Protein AF-A0AAN6M6S6-F1 (afdb_monomer_lite)

Structure (mmCIF, N/CA/C/O backbone):
data_AF-A0AAN6M6S6-F1
#
_entry.id   AF-A0AAN6M6S6-F1
#
loop_
_atom_site.group_PDB
_atom_site.id
_atom_site.type_symbol
_atom_site.label_atom_id
_atom_site.label_alt_id
_atom_site.label_comp_id
_atom_site.label_asym_id
_atom_site.label_entity_id
_atom_site.label_seq_id
_atom_site.pdbx_PDB_ins_code
_atom_site.Cartn_x
_atom_site.Cartn_y
_atom_site.Cartn_z
_atom_site.occupancy
_atom_site.B_iso_or_equiv
_atom_site.auth_seq_id
_atom_site.auth_comp_id
_atom_site.auth_asym_id
_atom_site.auth_atom_id
_atom_site.pdbx_PDB_model_num
ATOM 1 N N . MET A 1 1 ? -5.200 68.810 14.119 1.00 31.64 1 MET A N 1
ATOM 2 C CA . MET A 1 1 ? -6.054 69.930 14.545 1.00 31.64 1 MET A CA 1
ATOM 3 C C . MET A 1 1 ? -7.439 69.364 14.763 1.00 31.64 1 MET A C 1
ATOM 5 O O . MET A 1 1 ? -7.978 68.794 13.828 1.00 31.64 1 MET A O 1
ATOM 9 N N . GLU A 1 2 ? -7.860 69.446 16.025 1.00 27.75 2 GLU A N 1
ATOM 10 C CA . GLU A 1 2 ? -9.228 69.445 16.573 1.00 27.75 2 GLU A CA 1
ATOM 11 C C . GLU A 1 2 ? -10.149 68.226 16.381 1.00 27.75 2 GLU A C 1
ATOM 13 O O . GLU A 1 2 ? -10.715 67.966 15.327 1.00 27.75 2 GLU A O 1
ATOM 18 N N . GLU A 1 3 ? -10.211 67.447 17.468 1.00 27.36 3 GLU A N 1
ATOM 19 C CA . GLU A 1 3 ? -11.365 67.290 18.373 1.00 27.36 3 GLU A CA 1
ATOM 20 C C . GLU A 1 3 ? -12.812 67.331 17.843 1.00 27.36 3 GLU A C 1
ATOM 22 O O . GLU A 1 3 ? -13.276 68.305 17.272 1.00 27.36 3 GLU A O 1
ATOM 27 N N . SER A 1 4 ? -13.529 66.277 18.261 1.00 26.88 4 SER A N 1
ATOM 28 C CA . SER A 1 4 ? -14.902 66.236 18.791 1.00 26.88 4 SER A CA 1
ATOM 29 C C . SER A 1 4 ? -16.064 66.795 17.964 1.00 26.88 4 SER A C 1
ATOM 31 O O . SER A 1 4 ? -16.145 67.990 17.735 1.00 26.88 4 SER A O 1
ATOM 33 N N . GLU A 1 5 ? -17.097 65.970 17.759 1.00 28.88 5 GLU A N 1
ATOM 34 C CA . GLU A 1 5 ? -18.382 66.199 18.435 1.00 28.88 5 GLU A CA 1
ATOM 35 C C . GLU A 1 5 ? -19.339 64.999 18.340 1.00 28.88 5 GLU A C 1
ATOM 37 O O . GLU A 1 5 ? -19.141 64.038 17.601 1.00 28.88 5 GLU A O 1
ATOM 42 N N . ARG A 1 6 ? -20.324 65.039 19.234 1.00 28.67 6 ARG A N 1
ATOM 43 C CA . ARG A 1 6 ? -21.198 63.972 19.720 1.00 28.67 6 ARG A CA 1
ATOM 44 C C . ARG A 1 6 ? -22.461 63.754 18.866 1.00 28.67 6 ARG A C 1
ATOM 46 O O . ARG A 1 6 ? -23.011 64.691 18.310 1.00 28.67 6 ARG A O 1
ATOM 53 N N . ALA A 1 7 ? -23.015 62.552 19.067 1.00 25.56 7 ALA A N 1
ATOM 54 C CA . ALA A 1 7 ? -24.435 62.228 19.293 1.00 25.56 7 ALA A CA 1
ATOM 55 C C . ALA A 1 7 ? -25.357 61.807 18.123 1.00 25.56 7 ALA A C 1
ATOM 57 O O . ALA A 1 7 ? -25.659 62.564 17.214 1.00 25.56 7 ALA A O 1
ATOM 58 N N . SER A 1 8 ? -25.982 60.642 18.370 1.00 24.00 8 SER A N 1
ATOM 59 C CA . SER A 1 8 ? -27.426 60.365 18.250 1.00 24.00 8 SER A CA 1
ATOM 60 C C . SER A 1 8 ? -27.975 59.665 16.992 1.00 24.00 8 SER A C 1
ATOM 62 O O . SER A 1 8 ? -28.219 60.274 15.961 1.00 24.00 8 SER A O 1
ATOM 64 N N . THR A 1 9 ? -28.399 58.417 17.246 1.00 25.00 9 THR A N 1
ATOM 65 C CA . THR A 1 9 ? -29.664 57.751 16.848 1.00 25.00 9 THR A CA 1
ATOM 66 C C . THR A 1 9 ? -29.880 57.139 15.453 1.00 25.00 9 THR A C 1
ATOM 68 O O . THR A 1 9 ? -30.041 57.848 14.472 1.00 25.00 9 THR A O 1
ATOM 71 N N . ARG A 1 10 ? -30.166 55.823 15.535 1.00 24.30 10 ARG A N 1
ATOM 72 C CA . ARG A 1 10 ? -31.183 54.995 14.843 1.00 24.30 10 ARG A CA 1
ATOM 73 C C . ARG A 1 10 ? -30.873 54.390 13.465 1.00 24.30 10 ARG A C 1
ATOM 75 O O . ARG A 1 10 ? -30.734 55.093 12.478 1.00 24.30 10 ARG A O 1
ATOM 82 N N . ASP A 1 11 ? -30.885 53.052 13.489 1.00 24.08 11 ASP A N 1
ATOM 83 C CA . ASP A 1 11 ? -31.524 52.109 12.560 1.00 24.08 11 ASP A CA 1
ATOM 84 C C . ASP A 1 11 ? -31.388 52.352 11.050 1.00 24.08 11 ASP A C 1
ATOM 86 O O . ASP A 1 11 ? -32.104 53.168 10.479 1.00 24.08 11 ASP A O 1
ATOM 90 N N . HIS A 1 12 ? -30.555 51.532 10.395 1.00 26.16 12 HIS A N 1
ATOM 91 C CA . HIS A 1 12 ? -30.992 50.676 9.282 1.00 26.16 12 HIS A CA 1
ATOM 92 C C . HIS A 1 12 ? -29.902 49.674 8.852 1.00 26.16 12 HIS A C 1
ATOM 94 O O . HIS A 1 12 ? -28.794 50.050 8.482 1.00 26.16 12 HIS A O 1
ATOM 100 N N . ASP A 1 13 ? -30.280 48.396 8.928 1.00 25.72 13 ASP A N 1
ATOM 101 C CA . ASP A 1 13 ? -30.096 47.312 7.952 1.00 25.72 13 ASP A CA 1
ATOM 102 C C . ASP A 1 13 ? -28.770 47.176 7.189 1.00 25.72 13 ASP A C 1
ATOM 104 O O . ASP A 1 13 ? -28.556 47.753 6.123 1.00 25.72 13 ASP A O 1
ATOM 108 N N . ASP A 1 14 ? -27.954 46.235 7.668 1.00 25.31 14 ASP A N 1
ATOM 109 C CA . ASP A 1 14 ? -26.840 45.634 6.939 1.00 25.31 14 ASP A CA 1
ATOM 110 C C . ASP A 1 14 ? -27.344 44.401 6.154 1.00 25.31 14 ASP A C 1
ATOM 112 O O . ASP A 1 14 ? -27.371 43.267 6.644 1.00 25.31 14 ASP A O 1
ATOM 116 N N . GLN A 1 15 ? -27.818 44.634 4.925 1.00 23.58 15 GLN A N 1
ATOM 117 C CA . GLN A 1 15 ? -28.044 43.583 3.931 1.00 23.58 15 GLN A CA 1
ATOM 118 C C . GLN A 1 15 ? -26.702 43.182 3.306 1.00 23.58 15 GLN A C 1
ATOM 120 O O . GLN A 1 15 ? -26.246 43.778 2.330 1.00 23.58 15 GLN A O 1
ATOM 125 N N . THR A 1 16 ? -26.092 42.113 3.816 1.00 28.56 16 THR A N 1
ATOM 126 C CA . THR A 1 16 ? -25.002 41.428 3.115 1.00 28.56 16 THR A CA 1
ATOM 127 C C . THR A 1 16 ? -25.564 40.473 2.064 1.00 28.56 16 THR A C 1
ATOM 129 O O . THR A 1 16 ? -26.341 39.554 2.324 1.00 28.56 16 THR A O 1
ATOM 132 N N . SER A 1 17 ? -25.159 40.742 0.827 1.00 25.98 17 SER A N 1
ATOM 133 C CA . SER A 1 17 ? -25.554 40.074 -0.402 1.00 25.98 17 SER A CA 1
ATOM 134 C C . SER A 1 17 ? -25.142 38.600 -0.442 1.00 25.98 17 SER A C 1
ATOM 136 O O . SER A 1 17 ? -23.958 38.268 -0.531 1.00 25.98 17 SER A O 1
ATOM 138 N N . ALA A 1 18 ? -26.141 37.724 -0.490 1.00 26.72 18 ALA A N 1
ATOM 139 C CA . ALA A 1 18 ? -26.024 36.375 -1.016 1.00 26.72 18 ALA A CA 1
ATOM 140 C C . ALA A 1 18 ? -25.894 36.414 -2.554 1.00 26.72 18 ALA A C 1
ATOM 142 O O . ALA A 1 18 ? -26.703 37.043 -3.233 1.00 26.72 18 ALA A O 1
ATOM 143 N N . LYS A 1 19 ? -24.902 35.708 -3.112 1.00 25.70 19 LYS A N 1
ATOM 144 C CA . LYS A 1 19 ? -24.857 35.301 -4.530 1.00 25.70 19 LYS A CA 1
ATOM 145 C C . LYS A 1 19 ? -24.609 33.795 -4.587 1.00 25.70 19 LYS A C 1
ATOM 147 O O . LYS A 1 19 ? -23.575 33.305 -4.153 1.00 25.70 19 LYS A O 1
ATOM 152 N N . GLU A 1 20 ? -25.676 33.042 -4.841 1.00 24.02 20 GLU A N 1
ATOM 153 C CA . GLU A 1 20 ? -26.011 32.449 -6.149 1.00 24.02 20 GLU A CA 1
ATOM 154 C C . GLU A 1 20 ? -25.237 31.154 -6.450 1.00 24.02 20 GLU A C 1
ATOM 156 O O . GLU A 1 20 ? -24.300 31.105 -7.245 1.00 24.02 20 GLU A O 1
ATOM 161 N N . CYS A 1 21 ? -25.708 30.052 -5.855 1.00 24.92 21 CYS A N 1
ATOM 162 C CA . CYS A 1 21 ? -25.558 28.728 -6.452 1.00 24.92 21 CYS A CA 1
ATOM 163 C C . CYS A 1 21 ? -26.594 28.587 -7.575 1.00 24.92 21 CYS A C 1
ATOM 165 O O . CYS A 1 21 ? -27.798 28.607 -7.325 1.00 24.92 21 CYS A O 1
ATOM 167 N N . ARG A 1 22 ? -26.121 28.450 -8.818 1.00 25.39 22 ARG A N 1
ATOM 168 C CA . ARG A 1 22 ? -26.957 28.208 -9.999 1.00 25.39 22 ARG A CA 1
ATOM 169 C C . ARG A 1 22 ? -27.765 26.919 -9.832 1.00 25.39 22 ARG A C 1
ATOM 171 O O . ARG A 1 22 ? -27.199 25.831 -9.745 1.00 25.39 22 ARG A O 1
ATOM 178 N N . GLY A 1 23 ? -29.086 27.068 -9.834 1.00 23.53 23 GLY A N 1
ATOM 179 C CA . GLY A 1 23 ? -30.038 25.973 -9.948 1.00 23.53 23 GLY A CA 1
ATOM 180 C C . GLY A 1 23 ? -30.018 25.362 -11.349 1.00 23.53 23 GLY A C 1
ATOM 181 O O . GLY A 1 23 ? -29.995 26.064 -12.358 1.00 23.53 23 GLY A O 1
ATOM 182 N N . HIS A 1 24 ? -30.055 24.034 -11.409 1.00 25.70 24 HIS A N 1
ATOM 183 C CA . HIS A 1 24 ? -30.595 23.333 -12.565 1.00 25.70 24 HIS A CA 1
ATOM 184 C C . HIS A 1 24 ? -32.098 23.169 -12.353 1.00 25.70 24 HIS A C 1
ATOM 186 O O . HIS A 1 24 ? -32.545 22.353 -11.549 1.00 25.70 24 HIS A O 1
ATOM 192 N N . THR A 1 25 ? -32.863 23.972 -13.083 1.00 24.25 25 THR A N 1
ATOM 193 C CA . THR A 1 25 ? -34.294 23.811 -13.327 1.00 24.25 25 THR A CA 1
ATOM 194 C C . THR A 1 25 ? -34.526 22.458 -14.002 1.00 24.25 25 THR A C 1
ATOM 196 O O . THR A 1 25 ? -34.177 22.268 -15.166 1.00 24.25 25 THR A O 1
ATOM 199 N N . ARG A 1 26 ? -35.107 21.495 -13.277 1.00 26.95 26 ARG A N 1
ATOM 200 C CA . ARG A 1 26 ? -35.817 20.376 -13.908 1.00 26.95 26 ARG A CA 1
ATOM 201 C C . ARG A 1 26 ? -37.232 20.847 -14.208 1.00 26.95 26 ARG A C 1
ATOM 203 O O . ARG A 1 26 ? -37.934 21.306 -13.312 1.00 26.95 26 ARG A O 1
ATOM 210 N N . LEU A 1 27 ? -37.590 20.772 -15.483 1.00 26.05 27 LEU A N 1
ATOM 211 C CA . LEU A 1 27 ? -38.930 21.013 -15.995 1.00 26.05 27 LEU A CA 1
ATOM 212 C C . LEU A 1 27 ? -39.922 20.037 -15.346 1.00 26.05 27 LEU A C 1
ATOM 214 O O . LEU A 1 27 ? -39.604 18.868 -15.133 1.00 26.05 27 LEU A O 1
ATOM 218 N N . ASN A 1 28 ? -41.107 20.560 -15.032 1.00 27.61 28 ASN A N 1
ATOM 219 C CA . ASN A 1 28 ? -42.282 19.803 -14.618 1.00 27.61 28 ASN A CA 1
ATOM 220 C C . ASN A 1 28 ? -42.671 18.792 -15.706 1.00 27.61 28 ASN A C 1
ATOM 222 O O . ASN A 1 28 ? -43.031 19.195 -16.810 1.00 27.61 28 ASN A O 1
ATOM 226 N N . GLU A 1 29 ? -42.688 17.510 -15.356 1.00 26.45 29 GLU A N 1
ATOM 227 C CA . GLU A 1 29 ? -43.499 16.489 -16.026 1.00 26.45 29 GLU A CA 1
ATOM 228 C C . GLU A 1 29 ? -44.583 15.993 -15.050 1.00 26.45 29 GLU A C 1
ATOM 230 O O . GLU A 1 29 ? -44.403 16.100 -13.831 1.00 26.45 29 GLU A O 1
ATOM 235 N N . PRO A 1 30 ? -45.746 15.535 -15.548 1.00 26.83 30 PRO A N 1
ATOM 236 C CA . PRO A 1 30 ? -46.955 15.390 -14.748 1.00 26.83 30 PRO A CA 1
ATOM 237 C C . PRO A 1 30 ? -46.835 14.255 -13.731 1.00 26.83 30 PRO A C 1
ATOM 239 O O . PRO A 1 30 ? -46.231 13.217 -13.995 1.00 26.83 30 PRO A O 1
ATOM 242 N N . ARG A 1 31 ? -47.476 14.447 -12.573 1.00 30.22 31 ARG A N 1
ATOM 243 C CA . ARG A 1 31 ? -47.683 13.406 -11.563 1.00 30.22 31 ARG A CA 1
ATOM 244 C C . ARG A 1 31 ? -48.418 12.223 -12.195 1.00 30.22 31 ARG A C 1
ATOM 246 O O . ARG A 1 31 ? -49.614 12.308 -12.456 1.00 30.22 31 ARG A O 1
ATOM 253 N N . HIS A 1 32 ? -47.702 11.124 -12.399 1.00 29.48 32 HIS A N 1
ATOM 254 C CA . HIS A 1 32 ? -48.319 9.810 -12.443 1.00 29.48 32 HIS A CA 1
ATOM 255 C C . HIS A 1 32 ? -48.658 9.414 -11.006 1.00 29.48 32 HIS A C 1
ATOM 257 O O . HIS A 1 32 ? -47.764 9.143 -10.204 1.00 29.48 32 HIS A O 1
ATOM 263 N N . ASP A 1 33 ? -49.953 9.422 -10.693 1.00 33.47 33 ASP A N 1
ATOM 264 C CA . ASP A 1 33 ? -50.517 8.703 -9.555 1.00 33.47 33 ASP A CA 1
ATOM 265 C C . ASP A 1 33 ? -50.172 7.219 -9.718 1.00 33.47 33 ASP A C 1
ATOM 267 O O . ASP A 1 33 ? -50.786 6.502 -10.506 1.00 33.47 33 ASP A O 1
ATOM 271 N N . ASN A 1 34 ? -49.148 6.773 -8.996 1.00 29.11 34 ASN A N 1
ATOM 272 C CA . ASN A 1 34 ? -48.918 5.366 -8.719 1.00 29.11 34 ASN A CA 1
ATOM 273 C C . ASN A 1 34 ? -49.137 5.173 -7.223 1.00 29.11 34 ASN A C 1
ATOM 275 O O . ASN A 1 34 ? -48.249 5.400 -6.402 1.00 29.11 34 ASN A O 1
ATOM 279 N N . THR A 1 35 ? -50.350 4.754 -6.890 1.00 35.31 35 THR A N 1
ATOM 280 C CA . THR A 1 35 ? -50.722 4.130 -5.625 1.00 35.31 35 THR A CA 1
ATOM 281 C C . THR A 1 35 ? -49.974 2.799 -5.485 1.00 35.31 35 THR A C 1
ATOM 283 O O . THR A 1 35 ? -50.498 1.726 -5.763 1.00 35.31 35 THR A O 1
ATOM 286 N N . ALA A 1 36 ? -48.711 2.868 -5.067 1.00 32.19 36 ALA A N 1
ATOM 287 C CA . ALA A 1 36 ? -47.952 1.734 -4.555 1.00 32.19 36 ALA A CA 1
ATOM 288 C C . ALA A 1 36 ? -47.675 2.011 -3.073 1.00 32.19 36 ALA A C 1
ATOM 290 O O . ALA A 1 36 ? -47.089 3.037 -2.745 1.00 32.19 36 ALA A O 1
ATOM 291 N N . GLY A 1 37 ? -48.190 1.138 -2.203 1.00 32.16 37 GLY A N 1
ATOM 292 C CA . GLY A 1 37 ? -48.314 1.354 -0.761 1.00 32.16 37 GLY A CA 1
ATOM 293 C C . GLY A 1 37 ? -47.049 1.863 -0.071 1.00 32.16 37 GLY A C 1
ATOM 294 O O . GLY A 1 37 ? -45.950 1.361 -0.310 1.00 32.16 37 GLY A O 1
ATOM 295 N N . ASP A 1 38 ? -47.238 2.843 0.813 1.00 34.00 38 ASP A N 1
ATOM 296 C CA . ASP A 1 38 ? -46.223 3.331 1.738 1.00 34.00 38 ASP A CA 1
ATOM 297 C C . ASP A 1 38 ? -45.722 2.171 2.608 1.00 34.00 38 ASP A C 1
ATOM 299 O O . ASP A 1 38 ? -46.358 1.766 3.581 1.00 34.00 38 ASP A O 1
ATOM 303 N N . ALA A 1 39 ? -44.562 1.615 2.259 1.00 43.16 39 ALA A N 1
ATOM 304 C CA . ALA A 1 39 ? -43.801 0.798 3.187 1.00 43.16 39 ALA A CA 1
ATOM 305 C C . ALA A 1 39 ? -43.348 1.715 4.333 1.00 43.16 39 ALA A C 1
ATOM 307 O O . ALA A 1 39 ? -42.537 2.619 4.112 1.00 43.16 39 ALA A O 1
ATOM 308 N N . GLN A 1 40 ? -43.884 1.509 5.541 1.00 53.34 40 GLN A N 1
ATOM 309 C CA . GLN A 1 40 ? -43.430 2.190 6.756 1.00 53.34 40 GLN A CA 1
ATOM 310 C C . GLN A 1 40 ? -41.896 2.136 6.831 1.00 53.34 40 GLN A C 1
ATOM 312 O O . GLN A 1 40 ? -41.284 1.066 6.853 1.00 53.34 40 GLN A O 1
ATOM 317 N N . ILE A 1 41 ? -41.253 3.306 6.824 1.00 61.34 41 ILE A N 1
ATOM 318 C CA . ILE A 1 41 ? -39.803 3.412 6.985 1.00 61.34 41 ILE A CA 1
ATOM 319 C C . ILE A 1 41 ? -39.491 3.090 8.448 1.00 61.34 41 ILE A C 1
ATOM 321 O O . ILE A 1 41 ? -39.790 3.891 9.327 1.00 61.34 41 ILE A O 1
ATOM 325 N N . MET A 1 42 ? -38.868 1.936 8.694 1.00 68.81 42 MET A N 1
ATOM 326 C CA . MET A 1 42 ? -38.448 1.497 10.031 1.00 68.81 42 MET A CA 1
ATOM 327 C C . MET A 1 42 ? -37.645 2.590 10.760 1.00 68.81 42 MET A C 1
ATOM 329 O O . MET A 1 42 ? -36.726 3.184 10.174 1.00 68.81 42 MET A O 1
ATOM 333 N N . ALA A 1 43 ? -37.959 2.831 12.036 1.00 70.62 43 ALA A N 1
ATOM 334 C CA . ALA A 1 43 ? -37.281 3.814 12.882 1.00 70.62 43 ALA A CA 1
ATOM 335 C C . ALA A 1 43 ? -35.751 3.607 12.907 1.00 70.62 43 ALA A C 1
ATOM 337 O O . ALA A 1 43 ? -35.245 2.496 12.750 1.00 70.62 43 ALA A O 1
ATOM 338 N N . GLY A 1 44 ? -34.981 4.693 13.038 1.00 73.12 44 GLY A N 1
ATOM 339 C CA . GLY A 1 44 ? -33.509 4.650 13.001 1.00 73.12 44 GLY A CA 1
ATOM 340 C C . GLY A 1 44 ? -32.905 4.454 11.603 1.00 73.12 44 GLY A C 1
ATOM 341 O O . GLY A 1 44 ? -31.681 4.467 11.449 1.00 73.12 44 GLY A O 1
ATOM 342 N N . SER A 1 45 ? -33.735 4.326 10.559 1.00 79.25 45 SER A N 1
ATOM 343 C CA . SER A 1 45 ? -33.273 4.326 9.167 1.00 79.25 45 SER A CA 1
ATOM 344 C C . SER A 1 45 ? -32.712 5.688 8.753 1.00 79.25 45 SER A C 1
ATOM 346 O O . SER A 1 45 ? -31.725 5.750 8.025 1.00 79.25 45 SER A O 1
ATOM 348 N N . LYS A 1 46 ? -33.291 6.802 9.187 1.00 85.88 46 LYS A N 1
ATOM 349 C CA . LYS A 1 46 ? -32.666 8.126 9.050 1.00 85.88 46 LYS A CA 1
ATOM 350 C C . LYS A 1 46 ? -32.169 8.573 10.418 1.00 85.88 46 LYS A C 1
ATOM 352 O O . LYS A 1 46 ? -32.642 8.080 11.435 1.00 85.88 46 LYS A O 1
ATOM 357 N N . PHE A 1 47 ? -31.166 9.445 10.422 1.00 90.50 47 PHE A N 1
ATOM 358 C CA . PHE A 1 47 ? -30.679 10.024 11.664 1.00 90.50 47 PHE A CA 1
ATOM 359 C C . PHE A 1 47 ? -31.694 11.049 12.169 1.00 90.50 47 PHE A C 1
ATOM 361 O O . PHE A 1 47 ? -31.906 12.069 11.513 1.00 90.50 47 PHE A O 1
ATOM 368 N N . GLU A 1 48 ? -32.296 10.765 13.319 1.00 89.00 48 GLU A N 1
ATOM 369 C CA . GLU A 1 48 ? -33.263 11.627 13.995 1.00 89.00 48 GLU A CA 1
ATOM 370 C C . GLU A 1 48 ? -32.965 11.568 15.504 1.00 89.00 48 GLU A C 1
ATOM 372 O O . GLU A 1 48 ? -33.074 10.493 16.097 1.00 89.00 48 GLU A O 1
ATOM 377 N N . PRO A 1 49 ? -32.495 12.665 16.127 1.00 89.81 49 PRO A N 1
ATOM 378 C CA . PRO A 1 49 ? -32.199 12.676 17.555 1.00 89.81 49 PRO A CA 1
ATOM 379 C C . PRO A 1 49 ? -33.488 12.639 18.381 1.00 89.81 49 PRO A C 1
ATOM 381 O O . PRO A 1 49 ? -34.506 13.211 17.995 1.00 89.81 49 PRO A O 1
ATOM 384 N N . VAL A 1 50 ? -33.423 11.986 19.537 1.00 87.25 50 VAL A N 1
ATOM 385 C CA . VAL A 1 50 ? -34.531 11.886 20.487 1.00 87.25 50 VAL A CA 1
ATOM 386 C C . VAL A 1 50 ? -34.561 13.118 21.389 1.00 87.25 50 VAL A C 1
ATOM 388 O O . VAL A 1 50 ? -33.516 13.586 21.847 1.00 87.25 50 VAL A O 1
ATOM 391 N N . ASP A 1 51 ? -35.761 13.611 21.692 1.00 84.69 51 ASP A N 1
ATOM 392 C CA . ASP A 1 51 ? -35.952 14.587 22.760 1.00 84.69 51 ASP A CA 1
ATOM 393 C C . ASP A 1 51 ? -35.772 13.924 24.136 1.00 84.69 51 ASP A C 1
ATOM 395 O O . ASP A 1 51 ? -36.553 13.073 24.567 1.00 84.69 51 ASP A O 1
ATOM 399 N N . LEU A 1 52 ? -34.712 14.327 24.835 1.00 85.06 52 LEU A N 1
ATOM 400 C CA . LEU A 1 52 ? -34.333 13.767 26.129 1.00 85.06 52 LEU A CA 1
ATOM 401 C C . LEU A 1 52 ? -35.306 14.133 27.259 1.00 85.06 52 LEU A C 1
ATOM 403 O O . LEU A 1 52 ? -35.263 13.490 28.303 1.00 85.06 52 LEU A O 1
ATOM 407 N N . GLN A 1 53 ? -36.169 15.141 27.083 1.00 78.12 53 GLN A N 1
ATOM 408 C CA . GLN A 1 53 ? -37.177 15.497 28.092 1.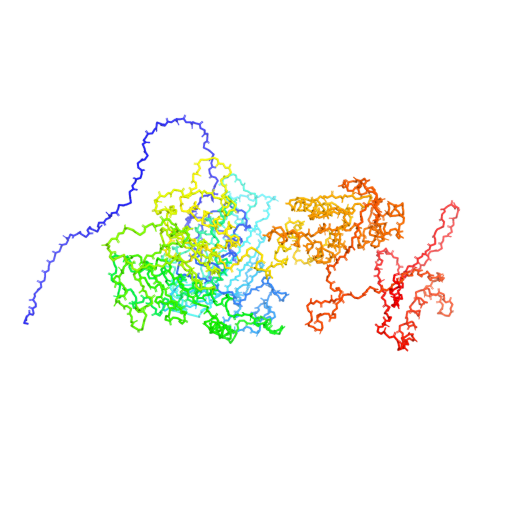00 78.12 53 GLN A CA 1
ATOM 409 C C . GLN A 1 53 ? -38.358 14.523 28.108 1.00 78.12 53 GLN A C 1
ATOM 411 O O . GLN A 1 53 ? -39.029 14.383 29.129 1.00 78.12 53 GLN A O 1
ATOM 416 N N . THR A 1 54 ? -38.622 13.867 26.978 1.00 72.25 54 THR A N 1
ATOM 417 C CA . THR A 1 54 ? -39.811 13.031 26.767 1.00 72.25 54 THR A CA 1
ATOM 418 C C . THR A 1 54 ? -39.486 11.544 26.636 1.00 72.25 54 THR A C 1
ATOM 420 O O . THR A 1 54 ? -40.372 10.707 26.800 1.00 72.25 54 THR A O 1
ATOM 423 N N . ALA A 1 55 ? -38.225 11.188 26.388 1.00 66.81 55 ALA A N 1
ATOM 424 C CA . ALA A 1 55 ? -37.795 9.803 26.250 1.00 66.81 55 ALA A CA 1
ATOM 425 C C . ALA A 1 55 ? -37.514 9.115 27.589 1.00 66.81 55 ALA A C 1
ATOM 427 O O . ALA A 1 55 ? -36.852 9.668 28.466 1.00 66.81 55 ALA A O 1
ATOM 428 N N . SER A 1 56 ? -37.942 7.858 27.727 1.00 59.81 56 SER A N 1
ATOM 429 C CA . SER A 1 56 ? -37.532 7.033 28.865 1.00 59.81 56 SER A CA 1
ATOM 430 C C . SER A 1 56 ? -36.037 6.715 28.767 1.00 59.81 56 SER A C 1
ATOM 432 O O . SER A 1 56 ? -35.557 6.214 27.747 1.00 59.81 56 SER A O 1
ATOM 434 N N . ALA A 1 57 ? -35.292 7.016 29.829 1.00 59.12 57 ALA A N 1
ATOM 435 C CA . ALA A 1 57 ? -33.858 6.774 29.880 1.00 59.12 57 ALA A CA 1
ATOM 436 C C . ALA A 1 57 ? -33.564 5.267 29.949 1.00 59.12 57 ALA A C 1
ATOM 438 O O . ALA A 1 57 ? -34.025 4.574 30.853 1.00 59.12 57 ALA A O 1
ATOM 439 N N . ILE A 1 58 ? -32.769 4.769 29.000 1.00 69.06 58 ILE A N 1
ATOM 440 C CA . ILE A 1 58 ? -32.168 3.435 29.085 1.00 69.06 58 ILE A CA 1
ATOM 441 C C . ILE A 1 58 ? -31.041 3.523 30.114 1.00 69.06 58 ILE A C 1
ATOM 443 O O . ILE A 1 58 ? -30.166 4.382 29.982 1.00 69.06 58 ILE A O 1
ATOM 447 N N . ASP A 1 59 ? -31.043 2.643 31.117 1.00 77.56 59 ASP A N 1
ATOM 448 C CA . ASP A 1 59 ? -29.966 2.593 32.108 1.00 77.56 59 ASP A CA 1
ATOM 449 C C . ASP A 1 59 ? -28.620 2.373 31.412 1.00 77.56 59 ASP A C 1
ATOM 451 O O . ASP A 1 59 ? -28.410 1.340 30.780 1.00 77.56 59 ASP A O 1
ATOM 455 N N . SER A 1 60 ? -27.694 3.328 31.522 1.00 81.00 60 SER A N 1
ATOM 456 C CA . SER A 1 60 ? -26.359 3.260 30.924 1.00 81.00 60 SER A CA 1
ATOM 457 C C . SER A 1 60 ? -25.415 2.261 31.599 1.00 81.00 60 SER A C 1
ATOM 459 O O . SER A 1 60 ? -24.461 1.822 30.955 1.00 81.00 60 SER A O 1
ATOM 461 N N . GLY A 1 61 ? -25.631 1.936 32.877 1.00 81.12 61 GLY A N 1
ATOM 462 C CA . GLY A 1 61 ? -24.618 1.319 33.747 1.00 81.12 61 GLY A CA 1
ATOM 463 C C . GLY A 1 61 ? -23.456 2.257 34.124 1.00 81.12 61 GLY A C 1
ATOM 464 O O . GLY A 1 61 ? -22.581 1.887 34.903 1.00 81.12 61 GLY A O 1
ATOM 465 N N . LEU A 1 62 ? -23.443 3.484 33.588 1.00 85.94 62 LEU A N 1
ATOM 466 C CA . LEU A 1 62 ? -22.560 4.569 34.012 1.00 85.94 62 LEU A CA 1
ATOM 467 C C . LEU A 1 62 ? -23.133 5.264 35.263 1.00 85.94 62 LEU A C 1
ATOM 469 O O . LEU A 1 62 ? -24.339 5.522 35.282 1.00 85.94 62 LEU A O 1
ATOM 473 N N . PRO A 1 63 ? -22.303 5.631 36.261 1.00 85.50 63 PRO A N 1
ATOM 474 C CA . PRO A 1 63 ? -22.754 6.386 37.432 1.00 85.50 63 PRO A CA 1
ATOM 475 C C . PRO A 1 63 ? -23.353 7.743 37.037 1.00 85.50 63 PRO A C 1
ATOM 477 O O . PRO A 1 63 ? -22.665 8.581 36.446 1.00 85.50 63 PRO A O 1
ATOM 480 N N . SER A 1 64 ? -24.633 7.958 37.351 1.00 82.88 64 SER A N 1
ATOM 481 C CA . SER A 1 64 ? -25.406 9.144 36.938 1.00 82.88 64 SER A CA 1
ATOM 482 C C . SER A 1 64 ? -24.913 10.459 37.550 1.00 82.88 64 SER A C 1
ATOM 484 O O . SER A 1 64 ? -25.125 11.531 36.993 1.00 82.88 64 SER A O 1
ATOM 486 N N . GLU A 1 65 ? -24.223 10.375 38.683 1.00 84.19 65 GLU A N 1
ATOM 487 C CA . GLU A 1 65 ? -23.586 11.485 39.383 1.00 84.19 65 GLU A CA 1
ATOM 488 C C . GLU A 1 65 ? -22.279 11.944 38.715 1.00 84.19 65 GLU A C 1
ATOM 490 O O . GLU A 1 65 ? -21.792 13.033 39.011 1.00 84.19 65 GLU A O 1
ATOM 495 N N . ILE A 1 66 ? -21.726 11.134 37.804 1.00 87.12 66 ILE A N 1
ATOM 496 C CA . ILE A 1 66 ? -20.517 11.447 37.027 1.00 87.12 66 ILE A CA 1
ATOM 497 C C . ILE A 1 66 ? -20.882 11.731 35.565 1.00 87.12 66 ILE A C 1
ATOM 499 O O . ILE A 1 66 ? -20.427 12.714 34.983 1.00 87.12 66 ILE A O 1
ATOM 503 N N . TRP A 1 67 ? -21.709 10.878 34.957 1.00 90.94 67 TRP A N 1
ATOM 504 C CA . TRP A 1 67 ? -21.978 10.895 33.521 1.00 90.94 67 TRP A CA 1
ATOM 505 C C . TRP A 1 67 ? -23.355 11.474 33.201 1.00 90.94 67 TRP A C 1
ATOM 507 O O . TRP A 1 67 ? -24.388 10.899 33.531 1.00 90.94 67 TRP A O 1
ATOM 517 N N . THR A 1 68 ? -23.369 12.585 32.465 1.00 91.94 68 THR A N 1
ATOM 518 C CA . THR A 1 68 ? -24.595 13.240 31.986 1.00 91.94 68 THR A CA 1
ATOM 519 C C . THR A 1 68 ? -24.940 12.771 30.572 1.00 91.94 68 THR A C 1
ATOM 521 O O . THR A 1 68 ? -24.092 12.876 29.687 1.00 91.94 68 THR A O 1
ATOM 524 N N . LEU A 1 69 ? -26.171 12.306 30.317 1.00 93.06 69 LEU A N 1
ATOM 525 C CA . LEU A 1 69 ? -26.675 12.029 28.958 1.00 93.06 69 LEU A CA 1
ATOM 526 C C . LEU A 1 69 ? -26.862 13.338 28.176 1.00 93.06 69 LEU A C 1
ATOM 528 O O . LEU A 1 69 ? -27.559 14.238 28.634 1.00 93.06 69 LEU A O 1
ATOM 532 N N . VAL A 1 70 ? -26.266 13.439 26.984 1.00 93.81 70 VAL A N 1
ATOM 533 C CA . VAL A 1 70 ? -26.237 14.687 26.194 1.00 93.81 70 VAL A CA 1
ATOM 534 C C . VAL A 1 70 ? -27.018 14.587 24.890 1.00 93.81 70 VAL A C 1
ATOM 536 O O . VAL A 1 70 ? -27.667 15.555 24.496 1.00 93.81 70 VAL A O 1
ATOM 539 N N . GLN A 1 71 ? -26.937 13.451 24.194 1.00 94.50 71 GLN A N 1
ATOM 540 C CA . GLN A 1 71 ? -27.654 13.192 22.939 1.00 94.50 71 GLN A CA 1
ATOM 541 C C . GLN A 1 71 ? -27.983 11.707 22.807 1.00 94.50 71 GLN A C 1
ATOM 543 O O . GLN A 1 71 ? -27.199 10.863 23.239 1.00 94.50 71 GLN A O 1
ATOM 548 N N . SER A 1 72 ? -29.106 11.391 22.163 1.00 93.06 72 SER A N 1
ATOM 549 C CA . SER A 1 72 ? -29.506 10.018 21.846 1.00 93.06 72 SER A CA 1
ATOM 550 C C . SER A 1 72 ? -30.233 9.963 20.504 1.00 93.06 72 SER A C 1
ATOM 552 O O . SER A 1 72 ? -30.882 10.935 20.125 1.00 93.06 72 SER A O 1
ATOM 554 N N . ALA A 1 73 ? -30.115 8.860 19.768 1.00 92.19 73 ALA A N 1
ATOM 555 C CA . ALA A 1 73 ? -30.792 8.644 18.490 1.00 92.19 73 ALA A CA 1
ATOM 556 C C . ALA A 1 73 ? -31.067 7.146 18.258 1.00 92.19 73 ALA A C 1
ATOM 558 O O . ALA A 1 73 ? -30.195 6.320 18.559 1.00 92.19 73 ALA A O 1
ATOM 559 N N . PRO A 1 74 ? -32.217 6.771 17.667 1.00 90.69 74 PRO A N 1
ATOM 560 C CA . PRO A 1 74 ? -32.458 5.405 17.224 1.00 90.69 74 PRO A CA 1
ATOM 561 C C . PRO A 1 74 ? -31.504 5.025 16.085 1.00 90.69 74 PRO A C 1
ATOM 563 O O . PRO A 1 74 ? -31.140 5.842 15.232 1.00 90.69 74 PRO A O 1
ATOM 566 N N . ALA A 1 75 ? -31.117 3.759 16.040 1.00 89.69 75 ALA A N 1
ATOM 567 C CA . ALA A 1 75 ? -30.148 3.223 15.102 1.00 89.69 75 ALA A CA 1
ATOM 568 C C . ALA A 1 75 ? -30.630 1.884 14.541 1.00 89.69 75 ALA A C 1
ATOM 570 O O . ALA A 1 75 ? -31.062 0.993 15.264 1.00 89.69 75 ALA A O 1
ATOM 571 N N . ASN A 1 76 ? -30.548 1.756 13.219 1.00 89.19 76 ASN A N 1
ATOM 572 C CA . ASN A 1 76 ? -30.964 0.561 12.500 1.00 89.19 76 ASN A CA 1
ATOM 573 C C . ASN A 1 76 ? -29.776 -0.037 11.739 1.00 89.19 76 ASN A C 1
ATOM 575 O O . ASN A 1 76 ? -29.627 0.171 10.532 1.00 89.19 76 ASN A O 1
ATOM 579 N N . PHE A 1 77 ? -28.877 -0.690 12.477 1.00 90.12 77 PHE A N 1
ATOM 580 C CA . PHE A 1 77 ? -27.766 -1.468 11.928 1.00 90.12 77 PHE A CA 1
ATOM 581 C C . PHE A 1 77 ? -27.211 -2.464 12.965 1.00 90.12 77 PHE A C 1
ATOM 583 O O . PHE A 1 77 ? -27.168 -2.151 14.149 1.00 90.12 77 PHE A O 1
ATOM 590 N N . PRO A 1 78 ? -26.729 -3.649 12.559 1.00 90.69 78 PRO A N 1
ATOM 591 C CA . PRO A 1 78 ? -26.058 -4.579 13.469 1.00 90.69 78 PRO A CA 1
ATOM 592 C C . PRO A 1 78 ? -24.818 -3.983 14.175 1.00 90.69 78 PRO A C 1
ATOM 594 O O . PRO A 1 78 ? -24.129 -3.143 13.579 1.00 90.69 78 PRO A O 1
ATOM 597 N N . PRO A 1 79 ? -24.462 -4.451 15.392 1.00 91.62 79 PRO A N 1
ATOM 598 C CA . PRO A 1 79 ? -23.330 -3.928 16.167 1.00 91.62 79 PRO A CA 1
ATOM 599 C C . PRO A 1 79 ? -21.978 -3.932 15.462 1.00 91.62 79 PRO A C 1
ATOM 601 O O . PRO A 1 79 ? -21.189 -3.009 15.662 1.00 91.62 79 PRO A O 1
ATOM 604 N N . GLN A 1 80 ? -21.725 -4.906 14.582 1.00 92.12 80 GLN A N 1
ATOM 605 C CA . GLN A 1 80 ? -20.473 -4.982 13.827 1.00 92.12 80 GLN A CA 1
ATOM 606 C C . GLN A 1 80 ? -20.159 -3.672 13.089 1.00 92.12 80 GLN A C 1
ATOM 608 O O . GLN A 1 80 ? -19.016 -3.225 13.088 1.00 92.12 80 GLN A O 1
ATOM 613 N N . TYR A 1 81 ? -21.162 -3.005 12.508 1.00 92.62 81 TYR A N 1
ATOM 614 C CA . TYR A 1 81 ? -20.942 -1.758 11.771 1.00 92.62 81 TYR A CA 1
ATOM 615 C C . TYR A 1 81 ? -20.590 -0.583 12.688 1.00 92.62 81 TYR A C 1
ATOM 617 O O . TYR A 1 81 ? -19.773 0.260 12.312 1.00 92.62 81 TYR A O 1
ATOM 625 N N . PHE A 1 82 ? -21.165 -0.540 13.892 1.00 94.69 82 PHE A N 1
ATOM 626 C CA . PHE A 1 82 ? -20.800 0.438 14.916 1.00 94.69 82 PHE A CA 1
ATOM 627 C C . PHE A 1 82 ? -19.361 0.218 15.401 1.00 94.69 82 PHE A C 1
ATOM 629 O O . PHE A 1 82 ? -18.584 1.175 15.475 1.00 94.69 82 PHE A O 1
ATOM 636 N N . LEU A 1 83 ? -18.985 -1.033 15.682 1.00 93.62 83 LEU A N 1
ATOM 637 C CA . LEU A 1 83 ? -17.636 -1.403 16.118 1.00 93.62 83 LEU A CA 1
ATOM 638 C C . LEU A 1 83 ? -16.584 -1.068 15.055 1.00 93.62 83 LEU A C 1
ATOM 640 O O . LEU A 1 83 ? -15.566 -0.448 15.359 1.00 93.62 83 LEU A O 1
ATOM 644 N N . ASP A 1 84 ? -16.869 -1.389 13.796 1.00 88.62 84 ASP A N 1
ATOM 645 C CA . ASP A 1 84 ? -16.054 -1.053 12.629 1.00 88.62 84 ASP A CA 1
ATOM 646 C C . ASP A 1 84 ? -15.789 0.452 12.494 1.00 88.62 84 ASP A C 1
ATOM 648 O O . ASP A 1 84 ? -14.658 0.895 12.263 1.00 88.62 84 ASP A O 1
ATOM 652 N N . VAL A 1 85 ? -16.853 1.256 12.595 1.00 90.75 85 VAL A N 1
ATOM 653 C CA . VAL A 1 85 ? -16.756 2.716 12.516 1.00 90.75 85 VAL A CA 1
ATOM 654 C C . VAL A 1 85 ? -15.967 3.251 13.695 1.00 90.75 85 VAL A C 1
ATOM 656 O O . VAL A 1 85 ? -15.095 4.095 13.501 1.00 90.75 85 VAL A O 1
ATOM 659 N N . SER A 1 86 ? -16.220 2.731 14.889 1.00 91.88 86 SER A N 1
ATOM 660 C CA . SER A 1 86 ? -15.540 3.157 16.104 1.00 91.88 86 SER A CA 1
ATOM 661 C C . SER A 1 86 ? -14.047 2.843 16.079 1.00 91.88 86 SER A C 1
ATOM 663 O O . SER A 1 86 ? -13.243 3.721 16.382 1.00 91.88 86 SER A O 1
ATOM 665 N N . ARG A 1 87 ? -13.655 1.650 15.612 1.00 89.62 87 ARG A N 1
ATOM 666 C CA . ARG A 1 87 ? -12.246 1.293 15.394 1.00 89.62 87 ARG A CA 1
ATOM 667 C C . ARG A 1 87 ? -11.591 2.240 14.387 1.00 89.62 87 ARG A C 1
ATOM 669 O O . ARG A 1 87 ? -10.520 2.770 14.652 1.00 89.62 87 ARG A O 1
ATOM 676 N N . ASN A 1 88 ? -12.267 2.549 13.280 1.00 86.94 88 ASN A N 1
ATOM 677 C CA . ASN A 1 88 ? -11.765 3.509 12.291 1.00 86.94 88 ASN A CA 1
ATOM 678 C C . ASN A 1 88 ? -11.617 4.941 12.853 1.00 86.94 88 ASN A C 1
ATOM 680 O O . ASN A 1 88 ? -10.714 5.672 12.444 1.00 86.94 88 ASN A O 1
ATOM 684 N N . LEU A 1 89 ? -12.477 5.352 13.792 1.00 90.00 89 LEU A N 1
ATOM 685 C CA . LEU A 1 89 ? -12.384 6.651 14.465 1.00 90.00 89 LEU A CA 1
ATOM 686 C C . LEU A 1 89 ? -11.207 6.752 15.442 1.00 90.00 89 LEU A C 1
ATOM 688 O O . LEU A 1 89 ? -10.847 7.879 15.790 1.00 90.00 89 LEU A O 1
ATOM 692 N N . LEU A 1 90 ? -10.603 5.635 15.872 1.00 87.25 90 LEU A N 1
ATOM 693 C CA . LEU A 1 90 ? -9.402 5.654 16.716 1.00 87.25 90 LEU A CA 1
ATOM 694 C C . LEU A 1 90 ? -8.237 6.332 15.990 1.00 87.25 90 LEU A C 1
ATOM 696 O O . LEU A 1 90 ? -7.648 7.259 16.545 1.00 87.25 90 LEU A O 1
ATOM 700 N N . GLU A 1 91 ? -7.987 5.927 14.744 1.00 80.12 91 GLU A N 1
ATOM 701 C CA . GLU A 1 91 ? -6.906 6.426 13.879 1.00 80.12 91 GLU A CA 1
ATOM 702 C C . GLU A 1 91 ? -7.296 7.679 13.083 1.00 80.12 91 GLU A C 1
ATOM 704 O O . GLU A 1 91 ? -6.459 8.545 12.820 1.00 80.12 91 GLU A O 1
ATOM 709 N N . ASN A 1 92 ? -8.580 7.807 12.721 1.00 84.56 92 ASN A N 1
ATOM 710 C CA . ASN A 1 92 ? -9.090 8.873 11.854 1.00 84.56 92 ASN A CA 1
ATOM 711 C C . ASN A 1 92 ? -10.064 9.812 12.597 1.00 84.56 92 ASN A C 1
ATOM 713 O O . ASN A 1 92 ? -11.224 9.961 12.186 1.00 84.56 92 ASN A O 1
ATOM 717 N N . PRO A 1 93 ? -9.633 10.493 13.679 1.00 89.69 93 PRO A N 1
ATOM 718 C CA . PRO A 1 93 ? -10.506 11.375 14.459 1.00 89.69 93 PRO A CA 1
ATOM 719 C C . PRO A 1 93 ? -10.932 12.626 13.670 1.00 89.69 93 PRO A C 1
ATOM 721 O O . PRO A 1 93 ? -11.900 13.302 14.023 1.00 89.69 93 PRO A O 1
ATOM 724 N N . ASN A 1 94 ? -10.254 12.915 12.554 1.00 85.25 94 ASN A N 1
ATOM 725 C CA . ASN A 1 94 ? -10.603 13.979 11.620 1.00 85.25 94 ASN A CA 1
ATOM 726 C C . ASN A 1 94 ? -11.984 13.787 10.969 1.00 85.25 94 ASN A C 1
ATOM 728 O O . ASN A 1 94 ? -12.529 14.738 10.409 1.00 85.25 94 ASN A O 1
ATOM 732 N N . LEU A 1 95 ? -12.541 12.569 11.014 1.00 85.25 95 LEU A N 1
ATOM 733 C CA . LEU A 1 95 ? -13.896 12.288 10.542 1.00 85.25 95 LEU A CA 1
ATOM 734 C C . LEU A 1 95 ? -14.956 12.938 11.432 1.00 85.25 95 LEU A C 1
ATOM 736 O O . LEU A 1 95 ? -15.968 13.387 10.909 1.00 85.25 95 LEU A O 1
ATOM 740 N N . THR A 1 96 ? -14.716 13.020 12.743 1.00 86.00 96 THR A N 1
ATOM 741 C CA . THR A 1 96 ? -15.628 13.638 13.721 1.00 86.00 96 THR A CA 1
ATOM 742 C C . THR A 1 96 ? -15.230 15.062 14.101 1.00 86.00 96 THR A C 1
ATOM 744 O O . THR A 1 96 ? -16.085 15.827 14.539 1.00 86.00 96 THR A O 1
ATOM 747 N N . ALA A 1 97 ? -13.966 15.451 13.904 1.00 86.88 97 ALA A N 1
ATOM 748 C CA . ALA A 1 97 ? -13.475 16.795 14.196 1.00 86.88 97 ALA A CA 1
ATOM 749 C C . ALA A 1 97 ? -12.564 17.319 13.075 1.00 86.88 97 ALA A C 1
ATOM 751 O O . ALA A 1 97 ? -11.403 16.936 12.959 1.00 86.88 97 ALA A O 1
ATOM 752 N N . SER A 1 98 ? -13.059 18.262 12.271 1.00 83.50 98 SER A N 1
ATOM 753 C CA . SER A 1 98 ? -12.337 18.809 11.109 1.00 83.50 98 SER A CA 1
ATOM 754 C C . SER A 1 98 ? -11.021 19.516 11.449 1.00 83.50 98 SER A C 1
ATOM 756 O O . SER A 1 98 ? -10.174 19.659 10.574 1.00 83.50 98 SER A O 1
ATOM 758 N N . HIS A 1 99 ? -10.843 19.953 12.696 1.00 87.62 99 HIS A N 1
ATOM 759 C CA . HIS A 1 99 ? -9.628 20.611 13.186 1.00 87.62 99 HIS A CA 1
ATOM 760 C C . HIS A 1 99 ? -8.478 19.629 13.458 1.00 87.62 99 HIS A C 1
ATOM 762 O O . HIS A 1 99 ? -7.335 20.060 13.587 1.00 87.62 99 HIS A O 1
ATOM 768 N N . LEU A 1 100 ? -8.753 18.321 13.495 1.00 87.75 100 LEU A N 1
ATOM 769 C CA . LEU A 1 100 ? -7.739 17.278 13.638 1.00 87.75 100 LEU A CA 1
ATOM 770 C C . LEU A 1 100 ? -7.201 16.831 12.275 1.00 87.75 100 LEU A C 1
ATOM 772 O O . LEU A 1 100 ? -7.924 16.811 11.269 1.00 87.75 100 LEU A O 1
ATOM 776 N N . SER A 1 101 ? -5.910 16.504 12.239 1.00 80.94 101 SER A N 1
ATOM 777 C CA . SER A 1 101 ? -5.228 15.951 11.066 1.00 80.94 101 SER A CA 1
ATOM 778 C C . SER A 1 101 ? -5.252 14.422 11.081 1.00 80.94 101 SER A C 1
ATOM 780 O O . SER A 1 101 ? -5.680 13.825 10.091 1.00 80.94 101 SER A O 1
ATOM 782 N N . ARG A 1 102 ? -4.835 13.815 12.200 1.00 84.25 102 ARG A N 1
ATOM 783 C CA . ARG A 1 102 ? -4.735 12.366 12.446 1.00 84.25 102 ARG A CA 1
ATOM 784 C C . ARG A 1 102 ? -4.698 12.059 13.953 1.00 84.25 102 ARG A C 1
ATOM 786 O O . ARG A 1 102 ? -4.653 12.980 14.772 1.00 84.25 102 ARG A O 1
ATOM 793 N N . ALA A 1 103 ? -4.686 10.777 14.308 1.00 86.81 103 ALA A N 1
ATOM 794 C CA . ALA A 1 103 ? -4.251 10.305 15.620 1.00 86.81 103 ALA A CA 1
ATOM 795 C C . ALA A 1 103 ? -2.994 9.438 15.486 1.00 86.81 103 ALA A C 1
ATOM 797 O O . ALA A 1 103 ? -2.841 8.713 14.507 1.00 86.81 103 ALA A O 1
ATOM 798 N N . GLU A 1 104 ? -2.120 9.488 16.484 1.00 85.81 104 GLU A N 1
ATOM 799 C CA . GLU A 1 104 ? -0.988 8.570 16.620 1.00 85.81 104 GLU A CA 1
ATOM 800 C C . GLU A 1 104 ? -1.276 7.610 17.770 1.00 85.81 104 GLU A C 1
ATOM 802 O O . GLU A 1 104 ? -1.610 8.053 18.867 1.00 85.81 104 GLU A O 1
ATOM 807 N N . LEU A 1 105 ? -1.204 6.302 17.529 1.00 85.50 105 LEU A N 1
ATOM 808 C CA . LEU A 1 105 ? -1.486 5.305 18.559 1.00 85.50 105 LEU A CA 1
ATOM 809 C C . LEU A 1 105 ? -0.211 5.052 19.367 1.00 85.50 105 LEU A C 1
ATOM 811 O O . LEU A 1 105 ? 0.739 4.456 18.873 1.00 85.50 105 LEU A O 1
ATOM 815 N N . SER A 1 106 ? -0.189 5.534 20.607 1.00 83.38 106 SER A N 1
ATOM 816 C CA . SER A 1 106 ? 0.930 5.352 21.536 1.00 83.38 106 SER A CA 1
ATOM 817 C C . SER A 1 106 ? 0.929 3.967 22.184 1.00 83.38 106 SER A C 1
ATOM 819 O O . SER A 1 106 ? 1.984 3.461 22.554 1.00 83.38 106 SER A O 1
ATOM 821 N N . TYR A 1 107 ? -0.251 3.360 22.331 1.00 85.88 107 TYR A N 1
ATOM 822 C CA . TYR A 1 107 ? -0.429 2.004 22.844 1.00 85.88 107 TYR A CA 1
ATOM 823 C C . TYR A 1 107 ? -1.697 1.378 22.262 1.00 85.88 107 TYR A C 1
ATOM 825 O O . TYR A 1 107 ? -2.729 2.047 22.173 1.00 85.88 107 TYR A O 1
ATOM 833 N N . THR A 1 108 ? -1.641 0.087 21.930 1.00 88.25 108 THR A N 1
ATOM 834 C CA . THR A 1 108 ? -2.809 -0.701 21.525 1.00 88.25 108 THR A CA 1
ATOM 835 C C . THR A 1 108 ? -2.773 -2.081 22.163 1.00 88.25 108 THR A C 1
ATOM 837 O O . THR A 1 108 ? -1.817 -2.825 21.968 1.00 88.25 108 THR A O 1
ATOM 840 N N . SER A 1 109 ? -3.854 -2.461 22.836 1.00 88.88 109 SER A N 1
ATOM 841 C CA . SER A 1 109 ? -4.033 -3.825 23.365 1.00 88.88 109 SER A CA 1
ATOM 842 C C . SER A 1 109 ? -4.229 -4.896 22.285 1.00 88.88 109 SER A C 1
ATOM 844 O O . SER A 1 109 ? -4.027 -6.072 22.557 1.00 88.88 109 SER A O 1
ATOM 846 N N . PHE A 1 110 ? -4.578 -4.516 21.048 1.00 82.62 110 PHE A N 1
ATOM 847 C CA . PHE A 1 110 ? -4.908 -5.458 19.966 1.00 82.62 110 PHE A CA 1
ATOM 848 C C . PHE A 1 110 ? -3.804 -6.472 19.639 1.00 82.62 110 PHE A C 1
ATOM 850 O O . PHE A 1 110 ? -4.100 -7.557 19.154 1.00 82.62 110 PHE A O 1
ATOM 857 N N . THR A 1 111 ? -2.546 -6.105 19.863 1.00 73.44 111 THR A N 1
ATOM 858 C CA . THR A 1 111 ? -1.366 -6.920 19.538 1.00 73.44 111 THR A CA 1
ATOM 859 C C . THR A 1 111 ? -0.575 -7.313 20.783 1.00 73.44 111 THR A C 1
ATOM 861 O O . THR A 1 111 ? 0.536 -7.823 20.670 1.00 73.44 111 THR A O 1
ATOM 864 N N . ASP A 1 112 ? -1.105 -7.032 21.974 1.00 77.38 112 ASP A N 1
ATOM 865 C CA . ASP A 1 112 ? -0.400 -7.215 23.235 1.00 77.38 112 ASP A CA 1
ATOM 866 C C . ASP A 1 112 ? -0.863 -8.501 23.921 1.00 77.38 112 ASP A C 1
ATOM 868 O O . ASP A 1 112 ? -1.920 -8.554 24.547 1.00 77.38 112 ASP A O 1
ATOM 872 N N . ALA A 1 113 ? -0.043 -9.548 23.822 1.00 79.62 113 ALA A N 1
ATOM 873 C CA . ALA A 1 113 ? -0.330 -10.847 24.429 1.00 79.62 113 ALA A CA 1
ATOM 874 C C . ALA A 1 113 ? -0.387 -10.808 25.969 1.00 79.62 113 ALA A C 1
ATOM 876 O O . ALA A 1 113 ? -0.869 -11.755 26.586 1.00 79.62 113 ALA A O 1
ATOM 877 N N . SER A 1 114 ? 0.109 -9.735 26.596 1.00 84.75 114 SER A N 1
ATOM 878 C CA . SER A 1 114 ? 0.078 -9.545 28.048 1.00 84.75 114 SER A CA 1
ATOM 879 C C . SER A 1 114 ? -1.124 -8.729 28.532 1.00 84.75 114 SER A C 1
ATOM 881 O O . SER A 1 114 ? -1.198 -8.418 29.722 1.00 84.75 114 SER A O 1
ATOM 883 N N . TYR A 1 115 ? -2.046 -8.368 27.631 1.00 89.88 115 TYR A N 1
ATOM 884 C CA . TYR A 1 115 ? -3.216 -7.566 27.964 1.00 89.88 115 TYR A CA 1
ATOM 885 C C . TYR A 1 115 ? -4.127 -8.265 28.982 1.00 89.88 115 TYR A C 1
ATOM 887 O O . TYR A 1 115 ? -4.581 -9.391 28.777 1.00 89.88 115 TYR A O 1
ATOM 895 N N . ASN A 1 116 ? -4.414 -7.563 30.073 1.00 87.88 116 ASN A N 1
ATOM 896 C CA . ASN A 1 116 ? -5.257 -8.004 31.169 1.00 87.88 116 ASN A CA 1
ATOM 897 C C . ASN A 1 116 ? -6.455 -7.047 31.326 1.00 87.88 116 ASN A C 1
ATOM 899 O O . ASN A 1 116 ? -6.306 -5.962 31.902 1.00 87.88 116 ASN A O 1
ATOM 903 N N . PRO A 1 117 ? -7.650 -7.432 30.848 1.00 86.12 117 PRO A N 1
ATOM 904 C CA . PRO A 1 117 ? -8.844 -6.594 30.932 1.00 86.12 117 PRO A CA 1
ATOM 905 C C . PRO A 1 117 ? -9.399 -6.445 32.360 1.00 86.12 117 PRO A C 1
ATOM 907 O O . PRO A 1 117 ? -10.178 -5.528 32.606 1.00 86.12 117 PRO A O 1
ATOM 910 N N . ASP A 1 118 ? -8.986 -7.303 33.299 1.00 85.88 118 ASP A N 1
ATOM 911 C CA . ASP A 1 118 ? -9.458 -7.306 34.692 1.00 85.88 118 ASP A CA 1
ATOM 912 C C . ASP A 1 118 ? -8.549 -6.482 35.629 1.00 85.88 118 ASP A C 1
ATOM 914 O O . ASP A 1 118 ? -8.683 -6.516 36.855 1.00 85.88 118 ASP A O 1
ATOM 918 N N . ALA A 1 119 ? -7.589 -5.743 35.069 1.00 84.06 119 ALA A N 1
ATOM 919 C CA . ALA A 1 119 ? -6.637 -4.949 35.832 1.00 84.06 119 ALA A CA 1
ATOM 920 C C . ALA A 1 119 ? -7.308 -3.791 36.593 1.00 84.06 119 ALA A C 1
ATOM 922 O O . ALA A 1 119 ? -8.024 -2.968 36.023 1.00 84.06 119 ALA A O 1
ATOM 923 N N . THR A 1 120 ? -7.003 -3.669 37.889 1.00 80.31 120 THR A N 1
ATOM 924 C CA . THR A 1 120 ? -7.485 -2.571 38.748 1.00 80.31 120 THR A CA 1
ATOM 925 C C . THR A 1 120 ? -6.532 -1.376 38.790 1.00 80.31 120 THR A C 1
ATOM 927 O O . THR A 1 120 ? -6.914 -0.296 39.245 1.00 80.31 120 THR A O 1
ATOM 930 N N . HIS A 1 121 ? -5.298 -1.546 38.306 1.00 81.94 121 HIS A N 1
ATOM 931 C CA . HIS A 1 121 ? -4.289 -0.496 38.209 1.00 81.94 121 HIS A CA 1
ATOM 932 C C . HIS A 1 121 ? -3.741 -0.382 36.779 1.00 81.94 121 HIS A C 1
ATOM 934 O O . HIS A 1 121 ? -3.545 -1.404 36.121 1.00 81.94 121 HIS A O 1
ATOM 940 N N . PRO A 1 122 ? -3.427 0.841 36.298 1.00 80.81 122 PRO A N 1
ATOM 941 C CA . PRO A 1 122 ? -2.893 1.061 34.953 1.00 80.81 122 PRO A CA 1
ATOM 942 C C . PRO A 1 122 ? -1.710 0.171 34.571 1.00 80.81 122 PRO A C 1
ATOM 944 O O . PRO A 1 122 ? -1.660 -0.341 33.462 1.00 80.81 122 PRO A O 1
ATOM 947 N N . HIS A 1 123 ? -0.767 -0.051 35.489 1.00 81.25 123 HIS A N 1
ATOM 948 C CA . HIS A 1 123 ? 0.438 -0.845 35.228 1.00 81.25 123 HIS A CA 1
ATOM 949 C C . HIS A 1 123 ? 0.185 -2.341 35.034 1.00 81.25 123 HIS A C 1
ATOM 951 O O . HIS A 1 123 ? 1.068 -3.037 34.537 1.00 81.25 123 HIS A O 1
ATOM 957 N N . ASP A 1 124 ? -0.987 -2.823 35.441 1.00 83.06 124 ASP A N 1
ATOM 958 C CA . ASP A 1 124 ? -1.352 -4.232 35.364 1.00 83.06 124 ASP A CA 1
ATOM 959 C C . ASP A 1 124 ? -2.212 -4.533 34.131 1.00 83.06 124 ASP A C 1
ATOM 961 O O . ASP A 1 124 ? -2.474 -5.701 33.864 1.00 83.06 124 ASP A O 1
ATOM 965 N N . LEU A 1 125 ? -2.612 -3.504 33.364 1.00 83.00 125 LEU A N 1
ATOM 966 C CA . LEU A 1 125 ? -3.358 -3.645 32.104 1.00 83.00 125 LEU A CA 1
ATOM 967 C C . LEU A 1 125 ? -2.563 -4.395 31.039 1.00 83.00 125 LEU A C 1
ATOM 969 O O . LEU A 1 125 ? -3.158 -5.089 30.229 1.00 83.00 125 LEU A O 1
ATOM 973 N N . ALA A 1 126 ? -1.244 -4.218 31.004 1.00 82.06 126 ALA A N 1
ATOM 974 C CA . ALA A 1 126 ? -0.341 -5.015 30.186 1.00 82.06 126 ALA A CA 1
ATOM 975 C C . ALA A 1 126 ? 1.107 -4.850 30.657 1.00 82.06 126 ALA A C 1
ATOM 977 O O . ALA A 1 126 ? 1.483 -3.810 31.204 1.00 82.06 126 ALA A O 1
ATOM 978 N N . GLY A 1 127 ? 1.945 -5.854 30.395 1.00 74.81 127 GLY A N 1
ATOM 979 C CA . GLY A 1 127 ? 3.350 -5.874 30.805 1.00 74.81 127 GLY A CA 1
ATOM 980 C C . GLY A 1 127 ? 4.148 -4.678 30.282 1.00 74.81 127 GLY A C 1
ATOM 981 O O . GLY A 1 127 ? 4.946 -4.097 31.019 1.00 74.81 127 GLY A O 1
ATOM 982 N N . ILE A 1 128 ? 3.869 -4.242 29.049 1.00 76.19 128 ILE A N 1
ATOM 983 C CA . ILE A 1 128 ? 4.535 -3.095 28.416 1.00 76.19 128 ILE A CA 1
ATOM 984 C C . ILE A 1 128 ? 4.228 -1.756 29.101 1.00 76.19 128 ILE A C 1
ATOM 986 O O . ILE A 1 128 ? 5.037 -0.830 29.037 1.00 76.19 128 ILE A O 1
ATOM 990 N N . VAL A 1 129 ? 3.089 -1.627 29.795 1.00 78.00 129 VAL A N 1
ATOM 991 C CA . VAL A 1 129 ? 2.630 -0.340 30.348 1.00 78.00 129 VAL A CA 1
ATOM 992 C C . VAL A 1 129 ? 3.635 0.238 31.346 1.00 78.00 129 VAL A C 1
ATOM 994 O O . VAL A 1 129 ? 3.800 1.454 31.428 1.00 78.00 129 VAL A O 1
ATOM 997 N N . LYS A 1 130 ? 4.371 -0.621 32.056 1.00 77.44 130 LYS A N 1
ATOM 998 C CA . LYS A 1 130 ? 5.425 -0.231 33.008 1.00 77.44 130 LYS A CA 1
ATOM 999 C C . LYS A 1 130 ? 6.599 0.498 32.346 1.00 77.44 130 LYS A C 1
ATOM 1001 O O . LYS A 1 130 ? 7.306 1.238 33.021 1.00 77.44 130 LYS A O 1
ATOM 1006 N N . HIS A 1 131 ? 6.782 0.316 31.040 1.00 75.50 131 HIS A N 1
ATOM 1007 C CA . HIS A 1 131 ? 7.845 0.931 30.246 1.00 75.50 131 HIS A CA 1
ATOM 1008 C C . HIS A 1 131 ? 7.368 2.155 29.451 1.00 75.50 131 HIS A C 1
ATOM 1010 O O . HIS A 1 131 ? 8.183 2.877 28.875 1.00 75.50 131 HIS A O 1
ATOM 1016 N N . LEU A 1 132 ? 6.058 2.427 29.434 1.00 76.69 132 LEU A N 1
ATOM 1017 C CA . LEU A 1 132 ? 5.516 3.648 28.848 1.00 76.69 132 LEU A CA 1
ATOM 1018 C C . LEU A 1 132 ? 5.781 4.843 29.763 1.00 76.69 132 LEU A C 1
ATOM 1020 O O . LEU A 1 132 ? 5.714 4.746 30.992 1.00 76.69 132 LEU A O 1
ATOM 1024 N N . LYS A 1 133 ? 6.016 6.008 29.149 1.00 78.38 133 LYS A N 1
ATOM 1025 C CA . LYS A 1 133 ? 6.085 7.281 29.873 1.00 78.38 133 LYS A CA 1
ATOM 1026 C C . LYS A 1 133 ? 4.817 7.489 30.705 1.00 78.38 133 LYS A C 1
ATOM 1028 O O . LYS A 1 133 ? 3.746 7.190 30.179 1.00 78.38 133 LYS A O 1
ATOM 1033 N N . PRO A 1 134 ? 4.901 8.076 31.913 1.00 81.69 134 PRO A N 1
ATOM 1034 C CA . PRO A 1 134 ? 3.738 8.284 32.780 1.00 81.69 134 PRO A CA 1
ATOM 1035 C C . PRO A 1 134 ? 2.536 8.906 32.058 1.00 81.69 134 PRO A C 1
ATOM 1037 O O . PRO A 1 134 ? 1.431 8.381 32.132 1.00 81.69 134 PRO A O 1
ATOM 1040 N N . ASP A 1 135 ? 2.763 9.941 31.246 1.00 81.00 135 ASP A N 1
ATOM 1041 C CA . ASP A 1 135 ? 1.684 10.623 30.518 1.00 81.00 135 ASP A CA 1
ATOM 1042 C C . ASP A 1 135 ? 1.064 9.783 29.388 1.00 81.00 135 ASP A C 1
ATOM 1044 O O . ASP A 1 135 ? -0.041 10.078 28.941 1.00 81.00 135 ASP A O 1
ATOM 1048 N N . HIS A 1 136 ? 1.760 8.746 28.913 1.00 83.56 136 HIS A N 1
ATOM 1049 C CA . HIS A 1 136 ? 1.314 7.837 27.847 1.00 83.56 136 HIS A CA 1
ATOM 1050 C C . HIS A 1 136 ? 0.709 6.540 28.398 1.00 83.56 136 HIS A C 1
ATOM 1052 O O . HIS A 1 136 ? 0.234 5.709 27.624 1.00 83.56 136 HIS A O 1
ATOM 1058 N N . GLN A 1 137 ? 0.718 6.348 29.718 1.00 88.44 137 GLN A N 1
ATOM 1059 C CA . GLN A 1 137 ? 0.095 5.186 30.335 1.00 88.44 137 GLN A CA 1
ATOM 1060 C C . GLN A 1 137 ? -1.435 5.293 30.239 1.00 88.44 137 GLN A C 1
ATOM 1062 O O . GLN A 1 137 ? -1.993 6.384 30.395 1.00 88.44 137 GLN A O 1
ATOM 1067 N N . PRO A 1 138 ? -2.134 4.177 29.974 1.00 90.88 138 PRO A N 1
ATOM 1068 C CA . PRO A 1 138 ? -3.586 4.159 29.904 1.00 90.88 138 PRO A CA 1
ATOM 1069 C C . PRO A 1 138 ? -4.221 4.585 31.230 1.00 90.88 138 PRO A C 1
ATOM 1071 O O . PRO A 1 138 ? -3.814 4.153 32.306 1.00 90.88 138 PRO A O 1
ATOM 1074 N N . ARG A 1 139 ? -5.272 5.402 31.156 1.00 91.12 139 ARG A N 1
ATOM 1075 C CA . ARG A 1 139 ? -6.096 5.774 32.313 1.00 91.12 139 ARG A CA 1
ATOM 1076 C C . ARG A 1 139 ? -7.263 4.799 32.446 1.00 91.12 139 ARG A C 1
ATOM 1078 O O . ARG A 1 139 ? -8.047 4.650 31.512 1.00 91.12 139 ARG A O 1
ATOM 1085 N N . LEU A 1 140 ? -7.399 4.146 33.597 1.00 87.38 140 LEU A N 1
ATOM 1086 C CA . LEU A 1 140 ? -8.569 3.319 33.911 1.00 87.38 140 LEU A CA 1
ATOM 1087 C C . LEU A 1 140 ? -9.744 4.185 34.380 1.00 87.38 140 LEU A C 1
ATOM 1089 O O . LEU A 1 140 ? -9.545 5.260 34.946 1.00 87.38 140 LEU A O 1
ATOM 1093 N N . VAL A 1 141 ? -10.966 3.695 34.168 1.00 84.12 141 VAL A N 1
ATOM 1094 C CA . VAL A 1 141 ? -12.163 4.262 34.801 1.00 84.12 141 VAL A CA 1
ATOM 1095 C C . VAL A 1 141 ? -12.171 3.796 36.264 1.00 84.12 141 VAL A C 1
ATOM 1097 O O . VAL A 1 141 ? -12.179 2.583 36.493 1.00 84.12 141 VAL A O 1
ATOM 1100 N N . PRO A 1 142 ? -12.124 4.702 37.261 1.00 67.56 142 PRO A N 1
ATOM 1101 C CA . PRO A 1 142 ? -12.063 4.307 38.667 1.00 67.56 142 PRO A CA 1
ATOM 1102 C C . PRO A 1 142 ? -13.244 3.409 39.061 1.00 67.56 142 PRO A C 1
ATOM 1104 O O . PRO A 1 142 ? -14.391 3.773 38.826 1.00 67.56 142 PRO A O 1
ATOM 1107 N N . GLY A 1 143 ? -12.960 2.247 39.661 1.00 66.88 143 GLY A N 1
ATOM 1108 C CA . GLY A 1 143 ? -13.984 1.279 40.084 1.00 66.88 143 GLY A CA 1
ATOM 1109 C C . GLY A 1 143 ? -14.547 0.388 38.968 1.00 66.88 143 GLY A C 1
ATOM 1110 O O . GLY A 1 143 ? -15.406 -0.445 39.249 1.00 66.88 143 GLY A O 1
ATOM 1111 N N . GLY A 1 144 ? -14.055 0.521 37.731 1.00 76.69 144 GLY A N 1
ATOM 1112 C CA . GLY A 1 144 ? -14.593 -0.198 36.577 1.00 76.69 144 GLY A CA 1
ATOM 1113 C C . GLY A 1 144 ? -15.994 0.284 36.189 1.00 76.69 144 GLY A C 1
ATOM 1114 O O . GLY A 1 144 ? -16.456 1.334 36.632 1.00 76.69 144 GLY A O 1
ATOM 1115 N N . ILE A 1 145 ? -16.676 -0.475 35.331 1.00 84.00 145 ILE A N 1
ATOM 1116 C CA . ILE A 1 145 ? -18.058 -0.184 34.932 1.00 84.00 145 ILE A CA 1
ATOM 1117 C C . ILE A 1 145 ? -18.894 -1.408 35.262 1.00 84.00 145 ILE A C 1
ATOM 1119 O O . ILE A 1 145 ? -18.692 -2.480 34.690 1.00 84.00 145 ILE A O 1
ATOM 1123 N N . SER A 1 146 ? -19.817 -1.249 36.209 1.00 81.31 146 SER A N 1
ATOM 1124 C CA . SER A 1 146 ? -20.653 -2.352 36.679 1.00 81.31 146 SER A CA 1
ATOM 1125 C C . SER A 1 146 ? -21.420 -2.983 35.516 1.00 81.31 146 SER A C 1
ATOM 1127 O O . SER A 1 146 ? -22.038 -2.285 34.715 1.00 81.31 146 SER A O 1
ATOM 1129 N N . GLY A 1 147 ? -21.365 -4.311 35.418 1.00 83.50 147 GLY A N 1
ATOM 1130 C CA . GLY A 1 147 ? -22.083 -5.070 34.397 1.00 83.50 147 GLY A CA 1
ATOM 1131 C C . GLY A 1 147 ? -21.446 -5.085 33.008 1.00 83.50 147 GLY A C 1
ATOM 1132 O O . GLY A 1 147 ? -22.031 -5.675 32.100 1.00 83.50 147 GLY A O 1
ATOM 1133 N N . TYR A 1 148 ? -20.258 -4.502 32.837 1.00 90.19 148 TYR A N 1
ATOM 1134 C CA . TYR A 1 148 ? -19.507 -4.538 31.586 1.00 90.19 148 TYR A CA 1
ATOM 1135 C C . TYR A 1 148 ? -18.161 -5.248 31.729 1.00 90.19 148 TYR A C 1
ATOM 1137 O O . TYR A 1 148 ? -17.511 -5.188 32.770 1.00 90.19 148 TYR A O 1
ATOM 1145 N N . LYS A 1 149 ? -17.716 -5.865 30.635 1.00 91.06 149 LYS A N 1
ATOM 1146 C CA . LYS A 1 149 ? -16.370 -6.408 30.460 1.00 91.06 149 LYS A CA 1
ATOM 1147 C C . LYS A 1 149 ? -15.550 -5.464 29.582 1.00 91.06 149 LYS A C 1
ATOM 1149 O O . LYS A 1 149 ? -16.038 -5.018 28.547 1.00 91.06 149 LYS A O 1
ATOM 1154 N N . LEU A 1 150 ? -14.316 -5.165 29.977 1.00 92.94 150 LEU A N 1
ATOM 1155 C CA . LEU A 1 150 ? -13.368 -4.427 29.141 1.00 92.94 150 LEU A CA 1
ATOM 1156 C C . LEU A 1 150 ? -12.850 -5.347 28.019 1.00 92.94 150 LEU A C 1
ATOM 1158 O O . LEU A 1 150 ? -12.362 -6.440 28.293 1.00 92.94 150 LEU A O 1
ATOM 1162 N N . GLU A 1 151 ? -12.976 -4.927 26.761 1.00 92.69 151 GLU A N 1
ATOM 1163 C CA . GLU A 1 151 ? -12.521 -5.701 25.592 1.00 92.69 151 GLU A CA 1
ATOM 1164 C C . GLU A 1 151 ? -11.178 -5.215 25.056 1.00 92.69 151 GLU A C 1
ATOM 1166 O O . GLU A 1 151 ? -10.324 -6.019 24.693 1.00 92.69 151 GLU A O 1
ATOM 1171 N N . TRP A 1 152 ? -10.992 -3.898 24.965 1.00 94.31 152 TRP A N 1
ATOM 1172 C CA . TRP A 1 152 ? -9.726 -3.329 24.520 1.00 94.31 152 TRP A CA 1
ATOM 1173 C C . TRP A 1 152 ? -9.487 -1.934 25.078 1.00 94.31 152 TRP A C 1
ATOM 1175 O O . TRP A 1 152 ? -10.410 -1.162 25.350 1.00 94.31 152 TRP A O 1
ATOM 1185 N N . THR A 1 153 ? -8.202 -1.602 25.151 1.00 94.19 153 THR A N 1
ATOM 1186 C CA . THR A 1 153 ? -7.658 -0.295 25.512 1.00 94.19 153 THR A CA 1
ATOM 1187 C C . THR A 1 153 ? -6.690 0.196 24.436 1.00 94.19 153 THR A C 1
ATOM 1189 O O . THR A 1 153 ? -5.850 -0.562 23.939 1.00 94.19 153 THR A O 1
ATOM 1192 N N . VAL A 1 154 ? -6.790 1.479 24.093 1.00 93.38 154 VAL A N 1
ATOM 1193 C CA . VAL A 1 154 ? -5.889 2.192 23.180 1.00 93.38 154 VAL A CA 1
ATOM 1194 C C . VAL A 1 154 ? -5.525 3.539 23.792 1.00 93.38 154 VAL A C 1
ATOM 1196 O O . VAL A 1 154 ? -6.400 4.249 24.278 1.00 93.38 154 VAL A O 1
ATOM 1199 N N . VAL A 1 155 ? -4.255 3.931 23.735 1.00 93.12 155 VAL A N 1
ATOM 1200 C CA . VAL A 1 155 ? -3.832 5.307 24.038 1.00 93.12 155 VAL A CA 1
ATOM 1201 C C . VAL A 1 155 ? -3.451 5.973 22.730 1.00 93.12 155 VAL A C 1
ATOM 1203 O O . VAL A 1 155 ? -2.617 5.453 21.990 1.00 93.12 155 VAL A O 1
ATOM 1206 N N . ARG A 1 156 ? -4.066 7.119 22.437 1.00 93.25 156 ARG A N 1
ATOM 1207 C CA . ARG A 1 156 ? -3.811 7.883 21.214 1.00 93.25 156 ARG A CA 1
ATOM 1208 C C . ARG A 1 156 ? -3.436 9.326 21.507 1.00 93.25 156 ARG A C 1
ATOM 1210 O O . ARG A 1 156 ? -3.946 9.922 22.450 1.00 93.25 156 ARG A O 1
ATOM 1217 N N . LYS A 1 157 ? -2.613 9.909 20.644 1.00 92.62 157 LYS A N 1
ATOM 1218 C CA . LYS A 1 157 ? -2.283 11.332 20.602 1.00 92.62 157 LYS A CA 1
ATOM 1219 C C . LYS A 1 157 ? -3.019 11.981 19.435 1.00 92.62 157 LYS A C 1
ATOM 1221 O O . LYS A 1 157 ? -2.777 11.651 18.277 1.00 92.62 157 LYS A O 1
ATOM 1226 N N . LEU A 1 158 ? -3.949 12.882 19.731 1.00 93.12 158 LEU A N 1
ATOM 1227 C CA . LEU A 1 158 ? -4.690 13.650 18.736 1.00 93.12 158 LEU A CA 1
ATOM 1228 C C . LEU A 1 158 ? -3.801 14.768 18.194 1.00 93.12 158 LEU A C 1
ATOM 1230 O O . LEU A 1 158 ? -3.314 15.601 18.960 1.00 93.12 158 LEU A O 1
ATOM 1234 N N . ILE A 1 159 ? -3.600 14.788 16.876 1.00 88.75 159 ILE A N 1
ATOM 1235 C CA . ILE A 1 159 ? -2.744 15.771 16.215 1.00 88.75 159 ILE A CA 1
ATOM 1236 C C . ILE A 1 159 ? -3.625 16.850 15.566 1.00 88.75 159 ILE A C 1
ATOM 1238 O O . ILE A 1 159 ? -4.458 16.532 14.706 1.00 88.75 159 ILE A O 1
ATOM 1242 N N . PRO A 1 160 ? -3.483 18.130 15.951 1.00 89.19 160 PRO A N 1
ATOM 1243 C CA . PRO A 1 160 ? -4.215 19.221 15.323 1.00 89.19 160 PRO A CA 1
ATOM 1244 C C . PRO A 1 160 ? -3.684 19.516 13.919 1.00 89.19 160 PRO A C 1
ATOM 1246 O O . PRO A 1 160 ? -2.508 19.333 13.609 1.00 89.19 160 PRO A O 1
ATOM 1249 N N . ARG A 1 161 ? -4.550 20.053 13.054 1.00 79.88 161 ARG A N 1
ATOM 1250 C CA . ARG A 1 161 ? -4.150 20.553 11.726 1.00 79.88 161 ARG A CA 1
ATOM 1251 C C . ARG A 1 161 ? -3.250 21.776 11.790 1.00 79.88 161 ARG A C 1
ATOM 1253 O O . ARG A 1 161 ? -2.546 22.050 10.821 1.00 79.88 161 ARG A O 1
ATOM 1260 N N . ASN A 1 162 ? -3.329 22.539 12.876 1.00 79.75 162 ASN A N 1
ATOM 1261 C CA . ASN A 1 162 ? -2.476 23.692 13.104 1.00 79.75 162 ASN A CA 1
ATOM 1262 C C . ASN A 1 162 ? -1.850 23.623 14.505 1.00 79.75 162 ASN A C 1
ATOM 1264 O O . ASN A 1 162 ? -2.414 24.185 15.443 1.00 79.75 162 ASN A O 1
ATOM 1268 N N . PRO A 1 163 ? -0.676 22.980 14.637 1.00 78.06 163 PRO A N 1
ATOM 1269 C CA . PRO A 1 163 ? 0.040 22.874 15.910 1.00 78.06 163 PRO A CA 1
ATOM 1270 C C . PRO A 1 163 ? 0.475 24.218 16.511 1.00 78.06 163 PRO A C 1
ATOM 1272 O O . PRO A 1 163 ? 0.843 24.270 17.675 1.00 78.06 163 PRO A O 1
ATOM 1275 N N . LYS A 1 164 ? 0.458 25.312 15.729 1.00 76.62 164 LYS A N 1
ATOM 1276 C CA . LYS A 1 164 ? 0.748 26.664 16.237 1.00 76.62 164 LYS A CA 1
ATOM 1277 C C . LYS A 1 164 ? -0.449 27.299 16.960 1.00 76.62 164 LYS A C 1
ATOM 1279 O O . LYS A 1 164 ? -0.257 28.294 17.647 1.00 76.62 164 LYS A O 1
ATOM 1284 N N . LEU A 1 165 ? -1.669 26.792 16.744 1.00 80.94 165 LEU A N 1
ATOM 1285 C CA . LEU A 1 165 ? -2.900 27.319 17.352 1.00 80.94 165 LEU A CA 1
ATOM 1286 C C . LEU A 1 165 ? -3.449 26.419 18.459 1.00 80.94 165 LEU A C 1
ATOM 1288 O O . LEU A 1 165 ? -3.984 26.929 19.434 1.00 80.94 165 LEU A O 1
ATOM 1292 N N . ASP A 1 166 ? -3.335 25.104 18.292 1.00 86.12 166 ASP A N 1
ATOM 1293 C CA . ASP A 1 166 ? -3.823 24.114 19.244 1.00 86.12 166 ASP A CA 1
ATOM 1294 C C . ASP A 1 166 ? -2.718 23.103 19.550 1.00 86.12 166 ASP A C 1
ATOM 1296 O O . ASP A 1 166 ? -1.976 22.698 18.652 1.00 86.12 166 ASP A O 1
ATOM 1300 N N . GLU A 1 167 ? -2.650 22.645 20.799 1.00 88.25 167 GLU A N 1
ATOM 1301 C CA . GLU A 1 167 ? -1.722 21.596 21.221 1.00 88.25 167 GLU A CA 1
ATOM 1302 C C . GLU A 1 167 ? -2.260 20.185 20.925 1.00 88.25 167 GLU A C 1
ATOM 1304 O O . GLU A 1 167 ? -3.460 19.959 20.722 1.00 88.25 167 GLU A O 1
ATOM 1309 N N . SER A 1 168 ? -1.361 19.199 20.883 1.00 91.50 168 SER A N 1
ATOM 1310 C CA . SER A 1 168 ? -1.749 17.789 20.785 1.00 91.50 168 SER A CA 1
ATOM 1311 C C . SER A 1 168 ? -2.328 17.278 22.102 1.00 91.50 168 SER A C 1
ATOM 1313 O O . SER A 1 168 ? -1.797 17.598 23.160 1.00 91.50 168 SER A O 1
ATOM 1315 N N . LEU A 1 169 ? -3.336 16.410 22.037 1.00 94.00 169 LEU A N 1
ATOM 1316 C CA . LEU A 1 169 ? -4.007 15.863 23.219 1.00 94.00 169 LEU A CA 1
ATOM 1317 C C . LEU A 1 169 ? -3.852 14.342 23.284 1.00 94.00 169 LEU A C 1
ATOM 1319 O O . LEU A 1 169 ? -4.314 13.636 22.388 1.00 94.00 169 LEU A O 1
ATOM 1323 N N . LEU A 1 170 ? -3.243 13.826 24.354 1.00 94.69 170 LEU A N 1
ATOM 1324 C CA . LEU A 1 170 ? -3.268 12.393 24.661 1.00 94.69 170 LEU A CA 1
ATOM 1325 C C . LEU A 1 170 ? -4.650 11.986 25.186 1.00 94.69 170 LEU A C 1
ATOM 1327 O O . LEU A 1 170 ? -5.313 12.750 25.886 1.00 94.69 170 LEU A O 1
ATOM 1331 N N . GLN A 1 171 ? -5.105 10.791 24.830 1.00 95.69 171 GLN A N 1
ATOM 1332 C CA . GLN A 1 171 ? -6.426 10.289 25.181 1.00 95.69 171 GLN A CA 1
ATOM 1333 C C . GLN A 1 171 ? -6.425 8.761 25.268 1.00 95.69 171 GLN A C 1
ATOM 1335 O O . GLN A 1 171 ? -6.063 8.080 24.306 1.00 95.69 171 GLN A O 1
ATOM 1340 N N . THR A 1 172 ? -6.901 8.220 26.389 1.00 96.25 172 THR A N 1
ATOM 1341 C CA . THR A 1 172 ? -7.199 6.789 26.518 1.00 96.25 172 THR A CA 1
ATOM 1342 C C . THR A 1 172 ? -8.579 6.500 25.940 1.00 96.25 172 THR A C 1
ATOM 1344 O O . THR A 1 172 ? -9.528 7.241 26.182 1.00 96.25 172 THR A O 1
ATOM 1347 N N . CYS A 1 173 ? -8.692 5.423 25.175 1.00 96.88 173 CYS A N 1
ATOM 1348 C CA . CYS A 1 173 ? -9.911 4.935 24.557 1.00 96.88 173 CYS A CA 1
ATOM 1349 C C . CYS A 1 173 ? -10.152 3.492 25.006 1.00 96.88 173 CYS A C 1
ATOM 1351 O O . CYS A 1 173 ? -9.274 2.649 24.827 1.00 96.88 173 CYS A O 1
ATOM 1353 N N . HIS A 1 174 ? -11.335 3.206 25.539 1.00 96.19 174 HIS A N 1
ATOM 1354 C CA . HIS A 1 174 ? -11.748 1.864 25.954 1.00 96.19 174 HIS A CA 1
ATOM 1355 C C . HIS A 1 174 ? -12.985 1.413 25.187 1.00 96.19 174 HIS A C 1
ATOM 1357 O O . HIS A 1 174 ? -13.843 2.249 24.901 1.00 96.19 174 HIS A O 1
ATOM 1363 N N . LEU A 1 175 ? -13.112 0.109 24.937 1.00 96.00 175 LEU A N 1
ATOM 1364 C CA . LEU A 1 175 ? -14.391 -0.533 24.624 1.00 96.00 175 LEU A CA 1
ATOM 1365 C C . LEU A 1 175 ? -14.778 -1.489 25.739 1.00 96.00 175 LEU A C 1
ATOM 1367 O O . LEU A 1 175 ? -14.026 -2.396 26.080 1.00 96.00 175 LEU A O 1
ATOM 1371 N N . TYR A 1 176 ? -16.003 -1.327 26.203 1.00 94.56 176 TYR A N 1
ATOM 1372 C CA . TYR A 1 176 ? -16.670 -2.193 27.148 1.00 94.56 176 TYR A CA 1
ATOM 1373 C C . TYR A 1 176 ? -17.854 -2.890 26.472 1.00 94.56 176 TYR A C 1
ATOM 1375 O O . TYR A 1 176 ? -18.594 -2.259 25.713 1.00 94.56 176 TYR A O 1
ATOM 1383 N N . THR A 1 177 ? -18.067 -4.171 26.759 1.00 93.62 177 THR A N 1
ATOM 1384 C CA . THR A 1 177 ? -19.205 -4.958 26.265 1.00 93.62 177 THR A CA 1
ATOM 1385 C C . THR A 1 177 ? -20.053 -5.475 27.420 1.00 93.62 177 THR A C 1
ATOM 1387 O O . THR A 1 177 ? -19.549 -5.782 28.498 1.00 93.62 177 THR A O 1
ATOM 1390 N N . SER A 1 178 ? -21.363 -5.573 27.215 1.00 90.06 178 SER A N 1
ATOM 1391 C CA . SER A 1 178 ? -22.271 -6.214 28.164 1.00 90.06 178 SER A CA 1
ATOM 1392 C C . SER A 1 178 ? -23.339 -7.019 27.436 1.00 90.06 178 SER A C 1
ATOM 1394 O O . SER A 1 178 ? -23.802 -6.637 26.362 1.00 90.06 178 SER A O 1
ATOM 1396 N N . LYS A 1 179 ? -23.723 -8.140 28.053 1.00 82.31 179 LYS A N 1
ATOM 1397 C CA . LYS A 1 179 ? -24.855 -8.993 27.656 1.00 82.31 179 LYS A CA 1
ATOM 1398 C C . LYS A 1 179 ? -25.972 -8.993 28.708 1.00 82.31 179 LYS A C 1
ATOM 1400 O O . LYS A 1 179 ? -26.831 -9.870 28.698 1.00 82.31 179 LYS A O 1
ATOM 1405 N N . GLN A 1 180 ? -25.914 -8.077 29.680 1.00 73.88 180 GLN A N 1
ATOM 1406 C CA . GLN A 1 180 ? -26.937 -7.979 30.716 1.00 73.88 180 GLN A CA 1
ATOM 1407 C C . GLN A 1 180 ? -28.252 -7.470 30.115 1.00 73.88 180 GLN A C 1
ATOM 1409 O O . GLN A 1 180 ? -28.266 -6.504 29.351 1.00 73.88 180 GLN A O 1
ATOM 1414 N N . GLN A 1 181 ? -29.361 -8.118 30.474 1.00 64.88 181 GLN A N 1
ATOM 1415 C CA . GLN A 1 181 ? -30.694 -7.698 30.053 1.00 64.88 181 GLN A CA 1
ATOM 1416 C C . GLN A 1 181 ? -31.077 -6.375 30.732 1.00 64.88 181 GLN A C 1
ATOM 1418 O O . GLN A 1 181 ? -30.949 -6.230 31.946 1.00 64.88 181 GLN A O 1
ATOM 1423 N N . VAL A 1 182 ? -31.567 -5.419 29.941 1.00 63.22 182 VAL A N 1
ATOM 1424 C CA . VAL A 1 182 ? -32.067 -4.112 30.399 1.00 63.22 182 VAL A CA 1
ATOM 1425 C C . VAL A 1 182 ? -33.384 -3.836 29.688 1.00 63.22 182 VAL A C 1
ATOM 1427 O O . VAL A 1 182 ? -33.457 -4.007 28.473 1.00 63.22 182 VAL A O 1
ATOM 1430 N N . ALA A 1 183 ? -34.415 -3.416 30.422 1.00 52.12 183 ALA A N 1
ATOM 1431 C CA . ALA A 1 183 ? -35.707 -3.069 29.838 1.00 52.12 183 ALA A CA 1
ATOM 1432 C C . ALA A 1 183 ? -35.565 -1.838 28.924 1.00 52.12 183 ALA A C 1
ATOM 1434 O O . ALA A 1 183 ? -35.168 -0.763 29.378 1.00 52.12 183 ALA A O 1
ATOM 1435 N N . LEU A 1 184 ? -35.866 -1.999 27.633 1.00 54.56 184 LEU A N 1
ATOM 1436 C CA . LEU A 1 184 ? -35.933 -0.887 26.687 1.00 54.56 184 LEU A CA 1
ATOM 1437 C C . LEU A 1 184 ? -37.314 -0.204 26.762 1.00 54.56 184 LEU A C 1
ATOM 1439 O O . LEU A 1 184 ? -38.309 -0.866 27.065 1.00 54.56 184 LEU A O 1
ATOM 1443 N N . PRO A 1 185 ? -37.409 1.108 26.479 1.00 48.38 185 PRO A N 1
ATOM 1444 C CA . PRO A 1 185 ? -38.678 1.828 26.476 1.00 48.38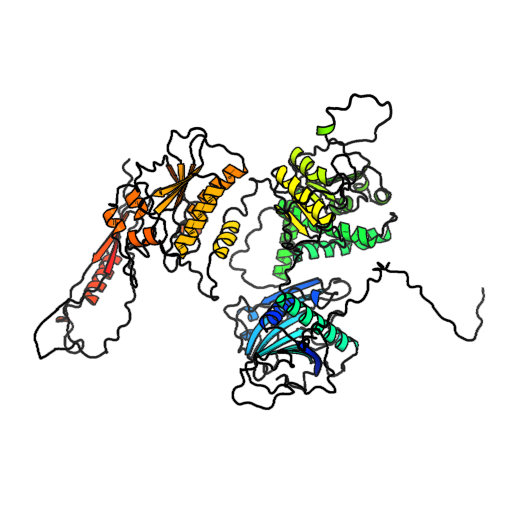 185 PRO A CA 1
ATOM 1445 C C . PRO A 1 185 ? -39.655 1.233 25.452 1.00 48.38 185 PRO A C 1
ATOM 1447 O O . PRO A 1 185 ? -39.373 1.263 24.256 1.00 48.38 185 PRO A O 1
ATOM 1450 N N . GLY A 1 186 ? -40.807 0.731 25.912 1.00 52.72 186 GLY A N 1
ATOM 1451 C CA . GLY A 1 186 ? -41.926 0.324 25.047 1.00 52.72 186 GLY A CA 1
ATOM 1452 C C . GLY A 1 186 ? -42.213 -1.179 24.913 1.00 52.72 186 GLY A C 1
ATOM 1453 O O . GLY A 1 186 ? -43.113 -1.515 24.152 1.00 52.72 186 GLY A O 1
ATOM 1454 N N . ASN A 1 187 ? -41.528 -2.069 25.644 1.00 49.75 187 ASN A N 1
ATOM 1455 C CA . ASN A 1 187 ? -41.822 -3.513 25.636 1.00 49.75 187 ASN A CA 1
ATOM 1456 C C . ASN A 1 187 ? -42.251 -4.021 27.025 1.00 49.75 187 ASN A C 1
ATOM 1458 O O . ASN A 1 187 ? -41.494 -3.927 27.991 1.00 49.75 187 ASN A O 1
ATOM 1462 N N . GLU A 1 188 ? -43.459 -4.589 27.116 1.00 45.34 188 GLU A N 1
ATOM 1463 C CA . GLU A 1 188 ? -43.878 -5.411 28.258 1.00 45.34 188 GLU A CA 1
ATOM 1464 C C . GLU A 1 188 ? -43.094 -6.735 28.247 1.00 45.34 188 GLU A C 1
ATOM 1466 O O . GLU A 1 188 ? -42.891 -7.346 27.197 1.00 45.34 188 GLU A O 1
ATOM 1471 N N . GLN A 1 189 ? -42.609 -7.154 29.418 1.00 42.38 189 GLN A N 1
ATOM 1472 C CA . GLN A 1 189 ? -41.758 -8.334 29.594 1.00 42.38 189 GLN A CA 1
ATOM 1473 C C . GLN A 1 189 ? -42.419 -9.601 29.024 1.00 42.38 189 GLN A C 1
ATOM 1475 O O . GLN A 1 189 ? -43.495 -9.994 29.471 1.00 42.38 189 GLN A O 1
ATOM 1480 N N . SER A 1 190 ? -41.739 -10.285 28.097 1.00 40.84 190 SER A N 1
ATOM 1481 C CA . SER A 1 190 ? -42.065 -11.665 27.721 1.00 40.84 190 SER A CA 1
ATOM 1482 C C . SER A 1 190 ? -40.890 -12.587 28.060 1.00 40.84 190 SER A C 1
ATOM 1484 O O . SER A 1 190 ? -39.735 -12.254 27.807 1.00 40.84 190 SER A O 1
ATOM 1486 N N . GLU A 1 191 ? -41.180 -13.745 28.658 1.00 38.59 191 GLU A N 1
ATOM 1487 C CA . GLU A 1 191 ? -40.208 -14.701 29.228 1.00 38.59 191 GLU A CA 1
ATOM 1488 C C . GLU A 1 191 ? -39.271 -15.383 28.201 1.00 38.59 191 GLU A C 1
ATOM 1490 O O . GLU A 1 191 ? -38.486 -16.251 28.571 1.00 38.59 191 GLU A O 1
ATOM 1495 N N . ASN A 1 192 ? -39.302 -14.984 26.923 1.00 40.44 192 ASN A N 1
ATOM 1496 C CA . ASN A 1 192 ? -38.520 -15.583 25.831 1.00 40.44 192 ASN A CA 1
ATOM 1497 C C . ASN A 1 192 ? -37.532 -14.607 25.152 1.00 40.44 192 ASN A C 1
ATOM 1499 O O . ASN A 1 192 ? -37.130 -14.843 24.013 1.00 40.44 192 ASN A O 1
ATOM 1503 N N . ASP A 1 193 ? -37.149 -13.505 25.807 1.00 43.75 193 ASP A N 1
ATOM 1504 C CA . ASP A 1 193 ? -36.433 -12.415 25.133 1.00 43.75 193 ASP A CA 1
ATOM 1505 C C . ASP A 1 193 ? -34.928 -12.695 24.911 1.00 43.75 193 ASP A C 1
ATOM 1507 O O . ASP A 1 193 ? -34.158 -12.985 25.836 1.00 43.75 193 ASP A O 1
ATOM 1511 N N . VAL A 1 194 ? -34.508 -12.609 23.646 1.00 48.47 194 VAL A N 1
ATOM 1512 C CA . VAL A 1 194 ? -33.129 -12.809 23.174 1.00 48.47 194 VAL A CA 1
ATOM 1513 C C . VAL A 1 194 ? -32.243 -11.676 23.706 1.00 48.47 194 VAL A C 1
ATOM 1515 O O . VAL A 1 194 ? -32.591 -10.507 23.594 1.00 48.47 194 VAL A O 1
ATOM 1518 N N . GLY A 1 195 ? -31.098 -12.023 24.305 1.00 56.78 195 GLY A N 1
ATOM 1519 C CA . GLY A 1 195 ? -30.271 -11.109 25.106 1.00 56.78 195 GLY A CA 1
ATOM 1520 C C . GLY A 1 195 ? -29.870 -9.797 24.417 1.00 56.78 195 GLY A C 1
ATOM 1521 O O . GLY A 1 195 ? -29.381 -9.798 23.288 1.00 56.78 195 GLY A O 1
ATOM 1522 N N . ASN A 1 196 ? -30.031 -8.688 25.144 1.00 69.31 196 ASN A N 1
ATOM 1523 C CA . ASN A 1 196 ? -29.590 -7.357 24.729 1.00 69.31 196 ASN A CA 1
ATOM 1524 C C . ASN A 1 196 ? -28.059 -7.273 24.732 1.00 69.31 196 ASN A C 1
ATOM 1526 O O . ASN A 1 196 ? -27.405 -7.657 25.703 1.00 69.31 196 ASN A O 1
ATOM 1530 N N . GLU A 1 197 ? -27.488 -6.729 23.660 1.00 86.94 197 GLU A N 1
ATOM 1531 C CA . GLU A 1 197 ? -26.055 -6.469 23.551 1.00 86.94 197 GLU A CA 1
ATOM 1532 C C . GLU A 1 197 ? -25.779 -4.980 23.732 1.00 86.94 197 GLU A C 1
ATOM 1534 O O . GLU A 1 197 ? -26.482 -4.124 23.189 1.00 86.94 197 GLU A O 1
ATOM 1539 N N . ARG A 1 198 ? -24.737 -4.651 24.495 1.00 91.25 198 ARG A N 1
ATOM 1540 C CA . ARG A 1 198 ? -24.362 -3.265 24.777 1.00 91.25 198 ARG A CA 1
ATOM 1541 C C . ARG A 1 198 ? -22.878 -3.059 24.554 1.00 91.25 198 ARG A C 1
ATOM 1543 O O . ARG A 1 198 ? -22.060 -3.845 25.024 1.00 91.25 198 ARG A O 1
ATOM 1550 N N . TYR A 1 199 ? -22.547 -1.967 23.882 1.00 94.69 199 TYR A N 1
ATOM 1551 C CA . TYR A 1 199 ? -21.194 -1.601 23.496 1.00 94.69 199 TYR A CA 1
ATOM 1552 C C . TYR A 1 199 ? -20.936 -0.167 23.938 1.00 94.69 199 TYR A C 1
ATOM 1554 O O . TYR A 1 199 ? -21.562 0.766 23.440 1.00 94.69 199 TYR A O 1
ATOM 1562 N 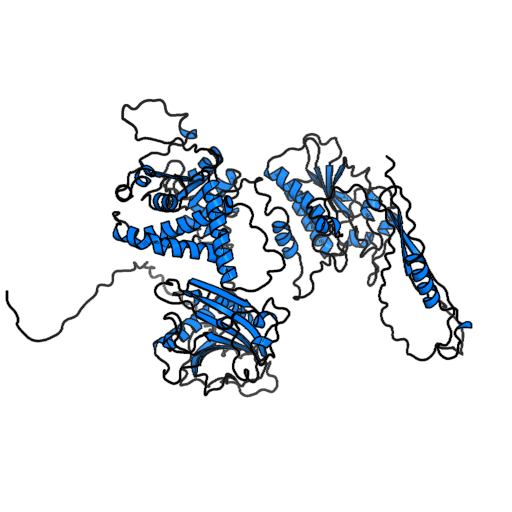N . LEU A 1 200 ? -20.035 0.009 24.895 1.00 95.56 200 LEU A N 1
ATOM 1563 C CA . LEU A 1 200 ? -19.759 1.282 25.538 1.00 95.56 200 LEU A CA 1
ATOM 1564 C C . LEU A 1 200 ? -18.314 1.691 25.274 1.00 95.56 200 LEU A C 1
ATOM 1566 O O . LEU A 1 200 ? -17.375 1.044 25.726 1.00 95.56 200 LEU A O 1
ATOM 1570 N N . ILE A 1 201 ? -18.136 2.783 24.544 1.00 96.50 201 ILE A N 1
ATOM 1571 C CA . ILE A 1 201 ? -16.825 3.349 24.242 1.00 96.50 201 ILE A CA 1
ATOM 1572 C C . ILE A 1 201 ? -16.584 4.536 25.148 1.00 96.50 201 ILE A C 1
ATOM 1574 O O . ILE A 1 201 ? -17.442 5.407 25.232 1.00 96.50 201 ILE A O 1
ATOM 1578 N N . ILE A 1 202 ? -15.417 4.605 25.783 1.00 96.06 202 ILE A N 1
ATOM 1579 C CA . ILE A 1 202 ? -15.050 5.732 26.645 1.00 96.06 202 ILE A CA 1
ATOM 1580 C C . ILE A 1 202 ? -13.750 6.354 26.166 1.00 96.06 202 ILE A C 1
ATOM 1582 O O . ILE A 1 202 ? -12.743 5.669 26.016 1.00 96.06 202 ILE A O 1
ATOM 1586 N N . TYR A 1 203 ? -13.775 7.668 25.974 1.00 96.62 203 TYR A N 1
ATOM 1587 C CA . TYR A 1 203 ? -12.633 8.508 25.653 1.00 96.62 203 TYR A CA 1
ATOM 1588 C C . TYR A 1 203 ? -12.281 9.395 26.850 1.00 96.62 203 TYR A C 1
ATOM 1590 O O . TYR A 1 203 ? -13.067 10.254 27.248 1.00 96.62 203 TYR A O 1
ATOM 1598 N N . LEU A 1 204 ? -11.083 9.202 27.401 1.00 95.19 204 LEU A N 1
ATOM 1599 C CA . LEU A 1 204 ? -10.554 9.900 28.572 1.00 95.19 204 LEU A CA 1
ATOM 1600 C C . LEU A 1 204 ? -9.363 10.776 28.155 1.00 95.19 204 LEU A C 1
ATOM 1602 O O . LEU A 1 204 ? -8.271 10.238 27.951 1.00 95.19 204 LEU A O 1
ATOM 1606 N N . PRO A 1 205 ? -9.531 12.098 27.969 1.00 95.19 205 PRO A N 1
ATOM 1607 C CA . PRO A 1 205 ? -8.416 13.003 27.704 1.00 95.19 205 PRO A CA 1
ATOM 1608 C C . PRO A 1 205 ? -7.399 13.012 28.855 1.00 95.19 205 PRO A C 1
ATOM 1610 O O . PRO A 1 205 ? -7.752 12.974 30.035 1.00 95.19 205 PRO A O 1
ATOM 1613 N N . HIS A 1 206 ? -6.113 13.079 28.511 1.00 94.06 206 HIS A N 1
ATOM 1614 C CA . HIS A 1 206 ? -5.006 13.090 29.463 1.00 94.06 206 HIS A CA 1
ATOM 1615 C C . HIS A 1 206 ? -4.711 14.507 29.958 1.00 94.06 206 HIS A C 1
ATOM 1617 O O . HIS A 1 206 ? -3.599 15.006 29.832 1.00 94.06 206 HIS A O 1
ATOM 1623 N N . VAL A 1 207 ? -5.723 15.155 30.523 1.00 89.12 207 VAL A N 1
ATOM 1624 C CA . VAL A 1 207 ? -5.609 16.490 31.122 1.00 89.12 207 VAL A CA 1
ATOM 1625 C C . VAL A 1 207 ? -5.976 16.437 32.596 1.00 89.12 207 VAL A C 1
ATOM 1627 O O . VAL A 1 207 ? -6.622 15.483 33.045 1.00 89.12 207 VAL A O 1
ATOM 1630 N N . SER A 1 208 ? -5.532 17.447 33.336 1.00 80.25 208 SER A N 1
ATOM 1631 C CA . SER A 1 208 ? -5.835 17.624 34.760 1.00 80.25 208 SER A CA 1
ATOM 1632 C C . SER A 1 208 ? -6.767 18.817 35.002 1.00 80.25 208 SER A C 1
ATOM 1634 O O . SER A 1 208 ? -7.484 18.836 35.998 1.00 80.25 208 SER A O 1
ATOM 1636 N N . ASP A 1 209 ? -6.802 19.780 34.079 1.00 86.19 209 ASP A N 1
ATOM 1637 C CA . ASP A 1 209 ? -7.597 21.004 34.150 1.00 86.19 209 ASP A CA 1
ATOM 1638 C C . ASP A 1 209 ? -8.300 21.309 32.813 1.00 86.19 209 ASP A C 1
ATOM 1640 O O . ASP A 1 209 ? -7.995 20.729 31.768 1.00 86.19 209 ASP A O 1
ATOM 1644 N N . VAL A 1 210 ? -9.278 22.216 32.863 1.00 89.62 210 VAL A N 1
ATOM 1645 C CA . VAL A 1 210 ? -10.132 22.569 31.719 1.00 89.62 210 VAL A CA 1
ATOM 1646 C C . VAL A 1 210 ? -9.441 23.461 30.683 1.00 89.62 210 VAL A C 1
ATOM 1648 O O . VAL A 1 210 ? -9.835 23.445 29.515 1.00 89.62 210 VAL A O 1
ATOM 1651 N N . GLU A 1 211 ? -8.440 24.248 31.083 1.00 89.06 211 GLU A N 1
ATOM 1652 C CA . GLU A 1 211 ? -7.749 25.178 30.181 1.00 89.06 211 GLU A CA 1
ATOM 1653 C C . GLU A 1 211 ? -6.717 24.450 29.312 1.00 89.06 211 GLU A C 1
ATOM 1655 O O . GLU A 1 211 ? -6.476 24.856 28.178 1.00 89.06 211 GLU A O 1
ATOM 1660 N N . SER A 1 212 ? -6.224 23.300 29.776 1.00 89.38 212 SER A N 1
ATOM 1661 C CA . SER A 1 212 ? -5.411 22.360 28.997 1.00 89.38 212 SER A CA 1
ATOM 1662 C C . SER A 1 212 ? -6.183 21.609 27.897 1.00 89.38 212 SER A C 1
ATOM 1664 O O . SER A 1 212 ? -5.586 20.823 27.162 1.00 89.38 212 SER A O 1
ATOM 1666 N N . ILE A 1 213 ? -7.506 21.792 27.762 1.00 91.75 213 ILE A N 1
ATOM 1667 C CA . ILE A 1 213 ? -8.291 21.158 26.689 1.00 91.75 213 ILE A CA 1
ATOM 1668 C C . ILE A 1 213 ? -8.224 22.001 25.406 1.00 91.75 213 ILE A C 1
ATOM 1670 O O . ILE A 1 213 ? -8.758 23.115 25.386 1.00 91.75 213 ILE A O 1
ATOM 1674 N N . PRO A 1 214 ? -7.681 21.460 24.296 1.00 92.50 214 PRO A N 1
ATOM 1675 C CA . PRO A 1 214 ? -7.603 22.181 23.028 1.00 92.50 214 PRO A CA 1
ATOM 1676 C C . PRO A 1 214 ? -8.974 22.493 22.425 1.00 92.50 214 PRO A C 1
ATOM 1678 O O . PRO A 1 214 ? -9.958 21.783 22.654 1.00 92.50 214 PRO A O 1
ATOM 1681 N N . PHE A 1 215 ? -9.038 23.505 21.556 1.00 91.06 215 PHE A N 1
ATOM 1682 C CA . PHE A 1 215 ? -10.293 24.008 20.993 1.00 91.06 215 PHE A CA 1
ATOM 1683 C C . PHE A 1 215 ? -11.082 22.947 20.214 1.00 91.06 215 PHE A C 1
ATOM 1685 O O . PHE A 1 215 ? -12.311 23.017 20.130 1.00 91.06 215 PHE A O 1
ATOM 1692 N N . TYR A 1 216 ? -10.396 21.975 19.613 1.00 90.75 216 TYR A N 1
ATOM 1693 C CA . TYR A 1 216 ? -11.016 20.925 18.807 1.00 90.75 216 TYR A CA 1
ATOM 1694 C C . TYR A 1 216 ? -11.715 19.830 19.625 1.00 90.75 216 TYR A C 1
ATOM 1696 O O . TYR A 1 216 ? -12.447 19.029 19.041 1.00 90.75 216 TYR A O 1
ATOM 1704 N N . HIS A 1 217 ? -11.498 19.772 20.941 1.00 93.38 217 HIS A N 1
ATOM 1705 C CA . HIS A 1 217 ? -12.090 18.781 21.836 1.00 93.38 217 HIS A CA 1
ATOM 1706 C C . HIS A 1 217 ? -13.177 19.440 22.711 1.00 93.38 217 HIS A C 1
ATOM 1708 O O . HIS A 1 217 ? -13.034 20.601 23.099 1.00 93.38 217 HIS A O 1
ATOM 1714 N N . PRO A 1 218 ? -14.294 18.757 23.036 1.00 92.69 218 PRO A N 1
ATOM 1715 C CA . PRO A 1 218 ? -15.240 19.279 24.023 1.00 92.69 218 PRO A CA 1
ATOM 1716 C C . PRO A 1 218 ? -14.554 19.468 25.388 1.00 92.69 218 PRO A C 1
ATOM 1718 O O . PRO A 1 218 ? -13.738 18.639 25.789 1.00 92.69 218 PRO A O 1
ATOM 1721 N N . LYS A 1 219 ? -14.889 20.541 26.116 1.00 93.06 219 LYS A N 1
ATOM 1722 C CA . LYS A 1 219 ? -14.341 20.834 27.453 1.00 93.06 219 LYS A CA 1
ATOM 1723 C C . LYS A 1 219 ? -14.947 19.905 28.519 1.00 93.06 219 LYS A C 1
ATOM 1725 O O . LYS A 1 219 ? -15.780 20.322 29.315 1.00 93.06 219 LYS A O 1
ATOM 1730 N N . VAL A 1 220 ? -14.566 18.629 28.483 1.00 93.44 220 VAL A N 1
ATOM 1731 C CA . VAL A 1 220 ? -15.069 17.540 29.341 1.00 93.44 220 VAL A CA 1
ATOM 1732 C C . VAL A 1 220 ? -13.922 16.693 29.874 1.00 93.44 220 VAL A C 1
ATOM 1734 O O . VAL A 1 220 ? -12.867 16.608 29.244 1.00 93.44 220 VAL A O 1
ATOM 1737 N N . ARG A 1 221 ? -14.149 16.024 31.004 1.00 92.81 221 ARG A N 1
ATOM 1738 C CA . ARG A 1 221 ? -13.227 15.043 31.588 1.00 92.81 221 ARG A CA 1
ATOM 1739 C C . ARG A 1 221 ? -13.297 13.684 30.897 1.00 92.81 221 ARG A C 1
ATOM 1741 O O . ARG A 1 221 ? -12.328 12.932 30.943 1.00 92.81 221 ARG A O 1
ATOM 1748 N N . GLY A 1 222 ? -14.411 13.394 30.224 1.00 94.12 222 GLY A N 1
ATOM 1749 C CA . GLY A 1 222 ? -14.610 12.162 29.473 1.00 94.12 222 GLY A CA 1
ATOM 1750 C C . GLY A 1 222 ? -15.792 12.236 28.508 1.00 94.12 222 GLY A C 1
ATOM 1751 O O . GLY A 1 222 ? -16.756 12.970 28.731 1.00 94.12 222 GLY A O 1
ATOM 1752 N N . VAL A 1 223 ? -15.716 11.462 27.426 1.00 95.88 223 VAL A N 1
ATOM 1753 C CA . VAL A 1 223 ? -16.815 11.243 26.473 1.00 95.88 223 VAL A CA 1
ATOM 1754 C C . VAL A 1 223 ? -17.122 9.757 26.432 1.00 95.88 223 VAL A C 1
ATOM 1756 O O . VAL A 1 223 ? -16.220 8.969 26.164 1.00 95.88 223 VAL A O 1
ATOM 1759 N N . ALA A 1 224 ? -18.377 9.375 26.642 1.00 96.00 224 ALA A N 1
ATOM 1760 C CA . ALA A 1 224 ? -18.821 7.999 26.495 1.00 96.00 224 ALA A CA 1
ATOM 1761 C C . ALA A 1 224 ? -19.860 7.872 25.375 1.00 96.00 224 ALA A C 1
ATOM 1763 O O . ALA A 1 224 ? -20.738 8.720 25.231 1.00 96.00 224 ALA A O 1
ATOM 1764 N N . ILE A 1 225 ? -19.747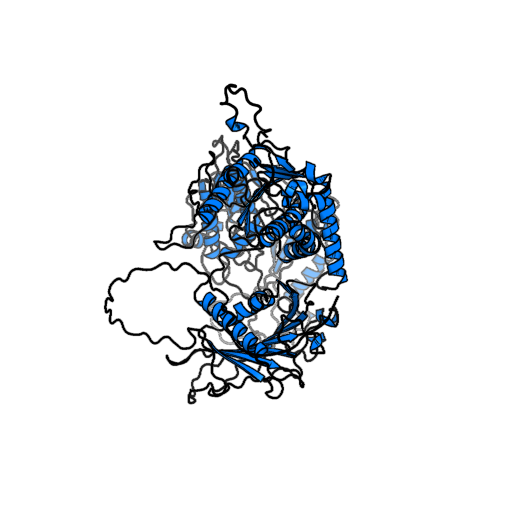 6.819 24.570 1.00 96.31 225 ILE A N 1
ATOM 1765 C CA . ILE A 1 225 ? -20.644 6.498 23.459 1.00 96.31 225 ILE A CA 1
ATOM 1766 C C . ILE A 1 225 ? -21.211 5.116 23.734 1.00 96.31 225 ILE A C 1
ATOM 1768 O O . ILE A 1 225 ? -20.471 4.134 23.740 1.00 96.31 225 ILE A O 1
ATOM 1772 N N . LEU A 1 226 ? -22.513 5.042 23.958 1.00 94.69 226 LEU A N 1
ATOM 1773 C CA . LEU A 1 226 ? -23.215 3.798 24.221 1.00 94.69 226 LEU A CA 1
ATOM 1774 C C . LEU A 1 226 ? -24.001 3.386 22.979 1.00 94.69 226 LEU A C 1
ATOM 1776 O O . LEU A 1 226 ? -24.777 4.180 22.448 1.00 94.69 226 LEU A O 1
ATOM 1780 N N . TYR A 1 227 ? -23.829 2.139 22.554 1.00 94.56 227 TYR A N 1
ATOM 1781 C CA . TYR A 1 227 ? -24.697 1.476 21.596 1.00 94.56 227 TYR A CA 1
ATOM 1782 C C . TYR A 1 227 ? -25.390 0.287 22.255 1.00 94.56 227 TYR A C 1
ATOM 1784 O O . TYR A 1 227 ? -24.728 -0.672 22.648 1.00 94.56 227 TYR A O 1
ATOM 1792 N N . SER A 1 228 ? -26.713 0.352 22.373 1.00 90.31 228 SER A N 1
ATOM 1793 C CA . SER A 1 228 ? -27.550 -0.750 22.862 1.00 90.31 228 SER A CA 1
ATOM 1794 C C . SER A 1 228 ? -28.291 -1.372 21.683 1.00 90.31 228 SER A C 1
ATOM 1796 O O . SER A 1 228 ? -28.861 -0.628 20.889 1.00 90.31 228 SER A O 1
ATOM 1798 N N . TYR A 1 229 ? -28.291 -2.700 21.564 1.00 88.25 229 TYR A N 1
ATOM 1799 C CA . TYR A 1 229 ? -28.864 -3.439 20.435 1.00 88.25 229 TYR A CA 1
ATOM 1800 C C . TYR A 1 229 ? -29.684 -4.654 20.893 1.00 88.25 229 TYR A C 1
ATOM 1802 O O . TYR A 1 229 ? -29.271 -5.378 21.800 1.00 88.25 229 TYR A O 1
ATOM 1810 N N . GLN A 1 230 ? -30.810 -4.903 20.220 1.00 81.06 230 GLN A N 1
ATOM 1811 C CA . GLN A 1 230 ? -31.685 -6.059 20.415 1.00 81.06 230 GLN A CA 1
ATOM 1812 C C . GLN A 1 230 ? -31.980 -6.727 19.063 1.00 81.06 230 GLN A C 1
ATOM 1814 O O . GLN A 1 230 ? -32.366 -6.075 18.095 1.00 81.06 230 GLN A O 1
ATOM 1819 N N . ALA A 1 231 ? -31.793 -8.049 18.988 1.00 67.12 231 ALA A N 1
ATOM 1820 C CA . ALA A 1 231 ? -31.885 -8.800 17.733 1.00 67.12 231 ALA A CA 1
ATOM 1821 C C . ALA A 1 231 ? -33.328 -9.080 17.260 1.00 67.12 231 ALA A C 1
ATOM 1823 O O . ALA A 1 231 ? -33.524 -9.417 16.093 1.00 67.12 231 ALA A O 1
ATOM 1824 N N . GLN A 1 232 ? -34.325 -8.957 18.141 1.00 62.69 232 GLN A N 1
ATOM 1825 C CA . GLN A 1 232 ? -35.741 -9.156 17.827 1.00 62.69 232 GLN A CA 1
ATOM 1826 C C . GLN A 1 232 ? -36.530 -7.897 18.192 1.00 62.69 232 GLN A C 1
ATOM 1828 O O . GLN A 1 232 ? -36.818 -7.665 19.361 1.00 62.69 232 GLN A O 1
ATOM 1833 N N . THR A 1 233 ? -36.886 -7.082 17.199 1.00 57.25 233 THR A N 1
ATOM 1834 C CA . THR A 1 233 ? -37.831 -5.974 17.390 1.00 57.25 233 THR A CA 1
ATOM 1835 C C . THR A 1 233 ? -39.107 -6.203 16.589 1.00 57.25 233 THR A C 1
ATOM 1837 O O . THR A 1 233 ? -39.103 -6.825 15.524 1.00 57.25 233 THR A O 1
ATOM 1840 N N . THR A 1 234 ? -40.229 -5.715 17.117 1.00 58.19 234 THR A N 1
ATOM 1841 C CA . THR A 1 234 ? -41.461 -5.532 16.343 1.00 58.19 234 THR A CA 1
ATOM 1842 C C . THR A 1 234 ? -41.203 -4.528 15.210 1.00 58.19 234 THR A C 1
ATOM 1844 O O . THR A 1 234 ? -40.283 -3.714 15.293 1.00 58.19 234 THR A O 1
ATOM 1847 N N . GLN A 1 235 ? -41.993 -4.581 14.130 1.00 57.12 235 GLN A N 1
ATOM 1848 C CA . GLN A 1 235 ? -41.741 -3.817 12.892 1.00 57.12 235 GLN A CA 1
ATOM 1849 C C . GLN A 1 235 ? -41.633 -2.284 13.076 1.00 57.12 235 GLN A C 1
ATOM 1851 O O . GLN A 1 235 ? -41.086 -1.618 12.196 1.00 57.12 235 GLN A O 1
ATOM 1856 N N . ASP A 1 236 ? -42.073 -1.737 14.215 1.00 59.50 236 ASP A N 1
ATOM 1857 C CA . ASP A 1 236 ? -42.131 -0.295 14.485 1.00 59.50 236 ASP A CA 1
ATOM 1858 C C . ASP A 1 236 ? -40.972 0.266 15.343 1.00 59.50 236 ASP A C 1
ATOM 1860 O O . ASP A 1 236 ? -40.824 1.486 15.430 1.00 59.50 236 ASP A O 1
ATOM 1864 N N . VAL A 1 237 ? -40.108 -0.569 15.946 1.00 66.56 237 VAL A N 1
ATOM 1865 C CA . VAL A 1 237 ? -39.026 -0.111 16.850 1.00 66.56 237 VAL A CA 1
ATOM 1866 C C . VAL A 1 237 ? -37.642 -0.368 16.248 1.00 66.56 237 VAL A C 1
ATOM 1868 O O . VAL A 1 237 ? -37.352 -1.453 15.738 1.00 66.56 237 VAL A O 1
ATOM 1871 N N . ALA A 1 238 ? -36.764 0.641 16.313 1.00 71.81 238 ALA A N 1
ATOM 1872 C CA . ALA A 1 238 ? -35.383 0.514 15.854 1.00 71.81 238 ALA A CA 1
ATOM 1873 C C . ALA A 1 238 ? -34.640 -0.554 16.681 1.00 71.81 238 ALA A C 1
ATOM 1875 O O . ALA A 1 238 ? -34.740 -0.536 17.908 1.00 71.81 238 ALA A O 1
ATOM 1876 N N . PRO A 1 239 ? -33.848 -1.439 16.052 1.00 81.31 239 PRO A N 1
ATOM 1877 C CA . PRO A 1 239 ? -33.158 -2.520 16.754 1.00 81.31 239 PRO A CA 1
ATOM 1878 C C . PRO A 1 239 ? -32.011 -2.045 17.654 1.00 81.31 239 PRO A C 1
ATOM 1880 O O . PRO A 1 239 ? -31.464 -2.843 18.409 1.00 81.31 239 PRO A O 1
ATOM 1883 N N . GLY A 1 240 ? -31.630 -0.765 17.613 1.00 87.38 240 GLY A N 1
ATOM 1884 C CA . GLY A 1 240 ? -30.671 -0.212 18.556 1.00 87.38 240 GLY A CA 1
ATOM 1885 C C . GLY A 1 240 ? -30.837 1.276 18.847 1.00 87.38 240 GLY A C 1
ATOM 1886 O O . GLY A 1 240 ? -31.548 2.003 18.153 1.00 87.38 240 GLY A O 1
ATOM 1887 N N . THR A 1 241 ? -30.119 1.732 19.871 1.00 90.31 241 THR A N 1
ATOM 1888 C CA . THR A 1 241 ? -30.067 3.130 20.321 1.00 90.31 241 THR A CA 1
ATOM 1889 C C . THR A 1 241 ? -28.616 3.545 20.517 1.00 90.31 241 THR A C 1
ATOM 1891 O O . THR A 1 241 ? -27.861 2.864 21.214 1.00 90.31 241 THR A O 1
ATOM 1894 N N . LEU A 1 242 ? -28.227 4.665 19.904 1.00 93.44 242 LEU A N 1
ATOM 1895 C CA . LEU A 1 242 ? -26.928 5.305 20.093 1.00 93.44 242 LEU A CA 1
ATOM 1896 C C . LEU A 1 242 ? -27.068 6.509 21.023 1.00 93.44 242 LEU A C 1
ATOM 1898 O O . LEU A 1 242 ? -27.886 7.389 20.764 1.00 93.44 242 LEU A O 1
ATOM 1902 N N . SER A 1 243 ? -26.219 6.606 22.042 1.00 94.50 243 SER A N 1
ATOM 1903 C CA . SER A 1 243 ? -26.250 7.699 23.019 1.00 94.50 243 SER A CA 1
ATOM 1904 C C . SER A 1 243 ? -24.849 8.218 23.339 1.00 94.50 243 SER A C 1
ATOM 1906 O O . SER A 1 243 ? -23.883 7.457 23.339 1.00 94.50 243 SER A O 1
ATOM 1908 N N . ILE A 1 244 ? -24.730 9.518 23.620 1.00 95.69 244 ILE A N 1
ATOM 1909 C CA . ILE A 1 244 ? -23.486 10.167 24.056 1.00 95.69 244 ILE A CA 1
ATOM 1910 C C . ILE A 1 244 ? -23.669 10.737 25.456 1.00 95.69 244 ILE A C 1
ATOM 1912 O O . ILE A 1 244 ? -24.608 11.498 25.698 1.00 95.69 244 ILE A O 1
ATOM 1916 N N . TYR A 1 245 ? -22.721 10.420 26.333 1.00 95.50 245 TYR A N 1
ATOM 1917 C CA . TYR A 1 245 ? -22.627 10.925 27.695 1.00 95.50 245 TYR A CA 1
ATOM 1918 C C . TYR A 1 245 ? -21.330 11.717 27.883 1.00 95.50 245 TYR A C 1
ATOM 1920 O O . TYR A 1 245 ? -20.300 11.377 27.293 1.00 95.50 245 TYR A O 1
ATOM 1928 N N . TYR A 1 246 ? -21.367 12.744 28.728 1.00 95.75 246 TYR A N 1
ATOM 1929 C CA . TYR A 1 246 ? -20.193 13.522 29.130 1.00 95.75 246 TYR A CA 1
ATOM 1930 C C . TYR A 1 246 ? -19.962 13.439 30.640 1.00 95.75 246 TYR A C 1
ATOM 1932 O O . TYR A 1 246 ? -20.902 13.595 31.417 1.00 95.75 246 TYR A O 1
ATOM 1940 N N . ASP A 1 247 ? -18.701 13.248 31.030 1.00 93.31 247 ASP A N 1
ATOM 1941 C CA . ASP A 1 247 ? -18.195 13.545 32.376 1.00 93.31 247 ASP A CA 1
ATOM 1942 C C . ASP A 1 247 ? -17.752 15.016 32.383 1.00 93.31 247 ASP A C 1
ATOM 1944 O O . ASP A 1 247 ? -16.789 15.398 31.704 1.00 93.31 247 ASP A O 1
ATOM 1948 N N . LEU A 1 248 ? -18.529 15.867 33.053 1.00 92.06 248 LEU A N 1
ATOM 1949 C CA . LEU A 1 248 ? -18.343 17.319 33.060 1.00 92.06 248 LEU A CA 1
ATOM 1950 C C . LEU A 1 248 ? -17.327 17.737 34.132 1.00 92.06 248 LEU A C 1
ATOM 1952 O O . LEU A 1 248 ? -17.147 17.077 35.153 1.00 92.06 248 LEU A O 1
ATOM 1956 N N . PHE A 1 249 ? -16.672 18.881 33.932 1.00 90.06 249 PHE A N 1
ATOM 1957 C CA . PHE A 1 249 ? -15.937 19.498 35.038 1.00 90.06 249 PHE A CA 1
ATOM 1958 C C . PHE A 1 249 ? -16.934 20.061 36.063 1.00 90.06 249 PHE A C 1
ATOM 1960 O O . PHE A 1 249 ? -17.922 20.662 35.639 1.00 90.06 249 PHE A O 1
ATOM 1967 N N . PRO A 1 250 ? -16.671 19.943 37.380 1.00 85.62 250 PRO A N 1
ATOM 1968 C CA . PRO A 1 250 ? -17.590 20.420 38.420 1.00 85.62 250 PRO A CA 1
ATOM 1969 C C . PRO A 1 250 ? -18.042 21.878 38.239 1.00 85.62 250 PRO A C 1
ATOM 1971 O O . PRO A 1 250 ? -19.209 22.193 38.452 1.00 85.62 250 PRO A O 1
ATOM 1974 N N . ASP A 1 251 ? -17.143 22.745 37.761 1.00 84.75 251 ASP A N 1
ATOM 1975 C CA . ASP A 1 251 ? -17.389 24.184 37.593 1.00 84.75 251 ASP A CA 1
ATOM 1976 C C . ASP A 1 251 ? -17.859 24.580 36.177 1.00 84.75 251 ASP A C 1
ATOM 1978 O O . ASP A 1 251 ? -17.932 25.768 35.847 1.00 84.75 251 ASP A O 1
ATOM 1982 N N . ARG A 1 252 ? -18.140 23.611 35.292 1.00 84.38 252 ARG A N 1
ATOM 1983 C CA . ARG A 1 252 ? -18.536 23.867 33.895 1.00 84.38 252 ARG A CA 1
ATOM 1984 C C . ARG A 1 252 ? -19.801 23.080 33.528 1.00 84.38 252 ARG A C 1
ATOM 1986 O O . ARG A 1 252 ? -19.706 21.894 33.210 1.00 84.38 252 ARG A O 1
ATOM 1993 N N . PRO A 1 253 ? -20.984 23.723 33.528 1.00 88.12 253 PRO A N 1
ATOM 1994 C CA . PRO A 1 253 ? -22.217 23.072 33.101 1.00 88.12 253 PRO A CA 1
ATOM 1995 C C . PRO A 1 253 ? -22.208 22.778 31.593 1.00 88.12 253 PRO A C 1
ATOM 1997 O O . PRO A 1 253 ? -21.389 23.302 30.838 1.00 88.12 253 PRO A O 1
ATOM 2000 N N . LEU A 1 254 ? -23.154 21.954 31.140 1.00 90.25 254 LEU A N 1
ATOM 2001 C CA . LEU A 1 254 ? -23.309 21.614 29.727 1.00 90.25 254 LEU A CA 1
ATOM 2002 C C . LEU A 1 254 ? -23.635 22.859 28.880 1.00 90.25 254 LEU A C 1
ATOM 2004 O O . LEU A 1 254 ? -24.715 23.437 28.986 1.00 90.25 254 LEU A O 1
ATOM 2008 N N . GLU A 1 255 ? -22.718 23.246 27.992 1.00 90.62 255 GLU A N 1
ATOM 2009 C CA . GLU A 1 255 ? -22.891 24.389 27.090 1.00 90.62 255 GLU A CA 1
ATOM 2010 C C . GLU A 1 255 ? -23.487 23.997 25.725 1.00 90.62 255 GLU A C 1
ATOM 2012 O O . GLU A 1 255 ? -23.248 22.909 25.195 1.00 90.62 255 GLU A O 1
ATOM 2017 N N . ASN A 1 256 ? -24.143 24.948 25.049 1.00 89.44 256 ASN A N 1
ATOM 2018 C CA . ASN A 1 256 ? -24.725 24.758 23.708 1.00 89.44 256 ASN A CA 1
ATOM 2019 C C . ASN A 1 256 ? -23.729 24.235 22.659 1.00 89.44 256 ASN A C 1
ATOM 2021 O O . ASN A 1 256 ? -24.096 23.504 21.736 1.00 89.44 256 ASN A O 1
ATOM 2025 N N . ARG A 1 257 ? -22.452 24.631 22.747 1.00 90.38 257 ARG A N 1
ATOM 2026 C CA . ARG A 1 257 ? -21.412 24.120 21.843 1.00 90.38 257 ARG A CA 1
ATOM 2027 C C . ARG A 1 257 ? -21.180 22.625 22.063 1.00 90.38 257 ARG A C 1
ATOM 2029 O O . ARG A 1 257 ? -21.066 21.901 21.081 1.00 90.38 257 ARG A O 1
ATOM 2036 N N . MET A 1 258 ? -21.143 22.177 23.314 1.00 91.75 258 MET A N 1
ATOM 2037 C CA . MET A 1 258 ? -20.897 20.783 23.686 1.00 91.75 258 MET A CA 1
ATOM 2038 C C . MET A 1 258 ? -22.029 19.884 23.181 1.00 91.75 258 MET A C 1
ATOM 2040 O O . MET A 1 258 ? -21.757 18.876 22.535 1.00 91.75 258 MET A O 1
ATOM 2044 N N . SER A 1 259 ? -23.286 20.309 23.341 1.00 91.81 259 SER A N 1
ATOM 2045 C CA . SER A 1 259 ? -24.446 19.583 22.805 1.00 91.81 259 SER A CA 1
ATOM 2046 C C . SER A 1 259 ? -24.423 19.475 21.276 1.00 91.81 259 SER A C 1
ATOM 2048 O O . SER A 1 259 ? -24.676 18.404 20.728 1.00 91.81 259 SER A O 1
ATOM 2050 N N . ARG A 1 260 ? -24.043 20.549 20.563 1.00 91.69 260 ARG A N 1
ATOM 2051 C CA . ARG A 1 260 ? -23.871 20.512 19.095 1.00 91.69 260 ARG A CA 1
ATOM 2052 C C . ARG A 1 260 ? -22.740 19.577 18.665 1.00 91.69 260 ARG A C 1
ATOM 2054 O O . ARG A 1 260 ? -22.887 18.870 17.669 1.00 91.69 260 ARG A O 1
ATOM 2061 N N . THR A 1 261 ? -21.631 19.557 19.406 1.00 92.88 261 THR A N 1
ATOM 2062 C CA . THR A 1 261 ? -20.515 18.631 19.164 1.00 92.88 261 THR A CA 1
ATOM 2063 C C . THR A 1 261 ? -20.962 17.178 19.339 1.00 92.88 261 THR A C 1
ATOM 2065 O O . THR A 1 261 ? -20.709 16.368 18.448 1.00 92.88 261 THR A O 1
ATOM 2068 N N . ALA A 1 262 ? -21.679 16.856 20.424 1.00 94.25 262 ALA A N 1
ATOM 2069 C CA . ALA A 1 262 ? -22.256 15.529 20.646 1.00 94.25 262 ALA A CA 1
ATOM 2070 C C . ALA A 1 262 ? -23.197 15.131 19.500 1.00 94.25 262 ALA A C 1
ATOM 2072 O O . ALA A 1 262 ? -23.038 14.065 18.910 1.00 94.25 262 ALA A O 1
ATOM 2073 N N . LEU A 1 263 ? -24.121 16.017 19.115 1.00 94.31 263 LEU A N 1
ATOM 2074 C CA . LEU A 1 263 ? -25.084 15.743 18.049 1.00 94.31 263 LEU A CA 1
ATOM 2075 C C . LEU A 1 263 ? -24.379 15.432 16.726 1.00 94.31 263 LEU A C 1
ATOM 2077 O O . LEU A 1 263 ? -24.718 14.460 16.051 1.00 94.31 263 LEU A O 1
ATOM 2081 N N . LYS A 1 264 ? -23.357 16.223 16.373 1.00 93.19 264 LYS A N 1
ATOM 2082 C CA . LYS A 1 264 ? -22.619 16.018 15.126 1.00 93.19 264 LYS A CA 1
ATOM 2083 C C . LYS A 1 264 ? -21.834 14.710 15.127 1.00 93.19 264 LYS A C 1
ATOM 2085 O O . LYS A 1 264 ? -21.780 14.024 14.108 1.00 93.19 264 LYS A O 1
ATOM 2090 N N . MET A 1 265 ? -21.238 14.361 16.264 1.00 94.00 265 MET A N 1
ATOM 2091 C CA . MET A 1 265 ? -20.535 13.096 16.443 1.00 94.00 265 MET A CA 1
ATOM 2092 C C . MET A 1 265 ? -21.486 11.903 16.278 1.00 94.00 265 MET A C 1
ATOM 2094 O O . MET A 1 265 ? -21.168 10.971 15.539 1.00 94.00 265 MET A O 1
ATOM 2098 N N . LEU A 1 266 ? -22.671 11.973 16.891 1.00 94.19 266 LEU A N 1
ATOM 2099 C CA . LEU A 1 266 ? -23.713 10.952 16.788 1.00 94.19 266 LEU A CA 1
ATOM 2100 C C . LEU A 1 266 ? -24.196 10.771 15.340 1.00 94.19 266 LEU A C 1
ATOM 2102 O O . LEU A 1 266 ? -24.255 9.646 14.844 1.00 94.19 266 LEU A O 1
ATOM 2106 N N . GLU A 1 267 ? -24.458 11.878 14.638 1.00 95.12 267 GLU A N 1
ATOM 2107 C CA . GLU A 1 267 ? -24.859 11.887 13.225 1.00 95.12 267 GLU A CA 1
ATOM 2108 C C . GLU A 1 267 ? -23.803 11.214 12.333 1.00 95.12 267 GLU A C 1
ATOM 2110 O O . GLU A 1 267 ? -24.133 10.416 11.453 1.00 95.12 267 GLU A O 1
ATOM 2115 N N . ILE A 1 268 ? -22.519 11.511 12.559 1.00 91.88 268 ILE A N 1
ATOM 2116 C CA . ILE A 1 268 ? -21.410 10.943 11.781 1.00 91.88 268 ILE A CA 1
ATOM 2117 C C . ILE A 1 268 ? -21.297 9.437 12.023 1.00 91.88 268 ILE A C 1
ATOM 2119 O O . ILE A 1 268 ? -21.190 8.683 11.054 1.00 91.88 268 ILE A O 1
ATOM 2123 N N . ILE A 1 269 ? -21.365 8.985 13.279 1.00 94.25 269 ILE A N 1
ATOM 2124 C CA . ILE A 1 269 ? -21.307 7.556 13.622 1.00 94.25 269 ILE A CA 1
ATOM 2125 C C . ILE A 1 269 ? -22.479 6.806 12.983 1.00 94.25 269 ILE A C 1
ATOM 2127 O O . ILE A 1 269 ? -22.260 5.788 12.322 1.00 94.25 269 ILE A O 1
ATOM 2131 N N . HIS A 1 270 ? -23.702 7.333 13.105 1.00 94.19 270 HIS A N 1
ATOM 2132 C CA . HIS A 1 270 ? -24.901 6.750 12.495 1.00 94.19 270 HIS A CA 1
ATOM 2133 C C . HIS A 1 270 ? -24.761 6.654 10.972 1.00 94.19 270 HIS A C 1
ATOM 2135 O O . HIS A 1 270 ? -24.858 5.567 10.397 1.00 94.19 270 HIS A O 1
ATOM 2141 N N . LYS A 1 271 ? -24.418 7.770 10.316 1.00 92.38 271 LYS A N 1
ATOM 2142 C CA . LYS A 1 271 ? -24.244 7.847 8.861 1.00 92.38 271 LYS A CA 1
ATOM 2143 C C . LYS A 1 271 ? -23.188 6.869 8.351 1.00 92.38 271 LYS A C 1
ATOM 2145 O O . LYS A 1 271 ? -23.406 6.213 7.332 1.00 92.38 271 LYS A O 1
ATOM 2150 N N . HIS A 1 272 ? -22.039 6.783 9.020 1.00 89.00 272 HIS A N 1
ATOM 2151 C CA . HIS A 1 272 ? -20.955 5.896 8.604 1.00 89.00 272 HIS A CA 1
ATOM 2152 C C . HIS A 1 272 ? -21.305 4.420 8.829 1.00 89.00 272 HIS A C 1
ATOM 2154 O O . HIS A 1 272 ? -21.017 3.603 7.953 1.00 89.00 272 HIS A O 1
ATOM 2160 N N . SER A 1 273 ? -21.965 4.087 9.942 1.00 92.25 273 SER A N 1
ATOM 2161 C CA . SER A 1 273 ? -22.366 2.708 10.259 1.00 92.25 273 SER A CA 1
ATOM 2162 C C . SER A 1 273 ? -23.407 2.222 9.255 1.00 92.25 273 SER A C 1
ATOM 2164 O O . SER A 1 273 ? -23.237 1.179 8.621 1.00 92.25 273 SER A O 1
ATOM 2166 N N . LYS A 1 274 ? -24.421 3.054 8.988 1.00 89.50 274 LYS A N 1
ATOM 2167 C CA . LYS A 1 274 ? -25.440 2.767 7.979 1.00 89.50 274 LYS A CA 1
ATOM 2168 C C . LYS A 1 274 ? -24.855 2.676 6.569 1.00 89.50 274 LYS A C 1
ATOM 2170 O O . LYS A 1 274 ? -25.210 1.777 5.812 1.00 89.50 274 LYS A O 1
ATOM 2175 N N . GLY A 1 275 ? -23.938 3.578 6.217 1.00 84.56 275 GLY A N 1
ATOM 2176 C CA . GLY A 1 275 ? -23.242 3.541 4.933 1.00 84.56 275 GLY A CA 1
ATOM 2177 C C . GLY A 1 275 ? -22.511 2.215 4.718 1.00 84.56 275 GLY A C 1
ATOM 2178 O O . GLY A 1 275 ? -22.660 1.609 3.658 1.00 84.56 275 GLY A O 1
ATOM 2179 N N . ARG A 1 276 ? -21.771 1.727 5.726 1.00 86.50 276 ARG A N 1
ATOM 2180 C CA . ARG A 1 276 ? -21.095 0.419 5.666 1.00 86.50 276 ARG A CA 1
ATOM 2181 C C . ARG A 1 276 ? -22.082 -0.738 5.518 1.00 86.50 276 ARG A C 1
ATOM 2183 O O . ARG A 1 276 ? -21.861 -1.588 4.662 1.00 86.50 276 ARG A O 1
ATOM 2190 N N . MET A 1 277 ? -23.184 -0.728 6.270 1.00 86.62 277 MET A N 1
ATOM 2191 C CA . MET A 1 277 ? -24.251 -1.728 6.137 1.00 86.62 277 MET A CA 1
ATOM 2192 C C . MET A 1 277 ? -24.834 -1.773 4.719 1.00 86.62 277 MET A C 1
ATOM 2194 O O . MET A 1 277 ? -25.085 -2.842 4.177 1.00 86.62 277 MET A O 1
ATOM 2198 N N . GLN A 1 278 ? -24.981 -0.614 4.076 1.00 85.94 278 GLN A N 1
ATOM 2199 C CA . GLN A 1 278 ? -25.445 -0.495 2.689 1.00 85.94 278 GLN A CA 1
ATOM 2200 C C . GLN A 1 278 ? -24.365 -0.836 1.643 1.00 85.94 278 GLN A C 1
ATOM 2202 O O . GLN A 1 278 ? -24.568 -0.607 0.450 1.00 85.94 278 GLN A O 1
ATOM 2207 N N . GLY A 1 279 ? -23.205 -1.350 2.062 1.00 75.56 279 GLY A N 1
ATOM 2208 C CA . GLY A 1 279 ? -22.116 -1.729 1.166 1.00 75.56 279 GLY A CA 1
ATOM 2209 C C . GLY A 1 279 ? -21.280 -0.551 0.657 1.00 75.56 279 GLY A C 1
ATOM 2210 O O . GLY A 1 279 ? -20.677 -0.649 -0.415 1.00 75.56 279 GLY A O 1
ATOM 2211 N N . TYR A 1 280 ? -21.222 0.576 1.382 1.00 73.50 280 TYR A N 1
ATOM 2212 C CA . TYR A 1 280 ? -20.313 1.674 1.042 1.00 73.50 280 TYR A CA 1
ATOM 2213 C C . TYR A 1 280 ? -18.863 1.180 1.006 1.00 73.50 280 TYR A C 1
ATOM 2215 O O . TYR A 1 280 ? -18.267 0.858 2.033 1.00 73.50 280 TYR A O 1
ATOM 2223 N N . LYS A 1 281 ? -18.270 1.191 -0.190 1.00 59.62 281 LYS A N 1
ATOM 2224 C CA . LYS A 1 281 ? -16.834 0.993 -0.393 1.00 59.62 281 LYS A CA 1
ATOM 2225 C C . LYS A 1 281 ? -16.160 2.349 -0.572 1.00 59.62 281 LYS A C 1
ATOM 2227 O O . LYS A 1 281 ? -16.601 3.168 -1.386 1.00 59.62 281 LYS A O 1
ATOM 2232 N N . LYS A 1 282 ? -15.084 2.589 0.185 1.00 63.31 282 LYS A N 1
ATOM 2233 C CA . LYS A 1 282 ? -14.223 3.768 0.012 1.00 63.31 282 LYS A CA 1
ATOM 2234 C C . LYS A 1 282 ? -13.704 3.758 -1.430 1.00 63.31 282 LYS A C 1
ATOM 2236 O O . LYS A 1 282 ? -13.170 2.755 -1.876 1.00 63.31 282 LYS A O 1
ATOM 2241 N N . ARG A 1 283 ? -13.921 4.850 -2.168 1.00 63.25 283 ARG A N 1
ATOM 2242 C CA . ARG A 1 283 ? -13.534 4.964 -3.592 1.00 63.25 283 ARG A CA 1
ATOM 2243 C C . ARG A 1 283 ? -12.185 5.640 -3.806 1.00 63.25 283 ARG A C 1
ATOM 2245 O O . ARG A 1 283 ? -11.664 5.619 -4.910 1.00 63.25 283 ARG A O 1
ATOM 2252 N N . VAL A 1 284 ? -11.684 6.304 -2.769 1.00 67.44 284 VAL A N 1
ATOM 2253 C CA . VAL A 1 284 ? -10.463 7.102 -2.808 1.00 67.44 284 VAL A CA 1
ATOM 2254 C C . VAL A 1 284 ? -9.520 6.548 -1.759 1.00 67.44 284 VAL A C 1
ATOM 2256 O O . VAL A 1 284 ? -9.812 6.607 -0.560 1.00 67.44 284 VAL A O 1
ATOM 2259 N N . HIS A 1 285 ? -8.399 6.019 -2.220 1.00 71.06 285 HIS A N 1
ATOM 2260 C CA . HIS A 1 285 ? -7.329 5.502 -1.382 1.00 71.06 285 HIS A CA 1
ATOM 2261 C C . HIS A 1 285 ? -6.209 6.537 -1.410 1.00 71.06 285 HIS A C 1
ATOM 2263 O O . HIS A 1 285 ? -5.695 6.849 -2.477 1.00 71.06 285 HIS A O 1
ATOM 2269 N N . HIS A 1 286 ? -5.945 7.135 -0.252 1.00 80.81 286 HIS A N 1
ATOM 2270 C CA . HIS A 1 286 ? -4.809 8.031 -0.056 1.00 80.81 286 HIS A CA 1
ATOM 2271 C C . HIS A 1 286 ? -3.691 7.225 0.595 1.00 80.81 286 HIS A C 1
ATOM 2273 O O . HIS A 1 286 ? -3.982 6.195 1.211 1.00 80.81 286 HIS A O 1
ATOM 2279 N N . ASP A 1 287 ? -2.483 7.774 0.547 1.00 83.19 287 ASP A N 1
ATOM 2280 C CA . ASP A 1 287 ? -1.316 7.280 1.277 1.00 83.19 287 ASP A CA 1
ATOM 2281 C C . ASP A 1 287 ? -0.875 5.891 0.777 1.00 83.19 287 ASP A C 1
ATOM 2283 O O . ASP A 1 287 ? -0.520 5.013 1.560 1.00 83.19 287 ASP A O 1
ATOM 2287 N N . VAL A 1 288 ? -0.969 5.682 -0.543 1.00 86.00 288 VAL A N 1
ATOM 2288 C CA . VAL A 1 288 ? -0.645 4.409 -1.212 1.00 86.00 288 VAL A CA 1
ATOM 2289 C C . VAL A 1 288 ? 0.852 4.302 -1.481 1.00 86.00 288 VAL A C 1
ATOM 2291 O O . VAL A 1 288 ? 1.428 3.229 -1.339 1.00 86.00 288 VAL A O 1
ATOM 2294 N N . ILE A 1 289 ? 1.476 5.411 -1.880 1.00 90.44 289 ILE A N 1
ATOM 2295 C CA . ILE A 1 289 ? 2.907 5.489 -2.181 1.00 90.44 289 ILE A CA 1
ATOM 2296 C C . ILE A 1 289 ? 3.667 6.028 -0.968 1.00 90.44 289 ILE A C 1
ATOM 2298 O O . ILE A 1 289 ? 4.696 5.473 -0.596 1.00 90.44 289 ILE A O 1
ATOM 2302 N N . ILE A 1 290 ? 3.157 7.094 -0.342 1.00 90.31 290 ILE A N 1
ATOM 2303 C CA . ILE A 1 290 ? 3.793 7.745 0.812 1.00 90.31 290 ILE A CA 1
ATOM 2304 C C . ILE A 1 290 ? 2.869 7.661 2.030 1.00 90.31 290 ILE A C 1
ATOM 2306 O O . ILE A 1 290 ? 1.723 8.105 1.938 1.00 90.31 290 ILE A O 1
ATOM 2310 N N . PRO A 1 291 ? 3.343 7.160 3.189 1.00 86.69 291 PRO A N 1
ATOM 2311 C CA . PRO A 1 291 ? 2.528 7.082 4.396 1.00 86.69 291 PRO A CA 1
ATOM 2312 C C . PRO A 1 291 ? 1.991 8.444 4.858 1.00 86.69 291 PRO A C 1
ATOM 2314 O O . PRO A 1 291 ? 2.689 9.461 4.813 1.00 86.69 291 PRO A O 1
ATOM 2317 N N . GLN A 1 292 ? 0.768 8.443 5.401 1.00 83.38 292 GLN A N 1
ATOM 2318 C CA . GLN A 1 292 ? 0.052 9.654 5.822 1.00 83.38 292 GLN A CA 1
ATOM 2319 C C . GLN A 1 292 ? 0.875 10.537 6.768 1.00 83.38 292 GLN A C 1
ATOM 2321 O O . GLN A 1 292 ? 0.901 11.758 6.604 1.00 83.38 292 GLN A O 1
ATOM 2326 N N . LYS A 1 293 ? 1.517 9.923 7.773 1.00 83.25 293 LYS A N 1
ATOM 2327 C CA . LYS A 1 293 ? 2.324 10.623 8.782 1.00 83.25 293 LYS A CA 1
ATOM 2328 C C . LYS A 1 293 ? 3.481 11.371 8.122 1.00 83.25 293 LYS A C 1
ATOM 2330 O O . LYS A 1 293 ? 3.557 12.588 8.254 1.00 83.25 293 LYS A O 1
ATOM 2335 N N . THR A 1 294 ? 4.292 10.660 7.340 1.00 87.44 294 THR A N 1
ATOM 2336 C CA . THR A 1 294 ? 5.462 11.202 6.641 1.00 87.44 294 THR A CA 1
ATOM 2337 C C . THR A 1 294 ? 5.090 12.386 5.747 1.00 87.44 294 THR A C 1
ATOM 2339 O O . THR A 1 294 ? 5.688 13.454 5.851 1.00 87.44 294 THR A O 1
ATOM 2342 N N . PHE A 1 295 ? 4.034 12.242 4.937 1.00 91.56 295 PHE A N 1
ATOM 2343 C CA . PHE A 1 295 ? 3.538 13.334 4.099 1.00 91.56 295 PHE A CA 1
ATOM 2344 C C . PHE A 1 295 ? 3.094 14.550 4.927 1.00 91.56 295 PHE A C 1
ATOM 2346 O O . PHE A 1 295 ? 3.451 15.687 4.618 1.00 91.56 295 PHE A O 1
ATOM 2353 N N . GLN A 1 296 ? 2.276 14.328 5.961 1.00 87.31 296 GLN A N 1
ATOM 2354 C CA . GLN A 1 296 ? 1.700 15.416 6.752 1.00 87.31 296 GLN A CA 1
ATOM 2355 C C . GLN A 1 296 ? 2.755 16.183 7.548 1.00 87.31 296 GLN A C 1
ATOM 2357 O O . GLN A 1 296 ? 2.607 17.395 7.700 1.00 87.31 296 GLN A O 1
ATOM 2362 N N . ASP A 1 297 ? 3.792 15.503 8.036 1.00 87.06 297 ASP A N 1
ATOM 2363 C CA . ASP A 1 297 ? 4.871 16.125 8.801 1.00 87.06 297 ASP A CA 1
ATOM 2364 C C . ASP A 1 297 ? 5.699 17.051 7.900 1.00 87.06 297 ASP A C 1
ATOM 2366 O O . ASP A 1 297 ? 5.873 18.231 8.221 1.00 87.06 297 ASP A O 1
ATOM 2370 N N . THR A 1 298 ? 6.084 16.582 6.708 1.00 92.06 298 THR A N 1
ATOM 2371 C CA . THR A 1 298 ? 6.777 17.417 5.715 1.00 92.06 298 THR A CA 1
ATOM 2372 C C . THR A 1 298 ? 5.888 18.555 5.216 1.00 92.06 298 THR A C 1
ATOM 2374 O O . THR A 1 298 ? 6.332 19.699 5.159 1.00 92.06 298 THR A O 1
ATOM 2377 N N . TYR A 1 299 ? 4.603 18.311 4.943 1.00 92.50 299 TYR A N 1
ATOM 2378 C CA . TYR A 1 299 ? 3.674 19.376 4.554 1.00 92.50 299 TYR A CA 1
ATOM 2379 C C . TYR A 1 299 ? 3.497 20.441 5.647 1.00 92.50 299 TYR A C 1
ATOM 2381 O O . TYR A 1 299 ? 3.452 21.634 5.345 1.00 92.50 299 TYR A O 1
ATOM 2389 N N . ALA A 1 300 ? 3.403 20.041 6.919 1.00 86.06 300 ALA A N 1
ATOM 2390 C CA . ALA A 1 300 ? 3.288 20.972 8.039 1.00 86.06 300 ALA A CA 1
ATOM 2391 C C . ALA A 1 300 ? 4.545 21.840 8.186 1.00 86.06 300 ALA A C 1
ATOM 2393 O O . ALA A 1 300 ? 4.417 23.049 8.397 1.00 86.06 300 ALA A O 1
ATOM 2394 N N . TYR A 1 301 ? 5.729 21.244 8.016 1.00 90.75 301 TYR A N 1
ATOM 2395 C CA . TYR A 1 301 ? 6.999 21.963 7.961 1.00 90.75 301 TYR A CA 1
ATOM 2396 C C . TYR A 1 301 ? 7.016 22.986 6.817 1.00 90.75 301 TYR A C 1
ATOM 2398 O O . TYR A 1 301 ? 7.120 24.185 7.080 1.00 90.75 301 TYR A O 1
ATOM 2406 N N . LEU A 1 302 ? 6.799 22.545 5.572 1.00 93.88 302 LEU A N 1
ATOM 2407 C CA . LEU A 1 302 ? 6.823 23.423 4.396 1.00 93.88 302 LEU A CA 1
ATOM 2408 C C . LEU A 1 302 ? 5.791 24.552 4.511 1.00 93.88 302 LEU A C 1
ATOM 2410 O O . LEU A 1 302 ? 6.070 25.709 4.205 1.00 93.88 302 LEU A O 1
ATOM 2414 N N . LYS A 1 303 ? 4.584 24.250 4.999 1.00 89.19 303 LYS A N 1
ATOM 2415 C CA . LYS A 1 303 ? 3.556 25.265 5.248 1.00 89.19 303 LYS A CA 1
ATOM 2416 C C . LYS A 1 303 ? 3.982 26.261 6.327 1.00 89.19 303 LYS A C 1
ATOM 2418 O O . LYS A 1 303 ? 3.662 27.442 6.220 1.00 89.19 303 LYS A O 1
ATOM 2423 N N . GLY A 1 304 ? 4.657 25.792 7.373 1.00 85.62 304 GLY A N 1
ATOM 2424 C CA . GLY A 1 304 ? 5.173 26.629 8.449 1.00 85.62 304 GLY A CA 1
ATOM 2425 C C . GLY A 1 304 ? 6.273 27.586 7.995 1.00 85.62 304 GLY A C 1
ATOM 2426 O O . GLY A 1 304 ? 6.292 28.711 8.498 1.00 85.62 304 GLY A O 1
ATOM 2427 N N . GLU A 1 305 ? 7.117 27.136 7.066 1.00 92.25 305 GLU A N 1
ATOM 2428 C CA . GLU A 1 305 ? 8.278 27.859 6.540 1.00 92.25 305 GLU A CA 1
ATOM 2429 C C . GLU A 1 305 ? 7.900 28.824 5.407 1.00 92.25 305 GLU A C 1
ATOM 2431 O O . GLU A 1 305 ? 8.191 30.015 5.471 1.00 92.25 305 GLU A O 1
ATOM 2436 N N . TYR A 1 306 ? 7.184 28.340 4.389 1.00 93.81 306 TYR A N 1
ATOM 2437 C CA . TYR A 1 306 ? 7.029 29.069 3.127 1.00 93.81 306 TYR A CA 1
ATOM 2438 C C . TYR A 1 306 ? 5.687 29.783 2.967 1.00 93.81 306 TYR A C 1
ATOM 2440 O O . TYR A 1 306 ? 5.613 30.809 2.292 1.00 93.81 306 TYR A O 1
ATOM 2448 N N . ALA A 1 307 ? 4.600 29.265 3.549 1.00 89.00 307 ALA A N 1
ATOM 2449 C CA . ALA A 1 307 ? 3.261 29.683 3.128 1.00 89.00 307 ALA A CA 1
ATOM 2450 C C . ALA A 1 307 ? 2.994 31.181 3.314 1.00 89.00 307 ALA A C 1
ATOM 2452 O O . ALA A 1 307 ? 2.388 31.797 2.444 1.00 89.00 307 ALA A O 1
ATOM 2453 N N . LYS A 1 308 ? 3.437 31.767 4.433 1.00 87.81 308 LYS A N 1
ATOM 2454 C CA . LYS A 1 308 ? 3.205 33.188 4.720 1.00 87.81 308 LYS A CA 1
ATOM 2455 C C . LYS A 1 308 ? 3.921 34.085 3.704 1.00 87.81 308 LYS A C 1
ATOM 2457 O O . LYS A 1 308 ? 3.267 34.898 3.067 1.00 87.81 308 LYS A O 1
ATOM 2462 N N . GLU A 1 309 ? 5.229 33.885 3.512 1.00 92.12 309 GLU A N 1
ATOM 2463 C CA . GLU A 1 309 ? 6.036 34.669 2.562 1.00 92.12 309 GLU A CA 1
ATOM 2464 C C . GLU A 1 309 ? 5.486 34.560 1.134 1.00 92.12 309 GLU A C 1
ATOM 2466 O O . GLU A 1 309 ? 5.373 35.567 0.440 1.00 92.12 309 GLU A O 1
ATOM 2471 N N . LEU A 1 310 ? 5.104 33.356 0.700 1.00 93.00 310 LEU A N 1
ATOM 2472 C CA . LEU A 1 310 ? 4.607 33.128 -0.658 1.00 93.00 310 LEU A CA 1
ATOM 2473 C C . LEU A 1 310 ? 3.203 33.703 -0.898 1.00 93.00 310 LEU A C 1
ATOM 2475 O O . LEU A 1 310 ? 2.908 34.138 -2.008 1.00 93.00 310 LEU A O 1
ATOM 2479 N N . ILE A 1 311 ? 2.333 33.703 0.118 1.00 91.50 311 ILE A N 1
ATOM 2480 C CA . ILE A 1 311 ? 0.989 34.292 0.019 1.00 91.50 311 ILE A CA 1
ATOM 2481 C C . ILE A 1 311 ? 1.071 35.819 0.024 1.00 91.50 311 ILE A C 1
ATOM 2483 O O . ILE A 1 311 ? 0.422 36.457 -0.803 1.00 91.50 311 ILE A O 1
ATOM 2487 N N . ASP A 1 312 ? 1.863 36.393 0.931 1.00 91.12 312 ASP A N 1
ATOM 2488 C CA . ASP A 1 312 ? 1.978 37.846 1.086 1.00 91.12 312 ASP A CA 1
ATOM 2489 C C . ASP A 1 312 ? 2.611 38.497 -0.162 1.00 91.12 312 ASP A C 1
ATOM 2491 O O . ASP A 1 312 ? 2.242 39.610 -0.530 1.00 91.12 312 ASP A O 1
ATOM 2495 N N . ASN A 1 313 ? 3.509 37.783 -0.854 1.00 90.56 313 ASN A N 1
ATOM 2496 C CA . ASN A 1 313 ? 4.180 38.247 -2.075 1.00 90.56 313 ASN A CA 1
ATOM 2497 C C . ASN A 1 313 ? 3.536 37.733 -3.379 1.00 90.56 313 ASN A C 1
ATOM 2499 O O . ASN A 1 313 ? 4.168 37.761 -4.436 1.00 90.56 313 ASN A O 1
ATOM 2503 N N . TRP A 1 314 ? 2.299 37.232 -3.337 1.00 93.88 314 TRP A N 1
ATOM 2504 C CA . TRP A 1 314 ? 1.651 36.654 -4.514 1.00 93.88 314 TRP A CA 1
ATOM 2505 C C . TRP A 1 314 ? 1.271 37.717 -5.557 1.00 93.88 314 TRP A C 1
ATOM 2507 O O . TRP A 1 314 ? 0.496 38.630 -5.276 1.00 93.88 314 TRP A O 1
ATOM 2517 N N . VAL A 1 315 ? 1.774 37.570 -6.788 1.00 94.31 315 VAL A N 1
ATOM 2518 C CA . VAL A 1 315 ? 1.599 38.559 -7.876 1.00 94.31 315 VAL A CA 1
ATOM 2519 C C . VAL A 1 315 ? 0.705 38.088 -9.032 1.00 94.31 315 VAL A C 1
ATOM 2521 O O . VAL A 1 315 ? 0.446 38.853 -9.968 1.00 94.31 315 VAL A O 1
ATOM 2524 N N . GLU A 1 316 ? 0.221 36.844 -9.000 1.00 91.88 316 GLU A N 1
ATOM 2525 C CA . GLU A 1 316 ? -0.697 36.327 -10.023 1.00 91.88 316 GLU A CA 1
ATOM 2526 C C . GLU A 1 316 ? -2.151 36.700 -9.720 1.00 91.88 316 GLU A C 1
ATOM 2528 O O . GLU A 1 316 ? -2.549 36.902 -8.577 1.00 91.88 316 GLU A O 1
ATOM 2533 N N . GLN A 1 317 ? -2.989 36.721 -10.759 1.00 90.12 317 GLN A N 1
ATOM 2534 C CA . GLN A 1 317 ? -4.428 36.993 -10.614 1.00 90.12 317 GLN A CA 1
ATOM 2535 C C . GLN A 1 317 ? -5.200 35.849 -9.939 1.00 90.12 317 GLN A C 1
ATOM 2537 O O . GLN A 1 317 ? -6.378 35.992 -9.613 1.00 90.12 317 GLN A O 1
ATOM 2542 N N . THR A 1 318 ? -4.572 34.685 -9.786 1.00 87.94 318 THR A N 1
ATOM 2543 C CA . THR A 1 318 ? -5.201 33.506 -9.199 1.00 87.94 318 THR A CA 1
ATOM 2544 C C . THR A 1 318 ? -5.173 33.540 -7.665 1.00 87.94 318 THR A C 1
ATOM 2546 O O . THR A 1 318 ? -4.358 34.247 -7.076 1.00 87.94 318 THR A O 1
ATOM 2549 N N . PRO A 1 319 ? -6.040 32.774 -6.973 1.00 86.62 319 PRO A N 1
ATOM 2550 C CA . PRO A 1 319 ? -6.091 32.790 -5.511 1.00 86.62 319 PRO A CA 1
ATOM 2551 C C . PRO A 1 319 ? -4.810 32.232 -4.866 1.00 86.62 319 PRO A C 1
ATOM 2553 O O . PRO A 1 319 ? -4.566 31.025 -4.927 1.00 86.62 319 PRO A O 1
ATOM 2556 N N . ALA A 1 320 ? -4.044 33.091 -4.184 1.00 88.81 320 ALA A N 1
ATOM 2557 C CA . ALA A 1 320 ? -2.749 32.759 -3.576 1.00 88.81 320 ALA A CA 1
ATOM 2558 C C . ALA A 1 320 ? -2.795 31.504 -2.691 1.00 88.81 320 ALA A C 1
ATOM 2560 O O . ALA A 1 320 ? -2.082 30.536 -2.936 1.00 88.81 320 ALA A O 1
ATOM 2561 N N . GLN A 1 321 ? -3.699 31.475 -1.703 1.00 84.62 321 GLN A N 1
ATOM 2562 C CA . GLN A 1 321 ? -3.811 30.356 -0.758 1.00 84.62 321 GLN A CA 1
ATOM 2563 C C . GLN A 1 321 ? -4.042 29.013 -1.451 1.00 84.62 321 GLN A C 1
ATOM 2565 O O . GLN A 1 321 ? -3.501 28.000 -1.021 1.00 84.62 321 GLN A O 1
ATOM 2570 N N . LYS A 1 322 ? -4.840 28.994 -2.523 1.00 84.81 322 LYS A N 1
ATOM 2571 C CA . LYS A 1 322 ? -5.136 27.756 -3.242 1.00 84.81 322 LYS A CA 1
ATOM 2572 C C . LYS A 1 322 ? -3.868 27.196 -3.887 1.00 84.81 322 LYS A C 1
ATOM 2574 O O . LYS A 1 322 ? -3.542 26.044 -3.635 1.00 84.81 322 LYS A O 1
ATOM 2579 N N . HIS A 1 323 ? -3.163 28.018 -4.664 1.00 88.81 323 HIS A N 1
ATOM 2580 C CA . HIS A 1 323 ? -1.979 27.594 -5.413 1.00 88.81 323 HIS A CA 1
ATOM 2581 C C . HIS A 1 323 ? -0.782 27.316 -4.504 1.00 88.81 323 HIS A C 1
ATOM 2583 O O . HIS A 1 323 ? -0.143 26.282 -4.645 1.00 88.81 323 HIS A O 1
ATOM 2589 N N . VAL A 1 324 ? -0.541 28.170 -3.505 1.00 93.62 324 VAL A N 1
ATOM 2590 C CA . VAL A 1 324 ? 0.554 27.970 -2.547 1.00 93.62 324 VAL A CA 1
ATOM 2591 C C . VAL A 1 324 ? 0.363 26.670 -1.763 1.00 93.62 324 VAL A C 1
ATOM 2593 O O . VAL A 1 324 ? 1.291 25.878 -1.659 1.00 93.62 324 VAL A O 1
ATOM 2596 N N . PHE A 1 325 ? -0.833 26.393 -1.232 1.00 92.31 325 PHE A N 1
ATOM 2597 C CA . PHE A 1 325 ? -1.063 25.145 -0.492 1.00 92.31 325 PHE A CA 1
ATOM 2598 C C . PHE A 1 325 ? -1.083 23.897 -1.388 1.00 92.31 325 PHE A C 1
ATOM 2600 O O . PHE A 1 325 ? -0.729 22.817 -0.920 1.00 92.31 325 PHE A O 1
ATOM 2607 N N . GLU A 1 326 ? -1.491 24.030 -2.652 1.00 93.69 326 GLU A N 1
ATOM 2608 C CA . GLU A 1 326 ? -1.412 22.965 -3.657 1.00 93.69 326 GLU A CA 1
ATOM 2609 C C . GLU A 1 326 ? 0.045 22.596 -3.956 1.00 93.69 326 GLU A C 1
ATOM 2611 O O . GLU A 1 326 ? 0.424 21.444 -3.738 1.00 93.69 326 GLU A O 1
ATOM 2616 N N . ASP A 1 327 ? 0.886 23.574 -4.299 1.00 96.00 327 ASP A N 1
ATOM 2617 C CA . ASP A 1 327 ? 2.302 23.345 -4.608 1.00 96.00 327 ASP A CA 1
ATOM 2618 C C . ASP A 1 327 ? 3.107 22.895 -3.377 1.00 96.00 327 ASP A C 1
ATOM 2620 O O . ASP A 1 327 ? 3.967 22.027 -3.500 1.00 96.00 327 ASP A O 1
ATOM 2624 N N . LEU A 1 328 ? 2.792 23.378 -2.166 1.00 96.44 328 LEU A N 1
ATOM 2625 C CA . LEU A 1 328 ? 3.402 22.863 -0.928 1.00 96.44 328 LEU A CA 1
ATOM 2626 C C . LEU A 1 328 ? 3.049 21.393 -0.675 1.00 96.44 328 LEU A C 1
ATOM 2628 O O . LEU A 1 328 ? 3.877 20.633 -0.174 1.00 96.44 328 LEU A O 1
ATOM 2632 N N . GLY A 1 329 ? 1.823 20.978 -1.006 1.00 95.69 329 GLY A N 1
ATOM 2633 C CA . GLY A 1 329 ? 1.419 19.578 -0.903 1.00 95.69 329 GLY A CA 1
ATOM 2634 C C . GLY A 1 329 ? 2.124 18.703 -1.938 1.00 95.69 329 GLY A C 1
ATOM 2635 O O . GLY A 1 329 ? 2.584 17.616 -1.601 1.00 95.69 329 GLY A O 1
ATOM 2636 N N . ILE A 1 330 ? 2.277 19.182 -3.173 1.00 97.69 330 ILE A N 1
ATOM 2637 C CA . ILE A 1 330 ? 3.025 18.463 -4.215 1.00 97.69 330 ILE A CA 1
ATOM 2638 C C . ILE A 1 330 ? 4.509 18.369 -3.844 1.00 97.69 330 ILE A C 1
ATOM 2640 O O . ILE A 1 330 ? 5.087 17.288 -3.933 1.00 97.69 330 ILE A O 1
ATOM 2644 N N . ALA A 1 331 ? 5.106 19.457 -3.351 1.00 98.25 331 ALA A N 1
ATOM 2645 C CA . ALA A 1 331 ? 6.483 19.474 -2.871 1.00 98.25 331 ALA A CA 1
ATOM 2646 C C . ALA A 1 331 ? 6.692 18.476 -1.725 1.00 98.25 331 ALA A C 1
ATOM 2648 O O . ALA A 1 331 ? 7.625 17.682 -1.780 1.00 98.25 331 ALA A O 1
ATOM 2649 N N . ALA A 1 332 ? 5.796 18.446 -0.730 1.00 97.62 332 ALA A N 1
ATOM 2650 C CA . ALA A 1 332 ? 5.873 17.475 0.362 1.00 97.62 332 ALA A CA 1
ATOM 2651 C C . ALA A 1 332 ? 5.842 16.029 -0.151 1.00 97.62 332 ALA A C 1
ATOM 2653 O O . ALA A 1 332 ? 6.639 15.204 0.288 1.00 97.62 332 ALA A O 1
ATOM 2654 N N . PHE A 1 333 ? 4.959 15.728 -1.107 1.00 97.88 333 PHE A N 1
ATOM 2655 C CA . PHE A 1 333 ? 4.900 14.404 -1.721 1.00 97.88 333 PHE A CA 1
ATOM 2656 C C . PHE A 1 333 ? 6.193 14.057 -2.474 1.00 97.88 333 PHE A C 1
ATOM 2658 O O . PHE A 1 333 ? 6.721 12.964 -2.289 1.00 97.88 333 PHE A O 1
ATOM 2665 N N . LEU A 1 334 ? 6.724 14.977 -3.288 1.00 98.38 334 LEU A N 1
ATOM 2666 C CA . LEU A 1 334 ? 7.939 14.748 -4.076 1.00 98.38 334 LEU A CA 1
ATOM 2667 C C . LEU A 1 334 ? 9.185 14.580 -3.212 1.00 98.38 334 LEU A C 1
ATOM 2669 O O . LEU A 1 334 ? 9.970 13.675 -3.469 1.00 98.38 334 LEU A O 1
ATOM 2673 N N . ILE A 1 335 ? 9.345 15.393 -2.168 1.00 97.94 335 ILE A N 1
ATOM 2674 C CA . ILE A 1 335 ? 10.475 15.284 -1.237 1.00 97.94 335 ILE A CA 1
ATOM 2675 C C . ILE A 1 335 ? 10.501 13.899 -0.588 1.00 97.94 335 ILE A C 1
ATOM 2677 O O . ILE A 1 335 ? 11.557 13.268 -0.532 1.00 97.94 335 ILE A O 1
ATOM 2681 N N . GLU A 1 336 ? 9.354 13.398 -0.125 1.00 96.31 336 GLU A N 1
ATOM 2682 C CA . GLU A 1 336 ? 9.285 12.070 0.492 1.00 96.31 336 GLU A CA 1
ATOM 2683 C C . GLU A 1 336 ? 9.418 10.943 -0.534 1.00 96.31 336 GLU A C 1
ATOM 2685 O O . GLU A 1 336 ? 10.106 9.961 -0.267 1.00 96.31 336 GLU A O 1
ATOM 2690 N N . LEU A 1 337 ? 8.850 11.106 -1.733 1.00 96.12 337 LEU A N 1
ATOM 2691 C CA . LEU A 1 337 ? 9.029 10.159 -2.833 1.00 96.12 337 LEU A CA 1
ATOM 2692 C C . LEU A 1 337 ? 10.500 10.028 -3.233 1.00 96.12 337 LEU A C 1
ATOM 2694 O O . LEU A 1 337 ? 11.001 8.921 -3.398 1.00 96.12 337 LEU A O 1
ATOM 2698 N N . TRP A 1 338 ? 11.214 11.140 -3.371 1.00 97.38 338 TRP A N 1
ATOM 2699 C CA . TRP A 1 338 ? 12.630 11.124 -3.721 1.00 97.38 338 TRP A CA 1
ATOM 2700 C C . TRP A 1 338 ? 13.502 10.644 -2.562 1.00 97.38 338 TRP A C 1
ATOM 2702 O O . TRP A 1 338 ? 14.481 9.938 -2.791 1.00 97.38 338 TRP A O 1
ATOM 2712 N N . THR A 1 339 ? 13.123 10.944 -1.319 1.00 94.56 339 THR A N 1
ATOM 2713 C CA . THR A 1 339 ? 13.786 10.367 -0.142 1.00 94.56 339 THR A CA 1
ATOM 2714 C C . THR A 1 339 ? 13.655 8.841 -0.126 1.00 94.56 339 THR A C 1
ATOM 2716 O O . THR A 1 339 ? 14.636 8.154 0.149 1.00 94.56 339 THR A O 1
ATOM 2719 N N . ASP A 1 340 ? 12.488 8.298 -0.483 1.00 91.19 340 ASP A N 1
ATOM 2720 C CA . ASP A 1 340 ? 12.280 6.853 -0.642 1.00 91.19 340 ASP A CA 1
ATOM 2721 C C . ASP A 1 340 ? 13.110 6.269 -1.798 1.00 91.19 340 ASP A C 1
ATOM 2723 O O . ASP A 1 340 ? 13.819 5.282 -1.618 1.00 91.19 340 ASP A O 1
ATOM 2727 N N . MET A 1 341 ? 13.083 6.916 -2.967 1.00 91.19 341 MET A N 1
ATOM 2728 C CA . MET A 1 341 ? 13.760 6.431 -4.177 1.00 91.19 341 MET A CA 1
ATOM 2729 C C . MET A 1 341 ? 15.291 6.455 -4.086 1.00 91.19 341 MET A C 1
ATOM 2731 O O . MET A 1 341 ? 15.943 5.561 -4.621 1.00 91.19 341 MET A O 1
ATOM 2735 N N . TYR A 1 342 ? 15.869 7.475 -3.447 1.00 92.56 342 TYR A N 1
ATOM 2736 C CA . TYR A 1 342 ? 17.311 7.745 -3.504 1.00 92.56 342 TYR A CA 1
ATOM 2737 C C . TYR A 1 342 ? 18.006 7.684 -2.135 1.00 92.56 342 TYR A C 1
ATOM 2739 O O . TYR A 1 342 ? 19.230 7.749 -2.067 1.00 92.56 342 TYR A O 1
ATOM 2747 N N . GLY A 1 343 ? 17.260 7.535 -1.034 1.00 83.81 343 GLY A N 1
ATOM 2748 C CA . GLY A 1 343 ? 17.795 7.568 0.336 1.00 83.81 343 GLY A CA 1
ATOM 2749 C C . GLY A 1 343 ? 18.412 6.262 0.844 1.00 83.81 343 GLY A C 1
ATOM 2750 O O . GLY A 1 343 ? 18.793 6.196 2.012 1.00 83.81 343 GLY A O 1
ATOM 2751 N N . GLY A 1 344 ? 18.498 5.222 0.007 1.00 74.50 344 GLY A N 1
ATOM 2752 C CA . GLY A 1 344 ? 19.078 3.923 0.360 1.00 74.50 344 GLY A CA 1
ATOM 2753 C C . GLY A 1 344 ? 18.220 3.061 1.309 1.00 74.50 344 GLY A C 1
ATOM 2754 O O . GLY A 1 344 ? 17.144 3.489 1.754 1.00 74.50 344 GLY A O 1
ATOM 2755 N N . PRO A 1 345 ? 18.667 1.820 1.600 1.00 60.84 345 PRO A N 1
ATOM 2756 C CA . PRO A 1 345 ? 17.943 0.880 2.453 1.00 60.84 345 PRO A CA 1
ATOM 2757 C C . PRO A 1 345 ? 17.857 1.379 3.899 1.00 60.84 345 PRO A C 1
ATOM 2759 O O . PRO A 1 345 ? 18.821 1.906 4.451 1.00 60.84 345 PRO A O 1
ATOM 2762 N N . VAL A 1 346 ? 16.696 1.170 4.523 1.00 54.38 346 VAL A N 1
ATOM 2763 C CA . VAL A 1 346 ? 16.473 1.457 5.946 1.00 54.38 346 VAL A CA 1
ATOM 2764 C C . VAL A 1 346 ? 17.287 0.452 6.774 1.00 54.38 346 VAL A C 1
ATOM 2766 O O . VAL A 1 346 ? 17.076 -0.753 6.606 1.00 54.38 346 VAL A O 1
ATOM 2769 N N . PRO A 1 347 ? 18.208 0.886 7.656 1.00 45.62 347 PRO A N 1
ATOM 2770 C CA . PRO A 1 347 ? 18.822 -0.013 8.625 1.00 45.62 347 PRO A CA 1
ATOM 2771 C C . PRO A 1 347 ? 17.714 -0.649 9.466 1.00 45.62 347 PRO A C 1
ATOM 2773 O O . PRO A 1 347 ? 16.869 0.068 10.006 1.00 45.62 347 PRO A O 1
ATOM 2776 N N . LYS A 1 348 ? 17.678 -1.984 9.552 1.00 36.66 348 LYS A N 1
ATOM 2777 C CA . LYS A 1 348 ? 16.744 -2.649 10.466 1.00 36.66 348 LYS A CA 1
ATOM 2778 C C . LYS A 1 348 ? 17.068 -2.177 11.891 1.00 36.66 348 LYS A C 1
ATOM 2780 O O . LYS A 1 348 ? 18.248 -2.169 12.241 1.00 36.66 348 LYS A O 1
ATOM 2785 N N . PRO A 1 349 ? 16.073 -1.780 12.699 1.00 40.19 349 PRO A N 1
ATOM 2786 C CA . PRO A 1 349 ? 16.281 -1.674 14.134 1.00 40.19 349 PRO A CA 1
ATOM 2787 C C . PRO A 1 349 ? 16.752 -3.041 14.639 1.00 40.19 349 PRO A C 1
ATOM 2789 O O . PRO A 1 349 ? 16.191 -4.053 14.220 1.00 40.19 349 PRO A O 1
ATOM 2792 N N . ASP A 1 350 ? 17.770 -3.086 15.498 1.00 34.69 350 ASP A N 1
ATOM 2793 C CA . ASP A 1 350 ? 18.133 -4.322 16.192 1.00 34.69 350 ASP A CA 1
ATOM 2794 C C . ASP A 1 350 ? 16.883 -4.897 16.886 1.00 34.69 350 ASP A C 1
ATOM 2796 O O . ASP A 1 350 ? 16.139 -4.159 17.544 1.00 34.69 350 ASP A O 1
ATOM 2800 N N . ASP A 1 351 ? 16.663 -6.212 16.768 1.00 33.50 351 ASP A N 1
ATOM 2801 C CA . ASP A 1 351 ? 15.497 -6.967 17.276 1.00 33.50 351 ASP A CA 1
ATOM 2802 C C . ASP A 1 351 ? 15.346 -6.962 18.822 1.00 33.50 351 ASP A C 1
ATOM 2804 O O . ASP A 1 351 ? 14.636 -7.780 19.403 1.00 33.50 351 ASP A O 1
ATOM 2808 N N . GLN A 1 352 ? 15.972 -6.014 19.523 1.00 32.81 352 GLN A N 1
ATOM 2809 C CA . GLN A 1 352 ? 15.727 -5.720 20.938 1.00 32.81 352 GLN A CA 1
ATOM 2810 C C . GLN A 1 352 ? 14.915 -4.438 21.179 1.00 32.81 352 GLN A C 1
ATOM 2812 O O . GLN A 1 352 ? 14.560 -4.156 22.321 1.00 32.81 352 GLN A O 1
ATOM 2817 N N . ALA A 1 353 ? 14.552 -3.684 20.136 1.00 34.19 353 ALA A N 1
ATOM 2818 C CA . ALA A 1 353 ? 13.708 -2.491 20.257 1.00 34.19 353 ALA A CA 1
ATOM 2819 C C . ALA A 1 353 ? 12.247 -2.761 19.850 1.00 34.19 353 ALA A C 1
ATOM 2821 O O . ALA A 1 353 ? 11.638 -2.012 19.087 1.00 34.19 353 ALA A O 1
ATOM 2822 N N . SER A 1 354 ? 11.657 -3.836 20.376 1.00 34.28 354 SER A N 1
ATOM 2823 C CA . SER A 1 354 ? 10.202 -3.979 20.389 1.00 34.28 354 SER A CA 1
ATOM 2824 C C . SER A 1 354 ? 9.617 -3.002 21.408 1.00 34.28 354 SER A C 1
ATOM 2826 O O . SER A 1 354 ? 9.867 -3.106 22.606 1.00 34.28 354 SER A O 1
ATOM 2828 N N . SER A 1 355 ? 8.776 -2.099 20.902 1.00 37.47 355 SER A N 1
ATOM 2829 C CA . SER A 1 355 ? 7.672 -1.462 21.622 1.00 37.47 355 SER A CA 1
ATOM 2830 C C . SER A 1 355 ? 8.038 -0.526 22.788 1.00 37.47 355 SER A C 1
ATOM 2832 O O . SER A 1 355 ? 7.797 -0.826 23.950 1.00 37.47 355 SER A O 1
ATOM 2834 N N . THR A 1 356 ? 8.510 0.681 22.466 1.00 37.88 356 THR A N 1
ATOM 2835 C CA . THR A 1 356 ? 8.340 1.875 23.318 1.00 37.88 356 THR A CA 1
ATOM 2836 C C . THR A 1 356 ? 8.369 3.121 22.436 1.00 37.88 356 THR A C 1
ATOM 2838 O O . THR A 1 356 ? 9.422 3.476 21.913 1.00 37.88 356 THR A O 1
ATOM 2841 N N . MET A 1 357 ? 7.244 3.828 22.287 1.00 39.97 357 MET A N 1
ATOM 2842 C CA . MET A 1 357 ? 7.269 5.212 21.794 1.00 39.97 357 MET A CA 1
ATOM 2843 C C . MET A 1 357 ? 7.703 6.136 22.936 1.00 39.97 357 MET A C 1
ATOM 2845 O O . MET A 1 357 ? 6.891 6.771 23.606 1.00 39.97 357 MET A O 1
ATOM 2849 N N . SER A 1 358 ? 9.010 6.162 23.206 1.00 44.19 358 SER A N 1
ATOM 2850 C CA . SER A 1 358 ? 9.630 7.246 23.965 1.00 44.19 358 SER A CA 1
ATOM 2851 C C . SER A 1 358 ? 9.940 8.410 23.008 1.00 44.19 358 SER A C 1
ATOM 2853 O O . SER A 1 358 ? 10.121 8.213 21.807 1.00 44.19 358 SER A O 1
ATOM 2855 N N . THR A 1 359 ? 10.047 9.639 23.522 1.00 46.66 359 THR A N 1
ATOM 2856 C CA . THR A 1 359 ? 10.474 10.809 22.720 1.00 46.66 359 THR A CA 1
ATOM 2857 C C . THR A 1 359 ? 11.860 10.633 22.111 1.00 46.66 359 THR A C 1
ATOM 2859 O O . THR A 1 359 ? 12.199 11.345 21.173 1.00 46.66 359 THR A O 1
ATOM 2862 N N . ASP A 1 360 ? 12.662 9.719 22.654 1.00 53.28 360 ASP A N 1
ATOM 2863 C CA . ASP A 1 360 ? 14.011 9.447 22.173 1.00 53.28 360 ASP A CA 1
ATOM 2864 C C . ASP A 1 360 ? 13.963 8.562 20.921 1.00 53.28 360 ASP A C 1
ATOM 2866 O O . ASP A 1 360 ? 14.749 8.773 20.006 1.00 53.28 360 ASP A O 1
ATOM 2870 N N . ALA A 1 361 ? 12.966 7.673 20.807 1.00 53.78 361 ALA A N 1
ATOM 2871 C CA . ALA A 1 361 ? 12.698 6.912 19.587 1.00 53.78 361 ALA A CA 1
ATOM 2872 C C . ALA A 1 361 ? 12.110 7.792 18.469 1.00 53.78 361 ALA A C 1
ATOM 2874 O O . ALA A 1 361 ? 12.529 7.684 17.321 1.00 53.78 361 ALA A O 1
ATOM 2875 N N . GLU A 1 362 ? 11.189 8.710 18.790 1.00 58.09 362 GLU A N 1
ATOM 2876 C CA . GLU A 1 362 ? 10.659 9.667 17.803 1.00 58.09 362 GLU A CA 1
ATOM 2877 C C . GLU A 1 362 ? 11.748 10.613 17.284 1.00 58.09 362 GLU A C 1
ATOM 2879 O O . GLU A 1 362 ? 11.827 10.864 16.082 1.00 58.09 362 GLU A O 1
ATOM 2884 N N . LYS A 1 363 ? 12.619 11.103 18.178 1.00 64.75 363 LYS A N 1
ATOM 2885 C CA . LYS A 1 363 ? 13.793 11.897 17.796 1.00 64.75 363 LYS A CA 1
ATOM 2886 C C . LYS A 1 363 ? 14.766 11.088 16.947 1.00 64.75 363 LYS A C 1
ATOM 2888 O O . LYS A 1 363 ? 15.153 11.573 15.892 1.00 64.75 363 LYS A O 1
ATOM 2893 N N . ALA A 1 364 ? 15.090 9.858 17.343 1.00 68.06 364 ALA A N 1
ATOM 2894 C CA . ALA A 1 364 ? 15.970 8.984 16.570 1.00 68.06 364 ALA A CA 1
ATOM 2895 C C . ALA A 1 364 ? 15.396 8.672 15.177 1.00 68.06 364 ALA A C 1
ATOM 2897 O O . ALA A 1 364 ? 16.125 8.661 14.189 1.00 68.06 364 ALA A O 1
ATOM 2898 N N . GLN A 1 365 ? 14.081 8.471 15.066 1.00 66.00 365 GLN A N 1
ATOM 2899 C CA . GLN A 1 365 ? 13.428 8.219 13.784 1.00 66.00 365 GLN A CA 1
ATOM 2900 C C . GLN A 1 365 ? 13.364 9.476 12.904 1.00 66.00 365 GLN A C 1
ATOM 2902 O O . GLN A 1 365 ? 13.561 9.381 11.693 1.00 66.00 365 GLN A O 1
ATOM 2907 N N . ALA A 1 366 ? 13.156 10.654 13.498 1.00 71.44 366 ALA A N 1
ATOM 2908 C CA . ALA A 1 366 ? 13.254 11.930 12.792 1.00 71.44 366 ALA A CA 1
ATOM 2909 C C . ALA A 1 366 ? 14.692 12.215 12.319 1.00 71.44 366 ALA A C 1
ATOM 2911 O O . ALA A 1 366 ? 14.897 12.638 11.183 1.00 71.44 366 ALA A O 1
ATOM 2912 N N . GLU A 1 367 ? 15.697 11.933 13.152 1.00 77.06 367 GLU A N 1
ATOM 2913 C CA . GLU A 1 367 ? 17.115 12.029 12.790 1.00 77.06 367 GLU A CA 1
ATOM 2914 C C . GLU A 1 367 ? 17.467 11.068 11.652 1.00 77.06 367 GLU A C 1
ATOM 2916 O O . GLU A 1 367 ? 18.073 11.488 10.666 1.00 77.06 367 GLU A O 1
ATOM 2921 N N . LEU A 1 368 ? 17.015 9.813 11.721 1.00 78.38 368 LEU A N 1
ATOM 2922 C CA . LEU A 1 368 ? 17.206 8.837 10.651 1.00 78.38 368 LEU A CA 1
ATOM 2923 C C . LEU A 1 368 ? 16.569 9.307 9.337 1.00 78.38 368 LEU A C 1
ATOM 2925 O O . LEU A 1 368 ? 17.196 9.210 8.282 1.00 78.38 368 LEU A O 1
ATOM 2929 N N . GLN A 1 369 ? 15.352 9.854 9.386 1.00 80.62 369 GLN A N 1
ATOM 2930 C CA . GLN A 1 369 ? 14.685 10.390 8.198 1.00 80.62 369 GLN A CA 1
ATOM 2931 C C . GLN A 1 369 ? 15.460 11.576 7.601 1.00 80.62 369 GLN A C 1
ATOM 2933 O O . GLN A 1 369 ? 15.610 11.655 6.381 1.00 80.62 369 GLN A O 1
ATOM 2938 N N . ASN A 1 370 ? 16.023 12.454 8.436 1.00 84.81 370 ASN A N 1
ATOM 2939 C CA . ASN A 1 370 ? 16.871 13.560 7.983 1.00 84.81 370 ASN A CA 1
ATOM 2940 C C . ASN A 1 370 ? 18.169 13.066 7.327 1.00 84.81 370 ASN A C 1
ATOM 2942 O O . ASN A 1 370 ? 18.577 13.592 6.289 1.00 84.81 370 ASN A O 1
ATOM 2946 N N . VAL A 1 371 ? 18.799 12.027 7.884 1.00 86.25 371 VAL A N 1
ATOM 2947 C CA . VAL A 1 371 ? 19.980 11.386 7.286 1.00 86.25 371 VAL A CA 1
ATOM 2948 C C . VAL A 1 371 ? 19.633 10.791 5.920 1.00 86.25 371 VAL A C 1
ATOM 2950 O O . VAL A 1 371 ? 20.338 11.057 4.947 1.00 86.25 371 VAL A O 1
ATOM 2953 N N . ARG A 1 372 ? 18.519 10.054 5.810 1.00 87.75 372 ARG A N 1
ATOM 2954 C CA . ARG A 1 372 ? 18.048 9.501 4.528 1.00 87.75 372 ARG A CA 1
ATOM 2955 C C . ARG A 1 372 ? 17.776 10.591 3.502 1.00 87.75 372 ARG A C 1
ATOM 2957 O O . ARG A 1 372 ? 18.185 10.446 2.354 1.00 87.75 372 ARG A O 1
ATOM 2964 N N . ARG A 1 373 ? 17.139 11.693 3.908 1.00 92.38 373 ARG A N 1
ATOM 2965 C CA . ARG A 1 373 ? 16.901 12.846 3.031 1.00 92.38 373 ARG A CA 1
ATOM 2966 C C . ARG A 1 373 ? 18.215 13.432 2.511 1.00 92.38 373 ARG A C 1
ATOM 2968 O O . ARG A 1 373 ? 18.325 13.683 1.317 1.00 92.38 373 ARG A O 1
ATOM 2975 N N . SER A 1 374 ? 19.223 13.583 3.370 1.00 91.38 374 SER A N 1
ATOM 2976 C CA . SER A 1 374 ? 20.552 14.070 2.970 1.00 91.38 374 SER A CA 1
ATOM 2977 C C . SER A 1 374 ? 21.245 13.134 1.970 1.00 91.38 374 SER A C 1
ATOM 2979 O O . SER A 1 374 ? 21.777 13.593 0.960 1.00 91.38 374 SER A O 1
ATOM 2981 N N . ILE A 1 375 ? 21.186 11.816 2.198 1.00 91.12 375 ILE A N 1
ATOM 2982 C CA . ILE A 1 375 ? 21.701 10.808 1.253 1.00 91.12 375 ILE A CA 1
ATOM 2983 C C . ILE A 1 375 ? 20.971 10.923 -0.088 1.00 91.12 375 ILE A C 1
ATOM 2985 O O . ILE A 1 375 ? 21.604 10.991 -1.141 1.00 91.12 375 ILE A O 1
ATOM 2989 N N . ALA A 1 376 ? 19.641 11.002 -0.042 1.00 93.94 376 ALA A N 1
ATOM 2990 C CA . ALA A 1 376 ? 18.810 11.102 -1.227 1.00 93.94 376 ALA A CA 1
ATOM 2991 C C . ALA A 1 376 ? 19.134 12.352 -2.049 1.00 93.94 376 ALA A C 1
ATOM 2993 O O . ALA A 1 376 ? 19.306 12.243 -3.256 1.00 93.94 376 ALA A O 1
ATOM 2994 N N . GLN A 1 377 ? 19.299 13.514 -1.411 1.00 95.81 377 GLN A N 1
ATOM 2995 C CA . GLN A 1 377 ? 19.682 14.765 -2.076 1.00 95.81 377 GLN A CA 1
ATOM 2996 C C . GLN A 1 377 ? 21.047 14.677 -2.769 1.00 95.81 377 GLN A C 1
ATOM 2998 O O . GLN A 1 377 ? 21.234 15.271 -3.829 1.00 95.81 377 GLN A O 1
ATOM 3003 N N . GLN A 1 378 ? 22.001 13.940 -2.193 1.00 92.56 378 GLN A N 1
ATOM 3004 C CA . GLN A 1 378 ? 23.322 13.729 -2.797 1.00 92.56 378 GLN A CA 1
ATOM 3005 C C . GLN A 1 378 ? 23.261 12.780 -3.998 1.00 92.56 378 GLN A C 1
ATOM 3007 O O . GLN A 1 378 ? 23.961 12.998 -4.984 1.00 92.56 378 GLN A O 1
ATOM 3012 N N . ALA A 1 379 ? 22.424 11.743 -3.920 1.00 92.00 379 ALA A N 1
ATOM 3013 C CA . ALA A 1 379 ? 22.219 10.766 -4.987 1.00 92.00 379 ALA A CA 1
ATOM 3014 C C . ALA A 1 379 ? 21.222 11.231 -6.067 1.00 92.00 379 ALA A C 1
ATOM 3016 O O . ALA A 1 379 ? 21.073 10.568 -7.094 1.00 92.00 379 ALA A O 1
ATOM 3017 N N . PHE A 1 380 ? 20.524 12.346 -5.844 1.00 95.94 380 PHE A N 1
ATOM 3018 C CA . PHE A 1 380 ? 19.440 12.802 -6.701 1.00 95.94 380 PHE A CA 1
ATOM 3019 C C . PHE A 1 380 ? 19.954 13.287 -8.069 1.00 95.94 380 PHE A C 1
ATOM 3021 O O . PHE A 1 380 ? 20.731 14.244 -8.124 1.00 95.94 380 PHE A O 1
ATOM 3028 N N . PRO A 1 381 ? 19.487 12.701 -9.189 1.00 93.06 381 PRO A N 1
ATOM 3029 C CA . PRO A 1 381 ? 19.951 13.055 -10.536 1.00 93.06 381 PRO A CA 1
ATOM 3030 C C . PRO A 1 381 ? 19.463 14.432 -11.017 1.00 93.06 381 PRO A C 1
ATOM 3032 O O . PRO A 1 381 ? 19.956 14.952 -12.016 1.00 93.06 381 PRO A O 1
ATOM 3035 N N . GLY A 1 382 ? 18.510 15.032 -10.303 1.00 97.06 382 GLY A N 1
ATOM 3036 C CA . GLY A 1 382 ? 17.870 16.296 -10.643 1.00 97.06 382 GLY A CA 1
ATOM 3037 C C . GLY A 1 382 ? 16.460 16.114 -11.204 1.00 97.06 382 GLY A C 1
ATOM 3038 O O . GLY A 1 382 ? 16.056 15.001 -11.549 1.00 97.06 382 GLY A O 1
ATOM 3039 N N . PHE A 1 383 ? 15.698 17.206 -11.296 1.00 98.31 383 PHE A N 1
ATOM 3040 C CA . PHE A 1 383 ? 14.358 17.203 -11.897 1.00 98.31 383 PHE A CA 1
ATOM 3041 C C . PHE A 1 383 ? 14.170 18.278 -12.973 1.00 98.31 383 PHE A C 1
ATOM 3043 O O . PHE A 1 383 ? 14.871 19.294 -12.990 1.00 98.31 383 PHE A O 1
ATOM 3050 N N . ALA A 1 384 ? 13.179 18.050 -13.836 1.00 97.75 384 ALA A N 1
ATOM 3051 C CA . ALA A 1 384 ? 12.662 19.022 -14.792 1.00 97.75 384 ALA A CA 1
ATOM 3052 C C . ALA A 1 384 ? 11.130 19.116 -14.677 1.00 97.75 384 ALA A C 1
ATOM 3054 O O . ALA A 1 384 ? 10.439 18.120 -14.888 1.00 97.75 384 ALA A O 1
ATOM 3055 N N . ASP A 1 385 ? 10.605 20.298 -14.348 1.00 97.44 385 ASP A N 1
ATOM 3056 C CA . ASP A 1 385 ? 9.162 20.579 -14.335 1.00 97.44 385 ASP A CA 1
ATOM 3057 C C . ASP A 1 385 ? 8.709 21.116 -15.700 1.00 97.44 385 ASP A C 1
ATOM 3059 O O . ASP A 1 385 ? 9.034 22.247 -16.082 1.00 97.44 385 ASP A O 1
ATOM 3063 N N . ILE A 1 386 ? 8.015 20.267 -16.463 1.00 94.94 386 ILE A N 1
ATOM 3064 C CA . ILE A 1 386 ? 7.552 20.566 -17.819 1.00 94.94 386 ILE A CA 1
ATOM 3065 C C . ILE A 1 386 ? 6.179 21.242 -17.738 1.00 94.94 386 ILE A C 1
ATOM 3067 O O . ILE A 1 386 ? 5.196 20.628 -17.331 1.00 94.94 386 ILE A O 1
ATOM 3071 N N . GLY A 1 387 ? 6.101 22.519 -18.117 1.00 91.75 387 GLY A N 1
ATOM 3072 C CA . GLY A 1 387 ? 4.896 23.329 -17.907 1.00 91.75 387 GLY A CA 1
ATOM 3073 C C . GLY A 1 387 ? 4.775 23.837 -16.469 1.00 91.75 387 GLY A C 1
ATOM 3074 O O . GLY A 1 387 ? 3.706 23.755 -15.872 1.00 91.75 387 GLY A O 1
ATOM 3075 N N . CYS A 1 388 ? 5.868 24.368 -15.911 1.00 92.44 388 CYS A N 1
ATOM 3076 C CA . CYS A 1 388 ? 5.963 24.726 -14.491 1.00 92.44 388 CYS A CA 1
ATOM 3077 C C . CYS A 1 388 ? 5.061 25.899 -14.057 1.00 92.44 388 CYS A C 1
ATOM 3079 O O . CYS A 1 388 ? 5.012 26.241 -12.871 1.00 92.44 388 CYS A O 1
ATOM 3081 N N . GLY A 1 389 ? 4.388 26.581 -14.994 1.00 92.69 389 GLY A N 1
ATOM 3082 C CA . GLY A 1 389 ? 3.455 27.662 -14.702 1.00 92.69 389 GLY A CA 1
ATOM 3083 C C . GLY A 1 389 ? 4.074 28.751 -13.828 1.00 92.69 389 GLY A C 1
ATOM 3084 O O . GLY A 1 389 ? 5.036 29.416 -14.213 1.00 92.69 389 GLY A O 1
ATOM 3085 N N . ASN A 1 390 ? 3.513 28.945 -12.631 1.00 92.62 390 ASN A N 1
ATOM 3086 C CA . ASN A 1 390 ? 3.956 29.965 -11.673 1.00 92.62 390 ASN A CA 1
ATOM 3087 C C . ASN A 1 390 ? 5.403 29.749 -11.157 1.00 92.62 390 ASN A C 1
ATOM 3089 O O . ASN A 1 390 ? 5.986 30.686 -10.619 1.00 92.62 390 ASN A O 1
ATOM 3093 N N . GLY A 1 391 ? 6.001 28.564 -11.351 1.00 94.62 391 GLY A N 1
ATOM 3094 C CA . GLY A 1 391 ? 7.376 28.234 -10.955 1.00 94.62 391 GLY A CA 1
ATOM 3095 C C . GLY A 1 391 ? 7.590 28.001 -9.452 1.00 94.62 391 GLY A C 1
ATOM 3096 O O . GLY A 1 391 ? 8.716 27.749 -9.027 1.00 94.62 391 GLY A O 1
ATOM 3097 N N . LEU A 1 392 ? 6.535 28.066 -8.639 1.00 95.44 392 LEU A N 1
ATOM 3098 C CA . LEU A 1 392 ? 6.602 27.971 -7.183 1.00 95.44 392 LEU A CA 1
ATOM 3099 C C . LEU A 1 392 ? 7.102 26.604 -6.716 1.00 95.44 392 LEU A C 1
ATOM 3101 O O . LEU A 1 392 ? 7.941 26.533 -5.819 1.00 95.44 392 LEU A O 1
ATOM 3105 N N . LEU A 1 393 ? 6.632 25.525 -7.346 1.00 97.25 393 LEU A N 1
ATOM 3106 C CA . LEU A 1 393 ? 7.087 24.170 -7.044 1.00 97.25 393 LEU A CA 1
ATOM 3107 C C . LEU A 1 393 ? 8.604 24.033 -7.260 1.00 97.25 393 LEU A C 1
ATOM 3109 O O . LEU A 1 393 ? 9.314 23.557 -6.375 1.00 97.25 393 LEU A O 1
ATOM 3113 N N . VAL A 1 394 ? 9.111 24.529 -8.396 1.00 97.56 394 VAL A N 1
ATOM 3114 C CA . VAL A 1 394 ? 10.546 24.537 -8.732 1.00 97.56 394 VAL A CA 1
ATOM 3115 C C . VAL A 1 394 ? 11.346 25.326 -7.695 1.00 97.56 394 VAL A C 1
ATOM 3117 O O . VAL A 1 394 ? 12.397 24.869 -7.241 1.00 97.56 394 VAL A O 1
ATOM 3120 N N . TYR A 1 395 ? 10.835 26.494 -7.301 1.00 96.88 395 TYR A N 1
ATOM 3121 C CA . TYR A 1 395 ? 11.446 27.352 -6.291 1.00 96.88 395 TYR A CA 1
ATOM 3122 C C . TYR A 1 395 ? 11.549 26.655 -4.926 1.00 96.88 395 TYR A C 1
ATOM 3124 O O . TYR A 1 395 ? 12.637 26.607 -4.350 1.00 96.88 395 TYR A O 1
ATOM 3132 N N . ILE A 1 396 ? 10.450 26.071 -4.429 1.00 97.06 396 ILE A N 1
ATOM 3133 C CA . ILE A 1 396 ? 10.409 25.378 -3.130 1.00 97.06 396 ILE A CA 1
ATOM 3134 C C . ILE A 1 396 ? 11.394 24.206 -3.121 1.00 97.06 396 ILE A C 1
ATOM 3136 O O . ILE A 1 396 ? 12.225 24.111 -2.221 1.00 97.06 396 ILE A O 1
ATOM 3140 N N . LEU A 1 397 ? 11.348 23.342 -4.138 1.00 98.00 397 LEU A N 1
ATOM 3141 C CA . LEU A 1 397 ? 12.191 22.146 -4.199 1.00 98.00 397 LEU A CA 1
ATOM 3142 C C . LEU A 1 397 ? 13.687 22.493 -4.233 1.00 98.00 397 LEU A C 1
ATOM 3144 O O . LEU A 1 397 ? 14.468 21.878 -3.508 1.00 98.00 397 LEU A O 1
ATOM 3148 N N . ASN A 1 398 ? 14.082 23.523 -4.992 1.00 97.38 398 ASN A N 1
ATOM 3149 C CA . ASN A 1 398 ? 15.472 23.983 -5.011 1.00 97.38 398 ASN A CA 1
ATOM 3150 C C . ASN A 1 398 ? 15.917 24.583 -3.667 1.00 97.38 398 ASN A C 1
ATOM 3152 O O . ASN A 1 398 ? 17.059 24.354 -3.263 1.00 97.38 398 ASN A O 1
ATOM 3156 N N . ARG A 1 399 ? 15.050 25.317 -2.949 1.00 95.75 399 ARG A N 1
ATOM 3157 C CA . ARG A 1 399 ? 15.376 25.810 -1.593 1.00 95.75 399 ARG A CA 1
ATOM 3158 C C . ARG A 1 399 ? 15.514 24.684 -0.578 1.00 95.75 399 ARG A C 1
ATOM 3160 O O . ARG A 1 399 ? 16.381 24.758 0.285 1.00 95.75 399 ARG A O 1
ATOM 3167 N N . GLU A 1 400 ? 14.727 23.628 -0.739 1.00 96.25 400 GLU A N 1
ATOM 3168 C CA . GLU A 1 400 ? 14.823 22.388 0.035 1.00 96.25 400 GLU A CA 1
ATOM 3169 C C . GLU A 1 400 ? 16.017 21.508 -0.377 1.00 96.25 400 GLU A C 1
ATOM 3171 O O . GLU A 1 400 ? 16.144 20.391 0.111 1.00 96.25 400 GLU A O 1
ATOM 3176 N N . GLY A 1 401 ? 16.902 21.971 -1.269 1.00 95.38 401 GLY A N 1
ATOM 3177 C CA . GLY A 1 401 ? 18.130 21.266 -1.655 1.00 95.38 401 GLY A CA 1
ATOM 3178 C C . GLY A 1 401 ? 17.975 20.251 -2.791 1.00 95.38 401 GLY A C 1
ATOM 3179 O O . GLY A 1 401 ? 18.953 19.600 -3.161 1.00 95.38 401 GLY A O 1
ATOM 3180 N N . TRP A 1 402 ? 16.788 20.132 -3.388 1.00 97.31 402 TRP A N 1
ATOM 3181 C CA . TRP A 1 402 ? 16.545 19.279 -4.551 1.00 97.31 402 TRP A CA 1
ATOM 3182 C C . TRP A 1 402 ? 16.808 20.068 -5.826 1.00 97.31 402 TRP A C 1
ATOM 3184 O O . TRP A 1 402 ? 16.019 20.921 -6.223 1.00 97.31 402 TRP A O 1
ATOM 3194 N N . LYS A 1 403 ? 17.950 19.810 -6.464 1.00 96.19 403 LYS A N 1
ATOM 3195 C CA . LYS A 1 403 ? 18.383 20.576 -7.637 1.00 96.19 403 LYS A CA 1
ATOM 3196 C C . LYS A 1 403 ? 17.527 20.242 -8.853 1.00 96.19 403 LYS A C 1
ATOM 3198 O O . LYS A 1 403 ? 17.368 19.078 -9.210 1.00 96.19 403 LYS A O 1
ATOM 3203 N N . GLY A 1 404 ? 17.032 21.262 -9.534 1.00 96.81 404 GLY A N 1
ATOM 3204 C CA . GLY A 1 404 ? 16.277 21.077 -10.764 1.00 96.81 404 GLY A CA 1
ATOM 3205 C C . GLY A 1 404 ? 15.880 22.394 -11.394 1.00 96.81 404 GLY A C 1
ATOM 3206 O O . GLY A 1 404 ? 16.234 23.471 -10.915 1.00 96.81 404 GLY A O 1
ATOM 3207 N N . TRP A 1 405 ? 15.146 22.301 -12.489 1.00 97.19 405 TRP A N 1
ATOM 3208 C CA . TRP A 1 405 ? 14.688 23.460 -13.238 1.00 97.19 405 TRP A CA 1
ATOM 3209 C C . TRP A 1 405 ? 13.276 23.224 -13.761 1.00 97.19 405 TRP A C 1
ATOM 3211 O O . TRP A 1 405 ? 12.774 22.104 -13.758 1.00 97.19 405 TRP A O 1
ATOM 3221 N N . GLY A 1 406 ? 12.618 24.288 -14.190 1.00 96.12 406 GLY A N 1
ATOM 3222 C CA . GLY A 1 406 ? 11.323 24.205 -14.842 1.00 96.12 406 GLY A CA 1
ATOM 3223 C C . GLY A 1 406 ? 11.253 25.148 -16.020 1.00 96.12 406 GLY A C 1
ATOM 3224 O O . GLY A 1 406 ? 12.037 26.094 -16.143 1.00 96.12 406 GLY A O 1
ATOM 3225 N N . PHE A 1 407 ? 10.316 24.879 -16.909 1.00 94.56 407 PHE A N 1
ATOM 3226 C CA . PHE A 1 407 ? 10.056 25.772 -18.019 1.00 94.56 407 PHE A CA 1
ATOM 3227 C C . PHE A 1 407 ? 8.586 25.770 -18.401 1.00 94.56 407 PHE A C 1
ATOM 3229 O O . PHE A 1 407 ? 7.861 24.795 -18.201 1.00 94.56 407 PHE A O 1
ATOM 3236 N N . ASP A 1 408 ? 8.155 26.896 -18.950 1.00 93.69 408 ASP A N 1
ATOM 3237 C CA . ASP A 1 408 ? 6.799 27.121 -19.431 1.00 93.69 408 ASP A CA 1
ATOM 3238 C C . ASP A 1 408 ? 6.870 27.866 -20.763 1.00 93.69 408 ASP A C 1
ATOM 3240 O O . ASP A 1 408 ? 7.794 28.652 -21.000 1.00 93.69 408 ASP A O 1
ATOM 3244 N N . ALA A 1 409 ? 5.873 27.647 -21.618 1.00 90.62 409 ALA A N 1
ATOM 3245 C CA . ALA A 1 409 ? 5.765 28.334 -22.900 1.00 90.62 409 ALA A CA 1
ATOM 3246 C C . ALA A 1 409 ? 5.603 29.856 -22.746 1.00 90.62 409 ALA A C 1
ATOM 3248 O O . ALA A 1 409 ? 5.800 30.588 -23.713 1.00 90.62 409 ALA A O 1
ATOM 3249 N N . ARG A 1 410 ? 5.205 30.333 -21.558 1.00 90.00 410 ARG A N 1
ATOM 3250 C CA . ARG A 1 410 ? 5.052 31.756 -21.247 1.00 90.00 410 ARG A CA 1
ATOM 3251 C C . ARG A 1 410 ? 5.721 32.103 -19.927 1.00 90.00 410 ARG A C 1
ATOM 3253 O O . ARG A 1 410 ? 5.428 31.498 -18.893 1.00 90.00 410 ARG A O 1
ATOM 3260 N N . ARG A 1 411 ? 6.513 33.175 -19.926 1.00 91.31 411 ARG A N 1
ATOM 3261 C CA . ARG A 1 411 ? 7.036 33.762 -18.685 1.00 91.31 411 ARG A CA 1
ATOM 3262 C C . ARG A 1 411 ? 5.901 34.208 -17.749 1.00 91.31 411 ARG A C 1
ATOM 3264 O O . ARG A 1 411 ? 4.923 34.817 -18.190 1.00 91.31 411 ARG A O 1
ATOM 3271 N N . ARG A 1 412 ? 6.035 33.948 -16.442 1.00 92.12 412 ARG A N 1
ATOM 3272 C CA . ARG A 1 412 ? 5.085 34.392 -15.398 1.00 92.12 412 ARG A CA 1
ATOM 3273 C C . ARG A 1 412 ? 5.657 35.505 -14.529 1.00 92.12 412 ARG A C 1
ATOM 3275 O O . ARG A 1 412 ? 6.865 35.576 -14.329 1.00 92.12 412 ARG A O 1
ATOM 3282 N N . LYS A 1 413 ? 4.773 36.342 -13.971 1.00 94.00 413 LYS A N 1
ATOM 3283 C CA . LYS A 1 413 ? 5.153 37.478 -13.109 1.00 94.00 413 LYS A CA 1
ATOM 3284 C C . LYS A 1 413 ? 5.813 37.007 -11.818 1.00 94.00 413 LYS A C 1
ATOM 3286 O O . LYS A 1 413 ? 6.737 37.645 -11.330 1.00 94.00 413 LYS A O 1
ATOM 3291 N N . THR A 1 414 ? 5.356 35.871 -11.290 1.00 92.94 414 THR A N 1
ATOM 3292 C CA . THR A 1 414 ? 5.894 35.274 -10.059 1.00 92.94 414 THR A CA 1
ATOM 3293 C C . THR A 1 414 ? 7.389 34.989 -10.154 1.00 92.94 414 THR A C 1
ATOM 3295 O O . THR A 1 414 ? 8.085 35.086 -9.149 1.00 92.94 414 THR A O 1
ATOM 3298 N N . TRP A 1 415 ? 7.924 34.711 -11.347 1.00 94.00 415 TRP A N 1
ATOM 3299 C CA . TRP A 1 415 ? 9.339 34.373 -11.503 1.00 94.00 415 TRP A CA 1
ATOM 3300 C C . TRP A 1 415 ? 10.264 35.517 -11.078 1.00 94.00 415 TRP A C 1
ATOM 3302 O O . TRP A 1 415 ? 11.334 35.261 -10.538 1.00 94.00 415 TRP A O 1
ATOM 3312 N N . ASP A 1 416 ? 9.831 36.769 -11.247 1.00 92.88 416 ASP A N 1
ATOM 3313 C CA . ASP A 1 416 ? 10.601 37.955 -10.849 1.00 92.88 416 ASP A CA 1
ATOM 3314 C C . ASP A 1 416 ? 10.573 38.209 -9.331 1.00 92.88 416 ASP A C 1
ATOM 3316 O O . ASP A 1 416 ? 11.304 39.059 -8.829 1.00 92.88 416 ASP A O 1
ATOM 3320 N N . THR A 1 417 ? 9.750 37.463 -8.587 1.00 91.25 417 THR A N 1
ATOM 3321 C CA . THR A 1 417 ? 9.692 37.523 -7.116 1.00 91.25 417 THR A CA 1
ATOM 3322 C C . THR A 1 417 ? 10.667 36.550 -6.446 1.00 91.25 417 THR A C 1
ATOM 3324 O O . THR A 1 417 ? 10.937 36.664 -5.248 1.00 91.25 417 THR A O 1
ATOM 3327 N N . PHE A 1 418 ? 11.223 35.591 -7.196 1.00 91.75 418 PHE A N 1
ATOM 3328 C CA . PHE A 1 418 ? 12.169 34.617 -6.662 1.00 91.75 418 PHE A CA 1
ATOM 3329 C C . PHE A 1 418 ? 13.554 35.240 -6.476 1.00 91.75 418 PHE A C 1
ATOM 3331 O O . PHE A 1 418 ? 14.073 35.926 -7.350 1.00 91.75 418 PHE A O 1
ATOM 3338 N N . ARG A 1 419 ? 14.194 34.958 -5.336 1.00 88.19 419 ARG A N 1
ATOM 3339 C CA . ARG A 1 419 ? 15.565 35.418 -5.059 1.00 88.19 419 ARG A CA 1
ATOM 3340 C C . ARG A 1 419 ? 16.569 34.719 -5.981 1.00 88.19 419 ARG A C 1
ATOM 3342 O O . ARG A 1 419 ? 16.406 33.537 -6.287 1.00 88.19 419 ARG A O 1
ATOM 3349 N N . GLU A 1 420 ? 17.646 35.399 -6.365 1.00 87.12 420 GLU A N 1
ATOM 3350 C CA . GLU A 1 420 ? 18.789 34.735 -7.004 1.00 87.12 420 GLU A CA 1
ATOM 3351 C C . GLU A 1 420 ? 19.425 33.697 -6.050 1.00 87.12 420 GLU A C 1
ATOM 3353 O O . GLU A 1 420 ? 19.441 33.916 -4.834 1.00 87.12 420 GLU A O 1
ATOM 3358 N N . PRO A 1 421 ? 19.929 32.550 -6.556 1.00 87.62 421 PRO A N 1
ATOM 3359 C CA . PRO A 1 421 ? 20.019 32.148 -7.968 1.00 87.62 421 PRO A CA 1
ATOM 3360 C C . PRO A 1 421 ? 18.752 31.462 -8.524 1.00 87.62 421 PRO A C 1
ATOM 3362 O O . PRO A 1 421 ? 18.729 31.063 -9.687 1.00 87.62 421 PRO A O 1
ATOM 3365 N N . TYR A 1 422 ? 17.684 31.315 -7.733 1.00 90.44 422 TYR A N 1
ATOM 3366 C CA . TYR A 1 422 ? 16.518 30.494 -8.092 1.00 90.44 422 TYR A CA 1
ATOM 3367 C C . TYR A 1 422 ? 15.725 31.033 -9.287 1.00 90.44 422 TYR A C 1
ATOM 3369 O O . TYR A 1 422 ? 15.162 30.246 -10.043 1.00 90.44 422 TYR A O 1
ATOM 3377 N N . GLN A 1 423 ? 15.737 32.346 -9.527 1.00 91.56 423 GLN A N 1
ATOM 3378 C CA . GLN A 1 423 ? 15.112 32.948 -10.712 1.00 91.56 423 GLN A CA 1
ATOM 3379 C C . GLN A 1 423 ? 15.645 32.360 -12.035 1.00 91.56 423 GLN A C 1
ATOM 3381 O O . GLN A 1 423 ? 14.909 32.283 -13.014 1.00 91.56 423 GLN A O 1
ATOM 3386 N N . GLN A 1 424 ? 16.897 31.888 -12.067 1.00 91.12 424 GLN A N 1
ATOM 3387 C CA . GLN A 1 424 ? 17.521 31.297 -13.261 1.00 91.12 424 GLN A CA 1
ATOM 3388 C C . GLN A 1 424 ? 17.117 29.828 -13.494 1.00 91.12 424 GLN A C 1
ATOM 3390 O O . GLN A 1 424 ? 17.408 29.262 -14.551 1.00 91.12 424 GLN A O 1
ATOM 3395 N N . THR A 1 425 ? 16.449 29.201 -12.519 1.00 95.00 425 THR A N 1
ATOM 3396 C CA . THR A 1 425 ? 15.975 27.809 -12.607 1.00 95.00 425 THR A CA 1
ATOM 3397 C C . THR A 1 425 ? 14.639 27.678 -13.337 1.00 95.00 425 THR A C 1
ATOM 3399 O O . THR A 1 425 ? 14.246 26.568 -13.677 1.00 95.00 425 THR A O 1
ATOM 3402 N N . VAL A 1 426 ? 13.960 28.792 -13.628 1.00 95.62 426 VAL A N 1
ATOM 3403 C CA . VAL A 1 426 ? 12.718 28.832 -14.411 1.00 95.62 426 VAL A CA 1
ATOM 3404 C C . VAL A 1 426 ? 12.950 29.545 -15.740 1.00 95.62 426 VAL A C 1
ATOM 3406 O O . VAL A 1 426 ? 13.529 30.632 -15.781 1.00 95.62 426 VAL A O 1
ATOM 3409 N N . LYS A 1 427 ? 12.543 28.918 -16.849 1.00 94.62 427 LYS A N 1
ATOM 3410 C CA . LYS A 1 427 ? 12.859 29.392 -18.207 1.00 94.62 427 LYS A CA 1
ATOM 3411 C C . LYS A 1 427 ? 11.617 29.494 -19.086 1.00 94.62 427 LYS A C 1
ATOM 3413 O O . LYS A 1 427 ? 10.746 28.633 -19.053 1.00 94.62 427 LYS A O 1
ATOM 3418 N N . GLU A 1 428 ? 11.559 30.539 -19.907 1.00 94.25 428 GLU A N 1
ATOM 3419 C CA . GLU A 1 428 ? 10.534 30.675 -20.944 1.00 94.25 428 GLU A CA 1
ATOM 3420 C C . GLU A 1 428 ? 10.989 29.905 -22.182 1.00 94.25 428 GLU A C 1
ATOM 3422 O O . GLU A 1 428 ? 11.938 30.318 -22.853 1.00 94.25 428 GLU A O 1
ATOM 3427 N N . MET A 1 429 ? 10.377 28.744 -22.424 1.00 91.19 429 MET A N 1
ATOM 3428 C CA . MET A 1 429 ? 10.775 27.827 -23.493 1.00 91.19 429 MET A CA 1
ATOM 3429 C C . MET A 1 429 ? 9.604 26.967 -23.982 1.00 91.19 429 MET A C 1
ATOM 3431 O O . MET A 1 429 ? 8.751 26.558 -23.195 1.00 91.19 429 MET A O 1
ATOM 3435 N N . LEU A 1 430 ? 9.601 26.616 -25.271 1.00 89.94 430 LEU A N 1
ATOM 3436 C CA . LEU A 1 430 ? 8.680 25.621 -25.835 1.00 89.94 430 LEU A CA 1
ATOM 3437 C C . LEU A 1 430 ? 9.211 24.189 -25.666 1.00 89.94 430 LEU A C 1
ATOM 3439 O O . LEU A 1 430 ? 10.413 23.952 -25.767 1.00 89.94 430 LEU A O 1
ATOM 3443 N N . LEU A 1 431 ? 8.315 23.212 -25.490 1.00 89.06 431 LEU A N 1
ATOM 3444 C CA . LEU A 1 431 ? 8.648 21.791 -25.632 1.00 89.06 431 LEU A CA 1
ATOM 3445 C C . LEU A 1 431 ? 8.222 21.306 -27.014 1.00 89.06 431 LEU A C 1
ATOM 3447 O O . LEU A 1 431 ? 7.029 21.259 -27.306 1.00 89.06 431 LEU A O 1
ATOM 3451 N N . VAL A 1 432 ? 9.183 20.913 -27.845 1.00 86.88 432 VAL A N 1
ATOM 3452 C CA . VAL A 1 432 ? 8.915 20.316 -29.158 1.00 86.88 432 VAL A CA 1
ATOM 3453 C C . VAL A 1 432 ? 9.556 18.931 -29.166 1.00 86.88 432 VAL A C 1
ATOM 3455 O O . VAL A 1 432 ? 10.764 18.845 -29.373 1.00 86.88 432 VAL A O 1
ATOM 3458 N N . PRO A 1 433 ? 8.803 17.846 -28.907 1.00 84.56 433 PRO A N 1
ATOM 3459 C CA . PRO A 1 433 ? 9.359 16.497 -28.840 1.00 84.56 433 PRO A CA 1
ATOM 3460 C C . PRO A 1 433 ? 10.194 16.144 -30.077 1.00 84.56 433 PRO A C 1
ATOM 3462 O O . PRO A 1 433 ? 9.758 16.362 -31.206 1.00 84.56 433 PRO A O 1
ATOM 3465 N N . GLU A 1 434 ? 11.374 15.559 -29.875 1.00 82.56 434 GLU A N 1
ATOM 3466 C CA . GLU A 1 434 ? 12.315 15.199 -30.946 1.00 82.56 434 GLU A CA 1
ATOM 3467 C C . GLU A 1 434 ? 11.667 14.347 -32.045 1.00 82.56 434 GLU A C 1
ATOM 3469 O O . GLU A 1 434 ? 11.925 14.531 -33.234 1.00 82.56 434 GLU A O 1
ATOM 3474 N N . ILE A 1 435 ? 10.745 13.464 -31.661 1.00 80.06 435 ILE A N 1
ATOM 3475 C CA . ILE A 1 435 ? 10.011 12.598 -32.587 1.00 80.06 435 ILE A CA 1
ATOM 3476 C C . ILE A 1 435 ? 9.192 13.372 -33.636 1.00 80.06 435 ILE A C 1
ATOM 3478 O O . ILE A 1 435 ? 8.949 12.847 -34.721 1.00 80.06 435 ILE A O 1
ATOM 3482 N N . LEU A 1 436 ? 8.805 14.619 -33.348 1.00 78.12 436 LEU A N 1
ATOM 3483 C CA . LEU A 1 436 ? 8.052 15.486 -34.262 1.00 78.12 436 LEU A CA 1
ATOM 3484 C C . LEU A 1 436 ? 8.953 16.338 -35.170 1.00 78.12 436 LEU A C 1
ATOM 3486 O O . LEU A 1 436 ? 8.470 16.951 -36.117 1.00 78.12 436 LEU A O 1
ATOM 3490 N N . GLN A 1 437 ? 10.261 16.386 -34.908 1.00 71.69 437 GLN A N 1
ATOM 3491 C CA . GLN A 1 437 ? 11.179 17.292 -35.609 1.00 71.69 437 GLN A CA 1
ATOM 3492 C C . GLN A 1 437 ? 11.624 16.767 -36.979 1.00 71.69 437 GLN A C 1
ATOM 3494 O O . GLN A 1 437 ? 12.065 17.547 -37.817 1.00 71.69 437 GLN A O 1
ATOM 3499 N N . LYS A 1 438 ? 11.449 15.468 -37.270 1.00 56.88 438 LYS A N 1
ATOM 3500 C CA . LYS A 1 438 ? 11.830 14.859 -38.563 1.00 56.88 438 LYS A CA 1
ATOM 3501 C C . LYS A 1 438 ? 11.025 15.367 -39.775 1.00 56.88 438 LYS A C 1
ATOM 3503 O O . LYS A 1 438 ? 11.328 14.970 -40.895 1.00 56.88 438 LYS A O 1
ATOM 3508 N N . SER A 1 439 ? 10.023 16.225 -39.574 1.00 52.56 439 SER A N 1
ATOM 3509 C CA . SER A 1 439 ? 9.124 16.730 -40.622 1.00 52.56 439 SER A CA 1
ATOM 3510 C C . SER A 1 439 ? 9.101 18.255 -40.788 1.00 52.56 439 SER A C 1
ATOM 3512 O O . SER A 1 439 ? 8.242 18.756 -41.510 1.00 52.56 439 SER A O 1
ATOM 3514 N N . VAL A 1 440 ? 10.007 19.009 -40.157 1.00 51.94 440 VAL A N 1
ATOM 3515 C CA . VAL A 1 440 ? 10.061 20.473 -40.322 1.00 51.94 440 VAL A CA 1
ATOM 3516 C C . VAL A 1 440 ? 11.143 20.829 -41.340 1.00 51.94 440 VAL A C 1
ATOM 3518 O O . VAL A 1 440 ? 12.331 20.808 -41.036 1.00 51.94 440 VAL A O 1
ATOM 3521 N N . THR A 1 441 ? 10.735 21.126 -42.574 1.00 47.62 441 THR A N 1
ATOM 3522 C CA . THR A 1 441 ? 11.580 21.849 -43.532 1.00 47.62 441 THR A CA 1
ATOM 3523 C C . THR A 1 441 ? 11.714 23.290 -43.052 1.00 47.62 441 THR A C 1
ATOM 3525 O O . THR A 1 441 ? 10.695 23.952 -42.853 1.00 47.62 441 THR A O 1
ATOM 3528 N N . ASP A 1 442 ? 12.953 23.741 -42.847 1.00 47.94 442 ASP A N 1
ATOM 3529 C CA . ASP A 1 442 ? 13.315 25.112 -42.475 1.00 47.94 442 ASP A CA 1
ATOM 3530 C C . ASP A 1 442 ? 12.709 26.117 -43.457 1.00 47.94 442 ASP A C 1
ATOM 3532 O O . ASP A 1 442 ? 13.245 26.352 -44.537 1.00 47.94 442 ASP A O 1
ATOM 3536 N N . ASP A 1 443 ? 11.584 26.712 -43.079 1.00 50.50 443 ASP A N 1
ATOM 3537 C CA . ASP A 1 443 ? 11.082 27.908 -43.739 1.00 50.50 443 ASP A CA 1
ATOM 3538 C C . ASP A 1 443 ? 10.266 28.729 -42.736 1.00 50.50 443 ASP A C 1
ATOM 3540 O O . ASP A 1 443 ? 9.052 28.600 -42.635 1.00 50.50 443 ASP A O 1
ATOM 3544 N N . THR A 1 444 ? 10.936 29.533 -41.903 1.00 49.78 444 THR A N 1
ATOM 3545 C CA . THR A 1 444 ? 10.354 30.764 -41.332 1.00 49.78 444 THR A CA 1
ATOM 3546 C C . THR A 1 444 ? 11.428 31.682 -40.738 1.00 49.78 444 THR A C 1
ATOM 3548 O O . THR A 1 444 ? 12.160 31.345 -39.813 1.00 49.78 444 THR A O 1
ATOM 3551 N N . THR A 1 445 ? 11.481 32.908 -41.256 1.00 49.44 445 THR A N 1
ATOM 3552 C CA . THR A 1 445 ? 12.381 34.009 -40.879 1.00 49.44 445 THR A CA 1
ATOM 3553 C C . THR A 1 445 ? 11.872 34.823 -39.675 1.00 49.44 445 THR A C 1
ATOM 3555 O O . THR A 1 445 ? 11.685 36.037 -39.762 1.00 49.44 445 THR A O 1
ATOM 3558 N N . SER A 1 446 ? 11.629 34.185 -38.531 1.00 50.41 446 SER A N 1
ATOM 3559 C CA . SER A 1 446 ? 11.432 34.874 -37.241 1.00 50.41 446 SER A CA 1
ATOM 3560 C C . SER A 1 446 ? 12.256 34.191 -36.153 1.00 50.41 446 SER A C 1
ATOM 3562 O O . SER A 1 446 ? 12.422 32.975 -36.223 1.00 50.41 446 SER A O 1
ATOM 3564 N N . PRO A 1 447 ? 12.781 34.920 -35.148 1.00 55.25 447 PRO A N 1
ATOM 3565 C CA . PRO A 1 447 ? 13.453 34.283 -34.026 1.00 55.25 447 PRO A CA 1
ATOM 3566 C C . PRO A 1 447 ? 12.411 33.471 -33.252 1.00 55.25 447 PRO A C 1
ATOM 3568 O O . PRO A 1 447 ? 11.608 34.024 -32.501 1.00 55.25 447 PRO A O 1
ATOM 3571 N N . ALA A 1 448 ? 12.379 32.161 -33.491 1.00 62.19 448 ALA A N 1
ATOM 3572 C CA . ALA A 1 448 ? 11.539 31.251 -32.733 1.00 62.19 448 ALA A CA 1
ATOM 3573 C C . ALA A 1 448 ? 11.908 31.360 -31.241 1.00 62.19 448 ALA A C 1
ATOM 3575 O O . ALA A 1 448 ? 13.093 31.506 -30.918 1.00 62.19 448 ALA A O 1
ATOM 3576 N N . PRO A 1 449 ? 10.929 31.311 -30.319 1.00 68.62 449 PRO A N 1
ATOM 3577 C CA . PRO A 1 449 ? 11.233 31.240 -28.896 1.00 68.62 449 PRO A CA 1
ATOM 3578 C C . PRO A 1 449 ? 12.156 30.040 -28.615 1.00 68.62 449 PRO A C 1
ATOM 3580 O O . PRO A 1 449 ? 12.081 29.032 -29.331 1.00 68.62 449 PRO A O 1
ATOM 3583 N N . PRO A 1 450 ? 13.028 30.116 -27.592 1.00 85.25 450 PRO A N 1
ATOM 3584 C CA . PRO A 1 450 ? 13.894 29.000 -27.235 1.00 85.25 450 PRO A CA 1
ATOM 3585 C C . PRO A 1 450 ? 13.061 27.738 -26.994 1.00 85.25 450 PRO A C 1
ATOM 3587 O O . PRO A 1 450 ? 11.967 27.806 -26.432 1.00 85.25 450 PRO A O 1
ATOM 3590 N N . TRP A 1 451 ? 13.560 26.581 -27.412 1.00 86.50 451 TRP A N 1
ATOM 3591 C CA . TRP A 1 451 ? 12.816 25.329 -27.322 1.00 86.50 451 TRP A CA 1
ATOM 3592 C C . TRP A 1 451 ? 13.697 24.181 -26.820 1.00 86.50 451 TRP A C 1
ATOM 3594 O O . TRP A 1 451 ? 14.924 24.242 -26.891 1.00 86.50 451 TRP A O 1
ATOM 3604 N N . HIS A 1 452 ? 13.061 23.150 -26.267 1.00 90.12 452 HIS A N 1
ATOM 3605 C CA . HIS A 1 452 ? 13.688 21.923 -25.780 1.00 90.12 452 HIS A CA 1
ATOM 3606 C C . HIS A 1 452 ? 13.121 20.716 -26.539 1.00 90.12 452 HIS A C 1
ATOM 3608 O O . HIS A 1 452 ? 11.920 20.666 -26.812 1.00 90.12 452 HIS A O 1
ATOM 3614 N N . ASN A 1 453 ? 13.964 19.734 -26.872 1.00 88.44 453 ASN A N 1
ATOM 3615 C CA . ASN A 1 453 ? 13.577 18.564 -27.679 1.00 88.44 453 ASN A CA 1
ATOM 3616 C C . ASN A 1 453 ? 12.847 17.465 -26.880 1.00 88.44 453 ASN A C 1
ATOM 3618 O O . ASN A 1 453 ? 12.415 16.460 -27.434 1.00 88.44 453 ASN A O 1
ATOM 3622 N N . GLY A 1 454 ? 12.735 17.634 -25.565 1.00 86.19 454 GLY A N 1
ATOM 3623 C CA . GLY A 1 454 ? 12.095 16.671 -24.669 1.00 86.19 454 GLY A CA 1
ATOM 3624 C C . GLY A 1 454 ? 12.966 15.487 -24.252 1.00 86.19 454 GLY A C 1
ATOM 3625 O O . GLY A 1 454 ? 12.505 14.697 -23.436 1.00 86.19 454 GLY A O 1
ATOM 3626 N N . LEU A 1 455 ? 14.211 15.398 -24.731 1.00 90.12 455 LEU A N 1
ATOM 3627 C CA . LEU A 1 455 ? 15.196 14.458 -24.205 1.00 90.12 455 LEU A CA 1
ATOM 3628 C C . LEU A 1 455 ? 15.920 15.075 -23.016 1.00 90.12 455 LEU A C 1
ATOM 3630 O O . LEU A 1 455 ? 16.655 16.052 -23.155 1.00 90.12 455 LEU A O 1
ATOM 3634 N N . LEU A 1 456 ? 15.714 14.498 -21.842 1.00 92.19 456 LEU A N 1
ATOM 3635 C CA . LEU A 1 456 ? 16.395 14.901 -20.621 1.00 92.19 456 LEU A CA 1
ATOM 3636 C C . LEU A 1 456 ? 17.562 13.945 -20.331 1.00 92.19 456 LEU A C 1
ATOM 3638 O O . LEU A 1 456 ? 17.557 12.807 -20.803 1.00 92.19 456 LEU A O 1
ATOM 3642 N N . PRO A 1 457 ? 18.578 14.375 -19.559 1.00 93.62 457 PRO A N 1
ATOM 3643 C CA . PRO A 1 457 ? 19.624 13.470 -19.102 1.00 93.62 457 PRO A CA 1
ATOM 3644 C C . PRO A 1 457 ? 19.031 12.257 -18.381 1.00 93.62 457 PRO A C 1
ATOM 3646 O O . PRO A 1 457 ? 18.076 12.397 -17.611 1.00 93.62 457 PRO A O 1
ATOM 3649 N N . ARG A 1 458 ? 19.627 11.082 -18.597 1.00 90.56 458 ARG A N 1
ATOM 3650 C CA . ARG A 1 458 ? 19.173 9.816 -18.012 1.00 90.56 458 ARG A CA 1
ATOM 3651 C C . ARG A 1 458 ? 18.920 9.939 -16.509 1.00 90.56 458 ARG A C 1
ATOM 3653 O O . ARG A 1 458 ? 19.766 10.451 -15.778 1.00 90.56 458 ARG A O 1
ATOM 3660 N N . GLY A 1 459 ? 17.774 9.437 -16.054 1.00 88.94 459 GLY A N 1
ATOM 3661 C CA . GLY A 1 459 ? 17.384 9.459 -14.645 1.00 88.94 459 GLY A CA 1
ATOM 3662 C C . GLY A 1 459 ? 16.833 10.796 -14.140 1.00 88.94 459 GLY A C 1
ATOM 3663 O O . GLY A 1 459 ? 16.334 10.829 -13.018 1.00 88.94 459 GLY A O 1
ATOM 3664 N N . THR A 1 460 ? 16.851 11.876 -14.935 1.00 96.38 460 THR A N 1
ATOM 3665 C CA . THR A 1 460 ? 16.216 13.155 -14.556 1.00 96.38 460 THR A CA 1
ATOM 3666 C C . THR A 1 460 ? 14.747 12.921 -14.233 1.00 96.38 460 THR A C 1
ATOM 3668 O O . THR A 1 460 ? 14.017 12.393 -15.069 1.00 96.38 460 THR A O 1
ATOM 3671 N N . PHE A 1 461 ? 14.290 13.329 -13.053 1.00 98.19 461 PHE A N 1
ATOM 3672 C CA . PHE A 1 461 ? 12.897 13.148 -12.666 1.00 98.19 461 PHE A CA 1
ATOM 3673 C C . PHE A 1 461 ? 12.003 14.166 -13.385 1.00 98.19 461 PHE A C 1
ATOM 3675 O O . PHE A 1 461 ? 12.183 15.375 -13.239 1.00 98.19 461 PHE A O 1
ATOM 3682 N N . ILE A 1 462 ? 11.022 13.696 -14.153 1.00 98.25 462 ILE A N 1
ATOM 3683 C CA . ILE A 1 462 ? 10.102 14.571 -14.887 1.00 98.25 462 ILE A CA 1
ATOM 3684 C C . ILE A 1 462 ? 8.901 14.897 -14.005 1.00 98.25 462 ILE A C 1
ATOM 3686 O O . ILE A 1 462 ? 8.166 14.008 -13.570 1.00 98.25 462 ILE A O 1
ATOM 3690 N N . VAL A 1 463 ? 8.674 16.182 -13.761 1.00 98.12 463 VAL A N 1
ATOM 3691 C CA . VAL A 1 463 ? 7.475 16.678 -13.090 1.00 98.12 463 VAL A CA 1
ATOM 3692 C C . VAL A 1 463 ? 6.545 17.262 -14.142 1.00 98.12 463 VAL A C 1
ATOM 3694 O O . VAL A 1 463 ? 6.939 18.108 -14.931 1.00 98.12 463 VAL A O 1
ATOM 3697 N N . SER A 1 464 ? 5.314 16.767 -14.182 1.00 96.00 464 SER A N 1
ATOM 3698 C CA . SER A 1 464 ? 4.244 17.278 -15.034 1.00 96.00 464 SER A CA 1
ATOM 3699 C C . SER A 1 464 ? 3.089 17.701 -14.128 1.00 96.00 464 SER A C 1
ATOM 3701 O O . SER A 1 464 ? 2.100 16.983 -13.940 1.00 96.00 464 SER A O 1
ATOM 3703 N N . ASN A 1 465 ? 3.276 18.851 -13.479 1.00 92.56 465 ASN A N 1
ATOM 3704 C CA . ASN A 1 465 ? 2.328 19.427 -12.533 1.00 92.56 465 ASN A CA 1
ATOM 3705 C C . ASN A 1 465 ? 1.316 20.310 -13.270 1.00 92.56 465 ASN A C 1
ATOM 3707 O O . ASN A 1 465 ? 1.636 21.432 -13.644 1.00 92.56 465 ASN A O 1
ATOM 3711 N N . HIS A 1 466 ? 0.093 19.815 -13.492 1.00 85.06 466 HIS A N 1
ATOM 3712 C CA . HIS A 1 466 ? -0.927 20.550 -14.248 1.00 85.06 466 HIS A CA 1
ATOM 3713 C C . HIS A 1 466 ? -0.431 21.033 -15.625 1.00 85.06 466 HIS A C 1
ATOM 3715 O O . HIS A 1 466 ? -0.843 22.090 -16.090 1.00 85.06 466 HIS A O 1
ATOM 3721 N N . ALA A 1 467 ? 0.407 20.235 -16.292 1.00 87.62 467 ALA A N 1
ATOM 3722 C CA . ALA A 1 467 ? 1.137 20.619 -17.503 1.00 87.62 467 ALA A CA 1
ATOM 3723 C C . ALA A 1 467 ? 0.273 20.744 -18.778 1.00 87.62 467 ALA A C 1
ATOM 3725 O O . ALA A 1 467 ? 0.796 20.678 -19.888 1.00 87.62 467 ALA A O 1
ATOM 3726 N N . ASP A 1 468 ? -1.050 20.849 -18.621 1.00 89.31 468 ASP A N 1
ATOM 3727 C CA . ASP A 1 468 ? -2.043 21.017 -19.680 1.00 89.31 468 ASP A CA 1
ATOM 3728 C C . ASP A 1 468 ? -1.797 20.094 -20.892 1.00 89.31 468 ASP A C 1
ATOM 3730 O O . ASP A 1 468 ? -1.983 18.877 -20.775 1.00 89.31 468 ASP A O 1
ATOM 3734 N N . GLU A 1 469 ? -1.405 20.642 -22.045 1.00 89.81 469 GLU A N 1
ATOM 3735 C CA . GLU A 1 469 ? -1.162 19.922 -23.301 1.00 89.81 469 GLU A CA 1
ATOM 3736 C C . GLU A 1 469 ? -0.048 18.868 -23.199 1.00 89.81 469 GLU A C 1
ATOM 3738 O O . GLU A 1 469 ? -0.055 17.886 -23.941 1.00 89.81 469 GLU A O 1
ATOM 3743 N N . LEU A 1 470 ? 0.880 19.010 -22.249 1.00 91.25 470 LEU A N 1
ATOM 3744 C CA . LEU A 1 470 ? 1.998 18.082 -22.065 1.00 91.25 470 LEU A CA 1
ATOM 3745 C C . LEU A 1 470 ? 1.631 16.840 -21.247 1.00 91.25 470 LEU A C 1
ATOM 3747 O O . LEU A 1 470 ? 2.385 15.872 -21.238 1.00 91.25 470 LEU A O 1
ATOM 3751 N N . THR A 1 471 ? 0.462 16.821 -20.601 1.00 91.88 471 THR A N 1
ATOM 3752 C CA . THR A 1 471 ? 0.048 15.733 -19.697 1.00 91.88 471 THR A CA 1
ATOM 3753 C C . THR A 1 471 ? 0.117 14.347 -20.357 1.00 91.88 471 THR A C 1
ATOM 3755 O O . THR A 1 471 ? 0.570 13.385 -19.738 1.00 91.88 471 THR A O 1
ATOM 3758 N N . ALA A 1 472 ? -0.338 14.224 -21.610 1.00 92.50 472 ALA A N 1
ATOM 3759 C CA . ALA A 1 472 ? -0.302 12.958 -22.347 1.00 92.50 472 ALA A CA 1
ATOM 3760 C C . ALA A 1 472 ? 1.104 12.623 -22.875 1.00 92.50 472 ALA A C 1
ATOM 3762 O O . ALA A 1 472 ? 1.419 11.453 -23.082 1.00 92.50 472 ALA A O 1
ATOM 3763 N N . TRP A 1 473 ? 1.952 13.635 -23.071 1.00 93.31 473 TRP A N 1
ATOM 3764 C CA . TRP A 1 473 ? 3.332 13.472 -23.525 1.00 93.31 473 TRP A CA 1
ATOM 3765 C C . TRP A 1 473 ? 4.256 12.942 -22.426 1.00 93.31 473 TRP A C 1
ATOM 3767 O O . TRP A 1 473 ? 5.230 12.262 -22.742 1.00 93.31 473 TRP A O 1
ATOM 3777 N N . THR A 1 474 ? 3.950 13.194 -21.150 1.00 95.44 474 THR A N 1
ATOM 3778 C CA . THR A 1 474 ? 4.822 12.858 -20.012 1.00 95.44 474 THR A CA 1
ATOM 3779 C C . THR A 1 474 ? 5.330 11.410 -20.012 1.00 95.44 474 THR A C 1
ATOM 3781 O O . THR A 1 474 ? 6.546 11.238 -19.921 1.00 95.44 474 THR A O 1
ATOM 3784 N N . PRO A 1 475 ? 4.494 10.362 -20.179 1.00 95.94 475 PRO A N 1
ATOM 3785 C CA . PRO A 1 475 ? 4.996 8.986 -20.172 1.00 95.94 475 PRO A CA 1
ATOM 3786 C C . PRO A 1 475 ? 5.932 8.673 -21.349 1.00 95.94 475 PRO A C 1
ATOM 3788 O O . PRO A 1 475 ? 6.869 7.892 -21.203 1.00 95.94 475 PRO A O 1
ATOM 3791 N N . ILE A 1 476 ? 5.706 9.303 -22.506 1.00 94.56 476 ILE A N 1
ATOM 3792 C CA . ILE A 1 476 ? 6.528 9.123 -23.711 1.00 94.56 476 ILE A CA 1
ATOM 3793 C C . ILE A 1 476 ? 7.883 9.808 -23.522 1.00 94.56 476 ILE A C 1
ATOM 3795 O O . ILE A 1 476 ? 8.920 9.216 -23.798 1.00 94.56 476 ILE A O 1
ATOM 3799 N N . LEU A 1 477 ? 7.886 11.041 -23.010 1.00 94.12 477 LEU A N 1
ATOM 3800 C CA . LEU A 1 477 ? 9.111 11.787 -22.709 1.00 94.12 477 LEU A CA 1
ATOM 3801 C C . LEU A 1 477 ? 9.962 11.072 -21.653 1.00 94.12 477 LEU A C 1
ATOM 3803 O O . LEU A 1 477 ? 11.183 11.002 -21.787 1.00 94.12 477 LEU A O 1
ATOM 3807 N N . ALA A 1 478 ? 9.307 10.500 -20.642 1.00 94.88 478 ALA A N 1
ATOM 3808 C CA . ALA A 1 478 ? 9.942 9.677 -19.621 1.00 94.88 478 ALA A CA 1
ATOM 3809 C C . ALA A 1 478 ? 10.600 8.427 -20.217 1.00 94.88 478 ALA A C 1
ATOM 3811 O O . ALA A 1 478 ? 11.757 8.142 -19.917 1.00 94.88 478 ALA A O 1
ATOM 3812 N N . TYR A 1 479 ? 9.899 7.724 -21.111 1.00 93.25 479 TYR A N 1
ATOM 3813 C CA . TYR A 1 479 ? 10.447 6.571 -21.825 1.00 93.25 479 TYR A CA 1
ATOM 3814 C C . TYR A 1 479 ? 11.658 6.940 -22.688 1.00 93.25 479 TYR A C 1
ATOM 3816 O O . TYR A 1 479 ? 12.695 6.284 -22.604 1.00 93.25 479 TYR A O 1
ATOM 3824 N N . LEU A 1 480 ? 11.553 8.014 -23.476 1.00 90.81 480 LEU A N 1
ATOM 3825 C CA . LEU A 1 480 ? 12.632 8.471 -24.355 1.00 90.81 480 LEU A CA 1
ATOM 3826 C C . LEU A 1 480 ? 13.874 8.935 -23.578 1.00 90.81 480 LEU A C 1
ATOM 3828 O O . LEU A 1 480 ? 14.990 8.765 -24.060 1.00 90.81 480 LEU A O 1
ATOM 3832 N N . SER A 1 481 ? 13.684 9.498 -22.383 1.00 90.50 481 SER A N 1
ATOM 3833 C CA . SER A 1 481 ? 14.775 10.008 -21.539 1.00 90.50 481 SER A CA 1
ATOM 3834 C C . SER A 1 481 ? 15.330 8.975 -20.550 1.00 90.50 481 SER A C 1
ATOM 3836 O O . SER A 1 481 ? 16.264 9.282 -19.816 1.00 90.50 481 SER A O 1
ATOM 3838 N N . ASP A 1 482 ? 14.768 7.761 -20.503 1.00 90.94 482 ASP A N 1
ATOM 3839 C CA . ASP A 1 482 ? 15.023 6.776 -19.441 1.00 90.94 482 ASP A CA 1
ATOM 3840 C C . ASP A 1 482 ? 14.913 7.401 -18.036 1.00 90.94 482 ASP A C 1
ATOM 3842 O O . ASP A 1 482 ? 15.844 7.387 -17.222 1.00 90.94 482 ASP A O 1
ATOM 3846 N N . SER A 1 483 ? 13.765 8.033 -17.799 1.00 94.88 483 SER A N 1
ATOM 3847 C CA . SER A 1 483 ? 13.520 8.919 -16.667 1.00 94.88 483 SER A CA 1
ATOM 3848 C C . SER A 1 483 ? 12.293 8.494 -15.859 1.00 94.88 483 SER A C 1
ATOM 3850 O O . SER A 1 483 ? 11.264 8.148 -16.442 1.00 94.88 483 SER A O 1
ATOM 3852 N N . PRO A 1 484 ? 12.341 8.580 -14.518 1.00 97.12 484 PRO A N 1
ATOM 3853 C CA . PRO A 1 484 ? 11.142 8.492 -13.697 1.00 97.12 484 PRO A CA 1
ATOM 3854 C C . PRO A 1 484 ? 10.294 9.765 -13.833 1.00 97.12 484 PRO A C 1
ATOM 3856 O O . PRO A 1 484 ? 10.812 10.837 -14.155 1.00 97.12 484 PRO A O 1
ATOM 3859 N N . PHE A 1 485 ? 8.992 9.675 -13.558 1.00 98.19 485 PHE A N 1
ATOM 3860 C CA . PHE A 1 485 ? 8.104 10.833 -13.649 1.00 98.19 485 PHE A CA 1
ATOM 3861 C C . PHE A 1 485 ? 6.919 10.818 -12.682 1.00 98.19 485 PHE A C 1
ATOM 3863 O O . PHE A 1 485 ? 6.491 9.772 -12.187 1.00 98.19 485 PHE A O 1
ATOM 3870 N N . ILE A 1 486 ? 6.335 12.003 -12.503 1.00 98.12 486 ILE A N 1
ATOM 3871 C CA . ILE A 1 486 ? 4.980 12.215 -11.990 1.00 98.12 486 ILE A CA 1
ATOM 3872 C C . ILE A 1 486 ? 4.168 13.022 -13.008 1.00 98.12 486 ILE A C 1
ATOM 3874 O O . ILE A 1 486 ? 4.641 14.021 -13.548 1.00 98.12 486 ILE A O 1
ATOM 3878 N N . ALA A 1 487 ? 2.927 12.615 -13.247 1.00 97.75 487 ALA A N 1
ATOM 3879 C CA . ALA A 1 487 ? 1.942 13.395 -13.983 1.00 97.75 487 ALA A CA 1
ATOM 3880 C C . ALA A 1 487 ? 0.727 13.652 -13.092 1.00 97.75 487 ALA A C 1
ATOM 3882 O O . ALA A 1 487 ? 0.168 12.710 -12.531 1.00 97.75 487 ALA A O 1
ATOM 3883 N N . ILE A 1 488 ? 0.305 14.914 -12.984 1.00 96.88 488 ILE A N 1
ATOM 3884 C CA . ILE A 1 488 ? -0.903 15.339 -12.265 1.00 96.88 488 ILE A CA 1
ATOM 3885 C C . ILE A 1 488 ? -1.887 15.881 -13.312 1.00 96.88 488 ILE A C 1
ATOM 3887 O O . ILE A 1 488 ? -1.856 17.073 -13.640 1.00 96.88 488 ILE A O 1
ATOM 3891 N N . PRO A 1 489 ? -2.734 15.016 -13.907 1.00 95.00 489 PRO A N 1
ATOM 3892 C CA . PRO A 1 489 ? -3.558 15.397 -15.040 1.00 95.00 489 PRO A CA 1
ATOM 3893 C C . PRO A 1 489 ? -4.589 16.442 -14.647 1.00 95.00 489 PRO A C 1
ATOM 3895 O O . PRO A 1 489 ? -5.248 16.327 -13.613 1.00 95.00 489 PRO A O 1
ATOM 3898 N N . CYS A 1 490 ? -4.793 17.442 -15.499 1.00 90.31 490 CYS A N 1
ATOM 3899 C CA . CYS A 1 490 ? -5.772 18.479 -15.216 1.00 90.31 490 CYS A CA 1
ATOM 3900 C C . CYS A 1 490 ? -6.711 18.719 -16.397 1.00 90.31 490 CYS A C 1
ATOM 3902 O O . CYS A 1 490 ? -7.918 18.485 -16.288 1.00 90.31 490 CYS A O 1
ATOM 3904 N N . CYS A 1 491 ? -6.172 19.134 -17.533 1.00 89.00 491 CYS A N 1
ATOM 3905 C CA . CYS A 1 491 ? -6.908 19.423 -18.749 1.00 89.00 491 CYS A CA 1
ATOM 3906 C C . CYS A 1 491 ? -6.653 18.319 -19.776 1.00 89.00 491 CYS A C 1
ATOM 3908 O O . CYS A 1 491 ? -5.550 17.798 -19.884 1.00 89.00 491 CYS A O 1
ATOM 3910 N N . SER A 1 492 ? -7.699 17.931 -20.505 1.00 90.38 492 SER A N 1
ATOM 3911 C CA . SER A 1 492 ? -7.627 16.838 -21.475 1.00 90.38 492 SER A CA 1
ATOM 3912 C C . SER A 1 492 ? -7.365 17.408 -22.866 1.00 90.38 492 SER A C 1
ATOM 3914 O O . SER A 1 492 ? -8.278 17.967 -23.481 1.00 90.38 492 SER A O 1
ATOM 3916 N N . HIS A 1 493 ? -6.134 17.251 -23.345 1.00 91.81 493 HIS A N 1
ATOM 3917 C CA . HIS A 1 493 ? -5.692 17.625 -24.688 1.00 91.81 493 HIS A CA 1
ATOM 3918 C C . HIS A 1 493 ? -5.053 16.422 -25.383 1.00 91.81 493 HIS A C 1
ATOM 3920 O O . HIS A 1 493 ? -4.424 15.592 -24.723 1.00 91.81 493 HIS A O 1
ATOM 3926 N N . ASP A 1 494 ? -5.268 16.301 -26.690 1.00 88.25 494 ASP A N 1
ATOM 3927 C CA . ASP A 1 494 ? -4.593 15.295 -27.502 1.00 88.25 494 ASP A CA 1
ATOM 3928 C C . ASP A 1 494 ? -3.121 15.679 -27.732 1.00 88.25 494 ASP A C 1
ATOM 3930 O O . ASP A 1 494 ? -2.657 16.737 -27.303 1.00 88.25 494 ASP A O 1
ATOM 3934 N N . PHE A 1 495 ? -2.366 14.820 -28.419 1.00 88.88 495 PHE A N 1
ATOM 3935 C CA . PHE A 1 495 ? -0.952 15.077 -28.701 1.00 88.88 495 PHE A CA 1
ATOM 3936 C C . PHE A 1 495 ? -0.709 16.328 -29.562 1.00 88.88 495 PHE A C 1
ATOM 3938 O O . PHE A 1 495 ? 0.395 16.868 -29.532 1.00 88.88 495 PHE A O 1
ATOM 3945 N N . GLY A 1 496 ? -1.722 16.808 -30.293 1.00 83.44 496 GLY A N 1
ATOM 3946 C CA . GLY A 1 496 ? -1.674 18.057 -31.055 1.00 83.44 496 GLY A CA 1
ATOM 3947 C C . GLY A 1 496 ? -2.068 19.297 -30.245 1.00 83.44 496 GLY A C 1
ATOM 3948 O O . GLY A 1 496 ? -2.106 20.390 -30.804 1.00 83.44 496 GLY A O 1
ATOM 3949 N N . GLY A 1 497 ? -2.389 19.151 -28.955 1.00 84.06 497 GLY A N 1
ATOM 3950 C CA . GLY A 1 497 ? -2.820 20.241 -28.077 1.00 84.06 497 GLY A CA 1
ATOM 3951 C C . GLY A 1 497 ? -4.305 20.602 -28.201 1.00 84.06 497 GLY A C 1
ATOM 3952 O O . GLY A 1 497 ? -4.774 21.528 -27.540 1.00 84.06 497 GLY A O 1
ATOM 3953 N N . THR A 1 498 ? -5.090 19.875 -29.004 1.00 89.38 498 THR A N 1
ATOM 3954 C CA . THR A 1 498 ? -6.529 20.139 -29.138 1.00 89.38 498 THR A CA 1
ATOM 3955 C C . THR A 1 498 ? -7.289 19.504 -27.980 1.00 89.38 498 THR A C 1
ATOM 3957 O O . THR A 1 498 ? -7.024 18.373 -27.575 1.00 89.38 498 THR A O 1
ATOM 3960 N N . ARG A 1 499 ? -8.275 20.220 -27.421 1.00 90.88 499 ARG A N 1
ATOM 3961 C CA . ARG A 1 499 ? -9.137 19.662 -26.369 1.00 90.88 499 ARG A CA 1
ATOM 3962 C C . ARG A 1 499 ? -9.877 18.439 -26.889 1.00 90.88 499 ARG A C 1
ATOM 3964 O O . ARG A 1 499 ? -10.616 18.523 -27.865 1.00 90.88 499 ARG A O 1
ATOM 3971 N N . PHE A 1 500 ? -9.760 17.334 -26.168 1.00 91.62 500 PHE A N 1
ATOM 3972 C CA . PHE A 1 500 ? -10.408 16.080 -26.536 1.00 91.62 500 PHE A CA 1
ATOM 3973 C C . PHE A 1 500 ? -10.928 15.350 -25.302 1.00 91.62 500 PHE A C 1
ATOM 3975 O O . PHE A 1 500 ? -10.546 15.646 -24.166 1.00 91.62 500 PHE A O 1
ATOM 3982 N N . ARG A 1 501 ? -11.806 14.369 -25.513 1.00 89.19 501 ARG A N 1
ATOM 3983 C CA . ARG A 1 501 ? -12.220 13.450 -24.455 1.00 89.19 501 ARG A CA 1
ATOM 3984 C C . ARG A 1 501 ? -11.343 12.207 -24.510 1.00 89.19 501 ARG A C 1
ATOM 3986 O O . ARG A 1 501 ? -11.527 11.379 -25.396 1.00 89.19 501 ARG A O 1
ATOM 3993 N N . ALA A 1 502 ? -10.444 12.078 -23.539 1.00 91.38 502 ALA A N 1
ATOM 3994 C CA . ALA A 1 502 ? -9.588 10.908 -23.417 1.00 91.38 502 ALA A CA 1
ATOM 3995 C C . ALA A 1 502 ? -10.406 9.600 -23.338 1.00 91.38 502 ALA A C 1
ATOM 3997 O O . ALA A 1 502 ? -11.445 9.578 -22.658 1.00 91.38 502 ALA A O 1
ATOM 3998 N N . PRO A 1 503 ? -9.972 8.522 -24.018 1.00 90.12 503 PRO A N 1
ATOM 3999 C CA . PRO A 1 503 ? -10.612 7.217 -23.912 1.00 90.12 503 PRO A CA 1
ATOM 4000 C C . PRO A 1 503 ? -10.461 6.662 -22.491 1.00 90.12 503 PRO A C 1
ATOM 4002 O O . PRO A 1 503 ? -9.486 6.934 -21.794 1.00 90.12 503 PRO A O 1
ATOM 4005 N N . TYR A 1 504 ? -11.459 5.906 -22.035 1.00 90.12 504 TYR A N 1
ATOM 4006 C CA . TYR A 1 504 ? -11.471 5.358 -20.680 1.00 90.12 504 TYR A CA 1
ATOM 4007 C C . TYR A 1 504 ? -11.005 3.902 -20.659 1.00 90.12 504 TYR A C 1
ATOM 4009 O O . TYR A 1 504 ? -11.607 3.045 -21.308 1.00 90.12 504 TYR A O 1
ATOM 4017 N N . HIS A 1 505 ? -9.989 3.622 -19.845 1.00 88.75 505 HIS A N 1
ATOM 4018 C CA . HIS A 1 505 ? -9.368 2.305 -19.722 1.00 88.75 505 HIS A CA 1
ATOM 4019 C C . HIS A 1 505 ? -9.717 1.671 -18.368 1.00 88.75 505 HIS A C 1
ATOM 4021 O O . HIS A 1 505 ? -9.200 2.064 -17.318 1.00 88.75 505 HIS A O 1
ATOM 4027 N N . ARG A 1 506 ? -10.623 0.679 -18.386 1.00 82.25 506 ARG A N 1
ATOM 4028 C CA . ARG A 1 506 ? -11.165 0.028 -17.171 1.00 82.25 506 ARG A CA 1
ATOM 4029 C C . ARG A 1 506 ? -10.109 -0.711 -16.354 1.00 82.25 506 ARG A C 1
ATOM 4031 O O . ARG A 1 506 ? -10.225 -0.748 -15.135 1.00 82.25 506 ARG A O 1
ATOM 4038 N N . GLU A 1 507 ? -9.101 -1.267 -17.018 1.00 82.62 507 GLU A N 1
ATOM 4039 C CA . GLU A 1 507 ? -7.997 -2.014 -16.401 1.00 82.62 507 GLU A CA 1
ATOM 4040 C C . GLU A 1 507 ? -7.216 -1.174 -15.376 1.00 82.62 507 GLU A C 1
ATOM 4042 O O . GLU A 1 507 ? -6.789 -1.678 -14.341 1.00 82.62 507 GLU A O 1
ATOM 4047 N N . HIS A 1 508 ? -7.096 0.137 -15.609 1.00 82.06 508 HIS A N 1
ATOM 4048 C CA . HIS A 1 508 ? -6.359 1.033 -14.723 1.00 82.06 508 HIS A CA 1
ATOM 4049 C C . HIS A 1 508 ? -7.247 1.700 -13.672 1.00 82.06 508 HIS A C 1
ATOM 4051 O O . HIS A 1 508 ? -6.752 2.088 -12.616 1.00 82.06 508 HIS A O 1
ATOM 4057 N N . PHE A 1 509 ? -8.549 1.824 -13.918 1.00 77.62 509 PHE A N 1
ATOM 4058 C CA . PHE A 1 509 ? -9.500 2.394 -12.965 1.00 77.62 509 PHE A CA 1
ATOM 4059 C C . PHE A 1 509 ? -10.810 1.608 -13.032 1.00 77.62 509 PHE A C 1
ATOM 4061 O O . PHE A 1 509 ? -11.699 2.012 -13.777 1.00 77.62 509 PHE A O 1
ATOM 4068 N N . PRO A 1 510 ? -10.972 0.502 -12.290 1.00 67.12 510 PRO A N 1
ATOM 4069 C CA . PRO A 1 510 ? -12.206 -0.274 -12.324 1.00 67.12 510 PRO A CA 1
ATOM 4070 C C . PRO A 1 510 ? -13.375 0.547 -11.760 1.00 67.12 510 PRO A C 1
ATOM 4072 O O . PRO A 1 510 ? -13.331 1.049 -10.638 1.00 67.12 510 PRO A O 1
ATOM 4075 N N . SER A 1 511 ? -14.442 0.705 -12.546 1.00 58.12 511 SER A N 1
ATOM 4076 C CA . SER A 1 511 ? -15.685 1.339 -12.094 1.00 58.12 511 SER A CA 1
ATOM 4077 C C . SER A 1 511 ? -16.681 0.279 -11.631 1.00 58.12 511 SER A C 1
ATOM 4079 O O . SER A 1 511 ? -16.929 -0.692 -12.338 1.00 58.12 511 SER A O 1
ATOM 4081 N N . ALA A 1 512 ? -17.319 0.505 -10.479 1.00 45.12 512 ALA A N 1
ATOM 4082 C CA . ALA A 1 512 ? -18.382 -0.346 -9.931 1.00 45.12 512 ALA A CA 1
ATOM 4083 C C . ALA A 1 512 ? -19.709 -0.300 -10.728 1.00 45.12 512 ALA A C 1
ATOM 4085 O O . ALA A 1 512 ? -20.706 -0.875 -10.299 1.00 45.12 512 ALA A O 1
ATOM 4086 N N . ALA A 1 513 ? -19.764 0.414 -11.856 1.00 49.59 513 ALA A N 1
ATOM 4087 C CA . ALA A 1 513 ? -20.961 0.497 -12.686 1.00 49.59 513 ALA A CA 1
ATOM 4088 C C . ALA A 1 513 ? -21.107 -0.759 -13.564 1.00 49.59 513 ALA A C 1
ATOM 4090 O O . ALA A 1 513 ? -20.779 -0.745 -14.748 1.00 49.59 513 ALA A O 1
ATOM 4091 N N . THR A 1 514 ? -21.612 -1.841 -12.973 1.00 44.00 514 THR A N 1
ATOM 4092 C CA . THR A 1 514 ? -22.146 -3.008 -13.697 1.00 44.00 514 THR A CA 1
ATOM 4093 C C . THR A 1 514 ? -23.553 -2.759 -14.247 1.00 44.00 514 THR A C 1
ATOM 4095 O O . THR A 1 514 ? -23.970 -3.455 -15.164 1.00 44.00 514 THR A O 1
ATOM 4098 N N . ASN A 1 515 ? -24.252 -1.724 -13.763 1.00 38.00 515 ASN A N 1
ATOM 4099 C CA . ASN A 1 515 ? -25.580 -1.342 -14.241 1.00 38.00 515 ASN A CA 1
ATOM 4100 C C . ASN A 1 515 ? -25.565 -0.004 -15.000 1.00 38.00 515 ASN A C 1
ATOM 4102 O O . ASN A 1 515 ? -24.960 0.986 -14.585 1.00 38.00 515 ASN A O 1
ATOM 4106 N N . SER A 1 516 ? -26.248 -0.028 -16.141 1.00 46.31 516 SER A N 1
ATOM 4107 C CA . SER A 1 516 ? -26.458 1.010 -17.152 1.00 46.31 516 SER A CA 1
ATOM 4108 C C . SER A 1 516 ? -26.673 2.449 -16.639 1.00 46.31 516 SER A C 1
ATOM 4110 O O . SER A 1 516 ? -27.394 2.670 -15.670 1.00 46.31 516 SER A O 1
ATOM 4112 N N . ALA A 1 517 ? -26.134 3.414 -17.408 1.00 42.16 517 ALA A N 1
ATOM 4113 C CA . ALA A 1 517 ? -26.523 4.836 -17.544 1.00 42.16 517 ALA A CA 1
ATOM 4114 C C . ALA A 1 517 ? -25.645 5.959 -16.939 1.00 42.16 517 ALA A C 1
ATOM 4116 O O . ALA A 1 517 ? -25.882 7.117 -17.280 1.00 42.16 517 ALA A O 1
ATOM 4117 N N . LYS A 1 518 ? -24.597 5.710 -16.134 1.00 55.34 518 LYS A N 1
ATOM 4118 C CA . LYS A 1 518 ? -23.693 6.806 -15.695 1.00 55.34 518 LYS A CA 1
ATOM 4119 C C . LYS A 1 518 ? -22.379 6.839 -16.469 1.00 55.34 518 LYS A C 1
ATOM 4121 O O . LYS A 1 518 ? -21.507 5.997 -16.284 1.00 55.34 518 LYS A O 1
ATOM 4126 N N . GLN A 1 519 ? -22.239 7.860 -17.315 1.00 65.75 519 GLN A N 1
ATOM 4127 C CA . GLN A 1 519 ? -21.018 8.148 -18.061 1.00 65.75 519 GLN A CA 1
ATOM 4128 C C . GLN A 1 519 ? -19.851 8.447 -17.100 1.00 65.75 519 GLN A C 1
ATOM 4130 O O . GLN A 1 519 ? -20.005 9.215 -16.148 1.00 65.75 519 GLN A O 1
ATOM 4135 N N . VAL A 1 520 ? -18.682 7.852 -17.351 1.00 80.44 520 VAL A N 1
ATOM 4136 C CA . VAL A 1 520 ? -17.455 8.108 -16.577 1.00 80.44 520 VAL A CA 1
ATOM 4137 C C . VAL A 1 520 ? -17.032 9.570 -16.747 1.00 80.44 520 VAL A C 1
ATOM 4139 O O . VAL A 1 520 ? -17.142 10.130 -17.844 1.00 80.44 520 VAL A O 1
ATOM 4142 N N . SER A 1 521 ? -16.571 10.209 -15.665 1.00 86.81 521 SER A N 1
ATOM 4143 C CA . SER A 1 521 ? -16.177 11.621 -15.706 1.00 86.81 521 SER A CA 1
ATOM 4144 C C . SER A 1 521 ? -15.000 11.842 -16.663 1.00 86.81 521 SER A C 1
ATOM 4146 O O . SER A 1 521 ? -14.131 10.979 -16.812 1.00 86.81 521 SER A O 1
ATOM 4148 N N . ALA A 1 522 ? -14.956 13.009 -17.315 1.00 87.88 522 ALA A N 1
ATOM 4149 C CA . ALA A 1 522 ? -13.863 13.360 -18.229 1.00 87.88 522 ALA A CA 1
ATOM 4150 C C . ALA A 1 522 ? -12.496 13.326 -17.525 1.00 87.88 522 ALA A C 1
ATOM 4152 O O . ALA A 1 522 ? -11.523 12.841 -18.087 1.00 87.88 522 ALA A O 1
ATOM 4153 N N . TYR A 1 523 ? -12.457 13.760 -16.262 1.00 90.44 523 TYR A N 1
ATOM 4154 C CA . TYR A 1 523 ? -11.260 13.717 -15.428 1.00 90.44 523 TYR A CA 1
ATOM 4155 C C . TYR A 1 523 ? -10.779 12.282 -15.155 1.00 90.44 523 TYR A C 1
ATOM 4157 O O . TYR A 1 523 ? -9.617 11.974 -15.387 1.00 90.44 523 TYR A O 1
ATOM 4165 N N . MET A 1 524 ? -11.680 11.374 -14.758 1.00 88.81 524 MET A N 1
ATOM 4166 C CA . MET A 1 524 ? -11.329 9.962 -14.551 1.00 88.81 524 MET A CA 1
ATOM 4167 C C . MET A 1 524 ? -10.882 9.289 -15.857 1.00 88.81 524 MET A C 1
ATOM 4169 O O . MET A 1 524 ? -9.970 8.468 -15.852 1.00 88.81 524 MET A O 1
ATOM 4173 N N . SER A 1 525 ? -11.503 9.665 -16.980 1.00 91.38 525 SER A N 1
ATOM 4174 C CA . SER A 1 525 ? -11.108 9.173 -18.305 1.00 91.38 525 SER A CA 1
ATOM 4175 C C . SER A 1 525 ? -9.674 9.600 -18.633 1.00 91.38 525 SER A C 1
ATOM 4177 O O . SER A 1 525 ? -8.857 8.750 -18.978 1.00 91.38 525 SER A O 1
ATOM 4179 N N . LEU A 1 526 ? -9.332 10.873 -18.402 1.00 94.25 526 LEU A N 1
ATOM 4180 C CA . LEU A 1 526 ? -7.976 11.397 -18.580 1.00 94.25 526 LEU A CA 1
ATOM 4181 C C . LEU A 1 526 ? -6.947 10.679 -17.697 1.00 94.25 526 LEU A C 1
ATOM 4183 O O . LEU A 1 526 ? -5.929 10.229 -18.211 1.00 94.25 526 LEU A O 1
ATOM 4187 N N . CYS A 1 527 ? -7.209 10.506 -16.398 1.00 94.00 527 CYS A N 1
ATOM 4188 C CA . CYS A 1 527 ? -6.289 9.779 -15.515 1.00 94.00 527 CYS A CA 1
ATOM 4189 C C . CYS A 1 527 ? -6.078 8.327 -15.970 1.00 94.00 527 CYS A C 1
ATOM 4191 O O . CYS A 1 527 ? -4.949 7.838 -15.957 1.00 94.00 527 CYS A O 1
ATOM 4193 N N . SER A 1 528 ? -7.144 7.645 -16.411 1.00 94.19 528 SER A N 1
ATOM 4194 C CA . SER A 1 528 ? -7.038 6.280 -16.941 1.00 94.19 528 SER A CA 1
ATOM 4195 C C . SER A 1 528 ? -6.250 6.206 -18.243 1.00 94.19 528 SER A C 1
ATOM 4197 O O . SER A 1 528 ? -5.504 5.253 -18.440 1.00 94.19 528 SER A O 1
ATOM 4199 N N . TYR A 1 529 ? -6.375 7.223 -19.094 1.00 95.12 529 TYR A N 1
ATOM 4200 C CA . TYR A 1 529 ? -5.642 7.317 -20.346 1.00 95.12 529 TYR A CA 1
ATOM 4201 C C . TYR A 1 529 ? -4.152 7.550 -20.108 1.00 95.12 529 TYR A C 1
ATOM 4203 O O . TYR A 1 529 ? -3.333 6.852 -20.690 1.00 95.12 529 TYR A O 1
ATOM 4211 N N . VAL A 1 530 ? -3.787 8.452 -19.191 1.00 96.12 530 VAL A N 1
ATOM 4212 C CA . VAL A 1 530 ? -2.379 8.664 -18.817 1.00 96.12 530 VAL A CA 1
ATOM 4213 C C . VAL A 1 530 ? -1.781 7.384 -18.230 1.00 96.12 530 VAL A C 1
ATOM 4215 O O . VAL A 1 530 ? -0.706 6.980 -18.652 1.00 96.12 530 VAL A O 1
ATOM 4218 N N . ALA A 1 531 ? -2.491 6.692 -17.331 1.00 95.62 531 ALA A N 1
ATOM 4219 C CA . ALA A 1 531 ? -2.041 5.404 -16.795 1.00 95.62 531 ALA A CA 1
ATOM 4220 C C . ALA A 1 531 ? -1.871 4.330 -17.884 1.00 95.62 531 ALA A C 1
ATOM 4222 O O . ALA A 1 531 ? -0.914 3.558 -17.838 1.00 95.62 531 ALA A O 1
ATOM 4223 N N . HIS A 1 532 ? -2.773 4.307 -18.868 1.00 95.62 532 HIS A N 1
ATOM 4224 C CA . HIS A 1 532 ? -2.670 3.422 -20.022 1.00 95.62 532 HIS A CA 1
ATOM 4225 C C . HIS A 1 532 ? -1.439 3.738 -20.871 1.00 95.62 532 HIS A C 1
ATOM 4227 O O . HIS A 1 532 ? -0.657 2.835 -21.152 1.00 95.62 532 HIS A O 1
ATOM 4233 N N . LEU A 1 533 ? -1.207 5.009 -21.213 1.00 95.56 533 LEU A N 1
ATOM 4234 C CA . LEU A 1 533 ? -0.007 5.433 -21.938 1.00 95.56 533 LEU A CA 1
ATOM 4235 C C . LEU A 1 533 ? 1.272 5.031 -21.193 1.00 95.56 533 LEU A C 1
ATOM 4237 O O . LEU A 1 533 ? 2.182 4.487 -21.807 1.00 95.56 533 LEU A O 1
ATOM 4241 N N . THR A 1 534 ? 1.320 5.213 -19.871 1.00 96.44 534 THR A N 1
ATOM 4242 C CA . THR A 1 534 ? 2.434 4.747 -19.031 1.00 96.44 534 THR A CA 1
ATOM 4243 C C . THR A 1 534 ? 2.683 3.249 -19.183 1.00 96.44 534 THR A C 1
ATOM 4245 O O . THR A 1 534 ? 3.817 2.839 -19.422 1.00 96.44 534 THR A O 1
ATOM 4248 N N . ALA A 1 535 ? 1.626 2.435 -19.113 1.00 92.38 535 ALA A N 1
ATOM 4249 C CA . ALA A 1 535 ? 1.735 0.989 -19.284 1.00 92.38 535 ALA A CA 1
ATOM 4250 C C . ALA A 1 535 ? 2.197 0.595 -20.699 1.00 92.38 535 ALA A C 1
ATOM 4252 O O . ALA A 1 535 ? 3.005 -0.323 -20.837 1.00 92.38 535 ALA A O 1
ATOM 4253 N N . GLN A 1 536 ? 1.740 1.304 -21.738 1.00 93.56 536 GLN A N 1
ATOM 4254 C CA . GLN A 1 536 ? 2.187 1.095 -23.123 1.00 93.56 536 GLN A CA 1
ATOM 4255 C C . GLN A 1 536 ? 3.682 1.393 -23.306 1.00 93.56 536 GLN A C 1
ATOM 4257 O O . GLN A 1 536 ? 4.333 0.769 -24.138 1.00 93.56 536 GLN A O 1
ATOM 4262 N N . MET A 1 537 ? 4.251 2.290 -22.497 1.00 91.81 537 MET A N 1
ATOM 4263 C CA . MET A 1 537 ? 5.691 2.574 -22.481 1.00 91.81 537 MET A CA 1
ATOM 4264 C C . MET A 1 537 ? 6.506 1.564 -21.651 1.00 91.81 537 MET A C 1
ATOM 4266 O O . MET A 1 537 ? 7.670 1.809 -21.348 1.00 91.81 537 MET A O 1
ATOM 4270 N N . SER A 1 538 ? 5.914 0.430 -21.251 1.00 87.38 538 SER A N 1
ATOM 4271 C CA . SER A 1 538 ? 6.534 -0.557 -20.352 1.00 87.38 538 SER A CA 1
ATOM 4272 C C . SER A 1 538 ? 6.981 0.037 -19.009 1.00 87.38 538 SER A C 1
ATOM 4274 O O . SER A 1 538 ? 7.932 -0.437 -18.392 1.00 87.38 538 SER A O 1
ATOM 4276 N N . ILE A 1 539 ? 6.279 1.064 -18.526 1.00 90.25 539 ILE A N 1
ATOM 4277 C CA . ILE A 1 539 ? 6.465 1.657 -17.197 1.00 90.25 539 ILE A CA 1
ATOM 4278 C C . ILE A 1 539 ? 5.263 1.259 -16.334 1.00 90.25 539 ILE A C 1
ATOM 4280 O O . ILE A 1 539 ? 4.126 1.259 -16.801 1.00 90.25 539 ILE A O 1
ATOM 4284 N N . VAL A 1 540 ? 5.488 0.901 -15.070 1.00 91.25 540 VAL A N 1
ATOM 4285 C CA . VAL A 1 540 ? 4.410 0.538 -14.139 1.00 91.25 540 VAL A CA 1
ATOM 4286 C C . VAL A 1 540 ? 3.678 1.811 -13.688 1.00 91.25 540 VAL A C 1
ATOM 4288 O O . VAL A 1 540 ? 4.306 2.658 -13.052 1.00 91.25 540 VAL A O 1
ATOM 4291 N N . PRO A 1 541 ? 2.366 1.969 -13.973 1.00 94.00 541 PRO A N 1
ATOM 4292 C CA . PRO A 1 541 ? 1.608 3.131 -13.523 1.00 94.00 541 PRO A CA 1
ATOM 4293 C C . PRO A 1 541 ? 1.190 2.985 -12.054 1.00 94.00 541 PRO A C 1
ATOM 4295 O O . PRO A 1 541 ? 0.189 2.335 -11.734 1.00 94.00 541 PRO A O 1
ATOM 4298 N N . GLU A 1 542 ? 1.922 3.636 -11.155 1.00 94.50 542 GLU A N 1
ATOM 4299 C CA . GLU A 1 542 ? 1.503 3.832 -9.767 1.00 94.50 542 GLU A CA 1
ATOM 4300 C C . GLU A 1 542 ? 0.525 5.011 -9.666 1.00 94.50 542 GLU A C 1
ATOM 4302 O O . GLU A 1 542 ? 0.551 5.940 -10.475 1.00 94.50 542 GLU A O 1
ATOM 4307 N N . LYS A 1 543 ? -0.375 4.963 -8.679 1.00 92.94 543 LYS A N 1
ATOM 4308 C CA . LYS A 1 543 ? -1.448 5.948 -8.499 1.00 92.94 543 LYS A CA 1
ATOM 4309 C C . LYS A 1 543 ? -1.451 6.449 -7.065 1.00 92.94 543 LYS A C 1
ATOM 4311 O O . LYS A 1 543 ? -1.486 5.640 -6.144 1.00 92.94 543 LYS A O 1
ATOM 4316 N N . GLU A 1 544 ? -1.513 7.762 -6.893 1.00 93.00 544 GLU A N 1
ATOM 4317 C CA . GLU A 1 544 ? -1.699 8.394 -5.587 1.00 93.00 544 GLU A CA 1
ATOM 4318 C C . GLU A 1 544 ? -2.816 9.435 -5.663 1.00 93.00 544 GLU A C 1
ATOM 4320 O O . GLU A 1 544 ? -2.875 10.236 -6.597 1.00 93.00 544 GLU A O 1
ATOM 4325 N N . HIS A 1 545 ? -3.698 9.448 -4.663 1.00 91.62 545 HIS A N 1
ATOM 4326 C CA . HIS A 1 545 ? -4.622 10.561 -4.471 1.00 91.62 545 HIS A CA 1
ATOM 4327 C C . HIS A 1 545 ? -3.967 11.583 -3.544 1.00 91.62 545 HIS A C 1
ATOM 4329 O O . HIS A 1 545 ? -3.991 11.447 -2.321 1.00 91.62 545 HIS A O 1
ATOM 4335 N N . LEU A 1 546 ? -3.399 12.630 -4.134 1.00 91.94 546 LEU A N 1
ATOM 4336 C CA . LEU A 1 546 ? -2.685 13.676 -3.419 1.00 91.94 546 LEU A CA 1
ATOM 4337 C C . LEU A 1 546 ? -3.607 14.419 -2.443 1.00 91.94 546 LEU A C 1
ATOM 4339 O O . LEU A 1 546 ? -4.752 14.775 -2.750 1.00 91.94 546 LEU A O 1
ATOM 4343 N N . ARG A 1 547 ? -3.070 14.719 -1.257 1.00 88.56 547 ARG A N 1
ATOM 4344 C CA . ARG A 1 547 ? -3.737 15.492 -0.197 1.00 88.56 547 ARG A CA 1
ATOM 4345 C C . ARG A 1 547 ? -3.585 17.001 -0.415 1.00 88.56 547 ARG A C 1
ATOM 4347 O O . ARG A 1 547 ? -3.157 17.730 0.475 1.00 88.56 547 ARG A O 1
ATOM 4354 N N . ILE A 1 548 ? -3.962 17.457 -1.604 1.00 87.81 548 ILE A N 1
ATOM 4355 C CA . ILE A 1 548 ? -3.920 18.861 -2.032 1.00 87.81 548 ILE A CA 1
ATOM 4356 C C . ILE A 1 548 ? -5.335 19.462 -2.087 1.00 87.81 548 ILE A C 1
ATOM 4358 O O . ILE A 1 548 ? -6.306 18.718 -2.253 1.00 87.81 548 ILE A O 1
ATOM 4362 N N . PRO A 1 549 ? -5.500 20.794 -1.962 1.00 84.50 549 PRO A N 1
ATOM 4363 C CA . PRO A 1 549 ? -6.795 21.477 -2.052 1.00 84.50 549 PRO A CA 1
ATOM 4364 C C . PRO A 1 549 ? -7.313 21.583 -3.504 1.00 84.50 549 PRO A C 1
ATOM 4366 O O . PRO A 1 549 ? -7.697 22.656 -3.972 1.00 84.50 549 PRO A O 1
ATOM 4369 N N . SER A 1 550 ? -7.354 20.452 -4.214 1.00 85.44 550 SER A N 1
ATOM 4370 C CA . SER A 1 550 ? -7.716 20.352 -5.628 1.00 85.44 550 SER A CA 1
ATOM 4371 C C . SER A 1 550 ? -8.692 19.206 -5.871 1.00 85.44 550 SER A C 1
ATOM 4373 O O . SER A 1 550 ? -8.599 18.140 -5.267 1.00 85.44 550 SER A O 1
ATOM 4375 N N . THR A 1 551 ? -9.637 19.409 -6.790 1.00 81.81 551 THR A N 1
ATOM 4376 C CA . THR A 1 551 ? -10.506 18.320 -7.275 1.00 81.81 551 THR A CA 1
ATOM 4377 C C . THR A 1 551 ? -9.804 17.449 -8.315 1.00 81.81 551 THR A C 1
ATOM 4379 O O . THR A 1 551 ? -10.294 16.366 -8.634 1.00 81.81 551 THR A O 1
ATOM 4382 N N . ARG A 1 552 ? -8.662 17.917 -8.837 1.00 89.94 552 ARG A N 1
ATOM 4383 C CA . ARG A 1 552 ? -7.820 17.211 -9.799 1.00 89.94 552 ARG A CA 1
ATOM 4384 C C . ARG A 1 552 ? -6.527 16.755 -9.124 1.00 89.94 552 ARG A C 1
ATOM 4386 O O . ARG A 1 552 ? -5.465 17.305 -9.366 1.00 89.94 552 ARG A O 1
ATOM 4393 N N . ASN A 1 553 ? -6.663 15.800 -8.209 1.00 92.44 553 ASN A N 1
ATOM 4394 C CA . ASN A 1 553 ? -5.619 15.392 -7.271 1.00 92.44 553 ASN A CA 1
ATOM 4395 C C . ASN A 1 553 ? -5.086 13.962 -7.468 1.00 92.44 553 ASN A C 1
ATOM 4397 O O . ASN A 1 553 ? -4.557 13.380 -6.530 1.00 92.44 553 ASN A O 1
ATOM 4401 N N . ILE A 1 554 ? -5.267 13.356 -8.639 1.00 94.06 554 ILE A N 1
ATOM 4402 C CA . ILE A 1 554 ? -4.738 12.019 -8.935 1.00 94.06 554 ILE A CA 1
ATOM 4403 C C . ILE A 1 554 ? -3.378 12.213 -9.589 1.00 94.06 554 ILE A C 1
ATOM 4405 O O . ILE A 1 554 ? -3.298 12.820 -10.653 1.00 94.06 554 ILE A O 1
ATOM 4409 N N . ALA A 1 555 ? -2.336 11.674 -8.972 1.00 96.19 555 ALA A N 1
ATOM 4410 C CA . ALA A 1 555 ? -1.013 11.576 -9.561 1.00 96.19 555 ALA A CA 1
ATOM 4411 C C . ALA A 1 555 ? -0.814 10.186 -10.171 1.00 96.19 555 ALA A C 1
ATOM 4413 O O . ALA A 1 555 ? -1.107 9.174 -9.530 1.00 96.19 555 ALA A O 1
ATOM 4414 N N . ILE A 1 556 ? -0.301 10.149 -11.400 1.00 97.50 556 ILE A N 1
ATOM 4415 C CA . ILE A 1 556 ? 0.245 8.948 -12.031 1.00 97.50 556 ILE A CA 1
ATOM 4416 C C . ILE A 1 556 ? 1.763 9.027 -11.908 1.00 97.50 556 ILE A C 1
ATOM 4418 O O . ILE A 1 556 ? 2.369 9.972 -12.410 1.00 97.50 556 ILE A O 1
ATOM 4422 N N . VAL A 1 557 ? 2.367 8.057 -11.230 1.00 97.62 557 VAL A N 1
ATOM 4423 C CA . VAL A 1 557 ? 3.814 7.994 -11.005 1.00 97.62 557 VAL A CA 1
ATOM 4424 C C . VAL A 1 557 ? 4.375 6.824 -11.803 1.00 97.62 557 VAL A C 1
ATOM 4426 O O . VAL A 1 557 ? 3.876 5.705 -11.703 1.00 97.62 557 VAL A O 1
ATOM 4429 N N . GLY A 1 558 ? 5.405 7.085 -12.601 1.00 96.38 558 GLY A N 1
ATOM 4430 C CA . GLY A 1 558 ? 6.143 6.065 -13.335 1.00 96.38 558 GLY A CA 1
ATOM 4431 C C . GLY A 1 558 ? 7.597 6.079 -12.900 1.00 96.38 558 GLY A C 1
ATOM 4432 O O . GLY A 1 558 ? 8.374 6.885 -13.395 1.00 96.38 558 GLY A O 1
ATOM 4433 N N . ARG A 1 559 ? 7.963 5.215 -11.951 1.00 92.25 559 ARG A N 1
ATOM 4434 C CA . ARG A 1 559 ? 9.336 5.120 -11.409 1.00 92.25 559 ARG A CA 1
ATOM 4435 C C . ARG A 1 559 ? 9.949 3.721 -11.498 1.00 92.25 559 ARG A C 1
ATOM 4437 O O . ARG A 1 559 ? 11.084 3.527 -11.085 1.00 92.25 559 ARG A O 1
ATOM 4444 N N . ARG A 1 560 ? 9.190 2.748 -12.006 1.00 86.38 560 ARG A N 1
ATOM 4445 C CA . ARG A 1 560 ? 9.620 1.361 -12.217 1.00 86.38 560 ARG A CA 1
ATOM 4446 C C . ARG A 1 560 ? 9.274 0.955 -13.637 1.00 86.38 560 ARG A C 1
ATOM 4448 O O . ARG A 1 560 ? 8.128 1.144 -14.053 1.00 86.38 560 ARG A O 1
ATOM 4455 N N . LYS A 1 561 ? 10.224 0.382 -14.373 1.00 79.75 561 LYS A N 1
ATOM 4456 C CA . LYS A 1 561 ? 9.887 -0.294 -15.627 1.00 79.75 561 LYS A CA 1
ATOM 4457 C C . LYS A 1 561 ? 9.251 -1.635 -15.312 1.00 79.75 561 LYS A C 1
ATOM 4459 O O . LYS A 1 561 ? 9.539 -2.259 -14.293 1.00 79.75 561 LYS A O 1
ATOM 4464 N N . LYS A 1 562 ? 8.372 -2.087 -16.191 1.00 65.12 562 LYS A N 1
ATOM 4465 C CA . LYS A 1 562 ? 7.850 -3.446 -16.161 1.00 65.12 562 LYS A CA 1
ATOM 4466 C C . LYS A 1 562 ? 9.050 -4.387 -16.352 1.00 65.12 562 LYS A C 1
ATOM 4468 O O . LYS A 1 562 ? 9.676 -4.352 -17.401 1.00 65.12 562 LYS A O 1
ATOM 4473 N N . GLY A 1 563 ? 9.430 -5.106 -15.293 1.00 52.53 563 GLY A N 1
ATOM 4474 C CA . GLY A 1 563 ? 10.658 -5.915 -15.225 1.00 52.53 563 GLY A CA 1
ATOM 4475 C C . GLY A 1 563 ? 11.786 -5.349 -14.340 1.00 52.53 563 GLY A C 1
ATOM 4476 O O . GLY A 1 563 ? 12.502 -6.132 -13.722 1.00 52.53 563 GLY A O 1
ATOM 4477 N N . GLU A 1 564 ? 11.910 -4.024 -14.172 1.00 44.06 564 GLU A N 1
ATOM 4478 C CA . GLU A 1 564 ? 12.864 -3.392 -13.236 1.00 44.06 564 GLU A CA 1
ATOM 4479 C C . GLU A 1 564 ? 12.138 -2.979 -11.947 1.00 44.06 564 GLU A C 1
ATOM 4481 O O . GLU A 1 564 ? 11.554 -1.898 -11.844 1.00 44.06 564 GLU A O 1
ATOM 4486 N N . GLY A 1 565 ? 12.132 -3.866 -10.951 1.00 37.59 565 GLY A N 1
ATOM 4487 C CA . GLY A 1 565 ? 11.471 -3.586 -9.671 1.00 37.59 565 GLY A CA 1
ATOM 4488 C C . GLY A 1 565 ? 11.111 -4.804 -8.829 1.00 37.59 565 GLY A C 1
ATOM 4489 O O . GLY A 1 565 ? 10.122 -4.765 -8.099 1.00 37.59 565 GLY A O 1
ATOM 4490 N N . VAL A 1 566 ? 11.888 -5.885 -8.906 1.00 35.00 566 VAL A N 1
ATOM 4491 C CA . VAL A 1 566 ? 11.704 -7.080 -8.068 1.00 35.00 566 VAL A CA 1
ATOM 4492 C C . VAL A 1 566 ? 12.256 -6.796 -6.661 1.00 35.00 566 VAL A C 1
ATOM 4494 O O . VAL A 1 566 ? 13.266 -7.347 -6.240 1.00 35.00 566 VAL A O 1
ATOM 4497 N N . GLN A 1 567 ? 11.614 -5.876 -5.938 1.00 37.06 567 GLN A N 1
ATOM 4498 C CA . GLN A 1 567 ? 11.774 -5.722 -4.484 1.00 37.06 567 GLN A CA 1
ATOM 4499 C C . GLN A 1 567 ? 10.443 -5.838 -3.718 1.00 37.06 567 GLN A C 1
ATOM 4501 O O . GLN A 1 567 ? 10.466 -5.958 -2.502 1.00 37.06 567 GLN A O 1
ATOM 4506 N N . GLY A 1 568 ? 9.309 -5.924 -4.429 1.00 42.16 568 GLY A N 1
ATOM 4507 C CA . GLY A 1 568 ? 8.066 -6.574 -3.965 1.00 42.16 568 GLY A CA 1
ATOM 4508 C C . GLY A 1 568 ? 7.808 -7.908 -4.687 1.00 42.16 568 GLY A C 1
ATOM 4509 O O . GLY A 1 568 ? 6.677 -8.376 -4.796 1.00 42.16 568 GLY A O 1
ATOM 4510 N N . GLY A 1 569 ? 8.858 -8.479 -5.284 1.00 49.44 569 GLY A N 1
ATOM 4511 C CA . GLY A 1 569 ? 8.780 -9.660 -6.132 1.00 49.44 569 GLY A CA 1
ATOM 4512 C C . GLY A 1 569 ? 8.557 -10.928 -5.323 1.00 49.44 569 GLY A C 1
ATOM 4513 O O . GLY A 1 569 ? 9.231 -11.163 -4.326 1.00 49.44 569 GLY A O 1
ATOM 4514 N N . LEU A 1 570 ? 7.610 -11.739 -5.779 1.00 43.81 570 LEU A N 1
ATOM 4515 C CA . LEU A 1 570 ? 7.157 -12.987 -5.168 1.00 43.81 570 LEU A CA 1
ATOM 4516 C C . LEU A 1 570 ? 6.433 -12.842 -3.818 1.00 43.81 570 LEU A C 1
ATOM 4518 O O . LEU A 1 570 ? 5.277 -13.234 -3.751 1.00 43.81 570 LEU A O 1
ATOM 4522 N N . GLU A 1 571 ? 7.028 -12.258 -2.773 1.00 38.81 571 GLU A N 1
ATOM 4523 C CA . GLU A 1 571 ? 6.443 -12.275 -1.414 1.00 38.81 571 GLU A CA 1
ATOM 4524 C C . GLU A 1 571 ? 5.101 -11.532 -1.300 1.00 38.81 571 GLU A C 1
ATOM 4526 O O . GLU A 1 571 ? 4.158 -12.033 -0.686 1.00 38.81 571 GLU A O 1
ATOM 4531 N N . GLU A 1 572 ? 4.979 -10.347 -1.902 1.00 41.38 572 GLU A N 1
ATOM 4532 C CA . GLU A 1 572 ? 3.750 -9.544 -1.829 1.00 41.38 572 GLU A CA 1
ATOM 4533 C C . GLU A 1 572 ? 2.622 -10.144 -2.685 1.00 41.38 572 GLU A C 1
ATOM 4535 O O . GLU A 1 572 ? 1.455 -10.120 -2.296 1.00 41.38 572 GLU A O 1
ATOM 4540 N N . ARG A 1 573 ? 2.981 -10.785 -3.805 1.00 50.12 573 ARG A N 1
ATOM 4541 C CA . ARG A 1 573 ? 2.042 -11.535 -4.653 1.00 50.12 573 ARG A CA 1
ATOM 4542 C C . ARG A 1 573 ? 1.635 -12.866 -4.023 1.00 50.12 573 ARG A C 1
ATOM 4544 O O . ARG A 1 573 ? 0.454 -13.189 -4.048 1.00 50.12 573 ARG A O 1
ATOM 4551 N N . MET A 1 574 ? 2.559 -13.565 -3.357 1.00 47.88 574 MET A N 1
ATOM 4552 C CA . MET A 1 574 ? 2.247 -14.738 -2.540 1.00 47.88 574 MET A CA 1
ATOM 4553 C C . MET A 1 574 ? 1.279 -14.373 -1.417 1.00 47.88 574 MET A C 1
ATOM 4555 O O . MET A 1 574 ? 0.333 -15.116 -1.205 1.00 47.88 574 MET A O 1
ATOM 4559 N N . ARG A 1 575 ? 1.437 -13.231 -0.728 1.00 43.69 575 ARG A N 1
ATOM 4560 C CA . ARG A 1 575 ? 0.473 -12.796 0.305 1.00 43.69 575 ARG A CA 1
ATOM 4561 C C . ARG A 1 575 ? -0.939 -12.613 -0.252 1.00 43.69 575 ARG A C 1
ATOM 4563 O O . ARG A 1 575 ? -1.883 -13.092 0.358 1.00 43.69 575 ARG A O 1
ATOM 4570 N N . ILE A 1 576 ? -1.079 -11.976 -1.416 1.00 40.06 576 ILE A N 1
ATOM 4571 C CA . ILE A 1 576 ? -2.389 -11.760 -2.048 1.00 40.06 576 ILE A CA 1
ATOM 4572 C C . ILE A 1 576 ? -2.997 -13.089 -2.532 1.00 40.06 576 ILE A C 1
ATOM 4574 O O . ILE A 1 576 ? -4.164 -13.351 -2.265 1.00 40.06 576 ILE A O 1
ATOM 4578 N N . GLU A 1 577 ? -2.215 -13.951 -3.188 1.00 45.19 577 GLU A N 1
ATOM 4579 C CA . GLU A 1 577 ? -2.710 -15.201 -3.790 1.00 45.19 577 GLU A CA 1
ATOM 4580 C C . GLU A 1 577 ? -2.942 -16.324 -2.753 1.00 45.19 577 GLU A C 1
ATOM 4582 O O . GLU A 1 577 ? -3.854 -17.138 -2.925 1.00 45.19 577 GLU A O 1
ATOM 4587 N N . THR A 1 578 ? -2.174 -16.354 -1.652 1.00 46.47 578 THR A N 1
ATOM 4588 C CA . THR A 1 578 ? -2.345 -17.336 -0.559 1.00 46.47 578 THR A CA 1
ATOM 4589 C C . THR A 1 578 ? -3.497 -16.997 0.390 1.00 46.47 578 THR A C 1
ATOM 4591 O O . THR A 1 578 ? -4.131 -17.927 0.890 1.00 46.47 578 THR A O 1
ATOM 4594 N N . ASP A 1 579 ? -3.819 -15.713 0.596 1.00 43.53 579 ASP A N 1
ATOM 4595 C CA . ASP A 1 579 ? -4.958 -15.294 1.430 1.00 43.53 579 ASP A CA 1
ATOM 4596 C C . ASP A 1 579 ? -6.307 -15.385 0.684 1.00 43.53 579 ASP A C 1
ATOM 4598 O O . ASP A 1 579 ? -7.333 -15.631 1.316 1.00 43.53 579 ASP A O 1
ATOM 4602 N N . GLU A 1 580 ? -6.339 -15.256 -0.652 1.00 42.66 580 GLU A N 1
ATOM 4603 C CA . GLU A 1 580 ? -7.591 -15.310 -1.437 1.00 42.66 580 GLU A CA 1
ATOM 4604 C C . GLU A 1 580 ? -8.228 -16.717 -1.485 1.00 42.66 580 GLU A C 1
ATOM 4606 O O . GLU A 1 580 ? -9.427 -16.851 -1.734 1.00 42.66 580 GLU A O 1
ATOM 4611 N N . HIS A 1 581 ? -7.445 -17.764 -1.194 1.00 46.47 581 HIS A N 1
ATOM 4612 C CA . HIS A 1 581 ? -7.863 -19.174 -1.255 1.00 46.47 581 HIS A CA 1
ATOM 4613 C C . HIS A 1 581 ? -7.881 -19.876 0.116 1.00 46.47 581 HIS A C 1
ATOM 4615 O O . HIS A 1 581 ? -8.127 -21.082 0.194 1.00 46.47 581 HIS A O 1
ATOM 4621 N N . ALA A 1 582 ? -7.617 -19.153 1.209 1.00 41.78 582 ALA A N 1
ATOM 4622 C CA . ALA A 1 582 ? -7.678 -19.707 2.558 1.00 41.78 582 ALA A CA 1
ATOM 4623 C C . ALA A 1 582 ? -9.103 -19.571 3.146 1.00 41.78 582 ALA A C 1
ATOM 4625 O O . ALA A 1 582 ? -9.693 -18.492 3.078 1.00 41.78 582 ALA A O 1
ATOM 4626 N N . PRO A 1 583 ? -9.686 -20.625 3.756 1.00 37.38 583 PRO A N 1
ATOM 4627 C CA . PRO A 1 583 ? -10.944 -20.489 4.492 1.00 37.38 583 PRO A CA 1
ATOM 4628 C C . PRO A 1 583 ? -10.773 -19.534 5.694 1.00 37.38 583 PRO A C 1
ATOM 4630 O O . PRO A 1 583 ? -9.665 -19.429 6.226 1.00 37.38 583 PRO A O 1
ATOM 4633 N N . PRO A 1 584 ? -11.840 -18.850 6.157 1.00 35.34 584 PRO A N 1
ATOM 4634 C CA . PRO A 1 584 ? -11.755 -17.901 7.270 1.00 35.34 584 PRO A CA 1
ATOM 4635 C C . PRO A 1 584 ? -11.297 -18.598 8.563 1.00 35.34 584 PRO A C 1
ATOM 4637 O O . PRO A 1 584 ? -11.795 -19.675 8.893 1.00 35.34 584 PRO A O 1
ATOM 4640 N N . ARG A 1 585 ? -10.353 -17.989 9.298 1.00 41.12 585 ARG A N 1
ATOM 4641 C CA . ARG A 1 585 ? -9.722 -18.567 10.504 1.00 41.12 585 ARG A CA 1
ATOM 4642 C C . ARG A 1 585 ? -9.942 -17.733 11.763 1.00 41.12 585 ARG A C 1
ATOM 4644 O O . ARG A 1 585 ? -10.139 -16.526 11.685 1.00 41.12 585 ARG A O 1
ATOM 4651 N N . ALA A 1 586 ? -9.860 -18.410 12.909 1.00 34.38 586 ALA A N 1
ATOM 4652 C CA . ALA A 1 586 ? -9.752 -17.821 14.242 1.00 34.38 586 ALA A CA 1
ATOM 4653 C C . ALA A 1 586 ? -8.282 -17.485 14.588 1.00 34.38 586 ALA A C 1
ATOM 4655 O O . ALA A 1 586 ? -7.361 -18.151 14.115 1.00 34.38 586 ALA A O 1
ATOM 4656 N N . ASP A 1 587 ? -8.080 -16.478 15.441 1.00 39.78 587 ASP A N 1
ATOM 4657 C CA . ASP A 1 587 ? -6.848 -15.682 15.629 1.00 39.78 587 ASP A CA 1
ATOM 4658 C C . ASP A 1 587 ? -5.576 -16.399 16.159 1.00 39.78 587 ASP A C 1
ATOM 4660 O O . ASP A 1 587 ? -4.613 -15.729 16.523 1.00 39.78 587 ASP A O 1
ATOM 4664 N N . THR A 1 588 ? -5.503 -17.737 16.213 1.00 32.81 588 THR A N 1
ATOM 4665 C CA . THR A 1 588 ? -4.339 -18.445 16.812 1.00 32.81 588 THR A CA 1
ATOM 4666 C C . THR A 1 588 ? -3.749 -19.616 16.013 1.00 32.81 588 THR A C 1
ATOM 4668 O O . THR A 1 588 ? -2.753 -20.189 16.449 1.00 32.81 588 THR A O 1
ATOM 4671 N N . GLU A 1 589 ? -4.254 -19.945 14.817 1.00 38.38 589 GLU A N 1
ATOM 4672 C CA . GLU A 1 589 ? -3.714 -21.050 13.999 1.00 38.38 589 GLU A CA 1
ATOM 4673 C C . GLU A 1 589 ? -3.061 -20.559 12.690 1.00 38.38 589 GLU A C 1
ATOM 4675 O O . GLU A 1 589 ? -3.721 -20.203 11.709 1.00 38.38 589 GLU A O 1
ATOM 4680 N N . THR A 1 590 ? -1.725 -20.560 12.650 1.00 48.62 590 THR A N 1
ATOM 4681 C CA . THR A 1 590 ? -0.922 -20.083 11.506 1.00 48.62 590 THR A CA 1
ATOM 4682 C C . THR A 1 590 ? -0.605 -21.151 10.446 1.00 48.62 590 THR A C 1
ATOM 4684 O O . THR A 1 590 ? -0.031 -20.804 9.413 1.00 48.62 590 THR A O 1
ATOM 4687 N N . GLY A 1 591 ? -0.990 -22.420 10.643 1.00 54.88 591 GLY A N 1
ATOM 4688 C CA . GLY A 1 591 ? -0.653 -23.536 9.739 1.00 54.88 591 GLY A CA 1
ATOM 4689 C C . GLY A 1 591 ? -1.572 -23.665 8.516 1.00 54.88 591 GLY A C 1
ATOM 4690 O O . GLY A 1 591 ? -2.764 -23.406 8.607 1.00 54.88 591 GLY A O 1
ATOM 4691 N N . MET A 1 592 ? -1.046 -24.036 7.351 1.00 68.00 592 MET A N 1
ATOM 4692 C CA . MET A 1 592 ? -1.806 -24.400 6.149 1.00 68.00 592 MET A CA 1
ATOM 4693 C C . MET A 1 592 ? -2.215 -25.877 6.205 1.00 68.00 592 MET A C 1
ATOM 4695 O O . MET A 1 592 ? -1.409 -26.728 6.569 1.00 68.00 592 MET A O 1
ATOM 4699 N N . THR A 1 593 ? -3.452 -26.183 5.805 1.00 80.62 593 THR A N 1
ATOM 4700 C CA . THR A 1 593 ? -3.948 -27.562 5.689 1.00 80.62 593 THR A CA 1
ATOM 4701 C C . THR A 1 593 ? -4.465 -27.789 4.274 1.00 80.62 593 THR A C 1
ATOM 4703 O O . THR A 1 593 ? -5.643 -27.586 3.982 1.00 80.62 593 THR A O 1
ATOM 4706 N N . ARG A 1 594 ? -3.568 -28.195 3.376 1.00 89.94 594 ARG A N 1
ATOM 4707 C CA . ARG A 1 594 ? -3.877 -28.548 1.989 1.00 89.94 594 ARG A CA 1
ATOM 4708 C C . ARG A 1 594 ? -3.289 -29.922 1.679 1.00 89.94 594 ARG A C 1
ATOM 4710 O O . ARG A 1 594 ? -2.321 -30.061 0.943 1.00 89.94 594 ARG A O 1
ATOM 4717 N N . LEU A 1 595 ? -3.881 -30.949 2.287 1.00 92.06 595 LEU A N 1
ATOM 4718 C CA . LEU A 1 595 ? -3.478 -32.339 2.078 1.00 92.06 595 LEU A CA 1
ATOM 4719 C C . LEU A 1 595 ? -3.641 -32.743 0.608 1.00 92.06 595 LEU A C 1
ATOM 4721 O O . LEU A 1 595 ? -4.625 -32.356 -0.031 1.00 92.06 595 LEU A O 1
ATOM 4725 N N . ALA A 1 596 ? -2.726 -33.572 0.106 1.00 95.19 596 ALA A N 1
ATOM 4726 C CA . ALA A 1 596 ? -2.741 -34.047 -1.273 1.00 95.19 596 ALA A CA 1
ATOM 4727 C C . ALA A 1 596 ? -4.115 -34.607 -1.690 1.00 95.19 596 ALA A C 1
ATOM 4729 O O . ALA A 1 596 ? -4.755 -35.382 -0.971 1.00 95.19 596 ALA A O 1
ATOM 4730 N N . LEU A 1 597 ? -4.569 -34.210 -2.877 1.00 96.31 597 LEU A N 1
ATOM 4731 C CA . LEU A 1 597 ? -5.819 -34.632 -3.517 1.00 96.31 597 LEU A CA 1
ATOM 4732 C C . LEU A 1 597 ? -7.102 -34.317 -2.726 1.00 96.31 597 LEU A C 1
ATOM 4734 O O . LEU A 1 597 ? -8.168 -34.866 -3.007 1.00 96.31 597 LEU A O 1
ATOM 4738 N N . SER A 1 598 ? -7.017 -33.462 -1.707 1.00 94.19 598 SER A N 1
ATOM 4739 C CA . SER A 1 598 ? -8.199 -32.877 -1.071 1.00 94.19 598 SER A CA 1
ATOM 4740 C C . SER A 1 598 ? -8.856 -31.851 -2.000 1.00 94.19 598 SER A C 1
ATOM 4742 O O . SER A 1 598 ? -8.270 -31.436 -2.999 1.00 94.19 598 SER A O 1
ATOM 4744 N N . ASP A 1 599 ? -10.058 -31.383 -1.665 1.00 92.19 599 ASP A N 1
ATOM 4745 C CA . ASP A 1 599 ? -10.702 -30.309 -2.436 1.00 92.19 599 ASP A CA 1
ATOM 4746 C C . ASP A 1 599 ? -9.906 -28.995 -2.384 1.00 92.19 599 ASP A C 1
ATOM 4748 O O . ASP A 1 599 ? -9.894 -28.244 -3.356 1.00 92.19 599 ASP A O 1
ATOM 4752 N N . ALA A 1 600 ? -9.187 -28.742 -1.285 1.00 86.94 600 ALA A N 1
ATOM 4753 C CA . ALA A 1 600 ? -8.284 -27.599 -1.174 1.00 86.94 600 ALA A CA 1
ATOM 4754 C C . ALA A 1 600 ? -7.066 -27.738 -2.104 1.00 86.94 600 ALA A C 1
ATOM 4756 O O . ALA A 1 600 ? -6.653 -26.763 -2.729 1.00 86.94 600 ALA A O 1
ATOM 4757 N N . ASP A 1 601 ? -6.503 -28.946 -2.232 1.00 94.75 601 ASP A N 1
ATOM 4758 C CA . ASP A 1 601 ? -5.428 -29.210 -3.197 1.00 94.75 601 ASP A CA 1
ATOM 4759 C C . ASP A 1 601 ? -5.951 -29.093 -4.634 1.00 94.75 601 ASP A C 1
ATOM 4761 O O . ASP A 1 601 ? -5.332 -28.436 -5.466 1.00 94.75 601 ASP A O 1
ATOM 4765 N N . LYS A 1 602 ? -7.156 -29.608 -4.915 1.00 96.75 602 LYS A N 1
ATOM 4766 C CA . LYS A 1 602 ? -7.812 -29.416 -6.215 1.00 96.75 602 LYS A CA 1
ATOM 4767 C C . LYS A 1 602 ? -7.934 -27.931 -6.577 1.00 96.75 602 LYS A C 1
ATOM 4769 O O . LYS A 1 602 ? -7.583 -27.566 -7.690 1.00 96.75 602 LYS A O 1
ATOM 4774 N N . GLN A 1 603 ? -8.388 -27.077 -5.660 1.00 90.12 603 GLN A N 1
ATOM 4775 C CA . GLN A 1 603 ? -8.504 -25.636 -5.924 1.00 90.12 603 GLN A CA 1
ATOM 4776 C C . GLN A 1 603 ? -7.150 -25.000 -6.268 1.00 90.12 603 GLN A C 1
ATOM 4778 O O . GLN A 1 603 ? -7.062 -24.225 -7.219 1.00 90.12 603 GLN A O 1
ATOM 4783 N N . ALA A 1 604 ? -6.085 -25.363 -5.547 1.00 92.12 604 ALA A N 1
ATOM 4784 C CA . ALA A 1 604 ? -4.737 -24.883 -5.851 1.00 92.12 604 ALA A CA 1
ATOM 4785 C C . ALA A 1 604 ? -4.238 -25.391 -7.214 1.00 92.12 604 ALA A C 1
ATOM 4787 O O . ALA A 1 604 ? -3.627 -24.641 -7.973 1.00 92.12 604 ALA A O 1
ATOM 4788 N N . ARG A 1 605 ? -4.538 -26.642 -7.571 1.00 97.81 605 ARG A N 1
ATOM 4789 C CA . ARG A 1 605 ? -4.213 -27.203 -8.888 1.00 97.81 605 ARG A CA 1
ATOM 4790 C C . ARG A 1 605 ? -4.992 -26.526 -10.014 1.00 97.81 605 ARG A C 1
ATOM 4792 O O . ARG A 1 605 ? -4.399 -26.230 -11.047 1.00 97.81 605 ARG A O 1
ATOM 4799 N N . ASP A 1 606 ? -6.284 -26.258 -9.823 1.00 96.06 606 ASP A N 1
ATOM 4800 C CA . ASP A 1 606 ? -7.126 -25.563 -10.806 1.00 96.06 606 ASP A CA 1
ATOM 4801 C C . ASP A 1 606 ? -6.569 -24.149 -11.057 1.00 96.06 606 ASP A C 1
ATOM 4803 O O . ASP A 1 606 ? -6.434 -23.713 -12.203 1.00 96.06 606 ASP A O 1
ATOM 4807 N N . TRP A 1 607 ? -6.181 -23.452 -9.981 1.00 96.31 607 TRP A N 1
ATOM 4808 C CA . TRP A 1 607 ? -5.505 -22.157 -10.052 1.00 96.31 607 TRP A CA 1
ATOM 4809 C C . TRP A 1 607 ? -4.172 -22.244 -10.803 1.00 96.31 607 TRP A C 1
ATOM 4811 O O . TRP A 1 607 ? -3.920 -21.416 -11.680 1.00 96.31 607 TRP A O 1
ATOM 4821 N N . PHE A 1 608 ? -3.339 -23.244 -10.506 1.00 96.94 608 PHE A N 1
ATOM 4822 C CA . PHE A 1 608 ? -2.044 -23.439 -11.161 1.00 96.94 608 PHE A CA 1
ATOM 4823 C C . PHE A 1 608 ? -2.196 -23.659 -12.672 1.00 96.94 608 PHE A C 1
ATOM 4825 O O . PHE A 1 608 ? -1.522 -23.000 -13.469 1.00 96.94 608 PHE A O 1
ATOM 4832 N N . VAL A 1 609 ? -3.110 -24.551 -13.071 1.00 97.88 609 VAL A N 1
ATOM 4833 C CA . VAL A 1 609 ? -3.406 -24.843 -14.482 1.00 97.88 609 VAL A CA 1
ATOM 4834 C C . VAL A 1 609 ? -3.849 -23.569 -15.188 1.00 97.88 609 VAL A C 1
ATOM 4836 O O . VAL A 1 609 ? -3.192 -23.139 -16.131 1.00 97.88 609 VAL A O 1
ATOM 4839 N N . LYS A 1 610 ? -4.882 -22.897 -14.668 1.00 94.62 610 LYS A N 1
ATOM 4840 C CA . LYS A 1 610 ? -5.401 -21.666 -15.270 1.00 94.62 610 LYS A CA 1
ATOM 4841 C C . LYS A 1 610 ? -4.325 -20.584 -15.384 1.00 94.62 610 LYS A C 1
ATOM 4843 O O . LYS A 1 610 ? -4.157 -19.978 -16.436 1.00 94.62 610 LYS A O 1
ATOM 4848 N N . THR A 1 611 ? -3.573 -20.358 -14.310 1.00 92.62 611 THR A N 1
ATOM 4849 C CA . THR A 1 611 ? -2.536 -19.320 -14.258 1.00 92.62 611 THR A CA 1
ATOM 4850 C C . THR A 1 611 ? -1.438 -19.557 -15.287 1.00 92.62 611 THR A C 1
ATOM 4852 O O . THR A 1 611 ? -0.957 -18.611 -15.907 1.00 92.62 611 THR A O 1
ATOM 4855 N N . THR A 1 612 ? -1.019 -20.807 -15.471 1.00 95.81 612 THR A N 1
ATOM 4856 C CA . THR A 1 612 ? 0.043 -21.140 -16.425 1.00 95.81 612 THR A CA 1
ATOM 4857 C C . THR A 1 612 ? -0.457 -21.162 -17.871 1.00 95.81 612 THR A C 1
ATOM 4859 O O . THR A 1 612 ? 0.264 -20.706 -18.760 1.00 95.81 612 THR A O 1
ATOM 4862 N N . GLU A 1 613 ? -1.696 -21.591 -18.119 1.00 96.50 613 GLU A N 1
ATOM 4863 C CA . GLU A 1 613 ? -2.352 -21.471 -19.429 1.00 96.50 613 GLU A CA 1
ATOM 4864 C C . GLU A 1 613 ? -2.512 -20.005 -19.856 1.00 96.50 613 GLU A C 1
ATOM 4866 O O . GLU A 1 613 ? -2.178 -19.660 -20.990 1.00 96.50 613 GLU A O 1
ATOM 4871 N N . ASP A 1 614 ? -2.908 -19.118 -18.936 1.00 90.50 614 ASP A N 1
ATOM 4872 C CA . ASP A 1 614 ? -2.996 -17.667 -19.170 1.00 90.50 614 ASP A CA 1
ATOM 4873 C C . ASP A 1 614 ? -1.624 -17.043 -19.520 1.00 90.50 614 ASP A C 1
ATOM 4875 O O . ASP A 1 614 ? -1.551 -15.985 -20.148 1.00 90.50 614 ASP A O 1
ATOM 4879 N N . LEU A 1 615 ? -0.520 -17.708 -19.153 1.00 90.62 615 LEU A N 1
ATOM 4880 C CA . LEU A 1 615 ? 0.856 -17.338 -19.516 1.00 90.62 615 LEU A CA 1
ATOM 4881 C C . LEU A 1 615 ? 1.343 -18.001 -20.815 1.00 90.62 615 LEU A C 1
ATOM 4883 O O . LEU A 1 615 ? 2.527 -17.920 -21.148 1.00 90.62 615 LEU A O 1
ATOM 4887 N N . GLY A 1 616 ? 0.442 -18.643 -21.560 1.00 91.19 616 GLY A N 1
ATOM 4888 C CA . GLY A 1 616 ? 0.735 -19.283 -22.839 1.00 91.19 616 GLY A CA 1
ATOM 4889 C C . GLY A 1 616 ? 1.412 -20.647 -22.713 1.00 91.19 616 GLY A C 1
ATOM 4890 O O . GLY A 1 616 ? 2.027 -21.111 -23.676 1.00 91.19 616 GLY A O 1
ATOM 4891 N N . CYS A 1 617 ? 1.338 -21.293 -21.546 1.00 97.38 617 CYS A N 1
ATOM 4892 C CA . CYS A 1 617 ? 1.870 -22.641 -21.380 1.00 97.38 617 CYS A CA 1
ATOM 4893 C C . CYS A 1 617 ? 0.908 -23.699 -21.921 1.00 97.38 617 CYS A C 1
ATOM 4895 O O . CYS A 1 617 ? -0.308 -23.596 -21.782 1.00 97.38 617 CYS A O 1
ATOM 4897 N N . LYS A 1 618 ? 1.473 -24.781 -22.457 1.00 97.62 618 LYS A N 1
ATOM 4898 C CA . LYS A 1 618 ? 0.755 -26.033 -22.687 1.00 97.62 618 LYS A CA 1
ATOM 4899 C C . LYS A 1 618 ? 0.837 -26.892 -21.430 1.00 97.62 618 LYS A C 1
ATOM 4901 O O . LYS A 1 618 ? 1.935 -27.276 -21.024 1.00 97.62 618 LYS A O 1
ATOM 4906 N N . VAL A 1 619 ? -0.313 -27.221 -20.851 1.00 98.31 619 VAL A N 1
AT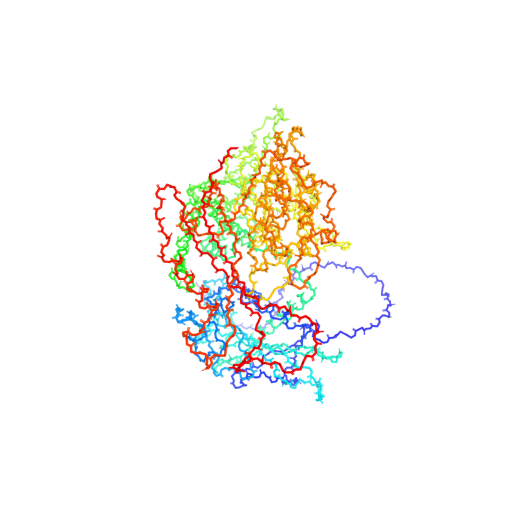OM 4907 C CA . VAL A 1 619 ? -0.407 -28.066 -19.658 1.00 98.31 619 VAL A CA 1
ATOM 4908 C C . VAL A 1 619 ? -0.565 -29.537 -20.040 1.00 98.31 619 VAL A C 1
ATOM 4910 O O . VAL A 1 619 ? -1.343 -29.892 -20.923 1.00 98.31 619 VAL A O 1
ATOM 4913 N N . THR A 1 620 ? 0.189 -30.403 -19.368 1.00 98.25 620 THR A N 1
ATOM 4914 C CA . THR A 1 620 ? 0.062 -31.863 -19.428 1.00 98.25 620 THR A CA 1
ATOM 4915 C C . THR A 1 620 ? -0.103 -32.402 -18.015 1.00 98.25 620 THR A C 1
ATOM 4917 O O . THR A 1 620 ? 0.653 -32.020 -17.125 1.00 98.25 620 THR A O 1
ATOM 4920 N N . ILE A 1 621 ? -1.076 -33.292 -17.819 1.00 98.69 621 ILE A N 1
ATOM 4921 C CA . ILE A 1 621 ? -1.316 -33.982 -16.549 1.00 98.69 621 ILE A CA 1
ATOM 4922 C C . ILE A 1 621 ? -1.068 -35.476 -16.769 1.00 98.69 621 ILE A C 1
ATOM 4924 O O . ILE A 1 621 ? -1.575 -36.039 -17.745 1.00 98.69 621 ILE A O 1
ATOM 4928 N N . ASP A 1 622 ? -0.276 -36.103 -15.902 1.00 98.50 622 ASP A N 1
ATOM 4929 C CA . ASP A 1 622 ? 0.062 -37.528 -16.006 1.00 98.50 622 ASP A CA 1
ATOM 4930 C C . ASP A 1 622 ? -0.828 -38.444 -15.142 1.00 98.50 622 ASP A C 1
ATOM 4932 O O . ASP A 1 622 ? -1.715 -37.988 -14.418 1.00 98.50 622 ASP A O 1
ATOM 4936 N N . GLU A 1 623 ? -0.601 -39.756 -15.222 1.00 98.56 623 GLU A N 1
ATOM 4937 C CA . GLU A 1 623 ? -1.336 -40.787 -14.469 1.00 98.56 623 GLU A CA 1
ATOM 4938 C C . GLU A 1 623 ? -1.213 -40.668 -12.938 1.00 98.56 623 GLU A C 1
ATOM 4940 O O . GLU A 1 623 ? -1.948 -41.339 -12.208 1.00 98.56 623 GLU A O 1
ATOM 4945 N N . MET A 1 624 ? -0.305 -39.835 -12.429 1.00 98.50 624 MET A N 1
ATOM 4946 C CA . MET A 1 624 ? -0.165 -39.517 -11.007 1.00 98.50 624 MET A CA 1
ATOM 4947 C C . MET A 1 624 ? -0.642 -38.096 -10.661 1.00 98.50 624 MET A C 1
ATOM 4949 O O . MET A 1 624 ? -0.511 -37.636 -9.523 1.00 98.50 624 MET A O 1
ATOM 4953 N N . GLY A 1 625 ? -1.225 -37.391 -11.629 1.00 98.25 625 GLY A N 1
ATOM 4954 C CA . GLY A 1 625 ? -1.708 -36.028 -11.471 1.00 98.25 625 GLY A CA 1
ATOM 4955 C C . GLY A 1 625 ? -0.603 -34.992 -11.323 1.00 98.25 625 GLY A C 1
ATOM 4956 O O . GLY A 1 625 ? -0.893 -33.888 -10.858 1.00 98.25 625 GLY A O 1
ATOM 4957 N N . ASN A 1 626 ? 0.645 -35.315 -11.684 1.00 98.69 626 ASN A N 1
ATOM 4958 C CA . ASN A 1 626 ? 1.675 -34.289 -11.823 1.00 98.69 626 ASN A CA 1
ATOM 4959 C C . ASN A 1 626 ? 1.262 -33.336 -12.935 1.00 98.69 626 ASN A C 1
ATOM 4961 O O . ASN A 1 626 ? 0.718 -33.768 -13.953 1.00 98.69 626 ASN A O 1
ATOM 4965 N N . ILE A 1 627 ? 1.530 -32.048 -12.747 1.00 98.69 627 ILE A N 1
ATOM 4966 C CA . ILE A 1 627 ? 1.133 -31.018 -13.702 1.00 98.69 627 ILE A CA 1
ATOM 4967 C C . ILE A 1 627 ? 2.394 -30.402 -14.291 1.00 98.69 627 ILE A C 1
ATOM 4969 O O . ILE A 1 627 ? 3.175 -29.782 -13.573 1.00 98.69 627 ILE A O 1
ATOM 4973 N N . PHE A 1 628 ? 2.571 -30.557 -15.600 1.00 98.56 628 PHE A N 1
ATOM 4974 C CA . PHE A 1 628 ? 3.683 -29.999 -16.361 1.00 98.56 628 PHE A CA 1
ATOM 4975 C C . PHE A 1 628 ? 3.156 -28.877 -17.252 1.00 98.56 628 PHE A C 1
ATOM 4977 O O . PHE A 1 628 ? 2.447 -29.139 -18.223 1.00 98.56 628 PHE A O 1
ATOM 4984 N N . ALA A 1 629 ? 3.496 -27.632 -16.934 1.00 98.31 629 ALA A N 1
ATOM 4985 C CA . ALA A 1 629 ? 3.134 -26.466 -17.730 1.00 98.31 629 ALA A CA 1
ATOM 4986 C C . ALA A 1 629 ? 4.351 -25.983 -18.522 1.00 98.31 629 ALA A C 1
ATOM 4988 O O . ALA A 1 629 ? 5.325 -25.525 -17.932 1.00 98.31 629 ALA A O 1
ATOM 4989 N N . VAL A 1 630 ? 4.320 -26.091 -19.852 1.00 98.19 630 VAL A N 1
ATOM 4990 C CA . VAL A 1 630 ? 5.475 -25.784 -20.711 1.00 98.19 630 VAL A CA 1
ATOM 4991 C C . VAL A 1 630 ? 5.193 -24.579 -21.596 1.00 98.19 630 VAL A C 1
ATOM 4993 O O . VAL A 1 630 ? 4.283 -24.611 -22.424 1.00 98.19 630 VAL A O 1
ATOM 4996 N N . ARG A 1 631 ? 6.022 -23.544 -21.473 1.00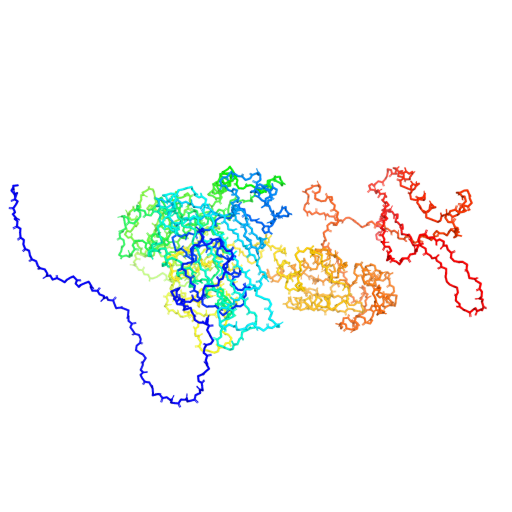 96.75 631 ARG A N 1
ATOM 4997 C CA . ARG A 1 631 ? 6.099 -22.433 -22.418 1.00 96.75 631 ARG A CA 1
ATOM 4998 C C . ARG A 1 631 ? 7.026 -22.823 -23.578 1.00 96.75 631 ARG A C 1
ATOM 5000 O O . ARG A 1 631 ? 8.163 -23.237 -23.324 1.00 96.75 631 ARG A O 1
ATOM 5007 N N . PRO A 1 632 ? 6.580 -22.699 -24.841 1.00 95.25 632 PRO A N 1
ATOM 5008 C CA . PRO A 1 632 ? 7.419 -23.023 -25.989 1.00 95.25 632 PRO A CA 1
ATOM 5009 C C . PRO A 1 632 ? 8.637 -22.094 -26.077 1.00 95.25 632 PRO A C 1
ATOM 5011 O O . PRO A 1 632 ? 8.565 -20.918 -25.715 1.00 95.25 632 PRO A O 1
ATOM 5014 N N . GLY A 1 633 ? 9.746 -22.639 -26.575 1.00 93.25 633 GLY A N 1
ATOM 5015 C CA . GLY A 1 633 ? 10.931 -21.875 -26.966 1.00 93.25 633 GLY A CA 1
ATOM 5016 C C . GLY A 1 633 ? 11.013 -21.710 -28.484 1.00 93.25 633 GLY A C 1
ATOM 5017 O O . GLY A 1 633 ? 10.113 -22.127 -29.219 1.00 93.25 633 GLY A O 1
ATOM 5018 N N . LEU A 1 634 ? 12.127 -21.160 -28.967 1.00 88.81 634 LEU A N 1
ATOM 5019 C CA . LEU A 1 634 ? 12.424 -21.065 -30.402 1.00 88.81 634 LEU A CA 1
ATOM 5020 C C . LEU A 1 634 ? 12.590 -22.453 -31.040 1.00 88.81 634 LEU A C 1
ATOM 5022 O O . LEU A 1 634 ? 12.144 -22.693 -32.163 1.00 88.81 634 LEU A O 1
ATOM 5026 N N . LYS A 1 635 ? 13.201 -23.388 -30.304 1.00 91.75 635 LYS A N 1
ATOM 5027 C CA . LYS A 1 635 ? 13.429 -24.779 -30.704 1.00 91.75 635 LYS A CA 1
ATOM 5028 C C . LYS A 1 635 ? 12.689 -25.723 -29.766 1.00 91.75 635 LYS A C 1
ATOM 5030 O O . LYS A 1 635 ? 13.110 -25.951 -28.639 1.00 91.75 635 LYS A O 1
ATOM 5035 N N . ASN A 1 636 ? 11.580 -26.287 -30.240 1.00 90.81 636 ASN A N 1
ATOM 5036 C CA . ASN A 1 636 ? 10.708 -27.167 -29.448 1.00 90.81 636 ASN A CA 1
ATOM 5037 C C . ASN A 1 636 ? 11.019 -28.667 -29.630 1.00 90.81 636 ASN A C 1
ATOM 5039 O O . ASN A 1 636 ? 10.242 -29.516 -29.208 1.00 90.81 636 ASN A O 1
ATOM 5043 N N . ASP A 1 637 ? 12.141 -28.999 -30.272 1.00 91.31 637 ASP A N 1
ATOM 5044 C CA . ASP A 1 637 ? 12.614 -30.367 -30.519 1.00 91.31 637 ASP A CA 1
ATOM 5045 C C . ASP A 1 637 ? 13.472 -30.931 -29.370 1.00 91.31 637 ASP A C 1
ATOM 5047 O O . ASP A 1 637 ? 13.924 -32.077 -29.434 1.00 91.31 637 ASP A O 1
ATOM 5051 N N . LYS A 1 638 ? 13.712 -30.135 -28.320 1.00 92.19 638 LYS A N 1
ATOM 5052 C CA . LYS A 1 638 ? 14.468 -30.527 -27.125 1.00 92.19 638 LYS A CA 1
ATOM 5053 C C . LYS A 1 638 ? 13.597 -30.513 -25.866 1.00 92.19 638 LYS A C 1
ATOM 5055 O O . LYS A 1 638 ? 12.644 -29.734 -25.802 1.00 92.19 638 LYS A O 1
ATOM 5060 N N . PRO A 1 639 ? 13.928 -31.348 -24.859 1.00 95.00 639 PRO A N 1
ATOM 5061 C CA . PRO A 1 639 ? 13.215 -31.358 -23.588 1.00 95.00 639 PRO A CA 1
ATOM 5062 C C . PRO A 1 639 ? 13.243 -29.985 -22.889 1.00 95.00 639 PRO A C 1
ATOM 5064 O O . PRO A 1 639 ? 14.260 -29.292 -22.983 1.00 95.00 639 PRO A O 1
ATOM 5067 N N . PRO A 1 640 ? 12.178 -29.591 -22.168 1.00 96.88 640 PRO A N 1
ATOM 5068 C CA . PRO A 1 640 ? 12.152 -28.326 -21.446 1.00 96.88 640 PRO A CA 1
ATOM 5069 C C . PRO A 1 640 ? 13.078 -28.310 -20.222 1.00 96.88 640 PRO A C 1
ATOM 5071 O O . PRO A 1 640 ? 13.317 -29.345 -19.591 1.00 96.88 640 PRO A O 1
ATOM 5074 N N . THR A 1 641 ? 13.527 -27.116 -19.835 1.00 97.81 641 THR A N 1
ATOM 5075 C CA . THR A 1 641 ? 14.083 -26.861 -18.495 1.00 97.81 641 THR A CA 1
ATOM 5076 C C . THR A 1 641 ? 12.950 -26.494 -17.544 1.00 97.81 641 THR A C 1
ATOM 5078 O O . THR A 1 641 ? 12.198 -25.557 -17.816 1.00 97.81 641 THR A O 1
ATOM 5081 N N . PHE A 1 642 ? 12.832 -27.206 -16.427 1.00 97.69 642 PHE A N 1
ATOM 5082 C CA . PHE A 1 642 ? 11.763 -27.001 -15.456 1.00 97.69 642 PHE A CA 1
ATOM 5083 C C . PHE A 1 642 ? 12.238 -26.283 -14.196 1.00 97.69 642 PHE A C 1
ATOM 5085 O O . PHE A 1 642 ? 13.341 -26.525 -13.704 1.00 97.69 642 PHE A O 1
ATOM 5092 N N . VAL A 1 643 ? 11.353 -25.451 -13.652 1.00 97.62 643 VAL A N 1
ATOM 5093 C CA . VAL A 1 643 ? 11.395 -24.976 -12.266 1.00 97.62 643 VAL A CA 1
ATOM 5094 C C . VAL A 1 643 ? 10.161 -25.512 -11.550 1.00 97.62 643 VAL A C 1
ATOM 5096 O O . VAL A 1 643 ? 9.071 -25.429 -12.102 1.00 97.62 643 VAL A O 1
ATOM 5099 N N . GLY A 1 644 ? 10.265 -26.066 -10.351 1.00 94.69 644 GLY A N 1
ATOM 5100 C CA . GLY A 1 644 ? 9.069 -26.594 -9.695 1.00 94.69 644 GLY A CA 1
ATOM 5101 C C . GLY A 1 644 ? 9.301 -27.144 -8.305 1.00 94.69 644 GLY A C 1
ATOM 5102 O O . GLY A 1 644 ? 10.418 -27.102 -7.800 1.00 94.69 644 GLY A O 1
ATOM 5103 N N . SER A 1 645 ? 8.207 -27.595 -7.695 1.00 97.75 645 SER A N 1
ATOM 5104 C CA . SER A 1 645 ? 8.161 -28.224 -6.371 1.00 97.75 645 SER A CA 1
ATOM 5105 C C . SER A 1 645 ? 6.771 -28.866 -6.185 1.00 97.75 645 SER A C 1
ATOM 5107 O O . SER A 1 645 ? 6.281 -29.511 -7.116 1.00 97.75 645 SER A O 1
ATOM 5109 N N . HIS A 1 646 ? 6.099 -28.676 -5.048 1.00 97.94 646 HIS A N 1
ATOM 5110 C CA . HIS A 1 646 ? 4.776 -29.233 -4.749 1.00 97.94 646 HIS A CA 1
ATOM 5111 C C . HIS A 1 646 ? 3.787 -28.196 -4.198 1.00 97.94 646 HIS A C 1
ATOM 5113 O O . HIS A 1 646 ? 4.161 -27.175 -3.622 1.00 97.94 646 HIS A O 1
ATOM 5119 N N . LEU A 1 647 ? 2.492 -28.463 -4.386 1.00 95.75 647 LEU A N 1
ATOM 5120 C CA . LEU A 1 647 ? 1.402 -27.666 -3.824 1.00 95.75 647 LEU A CA 1
ATOM 5121 C C . LEU A 1 647 ? 0.779 -28.304 -2.578 1.00 95.75 647 LEU A C 1
ATOM 5123 O O . LEU A 1 647 ? 0.153 -27.575 -1.815 1.00 95.75 647 LEU A O 1
ATOM 5127 N N . ASP A 1 648 ? 0.900 -29.608 -2.335 1.00 94.06 648 ASP A N 1
ATOM 5128 C CA . ASP A 1 648 ? 0.351 -30.214 -1.115 1.00 94.06 648 ASP A CA 1
ATOM 5129 C C . ASP A 1 648 ? 1.160 -29.847 0.139 1.00 94.06 648 ASP A C 1
ATOM 5131 O O . ASP A 1 648 ? 2.317 -29.454 0.035 1.00 94.06 648 ASP A O 1
ATOM 5135 N N . THR A 1 649 ? 0.538 -29.928 1.319 1.00 90.06 649 THR A N 1
ATOM 5136 C CA . THR A 1 649 ? 1.166 -29.591 2.610 1.00 90.06 649 THR A CA 1
ATOM 5137 C C . THR A 1 649 ? 0.967 -30.699 3.641 1.00 90.06 649 THR A C 1
ATOM 5139 O O . THR A 1 649 ? -0.014 -31.449 3.584 1.00 90.06 649 THR A O 1
ATOM 5142 N N . GLN A 1 650 ? 1.799 -30.710 4.686 1.00 87.56 650 GLN A N 1
ATOM 5143 C CA . GLN A 1 650 ? 1.463 -31.355 5.965 1.00 87.56 650 GLN A CA 1
ATOM 5144 C C . GLN A 1 650 ? 0.122 -30.845 6.556 1.00 87.56 650 GLN A C 1
ATOM 5146 O O . GLN A 1 650 ? -0.345 -29.759 6.189 1.00 87.56 650 GLN A O 1
ATOM 5151 N N . PRO A 1 651 ? -0.499 -31.563 7.524 1.00 81.00 651 PRO A N 1
ATOM 5152 C CA . PRO A 1 651 ? -1.738 -31.125 8.180 1.00 81.00 651 PRO A CA 1
ATOM 5153 C C . PRO A 1 651 ? -1.630 -29.751 8.859 1.00 81.00 651 PRO A C 1
ATOM 5155 O O . PRO A 1 651 ? -2.603 -29.003 8.890 1.00 81.00 651 PRO A O 1
ATOM 5158 N N . THR A 1 652 ? -0.447 -29.418 9.379 1.00 80.31 652 THR A N 1
ATOM 5159 C CA . THR A 1 652 ? -0.108 -28.122 9.990 1.00 80.31 652 THR A CA 1
ATOM 5160 C C . THR A 1 652 ? 1.100 -27.502 9.280 1.00 80.31 652 THR A C 1
ATOM 5162 O O . THR A 1 652 ? 2.078 -27.125 9.925 1.00 80.31 652 THR A O 1
ATOM 5165 N N . GLY A 1 653 ? 1.078 -27.485 7.945 1.00 74.38 653 GLY A N 1
ATOM 5166 C CA . GLY A 1 653 ? 2.197 -27.031 7.118 1.00 74.38 653 GLY A CA 1
ATOM 5167 C C . GLY A 1 653 ? 2.474 -25.531 7.242 1.00 74.38 653 GLY A C 1
ATOM 5168 O O . GLY A 1 653 ? 1.600 -24.741 7.601 1.00 74.38 653 GLY A O 1
ATOM 5169 N N . GLY A 1 654 ? 3.702 -25.118 6.933 1.00 76.19 654 GLY A N 1
ATOM 5170 C CA . GLY A 1 654 ? 4.041 -23.701 6.796 1.00 76.19 654 GLY A CA 1
ATOM 5171 C C . GLY A 1 654 ? 3.413 -23.075 5.543 1.00 76.19 654 GLY A C 1
ATOM 5172 O O . GLY A 1 654 ? 2.846 -23.758 4.696 1.00 76.19 654 GLY A O 1
ATOM 5173 N N . ARG A 1 655 ? 3.532 -21.750 5.395 1.00 82.19 655 ARG A N 1
ATOM 5174 C CA . ARG A 1 655 ? 3.030 -21.031 4.203 1.00 82.19 655 ARG A CA 1
ATOM 5175 C C . ARG A 1 655 ? 3.940 -21.137 2.973 1.00 82.19 655 ARG A C 1
ATOM 5177 O O . ARG A 1 655 ? 3.513 -20.740 1.896 1.00 82.19 655 ARG A O 1
ATOM 5184 N N . TYR A 1 656 ? 5.176 -21.609 3.140 1.00 86.31 656 TYR A N 1
ATOM 5185 C CA . TYR A 1 656 ? 6.230 -21.521 2.118 1.00 86.31 656 TYR A CA 1
ATOM 5186 C C . TYR A 1 656 ? 6.766 -22.876 1.649 1.00 86.31 656 TYR A C 1
ATOM 5188 O O . TYR A 1 656 ? 7.392 -22.927 0.595 1.00 86.31 656 TYR A O 1
ATOM 5196 N N . ASP A 1 657 ? 6.527 -23.937 2.419 1.00 91.31 657 ASP A N 1
ATOM 5197 C CA . ASP A 1 657 ? 6.957 -25.300 2.095 1.00 91.31 657 ASP A CA 1
ATOM 5198 C C . ASP A 1 657 ? 6.303 -25.758 0.781 1.00 91.31 657 ASP A C 1
ATOM 5200 O O . ASP A 1 657 ? 5.086 -25.598 0.621 1.00 91.31 657 ASP A O 1
ATOM 5204 N N . GLY A 1 658 ? 7.109 -26.201 -0.184 1.00 93.50 658 GLY A N 1
ATOM 5205 C CA . GLY A 1 658 ? 6.710 -26.530 -1.557 1.00 93.50 658 GLY A CA 1
ATOM 5206 C C . GLY A 1 658 ? 6.270 -25.354 -2.433 1.00 93.50 658 GLY A C 1
ATOM 5207 O O . GLY A 1 658 ? 6.865 -25.044 -3.470 1.00 93.50 658 GLY A O 1
ATOM 5208 N N . ILE A 1 659 ? 5.222 -24.645 -2.012 1.00 92.75 659 ILE A N 1
ATOM 5209 C CA . ILE A 1 659 ? 4.530 -23.635 -2.825 1.00 92.75 659 ILE A CA 1
ATOM 5210 C C . ILE A 1 659 ? 5.453 -22.489 -3.273 1.00 92.75 659 ILE A C 1
ATOM 5212 O O . ILE A 1 659 ? 5.249 -21.925 -4.350 1.00 92.75 659 ILE A O 1
ATOM 5216 N N . LEU A 1 660 ? 6.506 -22.177 -2.505 1.00 93.31 660 LEU A N 1
ATOM 5217 C CA . LEU A 1 660 ? 7.532 -21.204 -2.893 1.00 93.31 660 LEU A CA 1
ATOM 5218 C C . LEU A 1 660 ? 8.198 -21.568 -4.230 1.00 93.31 660 LEU A C 1
ATOM 5220 O O . LEU A 1 660 ? 8.352 -20.697 -5.087 1.00 93.31 660 LEU A O 1
ATOM 5224 N N . GLY A 1 661 ? 8.561 -22.837 -4.433 1.00 94.94 661 GLY A N 1
ATOM 5225 C CA . GLY A 1 661 ? 9.216 -23.300 -5.658 1.00 94.94 661 GLY A CA 1
ATOM 5226 C C . GLY A 1 661 ? 8.293 -23.237 -6.873 1.00 94.94 661 GLY A C 1
ATOM 5227 O O . GLY A 1 661 ? 8.700 -22.793 -7.949 1.00 94.94 661 GLY A O 1
ATOM 5228 N N . VAL A 1 662 ? 7.017 -23.587 -6.684 1.00 96.75 662 VAL A N 1
ATOM 5229 C CA . VAL A 1 662 ? 5.991 -23.501 -7.734 1.00 96.75 662 VAL A CA 1
ATOM 5230 C C . VAL A 1 662 ? 5.737 -22.044 -8.139 1.00 96.75 662 VAL A C 1
ATOM 5232 O O . VAL A 1 662 ? 5.767 -21.721 -9.329 1.00 96.75 662 VAL A O 1
ATOM 5235 N N . HIS A 1 663 ? 5.546 -21.138 -7.173 1.00 93.25 663 HIS A N 1
ATOM 5236 C CA . HIS A 1 663 ? 5.367 -19.714 -7.476 1.00 93.25 663 HIS A CA 1
ATOM 5237 C C . HIS A 1 663 ? 6.621 -19.097 -8.095 1.00 93.25 663 HIS A C 1
ATOM 5239 O O . HIS A 1 663 ? 6.488 -18.271 -8.994 1.00 93.25 663 HIS A O 1
ATOM 5245 N N . ALA A 1 664 ? 7.826 -19.491 -7.675 1.00 93.06 664 ALA A N 1
ATOM 5246 C CA . ALA A 1 664 ? 9.061 -19.011 -8.293 1.00 93.06 664 ALA A CA 1
ATOM 5247 C C . ALA A 1 664 ? 9.142 -19.397 -9.779 1.00 93.06 664 ALA A C 1
ATOM 5249 O O . ALA A 1 664 ? 9.550 -18.582 -10.607 1.00 93.06 664 ALA A O 1
ATOM 5250 N N . GLY A 1 665 ? 8.681 -20.598 -10.139 1.00 95.69 665 GLY A N 1
ATOM 5251 C CA . GLY A 1 665 ? 8.536 -21.010 -11.534 1.00 95.69 665 GLY A CA 1
ATOM 5252 C C . GLY A 1 665 ? 7.501 -20.179 -12.303 1.00 95.69 665 GLY A C 1
ATOM 5253 O O . GLY A 1 665 ? 7.774 -19.726 -13.415 1.00 95.69 665 GLY A O 1
ATOM 5254 N N . ILE A 1 666 ? 6.324 -19.926 -11.721 1.00 96.31 666 ILE A N 1
ATOM 5255 C CA . ILE A 1 666 ? 5.299 -19.069 -12.349 1.00 96.31 666 ILE A CA 1
ATOM 5256 C C . ILE A 1 666 ? 5.831 -17.645 -12.535 1.00 96.31 666 ILE A C 1
ATOM 5258 O O . ILE A 1 666 ? 5.651 -17.047 -13.593 1.00 96.31 666 ILE A O 1
ATOM 5262 N N . GLU A 1 667 ? 6.510 -17.104 -11.529 1.00 93.50 667 GLU A N 1
ATOM 5263 C CA . GLU A 1 667 ? 7.133 -15.787 -11.584 1.00 93.50 667 GLU A CA 1
ATOM 5264 C C . GLU A 1 667 ? 8.203 -15.728 -12.676 1.00 93.50 667 GLU A C 1
ATOM 5266 O O . GLU A 1 667 ? 8.218 -14.772 -13.445 1.00 93.50 667 GLU A O 1
ATOM 5271 N N . MET A 1 668 ? 9.033 -16.766 -12.822 1.00 95.56 668 MET A N 1
ATOM 5272 C CA . MET A 1 668 ? 9.966 -16.876 -13.947 1.00 95.56 668 MET A CA 1
ATOM 5273 C C . MET A 1 668 ? 9.223 -16.752 -15.285 1.00 95.56 668 MET A C 1
ATOM 5275 O O . MET A 1 668 ? 9.618 -15.947 -16.127 1.00 95.56 668 MET A O 1
ATOM 5279 N N . LEU A 1 669 ? 8.128 -17.495 -15.485 1.00 93.19 669 LEU A N 1
ATOM 5280 C CA . LEU A 1 669 ? 7.331 -17.407 -16.715 1.00 93.19 669 LEU A CA 1
ATOM 5281 C C . LEU A 1 669 ? 6.731 -16.010 -16.928 1.00 93.19 669 LEU A C 1
ATOM 5283 O O . LEU A 1 669 ? 6.774 -15.493 -18.046 1.00 93.19 669 LEU A O 1
ATOM 5287 N N . ARG A 1 670 ? 6.202 -15.383 -15.868 1.00 87.62 670 ARG A N 1
ATOM 5288 C CA . ARG A 1 670 ? 5.677 -14.010 -15.912 1.00 87.62 670 ARG A CA 1
ATOM 5289 C C . ARG A 1 670 ? 6.760 -13.029 -16.325 1.00 87.62 670 ARG A C 1
ATOM 5291 O O . ARG A 1 670 ? 6.554 -12.295 -17.281 1.00 87.62 670 ARG A O 1
ATOM 5298 N N . VAL A 1 671 ? 7.920 -13.057 -15.674 1.00 81.00 671 VAL A N 1
ATOM 5299 C CA . VAL A 1 671 ? 9.047 -12.165 -15.973 1.00 81.00 671 VAL A CA 1
ATOM 5300 C C . VAL A 1 671 ? 9.514 -12.346 -17.415 1.00 81.00 671 VAL A C 1
ATOM 5302 O O . VAL A 1 671 ? 9.706 -11.352 -18.112 1.00 81.00 671 VAL A O 1
ATOM 5305 N N . LEU A 1 672 ? 9.638 -13.584 -17.901 1.00 84.69 672 LEU A N 1
ATOM 5306 C CA . LEU A 1 672 ? 9.986 -13.843 -19.301 1.00 84.69 672 LEU A CA 1
ATOM 5307 C C . LEU A 1 672 ? 8.952 -13.241 -20.263 1.00 84.69 672 LEU A C 1
ATOM 5309 O O . LEU A 1 672 ? 9.329 -12.603 -21.244 1.00 84.69 672 LEU A O 1
ATOM 5313 N N . ASN A 1 673 ? 7.660 -13.407 -19.976 1.00 78.69 673 ASN A N 1
ATOM 5314 C CA . ASN A 1 673 ? 6.582 -12.873 -20.806 1.00 78.69 673 ASN A CA 1
ATOM 5315 C C . ASN A 1 673 ? 6.520 -11.336 -20.769 1.00 78.69 673 ASN A C 1
ATOM 5317 O O . ASN A 1 673 ? 6.411 -10.682 -21.800 1.00 78.69 673 ASN A O 1
ATOM 5321 N N . GLU A 1 674 ? 6.633 -10.743 -19.582 1.00 77.75 674 GLU A N 1
ATOM 5322 C CA . GLU A 1 674 ? 6.571 -9.297 -19.363 1.00 77.75 674 GLU A CA 1
ATOM 5323 C C . GLU A 1 674 ? 7.739 -8.543 -20.004 1.00 77.75 674 GLU A C 1
ATOM 5325 O O . GLU A 1 674 ? 7.559 -7.397 -20.415 1.00 77.75 674 GLU A O 1
ATOM 5330 N N . ASN A 1 675 ? 8.903 -9.192 -20.109 1.00 66.19 675 ASN A N 1
ATOM 5331 C CA . ASN A 1 675 ? 10.105 -8.651 -20.743 1.00 66.19 675 ASN A CA 1
ATOM 5332 C C . ASN A 1 675 ? 10.273 -9.102 -22.203 1.00 66.19 675 ASN A C 1
ATOM 5334 O O . ASN A 1 675 ? 11.310 -8.825 -22.799 1.00 66.19 675 ASN A O 1
ATOM 5338 N N . TRP A 1 676 ? 9.279 -9.787 -22.783 1.00 73.31 676 TRP A N 1
ATOM 5339 C CA . TRP A 1 676 ? 9.315 -10.277 -24.169 1.00 73.31 676 TRP A CA 1
ATOM 5340 C C . TRP A 1 676 ? 10.543 -11.151 -24.477 1.00 73.31 676 TRP A C 1
ATOM 5342 O O . TRP A 1 676 ? 11.095 -11.110 -25.574 1.00 73.31 676 TRP A O 1
ATOM 5352 N N . ILE A 1 677 ? 10.988 -11.943 -23.498 1.00 79.38 677 ILE A N 1
ATOM 5353 C CA . ILE A 1 677 ? 12.165 -12.803 -23.629 1.00 79.38 677 ILE A CA 1
ATOM 5354 C C . ILE A 1 677 ? 11.753 -14.140 -24.252 1.00 79.38 677 ILE A C 1
ATOM 5356 O O . ILE A 1 677 ? 10.971 -14.914 -23.683 1.00 79.38 677 ILE A O 1
ATOM 5360 N N . GLU A 1 678 ? 12.319 -14.443 -25.415 1.00 86.38 678 GLU A N 1
ATOM 5361 C CA . GLU A 1 678 ? 12.246 -15.764 -26.039 1.00 86.38 678 GLU A CA 1
ATOM 5362 C C . GLU A 1 678 ? 13.405 -16.639 -25.552 1.00 86.38 678 GLU A C 1
ATOM 5364 O O . GLU A 1 678 ? 14.554 -16.202 -25.482 1.00 86.38 678 GLU A O 1
ATOM 5369 N N . THR A 1 679 ? 13.104 -17.884 -25.183 1.00 92.12 679 THR A N 1
ATOM 5370 C CA . THR A 1 679 ? 14.114 -18.861 -24.765 1.00 92.12 679 THR A CA 1
ATOM 5371 C C . THR A 1 679 ? 14.488 -19.753 -25.942 1.00 92.12 679 THR A C 1
ATOM 5373 O O . THR A 1 679 ? 13.635 -20.112 -26.754 1.00 92.12 679 THR A O 1
ATOM 5376 N N . GLU A 1 680 ? 15.763 -20.141 -26.033 1.00 92.94 680 GLU A N 1
ATOM 5377 C CA . GLU A 1 680 ? 16.245 -21.013 -27.116 1.00 92.94 680 GLU A CA 1
ATOM 5378 C C . GLU A 1 680 ? 15.479 -22.346 -27.141 1.00 92.94 680 GLU A C 1
ATOM 5380 O O . GLU A 1 680 ? 15.004 -22.775 -28.189 1.00 92.94 680 GLU A O 1
ATOM 5385 N N . TYR A 1 681 ? 15.303 -22.958 -25.967 1.00 96.31 681 TYR A N 1
ATOM 5386 C CA . TYR A 1 681 ? 14.557 -24.200 -25.748 1.00 96.31 681 TYR A CA 1
ATOM 5387 C C . TYR A 1 681 ? 13.349 -23.953 -24.832 1.00 96.31 681 TYR A C 1
ATOM 5389 O O . TYR A 1 681 ? 13.268 -22.883 -24.211 1.00 96.31 681 TYR A O 1
ATOM 5397 N N . PRO A 1 682 ? 12.396 -24.897 -24.733 1.00 97.69 682 PRO A N 1
ATOM 5398 C CA . PRO A 1 682 ? 11.206 -24.710 -23.919 1.00 97.69 682 PRO A CA 1
ATOM 5399 C C . PRO A 1 682 ? 11.568 -24.603 -22.436 1.00 97.69 682 PRO A C 1
ATOM 5401 O O . PRO A 1 682 ? 12.534 -25.207 -21.962 1.00 97.69 682 PRO A O 1
ATOM 5404 N N . VAL A 1 683 ? 10.766 -23.854 -21.689 1.00 98.00 683 VAL A N 1
ATOM 5405 C CA . VAL A 1 683 ? 10.884 -23.741 -20.230 1.00 98.00 683 VAL A CA 1
ATOM 5406 C C . VAL A 1 683 ? 9.535 -24.020 -19.598 1.00 98.00 683 VAL A C 1
ATOM 5408 O O . VAL A 1 683 ? 8.501 -23.737 -20.201 1.00 98.00 683 VAL A O 1
ATOM 5411 N N . GLY A 1 684 ? 9.513 -24.589 -18.400 1.00 96.69 684 GLY A N 1
ATOM 5412 C CA . GLY A 1 684 ? 8.256 -24.992 -17.789 1.00 96.69 684 GLY A CA 1
ATOM 5413 C C . GLY A 1 684 ? 8.246 -24.949 -16.276 1.00 96.69 684 GLY A C 1
ATOM 5414 O O . GLY A 1 684 ? 9.280 -24.782 -15.629 1.00 96.69 684 GLY A O 1
ATOM 5415 N N . VAL A 1 685 ? 7.045 -25.116 -15.733 1.00 98.50 685 VAL A N 1
ATOM 5416 C CA . VAL A 1 685 ? 6.802 -25.252 -14.301 1.00 98.50 685 VAL A CA 1
ATOM 5417 C C . VAL A 1 685 ? 6.180 -26.606 -14.018 1.00 98.50 685 VAL A C 1
ATOM 5419 O O . VAL A 1 685 ? 5.265 -27.023 -14.732 1.00 98.50 685 VAL A O 1
ATOM 5422 N N . VAL A 1 686 ? 6.687 -27.297 -12.998 1.00 98.38 686 VAL A N 1
ATOM 5423 C CA . VAL A 1 686 ? 6.148 -28.587 -12.552 1.00 98.38 686 VAL A CA 1
ATOM 5424 C C . VAL A 1 686 ? 5.597 -28.496 -11.132 1.00 98.38 686 VAL A C 1
ATOM 5426 O O . VAL A 1 686 ? 6.201 -27.881 -10.253 1.00 98.38 686 VAL A O 1
ATOM 5429 N N . ASN A 1 687 ? 4.435 -29.114 -10.927 1.00 98.44 687 ASN A N 1
ATOM 5430 C CA . ASN A 1 687 ? 3.864 -29.393 -9.614 1.00 98.44 687 ASN A CA 1
ATOM 5431 C C . ASN A 1 687 ? 3.795 -30.913 -9.401 1.00 98.44 687 ASN A C 1
ATOM 5433 O O . ASN A 1 687 ? 3.056 -31.602 -10.116 1.00 98.44 687 ASN A O 1
ATOM 5437 N N . TRP A 1 688 ? 4.543 -31.414 -8.418 1.00 98.50 688 TRP A N 1
ATOM 5438 C CA . TRP A 1 688 ? 4.568 -32.821 -8.024 1.00 98.50 688 TRP A CA 1
ATOM 5439 C C . TRP A 1 688 ? 3.431 -33.150 -7.051 1.00 98.50 688 TRP A C 1
ATOM 5441 O O . TRP A 1 688 ? 3.128 -32.389 -6.137 1.00 98.50 688 TRP A O 1
ATOM 5451 N N . THR A 1 689 ? 2.785 -34.301 -7.239 1.00 98.38 689 THR A N 1
ATOM 5452 C CA . THR A 1 689 ? 1.691 -34.750 -6.363 1.00 98.38 689 THR A CA 1
ATOM 5453 C C . THR A 1 689 ? 2.198 -35.492 -5.124 1.00 98.38 689 THR A C 1
ATOM 5455 O O . THR A 1 689 ? 2.929 -36.472 -5.255 1.00 98.38 689 THR A O 1
ATOM 5458 N N . ASN A 1 690 ? 1.677 -35.141 -3.941 1.00 96.06 690 ASN A N 1
ATOM 5459 C CA . ASN A 1 690 ? 1.894 -35.885 -2.692 1.00 96.06 690 ASN A CA 1
ATOM 5460 C C . ASN A 1 690 ? 3.386 -36.006 -2.355 1.00 96.06 690 ASN A C 1
ATOM 5462 O O . ASN A 1 690 ? 3.900 -37.107 -2.133 1.00 96.06 690 ASN A O 1
ATOM 5466 N N . GLU A 1 691 ? 4.074 -34.868 -2.374 1.00 95.50 691 GLU A N 1
ATOM 5467 C CA . GLU A 1 691 ? 5.474 -34.781 -1.961 1.00 95.50 691 GLU A CA 1
ATOM 5468 C C . GLU A 1 691 ? 5.596 -35.094 -0.465 1.00 95.50 691 GLU A C 1
ATOM 5470 O O . GLU A 1 691 ? 6.385 -35.954 -0.077 1.00 95.50 691 GLU A O 1
ATOM 5475 N N . GLU A 1 692 ? 4.693 -34.538 0.341 1.00 89.88 692 GLU A N 1
ATOM 5476 C CA . GLU A 1 692 ? 4.778 -34.552 1.805 1.00 89.88 692 GLU A CA 1
ATOM 5477 C C . GLU A 1 692 ? 4.483 -35.927 2.420 1.00 89.88 692 GLU A C 1
ATOM 5479 O O . GLU A 1 692 ? 4.741 -36.183 3.599 1.00 89.88 692 GLU A O 1
ATOM 5484 N N . GLY A 1 693 ? 3.824 -36.807 1.659 1.00 89.69 693 GLY A N 1
ATOM 5485 C CA . GLY A 1 693 ? 3.394 -38.122 2.135 1.00 89.69 693 GLY A CA 1
ATOM 5486 C C . GLY A 1 693 ? 2.382 -38.081 3.292 1.00 89.69 693 GLY A C 1
ATOM 5487 O O . GLY A 1 693 ? 2.177 -39.090 3.962 1.00 89.69 693 GLY A O 1
ATOM 5488 N N . ALA A 1 694 ? 1.755 -36.928 3.552 1.00 88.00 694 ALA A N 1
ATOM 5489 C CA . ALA A 1 694 ? 0.927 -36.708 4.738 1.00 88.00 694 ALA A CA 1
ATOM 5490 C C . ALA A 1 694 ? -0.396 -37.487 4.706 1.00 88.00 694 ALA A C 1
ATOM 5492 O O . ALA A 1 694 ? -0.781 -38.133 5.683 1.00 88.00 694 ALA A O 1
ATOM 5493 N N . ARG A 1 695 ? -1.113 -37.419 3.576 1.00 91.25 695 ARG A N 1
ATOM 5494 C CA . ARG A 1 695 ? -2.388 -38.127 3.395 1.00 91.25 695 ARG A CA 1
ATOM 5495 C C . ARG A 1 695 ? -2.162 -39.548 2.909 1.00 91.25 695 ARG A C 1
ATOM 5497 O O . ARG A 1 695 ? -2.765 -40.462 3.457 1.00 91.25 695 ARG A O 1
ATOM 5504 N N . PHE A 1 696 ? -1.304 -39.732 1.907 1.00 93.38 696 PHE A N 1
ATOM 5505 C CA . PHE A 1 696 ? -0.912 -41.042 1.389 1.00 93.38 696 PHE A CA 1
ATOM 5506 C C . PHE A 1 696 ? 0.525 -41.322 1.839 1.00 93.38 696 PHE A C 1
ATOM 5508 O O . PHE A 1 696 ? 1.411 -40.585 1.403 1.00 93.38 696 PHE A O 1
ATOM 5515 N N . PRO A 1 697 ? 0.767 -42.340 2.693 1.00 89.75 697 PRO A N 1
ATOM 5516 C CA . PRO A 1 697 ? 1.968 -42.458 3.529 1.00 89.75 697 PRO A CA 1
ATOM 5517 C C . PRO A 1 697 ? 3.203 -42.946 2.755 1.00 89.75 697 PRO A C 1
ATOM 5519 O O . PRO A 1 697 ? 3.755 -44.015 3.017 1.00 89.75 697 PRO A O 1
ATOM 5522 N N . MET A 1 698 ? 3.617 -42.162 1.765 1.00 89.12 698 MET A N 1
ATOM 5523 C CA . MET A 1 698 ? 4.833 -42.320 0.980 1.00 89.12 698 MET A CA 1
ATOM 5524 C C . MET A 1 698 ? 5.223 -40.945 0.433 1.00 89.12 698 MET A C 1
ATOM 5526 O O . MET A 1 698 ? 4.564 -40.416 -0.464 1.00 89.12 698 MET A O 1
ATOM 5530 N N . SER A 1 699 ? 6.270 -40.363 1.013 1.00 88.00 699 SER A N 1
ATOM 5531 C CA . SER A 1 699 ? 6.821 -39.075 0.582 1.00 88.00 699 SER A CA 1
ATOM 5532 C C . SER A 1 699 ? 7.376 -39.176 -0.841 1.00 88.00 699 SER A C 1
ATOM 5534 O O . SER A 1 699 ? 7.877 -40.233 -1.237 1.00 88.00 699 SER A O 1
ATOM 5536 N N . MET A 1 700 ? 7.272 -38.090 -1.608 1.00 93.50 700 MET A N 1
ATOM 5537 C CA . MET A 1 700 ? 7.758 -37.957 -2.986 1.00 93.50 700 MET A CA 1
ATOM 5538 C C . MET A 1 700 ? 7.266 -39.072 -3.919 1.00 93.50 700 MET A C 1
ATOM 5540 O O . MET A 1 700 ? 7.930 -39.423 -4.896 1.00 93.50 700 MET A O 1
ATOM 5544 N N . VAL A 1 701 ? 6.097 -39.659 -3.633 1.00 96.31 701 VAL A N 1
ATOM 5545 C CA . VAL A 1 701 ? 5.629 -40.849 -4.357 1.00 96.31 701 VAL A CA 1
ATOM 5546 C C . VAL A 1 701 ? 5.487 -40.582 -5.853 1.00 96.31 701 VAL A C 1
ATOM 5548 O O . VAL A 1 701 ? 5.864 -41.415 -6.671 1.00 96.31 701 VAL A O 1
ATOM 5551 N N . SER A 1 702 ? 4.976 -39.412 -6.228 1.00 97.75 702 SER A N 1
ATOM 5552 C CA . SER A 1 702 ? 4.655 -39.117 -7.620 1.00 97.75 702 SER A CA 1
ATOM 5553 C C . SER A 1 702 ? 5.887 -38.818 -8.477 1.00 97.75 702 SER A C 1
ATOM 5555 O O . SER A 1 702 ? 5.994 -39.324 -9.596 1.00 97.75 702 SER A O 1
ATOM 5557 N N . SER A 1 703 ? 6.860 -38.072 -7.947 1.00 97.06 703 SER A N 1
ATOM 5558 C CA . SER A 1 703 ? 8.162 -37.879 -8.601 1.00 97.06 703 SER A CA 1
ATOM 5559 C C . SER A 1 703 ? 8.990 -39.173 -8.605 1.00 97.06 703 SER A C 1
ATOM 5561 O O . SER A 1 703 ? 9.713 -39.455 -9.564 1.00 97.06 703 SER A O 1
ATOM 5563 N N . GLY A 1 704 ? 8.827 -40.024 -7.587 1.00 96.88 704 GLY A N 1
ATOM 5564 C CA . GLY A 1 704 ? 9.370 -41.381 -7.554 1.00 96.88 704 GLY A CA 1
ATOM 5565 C C . GLY A 1 704 ? 8.788 -42.297 -8.636 1.00 96.88 704 GLY A C 1
ATOM 5566 O O . GLY A 1 704 ? 9.528 -43.077 -9.232 1.00 96.88 704 GLY A O 1
ATOM 5567 N N . VAL A 1 705 ? 7.493 -42.185 -8.950 1.00 98.25 705 VAL A N 1
ATOM 5568 C CA . VAL A 1 705 ? 6.888 -42.899 -10.090 1.00 98.25 705 VAL A CA 1
ATOM 5569 C C . VAL A 1 705 ? 7.418 -42.352 -11.411 1.00 98.25 705 VAL A C 1
ATOM 5571 O O . VAL A 1 705 ? 7.899 -43.126 -12.235 1.00 98.25 705 VAL A O 1
ATOM 5574 N N . TRP A 1 706 ? 7.415 -41.027 -11.583 1.00 98.38 706 TRP A N 1
ATOM 5575 C CA . TRP A 1 706 ? 7.905 -40.375 -12.799 1.00 98.38 706 TRP A CA 1
ATOM 5576 C C . TRP A 1 706 ? 9.366 -40.743 -13.124 1.00 98.38 706 TRP A C 1
ATOM 5578 O O . TRP A 1 706 ? 9.706 -41.046 -14.268 1.00 98.38 706 TRP A O 1
ATOM 5588 N N . SER A 1 707 ? 10.231 -40.803 -12.109 1.00 96.62 707 SER A N 1
ATOM 5589 C CA . SER A 1 707 ? 11.637 -41.214 -12.261 1.00 96.62 707 SER A CA 1
ATOM 5590 C C . SER A 1 707 ? 11.835 -42.724 -12.467 1.00 96.62 707 SER A C 1
ATOM 5592 O O . SER A 1 707 ? 12.948 -43.158 -12.755 1.00 96.62 707 SER A O 1
ATOM 5594 N N . GLY A 1 708 ? 10.781 -43.538 -12.341 1.00 95.19 708 GLY A N 1
ATOM 5595 C CA . GLY A 1 708 ? 10.842 -44.999 -12.436 1.00 95.19 708 GLY A CA 1
ATOM 5596 C C . GLY A 1 708 ? 11.289 -45.709 -11.150 1.00 95.19 708 GLY A C 1
ATOM 5597 O O . GLY A 1 708 ? 11.428 -46.931 -11.149 1.00 95.19 708 GLY A O 1
ATOM 5598 N N . GLY A 1 709 ? 11.498 -44.978 -10.049 1.00 93.31 709 GLY A N 1
ATOM 5599 C CA . GLY A 1 709 ? 11.892 -45.537 -8.752 1.00 93.31 709 GLY A CA 1
ATOM 5600 C C . GLY A 1 709 ? 10.751 -46.209 -7.976 1.00 93.31 709 GLY A C 1
ATOM 5601 O O . GLY A 1 709 ? 11.006 -47.050 -7.114 1.00 93.31 709 GLY A O 1
ATOM 5602 N N . ILE A 1 710 ? 9.494 -45.870 -8.281 1.00 95.69 710 ILE A N 1
ATOM 5603 C CA . ILE A 1 710 ? 8.298 -46.422 -7.630 1.00 95.69 710 ILE A CA 1
ATOM 5604 C C . ILE A 1 710 ? 7.331 -46.957 -8.700 1.00 95.69 710 ILE A C 1
ATOM 5606 O O . ILE A 1 710 ? 6.977 -46.227 -9.622 1.00 95.69 710 ILE A O 1
ATOM 5610 N N . PRO A 1 711 ? 6.839 -48.207 -8.598 1.00 97.75 711 PRO A N 1
ATOM 5611 C CA . PRO A 1 711 ? 5.832 -48.704 -9.531 1.00 97.75 711 PRO A CA 1
ATOM 5612 C C . PRO A 1 711 ? 4.506 -47.936 -9.410 1.00 97.75 711 PRO A C 1
ATOM 5614 O O . PRO A 1 711 ? 3.972 -47.797 -8.307 1.00 97.75 711 PRO A O 1
ATOM 5617 N N . LEU A 1 712 ? 3.918 -47.533 -10.544 1.00 97.94 712 LEU A N 1
ATOM 5618 C CA . LEU A 1 712 ? 2.625 -46.829 -10.602 1.00 97.94 712 LEU A CA 1
ATOM 5619 C C . LEU A 1 712 ? 1.526 -47.556 -9.812 1.00 97.94 712 LEU A C 1
ATOM 5621 O O . LEU A 1 712 ? 0.781 -46.938 -9.057 1.00 97.94 712 LEU A O 1
ATOM 5625 N N . SER A 1 713 ? 1.456 -48.887 -9.932 1.00 97.38 713 SER A N 1
ATOM 5626 C CA . SER A 1 713 ? 0.477 -49.707 -9.210 1.00 97.38 713 SER A CA 1
ATOM 5627 C C . SER A 1 713 ? 0.612 -49.593 -7.692 1.00 97.38 713 SER A C 1
ATOM 5629 O O . SER A 1 713 ? -0.395 -49.617 -6.988 1.00 97.38 713 SER A O 1
ATOM 5631 N N . THR A 1 714 ? 1.842 -49.464 -7.188 1.00 96.19 714 THR A N 1
ATOM 5632 C CA . THR A 1 714 ? 2.114 -49.293 -5.758 1.00 96.19 714 THR A CA 1
ATOM 5633 C C . THR A 1 714 ? 1.581 -47.946 -5.291 1.00 96.19 714 THR A C 1
ATOM 5635 O O . THR A 1 714 ? 0.792 -47.914 -4.349 1.00 96.19 714 THR A O 1
ATOM 5638 N N . ALA A 1 715 ? 1.929 -46.866 -5.995 1.00 96.88 715 ALA A N 1
ATOM 5639 C CA . ALA A 1 715 ? 1.466 -45.515 -5.690 1.00 96.88 715 ALA A CA 1
ATOM 5640 C C . ALA A 1 715 ? -0.067 -45.405 -5.744 1.00 96.88 715 ALA A C 1
ATOM 5642 O O . ALA A 1 715 ? -0.707 -45.038 -4.763 1.00 96.88 715 ALA A O 1
ATOM 5643 N N . HIS A 1 716 ? -0.684 -45.862 -6.838 1.00 98.12 716 HIS A N 1
ATOM 5644 C CA . HIS A 1 716 ? -2.142 -45.885 -7.005 1.00 98.12 716 HIS A CA 1
ATOM 5645 C C . HIS A 1 716 ? -2.872 -46.645 -5.897 1.00 98.12 716 HIS A C 1
ATOM 5647 O O . HIS A 1 716 ? -4.006 -46.292 -5.582 1.00 98.12 716 HIS A O 1
ATOM 5653 N N . SER A 1 717 ? -2.242 -47.672 -5.317 1.00 96.81 717 SER A N 1
ATOM 5654 C CA . SER A 1 717 ? -2.820 -48.490 -4.245 1.00 96.81 717 SER A CA 1
ATOM 5655 C C . SER A 1 717 ? -2.668 -47.903 -2.838 1.00 96.81 717 SER A C 1
ATOM 5657 O O . SER A 1 717 ? -3.279 -48.436 -1.905 1.00 96.81 717 SER A O 1
ATOM 5659 N N . LEU A 1 718 ? -1.882 -46.829 -2.667 1.00 94.50 718 LEU A N 1
ATOM 5660 C CA . LEU A 1 718 ? -1.719 -46.173 -1.371 1.00 94.50 718 LEU A CA 1
ATOM 5661 C C . LEU A 1 718 ? -3.074 -45.715 -0.854 1.00 94.50 718 LEU A C 1
ATOM 5663 O O . LEU A 1 718 ? -3.835 -45.059 -1.563 1.00 94.50 718 LEU A O 1
ATOM 5667 N N . ARG A 1 719 ? -3.365 -46.070 0.396 1.00 92.56 719 ARG A N 1
ATOM 5668 C CA . ARG A 1 719 ? -4.588 -45.668 1.089 1.00 92.56 719 ARG A CA 1
ATOM 5669 C C . ARG A 1 719 ? -4.316 -44.453 1.949 1.00 92.56 719 ARG A C 1
ATOM 5671 O O . ARG A 1 719 ? -3.224 -44.325 2.502 1.00 92.56 719 ARG A O 1
ATOM 5678 N N . GLU A 1 720 ? -5.315 -43.592 2.059 1.00 91.00 720 GLU A N 1
ATOM 5679 C CA . GLU A 1 720 ? -5.222 -42.445 2.949 1.00 91.00 720 GLU A CA 1
ATOM 5680 C C . GLU A 1 720 ? -5.104 -42.867 4.426 1.00 91.00 720 GLU A C 1
ATOM 5682 O O . GLU A 1 720 ? -5.654 -43.889 4.849 1.00 91.00 720 GLU A O 1
ATOM 5687 N N . VAL A 1 721 ? -4.368 -42.085 5.214 1.00 84.56 721 VAL A N 1
ATOM 5688 C CA . VAL A 1 721 ? -4.272 -42.249 6.671 1.00 84.56 721 VAL A CA 1
ATOM 5689 C C . VAL A 1 721 ? -5.623 -41.870 7.311 1.00 84.56 721 VAL A C 1
ATOM 5691 O O . VAL A 1 721 ? -6.301 -40.962 6.833 1.00 84.56 721 VAL A O 1
ATOM 5694 N N . HIS A 1 722 ? -6.047 -42.593 8.360 1.00 61.97 722 HIS A N 1
ATOM 5695 C CA . HIS A 1 722 ? -7.366 -42.459 9.013 1.00 61.97 722 HIS A CA 1
ATOM 5696 C C . HIS A 1 722 ? -7.828 -40.995 9.185 1.00 61.97 722 HIS A C 1
ATOM 5698 O O . HIS A 1 722 ? -7.034 -40.172 9.639 1.00 61.97 722 HIS A O 1
ATOM 5704 N N . PRO A 1 723 ? -9.112 -40.668 8.901 1.00 50.19 723 PRO A N 1
ATOM 5705 C CA . PRO A 1 723 ? -10.288 -41.552 8.980 1.00 50.19 723 PRO A CA 1
ATOM 5706 C C . PRO A 1 723 ? -10.769 -42.208 7.670 1.00 50.19 723 PRO A C 1
ATOM 5708 O O . PRO A 1 723 ? -11.745 -42.956 7.714 1.00 50.19 723 PRO A O 1
ATOM 5711 N N . GLY A 1 724 ? -10.134 -41.956 6.527 1.00 66.44 724 GLY A N 1
ATOM 5712 C CA . GLY A 1 724 ? -10.656 -42.384 5.226 1.00 66.44 724 GLY A CA 1
ATOM 5713 C C . GLY A 1 724 ? -10.213 -43.778 4.742 1.00 66.44 724 GLY A C 1
ATOM 5714 O O . GLY A 1 724 ? -9.434 -44.468 5.401 1.00 66.44 724 GLY A O 1
ATOM 5715 N N . THR A 1 725 ? -10.754 -44.221 3.603 1.00 83.44 725 THR A N 1
ATOM 5716 C CA . THR A 1 725 ? -10.446 -45.527 2.978 1.00 83.44 725 THR A CA 1
ATOM 5717 C C . THR A 1 725 ? -10.056 -45.429 1.505 1.00 83.44 725 THR A C 1
ATOM 5719 O O . THR A 1 725 ? -9.723 -46.463 0.913 1.00 83.44 725 THR A O 1
ATOM 5722 N N . SER A 1 726 ? -10.110 -44.234 0.911 1.00 92.81 726 SER A N 1
ATOM 5723 C CA . SER A 1 726 ? -9.851 -44.029 -0.512 1.00 92.81 726 SER A CA 1
ATOM 5724 C C . SER A 1 726 ? -8.386 -44.282 -0.850 1.00 92.81 726 SER A C 1
ATOM 5726 O O . SER A 1 726 ? -7.470 -44.035 -0.060 1.00 92.81 726 SER A O 1
ATOM 5728 N N . THR A 1 727 ? -8.172 -44.801 -2.050 1.00 96.88 727 THR A N 1
ATOM 5729 C CA . THR A 1 727 ? -6.851 -44.944 -2.654 1.00 96.88 727 THR A CA 1
ATOM 5730 C C . THR A 1 727 ? -6.434 -43.659 -3.368 1.00 96.88 727 THR A C 1
ATOM 5732 O O . THR A 1 727 ? -7.278 -42.862 -3.784 1.00 96.88 727 THR A O 1
ATOM 5735 N N . GLN A 1 728 ? -5.130 -43.466 -3.566 1.00 97.00 728 GLN A N 1
ATOM 5736 C CA . GLN A 1 728 ? -4.604 -42.308 -4.292 1.00 97.00 728 GLN A CA 1
ATOM 5737 C C . GLN A 1 728 ? -5.196 -42.208 -5.708 1.00 97.00 728 GLN A C 1
ATOM 5739 O O . GLN A 1 728 ? -5.536 -41.118 -6.166 1.00 97.00 728 GLN A O 1
ATOM 5744 N N . LYS A 1 729 ? -5.406 -43.351 -6.377 1.00 98.19 729 LYS A N 1
ATOM 5745 C CA . LYS A 1 729 ? -6.047 -43.417 -7.699 1.00 98.19 729 LYS A CA 1
ATOM 5746 C C . LYS A 1 729 ? -7.503 -42.951 -7.688 1.00 98.19 729 LYS A C 1
ATOM 5748 O O . LYS A 1 729 ? -7.932 -42.244 -8.604 1.00 98.19 729 LYS A O 1
ATOM 5753 N N . GLU A 1 730 ? -8.273 -43.373 -6.688 1.00 98.06 730 GLU A N 1
ATOM 5754 C CA . GLU A 1 730 ? -9.674 -42.964 -6.540 1.00 98.06 730 GLU A CA 1
ATOM 5755 C C . GLU A 1 730 ? -9.769 -41.455 -6.313 1.00 98.06 730 GLU A C 1
ATOM 5757 O O . GLU A 1 730 ? -10.575 -40.801 -6.968 1.00 98.06 730 GLU A O 1
ATOM 5762 N N . GLU A 1 731 ? -8.892 -40.883 -5.483 1.00 97.94 731 GLU A N 1
ATOM 5763 C CA . GLU A 1 731 ? -8.879 -39.439 -5.243 1.00 97.94 731 GLU A CA 1
ATOM 5764 C C . GLU A 1 731 ? -8.419 -38.639 -6.468 1.00 97.94 731 GLU A C 1
ATOM 5766 O O . GLU A 1 731 ? -9.062 -37.644 -6.794 1.00 97.94 731 GLU A O 1
ATOM 5771 N N . LEU A 1 732 ? -7.399 -39.096 -7.209 1.00 98.50 732 LEU A N 1
ATOM 5772 C CA . LEU A 1 732 ? -7.010 -38.500 -8.499 1.00 98.50 732 LEU A CA 1
ATOM 5773 C C . LEU A 1 732 ? -8.190 -38.469 -9.477 1.00 98.50 732 LEU A C 1
ATOM 5775 O O . LEU A 1 732 ? -8.449 -37.448 -10.118 1.00 98.50 732 LEU A O 1
ATOM 5779 N N . SER A 1 733 ? -8.930 -39.577 -9.560 1.00 98.19 733 SER A N 1
ATOM 5780 C CA . SER A 1 733 ? -10.126 -39.684 -10.403 1.00 98.19 733 SER A CA 1
ATOM 5781 C C . SER A 1 733 ? -11.227 -38.734 -9.925 1.00 98.19 733 SER A C 1
ATOM 5783 O O . SER A 1 733 ? -11.831 -38.038 -10.738 1.00 98.19 733 SER A O 1
ATOM 5785 N N . ARG A 1 734 ? -11.462 -38.667 -8.608 1.00 98.12 734 ARG A N 1
ATOM 5786 C CA . ARG A 1 734 ? -12.494 -37.831 -7.979 1.00 98.12 734 ARG A CA 1
ATOM 5787 C C . ARG A 1 734 ? -12.280 -36.348 -8.262 1.00 98.12 734 ARG A C 1
ATOM 5789 O O . ARG A 1 734 ? -13.242 -35.649 -8.569 1.00 98.12 734 ARG A O 1
ATOM 5796 N N . ILE A 1 735 ? -11.038 -35.872 -8.169 1.00 97.69 735 ILE A N 1
ATOM 5797 C CA . ILE A 1 735 ? -10.719 -34.461 -8.412 1.00 97.69 735 ILE A CA 1
ATOM 5798 C C . ILE A 1 735 ? -10.502 -34.133 -9.897 1.00 97.69 735 ILE A C 1
ATOM 5800 O O . ILE A 1 735 ? -10.323 -32.966 -10.230 1.00 97.69 735 ILE A O 1
ATOM 5804 N N . GLY A 1 736 ? -10.530 -35.129 -10.791 1.00 97.81 736 GLY A N 1
ATOM 5805 C CA . GLY A 1 736 ? -10.342 -34.935 -12.232 1.00 97.81 736 GLY A CA 1
ATOM 5806 C C . GLY A 1 736 ? -8.885 -34.750 -12.670 1.00 97.81 736 GLY A C 1
ATOM 5807 O O . GLY A 1 736 ? -8.646 -34.223 -13.751 1.00 97.81 736 GLY A O 1
ATOM 5808 N N . TYR A 1 737 ? -7.921 -35.184 -11.854 1.00 98.50 737 TYR A N 1
ATOM 5809 C CA . TYR A 1 737 ? -6.480 -35.080 -12.128 1.00 98.50 737 TYR A CA 1
ATOM 5810 C C . TYR A 1 737 ? -5.820 -36.433 -12.431 1.00 98.50 737 TYR A C 1
ATOM 5812 O O . TYR A 1 737 ? -4.598 -36.521 -12.476 1.00 98.50 737 TYR A O 1
ATOM 5820 N N . LEU A 1 738 ? -6.597 -37.493 -12.670 1.00 98.31 738 LEU A N 1
ATOM 5821 C CA . LEU A 1 738 ? -6.063 -38.721 -13.259 1.00 98.31 738 LEU A CA 1
ATOM 5822 C C . LEU A 1 738 ? -5.818 -38.494 -14.759 1.00 98.31 738 LEU A C 1
ATOM 5824 O O . LEU A 1 738 ? -6.725 -38.660 -15.576 1.00 98.31 738 LEU A O 1
ATOM 5828 N N . GLY A 1 739 ? -4.605 -38.063 -15.105 1.00 97.56 739 GLY A N 1
ATOM 5829 C CA . GLY A 1 739 ? -4.208 -37.789 -16.479 1.00 97.56 739 GLY A CA 1
ATOM 5830 C C . GLY A 1 739 ? -4.054 -39.053 -17.327 1.00 97.56 739 GLY A C 1
ATOM 5831 O O . GLY A 1 739 ? -3.957 -40.168 -16.818 1.00 97.56 739 GLY A O 1
ATOM 5832 N N . SER A 1 740 ? -4.031 -38.867 -18.647 1.00 95.75 740 SER A N 1
ATOM 5833 C CA . SER A 1 740 ? -3.861 -39.949 -19.628 1.00 95.75 740 SER A CA 1
ATOM 5834 C C . SER A 1 740 ? -2.412 -40.156 -20.072 1.00 95.75 740 SER A C 1
ATOM 5836 O O . SER A 1 740 ? -2.119 -41.125 -20.768 1.00 95.75 740 SER A O 1
ATOM 5838 N N . THR A 1 741 ? -1.519 -39.217 -19.750 1.00 98.06 741 THR A N 1
ATOM 5839 C CA . THR A 1 741 ? -0.096 -39.311 -20.093 1.00 98.06 741 THR A CA 1
ATOM 5840 C C . THR A 1 741 ? 0.601 -40.234 -19.099 1.00 98.06 741 THR A C 1
ATOM 5842 O O . THR A 1 741 ? 0.414 -40.035 -17.899 1.00 98.06 741 THR A O 1
ATOM 5845 N N . PRO A 1 742 ? 1.430 -41.196 -19.543 1.00 98.31 742 PRO A N 1
ATOM 5846 C CA . PRO A 1 742 ? 2.180 -42.037 -18.621 1.00 98.31 742 PRO A CA 1
ATOM 5847 C C . PRO A 1 742 ? 3.006 -41.209 -17.634 1.00 98.31 742 PRO A C 1
ATOM 5849 O O . PRO A 1 742 ? 3.706 -40.280 -18.042 1.00 98.31 742 PRO A O 1
ATOM 5852 N N . ALA A 1 743 ? 2.946 -41.552 -16.347 1.00 97.75 743 ALA A N 1
ATOM 5853 C CA . ALA A 1 743 ? 3.780 -40.921 -15.324 1.00 97.75 743 ALA A CA 1
ATOM 5854 C C . ALA A 1 743 ? 5.222 -41.448 -15.430 1.00 97.75 743 ALA A C 1
ATOM 5856 O O . ALA A 1 743 ? 5.618 -42.360 -14.708 1.00 97.75 743 ALA A O 1
ATOM 5857 N N . SER A 1 744 ? 5.986 -40.922 -16.391 1.00 97.00 744 SER A N 1
ATOM 5858 C CA . SER A 1 744 ? 7.348 -41.363 -16.711 1.00 97.00 744 SER A CA 1
ATOM 5859 C C . SER A 1 744 ? 8.183 -40.232 -17.310 1.00 97.00 744 SER A C 1
ATOM 5861 O O . SER A 1 744 ? 7.710 -39.487 -18.172 1.00 97.00 744 SER A O 1
ATOM 5863 N N . HIS A 1 745 ? 9.459 -40.175 -16.934 1.00 95.25 745 HIS A N 1
ATOM 5864 C CA . HIS A 1 745 ? 10.464 -39.288 -17.519 1.00 95.25 745 HIS A CA 1
ATOM 5865 C C . HIS A 1 745 ? 10.673 -39.500 -19.026 1.00 95.25 745 HIS A C 1
ATOM 5867 O O . HIS A 1 745 ? 11.188 -38.614 -19.700 1.00 95.25 745 HIS A O 1
ATOM 5873 N N . GLU A 1 746 ? 10.254 -40.639 -19.582 1.00 95.44 746 GLU A N 1
ATOM 5874 C CA . GLU A 1 746 ? 10.254 -40.866 -21.031 1.00 95.44 746 GLU A CA 1
ATOM 5875 C C . GLU A 1 746 ? 9.093 -40.140 -21.728 1.00 95.44 746 GLU A C 1
ATOM 5877 O O . GLU A 1 746 ? 9.253 -39.625 -22.834 1.00 95.44 746 GLU A O 1
ATOM 5882 N N . ALA A 1 747 ? 7.921 -40.084 -21.086 1.00 95.38 747 ALA A N 1
ATOM 5883 C CA . ALA A 1 747 ? 6.722 -39.455 -21.639 1.00 95.38 747 ALA A CA 1
ATOM 5884 C C . ALA A 1 747 ? 6.732 -37.928 -21.465 1.00 95.38 747 ALA A C 1
ATOM 5886 O O . ALA A 1 747 ? 6.225 -37.201 -22.321 1.00 95.38 747 ALA A O 1
ATOM 5887 N N . THR A 1 748 ? 7.332 -37.437 -20.379 1.00 94.69 748 THR A N 1
ATOM 5888 C CA . THR A 1 748 ? 7.523 -36.007 -20.096 1.00 94.69 748 THR A CA 1
ATOM 5889 C C . THR A 1 748 ? 8.998 -35.715 -19.788 1.00 94.69 748 THR A C 1
ATOM 5891 O O . THR A 1 748 ? 9.352 -35.469 -18.636 1.00 94.69 748 THR A O 1
ATOM 5894 N N . PRO A 1 749 ? 9.889 -35.745 -20.799 1.00 95.50 749 PRO A N 1
ATOM 5895 C CA . PRO A 1 749 ? 11.325 -35.585 -20.584 1.00 95.50 749 PRO A CA 1
ATOM 5896 C C . PRO A 1 749 ? 11.686 -34.180 -20.096 1.00 95.50 749 PRO A C 1
ATOM 5898 O O . PRO A 1 749 ? 11.116 -33.187 -20.547 1.00 95.50 749 PRO A O 1
ATOM 5901 N N . MET A 1 750 ? 12.692 -34.098 -19.223 1.00 96.06 750 MET A N 1
ATOM 5902 C CA . MET A 1 750 ? 13.256 -32.845 -18.710 1.00 96.06 750 MET A CA 1
ATOM 5903 C C . MET A 1 750 ? 14.732 -32.734 -19.087 1.00 96.06 750 MET A C 1
ATOM 5905 O O . MET A 1 750 ? 15.486 -33.691 -18.922 1.00 96.06 750 MET A O 1
ATOM 5909 N N . ALA A 1 751 ? 15.161 -31.566 -19.569 1.00 96.62 751 ALA A N 1
ATOM 5910 C CA . ALA A 1 751 ? 16.580 -31.291 -19.806 1.00 96.62 751 ALA A CA 1
ATOM 5911 C C . ALA A 1 751 ? 17.312 -30.991 -18.491 1.00 96.62 751 ALA A C 1
ATOM 5913 O O . ALA A 1 751 ? 18.449 -31.413 -18.291 1.00 96.62 751 ALA A O 1
ATOM 5914 N N . ALA A 1 752 ? 16.643 -30.255 -17.604 1.00 96.06 752 ALA A N 1
ATOM 5915 C CA . ALA A 1 752 ? 17.088 -29.936 -16.257 1.00 96.06 752 ALA A CA 1
ATOM 5916 C C . ALA A 1 752 ? 15.871 -29.615 -15.376 1.00 96.06 752 ALA A C 1
ATOM 5918 O O . ALA A 1 752 ? 14.840 -29.170 -15.886 1.00 96.06 752 ALA A O 1
ATOM 5919 N N . HIS A 1 753 ? 16.013 -29.812 -14.066 1.00 96.06 753 HIS A N 1
ATOM 5920 C CA . HIS A 1 753 ? 15.017 -29.458 -13.056 1.00 96.06 753 HIS A CA 1
ATOM 5921 C C . HIS A 1 753 ? 15.690 -28.635 -11.956 1.00 96.06 753 HIS A C 1
ATOM 5923 O O . HIS A 1 753 ? 16.698 -29.061 -11.392 1.00 96.06 753 HIS A O 1
ATOM 5929 N N . PHE A 1 754 ? 15.138 -27.460 -11.673 1.00 97.06 754 PHE A N 1
ATOM 5930 C CA . PHE A 1 754 ? 15.561 -26.587 -10.586 1.00 97.06 754 PHE A CA 1
ATOM 5931 C C . PHE A 1 754 ? 14.429 -26.453 -9.572 1.00 97.06 754 PHE A C 1
ATOM 5933 O O . PHE A 1 754 ? 13.283 -26.208 -9.938 1.00 97.06 754 PHE A O 1
ATOM 5940 N N . GLU A 1 755 ? 14.764 -26.545 -8.294 1.00 96.94 755 GLU A N 1
ATOM 5941 C CA . GLU A 1 755 ? 13.803 -26.399 -7.209 1.00 96.94 755 GLU A CA 1
ATOM 5942 C C . GLU A 1 755 ? 14.301 -25.332 -6.238 1.00 96.94 755 GLU A C 1
ATOM 5944 O O . GLU A 1 755 ? 15.390 -25.442 -5.671 1.00 96.94 755 GLU A O 1
ATOM 5949 N N . LEU A 1 756 ? 13.520 -24.258 -6.099 1.00 95.81 756 LEU A N 1
ATOM 5950 C CA . LEU A 1 756 ? 13.725 -23.261 -5.055 1.00 95.81 756 LEU A CA 1
ATOM 5951 C C . LEU A 1 756 ? 12.919 -23.684 -3.833 1.00 95.81 756 LEU A C 1
ATOM 5953 O O . LEU A 1 756 ? 11.709 -23.864 -3.930 1.00 95.81 756 LEU A O 1
ATOM 5957 N N . HIS A 1 757 ? 13.579 -23.766 -2.684 1.00 95.38 757 HIS A N 1
ATOM 5958 C CA . HIS A 1 757 ? 12.948 -24.200 -1.450 1.00 95.38 757 HIS A CA 1
ATOM 5959 C C . HIS A 1 757 ? 13.450 -23.395 -0.250 1.00 95.38 757 HIS A C 1
ATOM 5961 O O . HIS A 1 757 ? 14.564 -22.862 -0.268 1.00 95.38 757 HIS A O 1
ATOM 5967 N N . ILE A 1 758 ? 12.632 -23.306 0.802 1.00 93.25 758 ILE A N 1
ATOM 5968 C CA . ILE A 1 758 ? 13.112 -22.829 2.104 1.00 93.25 758 ILE A CA 1
ATOM 5969 C C . ILE A 1 758 ? 14.090 -23.852 2.691 1.00 93.25 758 ILE A C 1
ATOM 5971 O O . ILE A 1 758 ? 13.996 -25.043 2.407 1.00 93.25 758 ILE A O 1
ATOM 5975 N N . GLU A 1 759 ? 15.010 -23.405 3.543 1.00 92.06 759 GLU A N 1
ATOM 5976 C CA . GLU A 1 759 ? 16.026 -24.297 4.117 1.00 92.06 759 GLU A CA 1
ATOM 5977 C C . GLU A 1 759 ? 15.429 -25.414 4.991 1.00 92.06 759 GLU A C 1
ATOM 5979 O O . GLU A 1 759 ? 16.014 -26.485 5.099 1.00 92.06 759 GLU A O 1
ATOM 5984 N N . GLN A 1 760 ? 14.294 -25.145 5.653 1.00 85.69 760 GLN A N 1
ATOM 5985 C CA . GLN A 1 760 ? 13.704 -25.987 6.713 1.00 85.69 760 GLN A CA 1
ATOM 5986 C C . GLN A 1 760 ? 14.658 -26.247 7.904 1.00 85.69 760 GLN A C 1
ATOM 5988 O O . GLN A 1 760 ? 14.371 -27.062 8.782 1.00 85.69 760 GLN A O 1
ATOM 5993 N N . GLY A 1 761 ? 15.769 -25.509 7.966 1.00 78.38 761 GLY A N 1
ATOM 5994 C CA . GLY A 1 761 ? 16.799 -25.553 8.996 1.00 78.38 761 GLY A CA 1
ATOM 5995 C C . GLY A 1 761 ? 17.346 -24.151 9.301 1.00 78.38 761 GLY A C 1
ATOM 5996 O O . GLY A 1 761 ? 16.940 -23.187 8.654 1.00 78.38 761 GLY A O 1
ATOM 5997 N N . PRO A 1 762 ? 18.222 -24.014 10.311 1.00 82.31 762 PRO A N 1
ATOM 5998 C CA . PRO A 1 762 ? 18.655 -22.707 10.806 1.00 82.31 762 PRO A CA 1
ATOM 5999 C C . PRO A 1 762 ? 19.995 -22.209 10.228 1.00 82.31 762 PRO A C 1
ATOM 6001 O O . PRO A 1 762 ? 20.484 -21.167 10.655 1.00 82.31 762 PRO A O 1
ATOM 6004 N N . LEU A 1 763 ? 20.667 -22.934 9.328 1.00 85.00 763 LEU A N 1
ATOM 6005 C CA . LEU A 1 763 ? 22.059 -22.657 8.947 1.00 85.00 763 LEU A CA 1
ATOM 6006 C C . LEU A 1 763 ? 22.226 -21.356 8.158 1.00 85.00 763 LEU A C 1
ATOM 6008 O O . LEU A 1 763 ? 23.185 -20.629 8.412 1.00 85.00 763 LEU A O 1
ATOM 6012 N N . LEU A 1 764 ? 21.347 -21.050 7.202 1.00 87.12 764 LEU A N 1
ATOM 6013 C CA . LEU A 1 764 ? 21.390 -19.804 6.431 1.00 87.12 764 LEU A CA 1
ATOM 6014 C C . LEU A 1 764 ? 21.074 -18.607 7.323 1.00 87.12 764 LEU A C 1
ATOM 6016 O O . LEU A 1 764 ? 21.768 -17.595 7.230 1.00 87.12 764 LEU A O 1
ATOM 6020 N N . GLU A 1 765 ? 20.095 -18.745 8.218 1.00 84.31 765 GLU A N 1
ATOM 6021 C CA . GLU A 1 765 ? 19.759 -17.725 9.214 1.00 84.31 765 GLU A CA 1
ATOM 6022 C C . GLU A 1 765 ? 20.948 -17.462 10.148 1.00 84.31 765 GLU A C 1
ATOM 6024 O O . GLU A 1 765 ? 21.426 -16.331 10.243 1.00 84.31 765 GLU A O 1
ATOM 6029 N N . MET A 1 766 ? 21.509 -18.514 10.753 1.00 83.94 766 MET A N 1
ATOM 6030 C CA . MET A 1 766 ? 22.677 -18.420 11.634 1.00 83.94 766 MET A CA 1
ATOM 6031 C C . MET A 1 766 ? 23.915 -17.866 10.920 1.00 83.94 766 MET A C 1
ATOM 6033 O O . MET A 1 766 ? 24.706 -17.138 11.516 1.00 83.94 766 MET A O 1
ATOM 6037 N N . ALA A 1 767 ? 24.103 -18.206 9.643 1.00 83.94 767 ALA A N 1
ATOM 6038 C CA . ALA A 1 767 ? 25.203 -17.699 8.828 1.00 83.94 767 ALA A CA 1
ATOM 6039 C C . ALA A 1 767 ? 24.926 -16.310 8.225 1.00 83.94 767 ALA A C 1
ATOM 6041 O O . ALA A 1 767 ? 25.792 -15.785 7.520 1.00 83.94 767 ALA A O 1
ATOM 6042 N N . ASN A 1 768 ? 23.741 -15.732 8.461 1.00 87.38 768 ASN A N 1
ATOM 6043 C CA . ASN A 1 768 ? 23.254 -14.492 7.857 1.00 87.38 768 ASN A CA 1
ATOM 6044 C C . ASN A 1 768 ? 23.407 -14.470 6.320 1.00 87.38 768 ASN A C 1
ATOM 6046 O O . ASN A 1 768 ? 23.851 -13.487 5.717 1.00 87.38 768 ASN A O 1
ATOM 6050 N N . LYS A 1 769 ? 23.084 -15.593 5.670 1.00 81.94 769 LYS A N 1
ATOM 6051 C CA . LYS A 1 769 ? 23.120 -15.762 4.212 1.00 81.94 769 LYS A CA 1
ATOM 6052 C C . LYS A 1 769 ? 21.707 -15.857 3.654 1.00 81.94 769 LYS A C 1
ATOM 6054 O O . LYS A 1 769 ? 20.823 -16.436 4.264 1.00 81.94 769 LYS A O 1
ATOM 6059 N N . LYS A 1 770 ? 21.510 -15.309 2.453 1.00 86.31 770 LYS A N 1
ATOM 6060 C CA . LYS A 1 770 ? 20.195 -15.282 1.788 1.00 86.31 770 LYS A CA 1
ATOM 6061 C C . LYS A 1 770 ? 19.917 -16.501 0.910 1.00 86.31 770 LYS A C 1
ATOM 6063 O O . LYS A 1 770 ? 18.762 -16.847 0.724 1.00 86.31 770 LYS A O 1
ATOM 6068 N N . ILE A 1 771 ? 20.958 -17.103 0.331 1.00 93.31 771 ILE A N 1
ATOM 6069 C CA . ILE A 1 771 ? 20.842 -18.181 -0.659 1.00 93.31 771 ILE A CA 1
ATOM 6070 C C . ILE A 1 771 ? 21.819 -19.297 -0.300 1.00 93.31 771 ILE A C 1
ATOM 6072 O O . ILE A 1 771 ? 23.008 -19.041 -0.087 1.00 93.31 771 ILE A O 1
ATOM 6076 N N . GLY A 1 772 ? 21.311 -20.528 -0.264 1.00 91.56 772 GLY A N 1
ATOM 6077 C CA . GLY A 1 772 ? 22.103 -21.749 -0.177 1.00 91.56 772 GLY A CA 1
ATOM 6078 C C . GLY A 1 772 ? 22.149 -22.455 -1.528 1.00 91.56 772 GLY A C 1
ATOM 6079 O O . GLY A 1 772 ? 21.114 -22.671 -2.149 1.00 91.56 772 GLY A O 1
ATOM 6080 N N . ILE A 1 773 ? 23.345 -22.828 -1.985 1.00 93.56 773 ILE A N 1
ATOM 6081 C CA . ILE A 1 773 ? 23.508 -23.708 -3.147 1.00 93.56 773 ILE A CA 1
ATOM 6082 C C . ILE A 1 773 ? 23.522 -25.140 -2.614 1.00 93.56 773 ILE A C 1
ATOM 6084 O O . ILE A 1 773 ? 24.515 -25.575 -2.029 1.00 93.56 773 ILE A O 1
ATOM 6088 N N . VAL A 1 774 ? 22.402 -25.846 -2.769 1.00 90.25 774 VAL A N 1
ATOM 6089 C CA . VAL A 1 774 ? 22.246 -27.228 -2.299 1.00 90.25 774 VAL A CA 1
ATOM 6090 C C . VAL A 1 774 ? 23.119 -28.152 -3.149 1.00 90.25 774 VAL A C 1
ATOM 6092 O O . VAL A 1 774 ? 23.003 -28.179 -4.371 1.00 90.25 774 VAL A O 1
ATOM 6095 N N . THR A 1 775 ? 24.011 -28.906 -2.506 1.00 89.12 775 THR A N 1
ATOM 6096 C CA . THR A 1 775 ? 24.915 -29.856 -3.181 1.00 89.12 775 THR A CA 1
ATOM 6097 C C . THR A 1 775 ? 24.388 -31.291 -3.183 1.00 89.12 775 THR A C 1
ATOM 6099 O O . THR A 1 775 ? 24.879 -32.121 -3.945 1.00 89.12 775 THR A O 1
ATOM 6102 N N . GLY A 1 776 ? 23.396 -31.587 -2.343 1.00 83.56 776 GLY A N 1
ATOM 6103 C CA . GLY A 1 776 ? 22.741 -32.886 -2.241 1.00 83.56 776 GLY A CA 1
ATOM 6104 C C . GLY A 1 776 ? 21.780 -32.943 -1.055 1.00 83.56 776 GLY A C 1
ATOM 6105 O O . GLY A 1 776 ? 21.769 -32.049 -0.209 1.00 83.56 776 GLY A O 1
ATOM 6106 N N . VAL A 1 777 ? 20.988 -34.013 -0.995 1.00 78.81 777 VAL A N 1
ATOM 6107 C CA . VAL A 1 777 ? 20.079 -34.325 0.119 1.00 78.81 777 VAL A CA 1
ATOM 6108 C C . VAL A 1 777 ? 20.668 -35.483 0.928 1.00 78.81 777 VAL A C 1
ATOM 6110 O O . VAL A 1 777 ? 21.370 -36.339 0.387 1.00 78.81 777 VAL A O 1
ATOM 6113 N N . GLN A 1 778 ? 20.423 -35.508 2.238 1.00 71.12 778 GLN A N 1
ATOM 6114 C CA . GLN A 1 778 ? 20.895 -36.588 3.107 1.00 71.12 778 GLN A CA 1
ATOM 6115 C C . GLN A 1 778 ? 20.210 -37.915 2.757 1.00 71.12 778 GLN A C 1
ATOM 6117 O O . GLN A 1 778 ? 18.995 -37.954 2.563 1.00 71.12 778 GLN A O 1
ATOM 6122 N N . ALA A 1 779 ? 20.960 -39.022 2.758 1.00 66.50 779 ALA A N 1
ATOM 6123 C CA . ALA A 1 779 ? 20.333 -40.337 2.742 1.00 66.50 779 ALA A CA 1
ATOM 6124 C C . ALA A 1 779 ? 19.785 -40.649 4.140 1.00 66.50 779 ALA A C 1
ATOM 6126 O O . ALA A 1 779 ? 20.480 -40.474 5.146 1.00 66.50 779 ALA A O 1
ATOM 6127 N N . TYR A 1 780 ? 18.550 -41.138 4.196 1.00 59.53 780 TYR A N 1
ATOM 6128 C CA . TYR A 1 780 ? 17.919 -41.591 5.428 1.00 59.53 780 TYR A CA 1
ATOM 6129 C C . TYR A 1 780 ? 17.270 -42.960 5.228 1.00 59.53 780 TYR A C 1
ATOM 6131 O O . TYR A 1 780 ? 16.896 -43.349 4.121 1.00 59.53 780 TYR A O 1
ATOM 6139 N N . LYS A 1 781 ? 17.143 -43.709 6.324 1.00 53.41 781 LYS A N 1
ATOM 6140 C CA . LYS A 1 781 ? 16.421 -44.982 6.369 1.00 53.41 781 LYS A CA 1
ATOM 6141 C C . LYS A 1 781 ? 15.445 -44.951 7.528 1.00 53.41 781 LYS A C 1
ATOM 6143 O O . LYS A 1 781 ? 15.869 -44.733 8.656 1.00 53.41 781 LYS A O 1
ATOM 6148 N N . TRP A 1 782 ? 14.172 -45.210 7.258 1.00 56.03 782 TRP A N 1
ATOM 6149 C CA . TRP A 1 782 ? 13.182 -45.436 8.306 1.00 56.03 782 TRP A CA 1
ATOM 6150 C C . TRP A 1 782 ? 13.153 -46.911 8.692 1.00 56.03 782 TRP A C 1
ATOM 6152 O O . TRP A 1 782 ? 13.068 -47.799 7.839 1.00 56.03 782 TRP A O 1
ATOM 6162 N N . LEU A 1 783 ? 13.256 -47.175 9.991 1.00 57.22 783 LEU A N 1
ATOM 6163 C CA . LEU A 1 783 ? 13.164 -48.507 10.571 1.00 57.22 783 LEU A CA 1
ATOM 6164 C C . LEU A 1 783 ? 11.948 -48.569 11.487 1.00 57.22 783 LEU A C 1
ATOM 6166 O O . LEU A 1 783 ? 11.822 -47.763 12.404 1.00 57.22 783 LEU A O 1
ATOM 6170 N N . SER A 1 784 ? 11.095 -49.571 11.285 1.00 62.41 784 SER A N 1
ATOM 6171 C CA . SER A 1 784 ? 10.076 -49.940 12.267 1.00 62.41 784 SER A CA 1
ATOM 6172 C C . SER A 1 784 ? 10.621 -51.045 13.164 1.00 62.41 784 SER A C 1
ATOM 6174 O O . SER A 1 784 ? 10.862 -52.164 12.704 1.00 62.41 784 SER A O 1
ATOM 6176 N N . VAL A 1 785 ? 10.798 -50.747 14.451 1.00 71.06 785 VAL A N 1
ATOM 6177 C CA . VAL A 1 785 ? 11.286 -51.717 15.440 1.00 71.06 785 VAL A CA 1
ATOM 6178 C C . VAL A 1 785 ? 10.126 -52.161 16.323 1.00 71.06 785 VAL A C 1
ATOM 6180 O O . VAL A 1 785 ? 9.444 -51.352 16.947 1.00 71.06 785 VAL A O 1
ATOM 6183 N N . THR A 1 786 ? 9.889 -53.472 16.378 1.00 76.75 786 THR A N 1
ATOM 6184 C CA . THR A 1 786 ? 8.884 -54.068 17.268 1.00 76.75 786 THR A CA 1
ATOM 6185 C C . THR A 1 786 ? 9.581 -54.726 18.450 1.00 76.75 786 THR A C 1
ATOM 6187 O O . THR A 1 786 ? 10.223 -55.763 18.295 1.00 76.75 786 THR A O 1
ATOM 6190 N N . VAL A 1 787 ? 9.419 -54.148 19.642 1.00 80.38 787 VAL A N 1
ATOM 6191 C CA . VAL A 1 787 ? 9.937 -54.719 20.892 1.00 80.38 787 VAL A CA 1
ATOM 6192 C C . VAL A 1 787 ? 8.836 -55.525 21.571 1.00 80.38 787 VAL A C 1
ATOM 6194 O O . VAL A 1 787 ? 7.794 -54.988 21.951 1.00 80.38 787 VAL A O 1
ATOM 6197 N N . GLN A 1 788 ? 9.056 -56.829 21.726 1.00 82.25 788 GLN A N 1
ATOM 6198 C CA . GLN A 1 788 ? 8.105 -57.720 22.381 1.00 82.25 788 GLN A CA 1
ATOM 6199 C C . GLN A 1 788 ? 8.531 -58.006 23.825 1.00 82.25 788 GLN A C 1
ATOM 6201 O O . GLN A 1 788 ? 9.627 -58.498 24.074 1.00 82.25 788 GLN A O 1
ATOM 6206 N N . GLY A 1 789 ? 7.627 -57.732 24.766 1.00 85.88 789 GLY A N 1
ATOM 6207 C CA . GLY A 1 789 ? 7.782 -58.052 26.185 1.00 85.88 789 GLY A CA 1
ATOM 6208 C C . GLY A 1 789 ? 6.780 -59.104 26.659 1.00 85.88 789 GLY A C 1
ATOM 6209 O O . GLY A 1 789 ? 6.176 -59.823 25.859 1.00 85.88 789 GLY A O 1
ATOM 6210 N N . ARG A 1 790 ? 6.582 -59.174 27.977 1.00 86.00 790 ARG A N 1
ATOM 6211 C CA . ARG A 1 790 ? 5.619 -60.068 28.630 1.00 86.00 790 ARG A CA 1
ATOM 6212 C C . ARG A 1 790 ? 4.671 -59.298 29.544 1.00 86.00 790 ARG A C 1
ATOM 6214 O O . ARG A 1 790 ? 5.090 -58.790 30.585 1.00 86.00 790 ARG A O 1
ATOM 6221 N N . ASP A 1 791 ? 3.383 -59.325 29.212 1.00 76.50 791 ASP A N 1
ATOM 6222 C CA . ASP A 1 791 ? 2.324 -58.753 30.047 1.00 76.50 791 ASP A CA 1
ATOM 6223 C C . ASP A 1 791 ? 2.332 -59.393 31.440 1.00 76.50 791 ASP A C 1
ATOM 6225 O O . ASP A 1 791 ? 2.265 -60.615 31.587 1.00 76.50 791 ASP A O 1
ATOM 6229 N N . SER A 1 792 ? 2.457 -58.561 32.474 1.00 79.12 792 SER A N 1
ATOM 6230 C CA . SER A 1 792 ? 2.574 -58.992 33.869 1.00 79.12 792 SER A CA 1
ATOM 6231 C C . SER A 1 792 ? 1.875 -57.989 34.795 1.00 79.12 792 SER A C 1
ATOM 6233 O O . SER A 1 792 ? 1.737 -56.812 34.462 1.00 79.12 792 SER A O 1
ATOM 6235 N N . HIS A 1 793 ? 1.419 -58.432 35.969 1.00 74.94 793 HIS A N 1
ATOM 6236 C CA . HIS A 1 793 ? 0.738 -57.551 36.924 1.00 74.94 793 HIS A CA 1
ATOM 6237 C C . HIS A 1 793 ? 1.739 -56.608 37.615 1.00 74.94 793 HIS A C 1
ATOM 6239 O O . HIS A 1 793 ? 2.746 -57.062 38.166 1.00 74.94 793 HIS A O 1
ATOM 6245 N N . THR A 1 794 ? 1.455 -55.302 37.612 1.00 70.50 794 THR A N 1
ATOM 6246 C CA . THR A 1 794 ? 2.402 -54.241 38.009 1.00 70.50 794 THR A CA 1
ATOM 6247 C C . THR A 1 794 ? 2.789 -54.269 39.487 1.00 70.50 794 THR A C 1
ATOM 6249 O O . THR A 1 794 ? 3.914 -53.900 39.814 1.00 70.50 794 THR A O 1
ATOM 6252 N N . GLY A 1 795 ? 1.892 -54.726 40.369 1.00 63.38 795 GLY A N 1
ATOM 6253 C CA . GLY A 1 795 ? 2.136 -54.780 41.817 1.00 63.38 795 GLY A CA 1
ATOM 6254 C C . GLY A 1 795 ? 2.699 -56.105 42.339 1.00 63.38 795 GLY A C 1
ATOM 6255 O O . GLY A 1 795 ? 3.309 -56.126 43.397 1.00 63.38 795 GLY A O 1
ATOM 6256 N N . THR A 1 796 ? 2.510 -57.216 41.618 1.00 69.50 796 THR A N 1
ATOM 6257 C CA . THR A 1 796 ? 2.859 -58.569 42.114 1.00 69.50 796 THR A CA 1
ATOM 6258 C C . THR A 1 796 ? 4.016 -59.210 41.358 1.00 69.50 796 THR A C 1
ATOM 6260 O O . THR A 1 796 ? 4.478 -60.278 41.744 1.00 69.50 796 THR A O 1
ATOM 6263 N N . THR A 1 797 ? 4.474 -58.589 40.269 1.00 77.69 797 THR A N 1
ATOM 6264 C CA . THR A 1 797 ? 5.644 -59.048 39.516 1.00 77.69 797 THR A CA 1
ATOM 6265 C C . THR A 1 797 ? 6.847 -58.241 39.976 1.00 77.69 797 THR A C 1
ATOM 6267 O O . THR A 1 797 ? 6.913 -57.030 39.718 1.00 77.69 797 THR A O 1
ATOM 6270 N N . ASP A 1 798 ? 7.785 -58.898 40.661 1.00 81.06 798 ASP A N 1
ATOM 6271 C CA . ASP A 1 798 ? 9.050 -58.270 41.040 1.00 81.06 798 ASP A CA 1
ATOM 6272 C C . ASP A 1 798 ? 9.819 -57.781 39.803 1.00 81.06 798 ASP A C 1
ATOM 6274 O O . ASP A 1 798 ? 9.564 -58.213 38.678 1.00 81.06 798 ASP A O 1
ATOM 6278 N N . LEU A 1 799 ? 10.743 -56.838 39.995 1.00 82.00 799 LEU A N 1
ATOM 6279 C CA . LEU A 1 799 ? 11.475 -56.222 38.886 1.00 82.00 799 LEU A CA 1
ATOM 6280 C C . LEU A 1 799 ? 12.325 -57.233 38.103 1.00 82.00 799 LEU A C 1
ATOM 6282 O O . LEU A 1 799 ? 12.399 -57.138 36.881 1.00 82.00 799 LEU A O 1
ATOM 6286 N N . LYS A 1 800 ? 12.922 -58.219 38.785 1.00 84.31 800 LYS A N 1
ATOM 6287 C CA . LYS A 1 800 ? 13.802 -59.230 38.170 1.00 84.31 800 LYS A CA 1
ATOM 6288 C C . LYS A 1 800 ? 13.045 -60.172 37.233 1.00 84.31 800 LYS A C 1
ATOM 6290 O O . LYS A 1 800 ? 13.635 -60.729 36.315 1.00 84.31 800 LYS A O 1
ATOM 6295 N N . SER A 1 801 ? 11.746 -60.334 37.456 1.00 80.25 801 SER A N 1
ATOM 6296 C CA . SER A 1 801 ? 10.872 -61.220 36.694 1.00 80.25 801 SER A CA 1
ATOM 6297 C C . SER A 1 801 ? 10.164 -60.515 35.534 1.00 80.25 801 SER A C 1
ATOM 6299 O O . SER A 1 801 ? 9.381 -61.147 34.822 1.00 80.25 801 SER A O 1
ATOM 6301 N N . ARG A 1 802 ? 10.373 -59.212 35.318 1.00 83.81 802 ARG A N 1
ATOM 6302 C CA . ARG A 1 802 ? 9.729 -58.480 34.215 1.00 83.81 802 ARG A CA 1
ATOM 6303 C C . ARG A 1 802 ? 10.487 -58.685 32.905 1.00 83.81 802 ARG A C 1
ATOM 6305 O O . ARG A 1 802 ? 11.708 -58.651 32.872 1.00 83.81 802 ARG A O 1
ATOM 6312 N N . ALA A 1 803 ? 9.736 -58.830 31.815 1.00 82.56 803 ALA A N 1
ATOM 6313 C CA . ALA A 1 803 ? 10.235 -58.627 30.455 1.00 82.56 803 ALA A CA 1
ATOM 6314 C C . ALA A 1 803 ? 9.520 -57.391 29.900 1.00 82.56 803 ALA A C 1
ATOM 6316 O O . ALA A 1 803 ? 8.517 -57.493 29.194 1.00 82.56 803 ALA A O 1
ATOM 6317 N N . ASP A 1 804 ? 9.960 -56.225 30.363 1.00 81.12 804 ASP A N 1
ATOM 6318 C CA . ASP A 1 804 ? 9.300 -54.947 30.116 1.00 81.12 804 ASP A CA 1
ATOM 6319 C C . ASP A 1 804 ? 9.738 -54.377 28.758 1.00 81.12 804 ASP A C 1
ATOM 6321 O O . ASP A 1 804 ? 10.879 -53.949 28.587 1.00 81.12 804 ASP A O 1
ATOM 6325 N N . ALA A 1 805 ? 8.826 -54.397 27.782 1.00 79.12 805 ALA A N 1
ATOM 6326 C CA . ALA A 1 805 ? 9.088 -53.892 26.434 1.00 79.12 805 ALA A CA 1
ATOM 6327 C C . ALA A 1 805 ? 9.362 -52.382 26.406 1.00 79.12 805 ALA A C 1
ATOM 6329 O O . ALA A 1 805 ? 10.101 -51.920 25.541 1.00 79.12 805 ALA A O 1
ATOM 6330 N N . LEU A 1 806 ? 8.773 -51.617 27.332 1.00 78.88 806 LEU A N 1
ATOM 6331 C CA . LEU A 1 806 ? 8.957 -50.170 27.399 1.00 78.88 806 LEU A CA 1
ATOM 6332 C C . LEU A 1 806 ? 10.326 -49.833 27.988 1.00 78.88 806 LEU A C 1
ATOM 6334 O O . LEU A 1 806 ? 11.015 -48.980 27.441 1.00 78.88 806 LEU A O 1
ATOM 6338 N N . LEU A 1 807 ? 10.738 -50.547 29.039 1.00 79.44 807 LEU A N 1
ATOM 6339 C CA . LEU A 1 807 ? 12.078 -50.406 29.613 1.00 79.44 807 LEU A CA 1
ATOM 6340 C C . LEU A 1 807 ? 13.173 -50.853 28.630 1.00 79.44 807 LEU A C 1
ATOM 6342 O O . LEU A 1 807 ? 14.231 -50.238 28.550 1.00 79.44 807 LEU A O 1
ATOM 6346 N N . ALA A 1 808 ? 12.926 -51.921 27.866 1.00 76.12 808 ALA A N 1
ATOM 6347 C CA . ALA A 1 808 ? 13.853 -52.378 26.833 1.00 76.12 808 ALA A CA 1
ATOM 6348 C C . ALA A 1 808 ? 13.973 -51.366 25.682 1.00 76.12 808 ALA A C 1
ATOM 6350 O O . ALA A 1 808 ? 15.082 -51.104 25.221 1.00 76.12 808 ALA A O 1
ATOM 6351 N N . ALA A 1 809 ? 12.856 -50.765 25.253 1.00 75.12 809 ALA A N 1
ATOM 6352 C CA . ALA A 1 809 ? 12.876 -49.687 24.270 1.00 75.12 809 ALA A CA 1
ATOM 6353 C C . ALA A 1 809 ? 13.627 -48.456 24.808 1.00 75.12 809 ALA A C 1
ATOM 6355 O O . ALA A 1 809 ? 14.514 -47.957 24.125 1.00 75.12 809 ALA A O 1
ATOM 6356 N N . SER A 1 810 ? 13.354 -48.021 26.048 1.00 73.38 810 SER A N 1
ATOM 6357 C CA . SER A 1 810 ? 14.038 -46.874 26.670 1.00 73.38 810 SER A CA 1
ATOM 6358 C C . SER A 1 810 ? 15.547 -47.084 26.806 1.00 73.38 810 SER A C 1
ATOM 6360 O O . SER A 1 810 ? 16.320 -46.199 26.466 1.00 73.38 810 SER A O 1
ATOM 6362 N N . ALA A 1 811 ? 15.977 -48.274 27.230 1.00 66.88 811 ALA A N 1
ATOM 6363 C CA . ALA A 1 811 ? 17.396 -48.595 27.362 1.00 66.88 811 ALA A CA 1
ATOM 6364 C C . ALA A 1 811 ? 18.124 -48.684 26.008 1.00 66.88 811 ALA A C 1
ATOM 6366 O O . ALA A 1 811 ? 19.315 -48.386 25.939 1.00 66.88 811 ALA A O 1
ATOM 6367 N N . GLY A 1 812 ? 17.428 -49.102 24.943 1.00 59.38 812 GLY A N 1
ATOM 6368 C CA . GLY A 1 812 ? 17.955 -49.057 23.578 1.00 59.38 812 GLY A CA 1
ATOM 6369 C C . GLY A 1 812 ? 18.224 -47.625 23.111 1.00 59.38 812 GLY A C 1
ATOM 6370 O O . GLY A 1 812 ? 19.271 -47.369 22.527 1.00 59.38 812 GLY A O 1
ATOM 6371 N N . PHE A 1 813 ? 17.334 -46.684 23.449 1.00 57.59 813 PHE A N 1
ATOM 6372 C CA . PHE A 1 813 ? 17.524 -45.265 23.138 1.00 57.59 813 PHE A CA 1
ATOM 6373 C C . PHE A 1 813 ? 18.733 -44.659 23.862 1.00 57.59 813 PHE A C 1
ATOM 6375 O O . PHE A 1 813 ? 19.572 -44.065 23.194 1.00 57.59 813 PHE A O 1
ATOM 6382 N N . ASP A 1 814 ? 18.865 -44.863 25.180 1.00 52.06 814 ASP A N 1
ATOM 6383 C CA . ASP A 1 814 ? 19.967 -44.278 25.969 1.00 52.06 814 ASP A CA 1
ATOM 6384 C C . ASP A 1 814 ? 21.349 -44.771 25.502 1.00 52.06 814 ASP A C 1
ATOM 6386 O O . ASP A 1 814 ? 22.315 -44.006 25.448 1.00 52.06 814 ASP A O 1
ATOM 6390 N N . ARG A 1 815 ? 21.458 -46.055 25.126 1.00 48.47 815 ARG A N 1
ATOM 6391 C CA . ARG A 1 815 ? 22.727 -46.641 24.665 1.00 48.47 815 ARG A CA 1
ATOM 6392 C C . ARG A 1 815 ? 23.172 -46.105 23.304 1.00 48.47 815 ARG A C 1
ATOM 6394 O O . ARG A 1 815 ? 24.370 -45.875 23.125 1.00 48.47 815 ARG A O 1
ATOM 6401 N N . ASP A 1 816 ? 22.241 -45.892 22.378 1.00 48.22 816 ASP A N 1
ATOM 6402 C CA . ASP A 1 816 ? 22.555 -45.407 21.030 1.00 48.22 816 ASP A CA 1
ATOM 6403 C C . ASP A 1 816 ? 22.786 -43.885 20.985 1.00 48.22 816 ASP A C 1
ATOM 6405 O O . ASP A 1 816 ? 23.534 -43.416 20.127 1.00 48.22 816 ASP A O 1
ATOM 6409 N N . THR A 1 817 ? 22.234 -43.102 21.924 1.00 45.22 817 THR A N 1
ATOM 6410 C CA . THR A 1 817 ? 22.449 -41.641 21.973 1.00 45.22 817 THR A CA 1
ATOM 6411 C C . THR A 1 817 ? 23.791 -41.211 22.568 1.00 45.22 817 THR A C 1
ATOM 6413 O O . THR A 1 817 ? 24.295 -40.160 22.177 1.00 45.22 817 THR A O 1
ATOM 6416 N N . GLU A 1 818 ? 24.393 -41.987 23.479 1.00 38.34 818 GLU A N 1
ATOM 6417 C CA . GLU A 1 818 ? 25.638 -41.578 24.163 1.00 38.34 818 GLU A CA 1
ATOM 6418 C C . GLU A 1 818 ? 26.924 -42.246 23.644 1.00 38.34 818 GLU A C 1
ATOM 6420 O O . GLU A 1 818 ? 28.003 -41.705 23.876 1.00 38.34 818 GLU A O 1
ATOM 6425 N N . SER A 1 819 ? 26.868 -43.396 22.952 1.00 36.72 819 SER A N 1
ATOM 6426 C CA . SER A 1 819 ? 28.077 -44.228 22.747 1.00 36.72 819 SER A CA 1
ATOM 6427 C C . SER A 1 819 ? 28.528 -44.507 21.301 1.00 36.72 819 SER A C 1
ATOM 6429 O O . SER A 1 819 ? 29.592 -45.099 21.115 1.00 36.72 819 SER A O 1
ATOM 6431 N N . GLN A 1 820 ? 27.798 -44.056 20.269 1.00 38.66 820 GLN A N 1
ATOM 6432 C CA . GLN A 1 820 ? 28.151 -44.293 18.850 1.00 38.66 820 GLN A CA 1
ATOM 6433 C C . GLN A 1 820 ? 28.356 -43.032 17.989 1.00 38.66 820 GLN A C 1
ATOM 6435 O O . GLN A 1 820 ? 28.408 -43.120 16.763 1.00 38.66 820 GLN A O 1
ATOM 6440 N N . THR A 1 821 ? 28.562 -41.859 18.583 1.00 34.47 821 THR A N 1
ATOM 6441 C CA . THR A 1 821 ? 29.045 -40.669 17.859 1.00 34.47 821 THR A CA 1
ATOM 6442 C C . THR A 1 821 ? 30.566 -40.734 17.656 1.00 34.47 821 THR A C 1
ATOM 6444 O O . THR A 1 821 ? 31.312 -39.907 18.169 1.00 34.47 821 THR A O 1
ATOM 6447 N N . TRP A 1 822 ? 31.059 -41.737 16.918 1.00 32.66 822 TRP A N 1
ATOM 6448 C CA . TRP A 1 822 ? 32.469 -41.773 16.515 1.00 32.66 822 TRP A CA 1
ATOM 6449 C C . TRP A 1 822 ? 32.720 -40.840 15.330 1.00 32.66 822 TRP A C 1
ATOM 6451 O O . TRP A 1 822 ? 32.127 -40.981 14.259 1.00 32.66 822 TRP A O 1
ATOM 6461 N N . GLU A 1 823 ? 33.639 -39.901 15.548 1.00 35.72 823 GLU A N 1
ATOM 6462 C CA . GLU A 1 823 ? 34.371 -39.160 14.527 1.00 35.72 823 GLU A CA 1
ATOM 6463 C C . GLU A 1 823 ? 34.985 -40.139 13.518 1.00 35.72 823 GLU A C 1
ATOM 6465 O O . GLU A 1 823 ? 35.988 -40.794 13.790 1.00 35.72 823 GLU A O 1
ATOM 6470 N N . HIS A 1 824 ? 34.399 -40.228 12.327 1.00 32.56 824 HIS A N 1
ATOM 6471 C CA . HIS A 1 824 ? 35.155 -40.614 11.144 1.00 32.56 824 HIS A CA 1
ATOM 6472 C C . HIS A 1 824 ? 35.423 -39.349 10.331 1.00 32.56 824 HIS A C 1
ATOM 6474 O O . HIS A 1 824 ? 34.547 -38.804 9.660 1.00 32.56 824 HIS A O 1
ATOM 6480 N N . GLU A 1 825 ? 36.663 -38.877 10.442 1.00 34.19 825 GLU A N 1
ATOM 6481 C CA . GLU A 1 825 ? 37.272 -37.787 9.684 1.00 34.19 825 GLU A CA 1
ATOM 6482 C C . GLU A 1 825 ? 37.373 -38.145 8.189 1.00 34.19 825 GLU A C 1
ATOM 6484 O O . GLU A 1 825 ? 38.447 -38.381 7.661 1.00 34.19 825 GLU A O 1
ATOM 6489 N N . TYR A 1 826 ? 36.246 -38.189 7.478 1.00 32.66 826 TYR A N 1
ATOM 6490 C CA . TYR A 1 826 ? 36.208 -38.001 6.025 1.00 32.66 826 TYR A CA 1
ATOM 6491 C C . TYR A 1 826 ? 34.883 -37.327 5.642 1.00 32.66 826 TYR A C 1
ATOM 6493 O O . TYR A 1 826 ? 33.905 -37.981 5.303 1.00 32.66 826 TYR A O 1
ATOM 6501 N N . GLY A 1 827 ? 34.868 -35.991 5.703 1.00 33.12 827 GLY A N 1
ATOM 6502 C CA . GLY A 1 827 ? 33.857 -35.145 5.055 1.00 33.12 827 GLY A CA 1
ATOM 6503 C C . GLY A 1 827 ? 32.506 -35.023 5.771 1.00 33.12 827 GLY A C 1
ATOM 6504 O O . GLY A 1 827 ? 31.552 -35.696 5.413 1.00 33.12 827 GLY A O 1
ATOM 6505 N N . ALA A 1 828 ? 32.414 -34.093 6.727 1.00 33.78 828 ALA A N 1
ATOM 6506 C CA . ALA A 1 828 ? 31.219 -33.305 7.085 1.00 33.78 828 ALA A CA 1
ATOM 6507 C C . ALA A 1 828 ? 29.819 -33.984 7.106 1.00 33.78 828 ALA A C 1
ATOM 6509 O O . ALA A 1 828 ? 28.823 -33.329 6.802 1.00 33.78 828 ALA A O 1
ATOM 6510 N N . GLY A 1 829 ? 29.698 -35.250 7.513 1.00 33.69 829 GLY A N 1
ATOM 6511 C CA . GLY A 1 829 ? 28.411 -35.905 7.777 1.00 33.69 829 GLY A CA 1
ATOM 6512 C C . GLY A 1 829 ? 28.280 -36.293 9.247 1.00 33.69 829 GLY A C 1
ATOM 6513 O O . GLY A 1 829 ? 28.965 -37.205 9.697 1.00 33.69 829 GLY A O 1
ATOM 6514 N N . ARG A 1 830 ? 27.408 -35.619 10.008 1.00 35.91 830 ARG A N 1
ATOM 6515 C CA . ARG A 1 830 ? 27.025 -36.045 11.368 1.00 35.91 830 ARG A CA 1
ATOM 6516 C C . ARG A 1 830 ? 25.759 -36.901 11.301 1.00 35.91 830 ARG A C 1
ATOM 6518 O O . ARG A 1 830 ? 24.814 -36.544 10.605 1.00 35.91 830 ARG A O 1
ATOM 6525 N N . SER A 1 831 ? 25.746 -38.009 12.039 1.00 33.41 831 SER A N 1
ATOM 6526 C CA . SER A 1 831 ? 24.553 -38.837 12.246 1.00 33.41 831 SER A CA 1
ATOM 6527 C C . SER A 1 831 ? 23.724 -38.276 13.400 1.00 33.41 831 SER A C 1
ATOM 6529 O O . SER A 1 831 ? 24.271 -38.076 14.480 1.00 33.41 831 SER A O 1
ATOM 6531 N N . TYR A 1 832 ? 22.427 -38.035 13.197 1.00 34.50 832 TYR A N 1
ATOM 6532 C CA . TYR A 1 832 ? 21.503 -37.603 14.253 1.00 34.50 832 TYR A CA 1
ATOM 6533 C C . TYR A 1 832 ? 20.390 -38.636 14.459 1.00 34.50 832 TYR A C 1
ATOM 6535 O O . TYR A 1 832 ? 19.892 -39.220 13.507 1.00 34.50 832 TYR A O 1
ATOM 6543 N N . LEU A 1 833 ? 19.983 -38.878 15.704 1.00 33.22 833 LEU A N 1
ATOM 6544 C CA . LEU A 1 833 ? 18.814 -39.703 16.007 1.00 33.22 833 LEU A CA 1
ATOM 6545 C C . LEU A 1 833 ? 17.586 -38.785 16.102 1.00 33.22 833 LEU A C 1
ATOM 6547 O O . LEU A 1 833 ? 17.508 -37.961 17.010 1.00 33.22 833 LEU A O 1
ATOM 6551 N N . LEU A 1 834 ? 16.626 -38.920 15.184 1.00 30.91 834 LEU A N 1
ATOM 6552 C CA . LEU A 1 834 ? 15.350 -38.199 15.238 1.00 30.91 834 LEU A CA 1
ATOM 6553 C C . LEU A 1 834 ? 14.242 -39.181 15.643 1.00 30.91 834 LEU A C 1
ATOM 6555 O O . LEU A 1 834 ? 13.780 -39.975 14.829 1.00 30.91 834 LEU A O 1
ATOM 6559 N N . ALA A 1 835 ? 13.836 -39.156 16.915 1.00 30.38 835 ALA A N 1
ATOM 6560 C CA . ALA A 1 835 ? 12.701 -39.932 17.416 1.00 30.38 835 ALA A CA 1
ATOM 6561 C C . ALA A 1 835 ? 11.455 -39.031 17.485 1.00 30.38 835 ALA A C 1
ATOM 6563 O O . ALA A 1 835 ? 11.390 -38.125 18.317 1.00 30.38 835 ALA A O 1
ATOM 6564 N N . ARG A 1 836 ? 10.454 -39.261 16.622 1.00 28.48 836 ARG A N 1
ATOM 6565 C CA . ARG A 1 836 ? 9.115 -38.659 16.764 1.00 28.48 836 ARG A CA 1
ATOM 6566 C C . ARG A 1 836 ? 8.212 -39.602 17.558 1.00 28.48 836 ARG A C 1
ATOM 6568 O O . ARG A 1 836 ? 8.092 -40.779 17.237 1.00 28.48 836 ARG A O 1
ATOM 6575 N N . TYR A 1 837 ? 7.547 -39.068 18.581 1.00 30.30 837 TYR A N 1
ATOM 6576 C CA . TYR A 1 837 ? 6.525 -39.778 19.349 1.00 30.30 837 TYR A CA 1
ATOM 6577 C C . TYR A 1 837 ? 5.129 -39.356 18.869 1.00 30.30 837 TYR A C 1
ATOM 6579 O O . TYR A 1 837 ? 4.707 -38.242 19.185 1.00 30.30 837 TYR A O 1
ATOM 6587 N N . PRO A 1 838 ? 4.357 -40.204 18.171 1.00 28.69 838 PRO A N 1
ATOM 6588 C CA . PRO A 1 838 ? 2.916 -40.012 18.117 1.00 28.69 838 PRO A CA 1
ATOM 6589 C C . PRO A 1 838 ? 2.342 -40.318 19.508 1.00 28.69 838 PRO A C 1
ATOM 6591 O O . PRO A 1 838 ? 2.430 -41.444 20.004 1.00 28.69 838 PRO A O 1
ATOM 6594 N N . LEU A 1 839 ? 1.774 -39.306 20.172 1.00 25.52 839 LEU A N 1
ATOM 6595 C CA . LEU A 1 839 ? 0.964 -39.512 21.374 1.00 25.52 839 LEU A CA 1
ATOM 6596 C C . LEU A 1 839 ? -0.186 -40.477 21.025 1.00 25.52 839 LEU A C 1
ATOM 6598 O O . LEU A 1 839 ? -0.938 -40.195 20.092 1.00 25.52 839 LEU A O 1
ATOM 6602 N N . PRO A 1 840 ? -0.367 -41.599 21.744 1.00 28.23 840 PRO A N 1
ATOM 6603 C CA . PRO A 1 840 ? -1.519 -42.460 21.524 1.00 28.23 840 PRO A CA 1
ATOM 6604 C C . PRO A 1 840 ? -2.803 -41.738 21.932 1.00 28.23 840 PRO A C 1
ATOM 6606 O O . PRO A 1 840 ? -2.840 -41.075 22.975 1.00 28.23 840 PRO A O 1
ATOM 6609 N N . GLU A 1 841 ? -3.886 -41.959 21.184 1.00 26.69 841 GLU A N 1
ATOM 6610 C CA . GLU A 1 841 ? -5.239 -41.761 21.701 1.00 26.69 841 GLU A CA 1
ATOM 6611 C C . GLU A 1 841 ? -5.345 -42.411 23.087 1.00 26.69 841 GLU A C 1
ATOM 6613 O O . GLU A 1 841 ? -5.156 -43.622 23.258 1.00 26.69 841 GLU A O 1
ATOM 6618 N N . ARG A 1 842 ? -5.666 -41.602 24.102 1.00 25.38 842 ARG A N 1
ATOM 6619 C CA . ARG A 1 842 ? -6.046 -42.096 25.425 1.00 25.38 842 ARG A CA 1
ATOM 6620 C C . ARG A 1 842 ? -7.346 -42.894 25.301 1.00 25.38 842 ARG A C 1
ATOM 6622 O O . ARG A 1 842 ? -8.426 -42.369 25.551 1.00 25.38 842 ARG A O 1
ATOM 6629 N N . ARG A 1 843 ? -7.262 -44.195 25.029 1.00 28.62 843 ARG A N 1
ATOM 6630 C CA . ARG A 1 843 ? -8.281 -45.123 25.532 1.00 28.62 843 ARG A CA 1
ATOM 6631 C C . ARG A 1 843 ? -7.911 -45.493 26.958 1.00 28.62 843 ARG A C 1
ATOM 6633 O O . ARG A 1 843 ? -6.956 -46.224 27.193 1.00 28.62 843 ARG A O 1
ATOM 6640 N N . TYR A 1 844 ? -8.671 -44.932 27.896 1.00 32.00 844 TYR A N 1
ATOM 6641 C CA . TYR A 1 844 ? -8.683 -45.268 29.319 1.00 32.00 844 TYR A CA 1
ATOM 6642 C C . TYR A 1 844 ? -8.435 -46.772 29.551 1.00 32.00 844 TYR A C 1
ATOM 6644 O O . TYR A 1 844 ? -9.335 -47.588 29.361 1.00 32.00 844 TYR A O 1
ATOM 6652 N N . SER A 1 845 ? -7.245 -47.145 30.027 1.00 30.41 845 SER A N 1
ATOM 6653 C CA . SER A 1 845 ? -7.043 -48.415 30.728 1.00 30.41 845 SER A CA 1
ATOM 6654 C C . SER A 1 845 ? -6.803 -48.099 32.200 1.00 30.41 845 SER A C 1
ATOM 6656 O O . SER A 1 845 ? -5.794 -47.493 32.559 1.00 30.41 845 SER A O 1
ATOM 6658 N N . ARG A 1 846 ? -7.792 -48.451 33.028 1.00 31.23 846 ARG A N 1
ATOM 6659 C CA . ARG A 1 846 ? -7.829 -48.240 34.480 1.00 31.23 846 ARG A CA 1
ATOM 6660 C C . ARG A 1 846 ? -6.536 -48.698 35.165 1.00 31.23 846 ARG A C 1
ATOM 6662 O O . ARG A 1 846 ? -5.953 -49.716 34.810 1.00 31.23 846 ARG A O 1
ATOM 6669 N N . THR A 1 847 ? -6.166 -47.973 36.213 1.00 35.22 847 THR A N 1
ATOM 6670 C CA . THR A 1 847 ? -4.964 -48.104 37.050 1.00 35.22 847 THR A CA 1
ATOM 6671 C C . THR A 1 847 ? -4.817 -49.414 37.837 1.00 35.22 847 THR A C 1
ATOM 6673 O O . THR A 1 847 ? -3.830 -49.561 38.553 1.00 35.22 847 THR A O 1
ATOM 6676 N N . HIS A 1 848 ? -5.708 -50.402 37.693 1.00 34.94 848 HIS A N 1
ATOM 6677 C CA . HIS A 1 848 ? -5.613 -51.666 38.429 1.00 34.94 848 HIS A CA 1
ATOM 6678 C C . HIS A 1 848 ? -5.992 -52.887 37.559 1.00 34.94 848 HIS A C 1
ATOM 6680 O O . HIS A 1 848 ? -7.160 -53.090 37.243 1.00 34.94 848 HIS A O 1
ATOM 6686 N N . ALA A 1 849 ? -4.974 -53.710 37.257 1.00 30.36 849 ALA A N 1
ATOM 6687 C CA . ALA A 1 849 ? -4.981 -55.087 36.722 1.00 30.36 849 ALA A CA 1
ATOM 6688 C C . ALA A 1 849 ? -5.295 -55.360 35.224 1.00 30.36 849 ALA A C 1
ATOM 6690 O O . ALA A 1 849 ? -6.197 -54.788 34.620 1.00 30.36 849 ALA A O 1
ATOM 6691 N N . PHE A 1 850 ? -4.563 -56.335 34.651 1.00 30.77 850 PHE A N 1
ATOM 6692 C CA . PHE A 1 850 ? -4.857 -57.007 33.371 1.00 30.77 850 PHE A CA 1
ATOM 6693 C C . PHE A 1 850 ? -5.870 -58.159 33.582 1.00 30.77 850 PHE A C 1
ATOM 6695 O O . PHE A 1 850 ? -5.715 -58.918 34.544 1.00 30.77 850 PHE A O 1
ATOM 6702 N N . PRO A 1 851 ? -6.875 -58.353 32.706 1.00 29.25 851 PRO A N 1
ATOM 6703 C CA . PRO A 1 851 ? -7.933 -59.342 32.920 1.00 29.25 851 PRO A CA 1
ATOM 6704 C C . PRO A 1 851 ? -7.542 -60.768 32.476 1.00 29.25 851 PRO A C 1
ATOM 6706 O O . PRO A 1 851 ? -7.082 -60.980 31.355 1.00 29.25 851 PRO A O 1
ATOM 6709 N N . ARG A 1 852 ? -7.811 -61.774 33.328 1.00 25.80 852 ARG A N 1
ATOM 6710 C CA . ARG A 1 852 ? -8.045 -63.167 32.886 1.00 25.80 852 ARG A CA 1
ATOM 6711 C C . ARG A 1 852 ? -9.498 -63.306 32.407 1.00 25.80 852 ARG A C 1
ATOM 6713 O O . ARG A 1 852 ? -10.378 -62.763 33.071 1.00 25.80 852 ARG A O 1
ATOM 6720 N N . PRO A 1 853 ? -9.787 -64.127 31.383 1.00 29.80 853 PRO A N 1
ATOM 6721 C CA . PRO A 1 853 ? -11.129 -64.636 31.133 1.00 29.80 853 PRO A CA 1
ATOM 6722 C C . PRO A 1 853 ? -11.239 -66.121 31.517 1.00 29.80 853 PRO A C 1
ATOM 6724 O O . PRO A 1 853 ? -10.391 -66.935 31.150 1.00 29.80 853 PRO A O 1
ATOM 6727 N N . THR A 1 854 ? -12.308 -66.493 32.222 1.00 28.45 854 THR A N 1
ATOM 6728 C CA . THR A 1 854 ? -12.819 -67.875 32.213 1.00 28.45 854 THR A CA 1
ATOM 6729 C C . THR A 1 854 ? -14.091 -67.896 31.368 1.00 28.45 854 THR A C 1
ATOM 6731 O O . THR A 1 854 ? -14.954 -67.044 31.549 1.00 28.45 854 THR A O 1
ATOM 6734 N N . GLY A 1 855 ? -14.155 -68.838 30.417 1.00 25.48 855 GLY A N 1
ATOM 6735 C CA . GLY A 1 855 ? -15.295 -69.087 29.521 1.00 25.48 855 GLY A CA 1
ATOM 6736 C C . GLY A 1 855 ? -14.986 -68.871 28.030 1.00 25.48 855 GLY A C 1
ATOM 6737 O O . GLY A 1 855 ? -15.123 -67.767 27.523 1.00 25.48 855 GLY A O 1
ATOM 6738 N N . LEU A 1 856 ? -14.565 -69.930 27.330 1.00 24.86 856 LEU A N 1
ATOM 6739 C CA . LEU A 1 856 ? -14.367 -70.038 25.864 1.00 24.86 856 LEU A CA 1
ATOM 6740 C C . LEU A 1 856 ? -15.567 -70.807 25.237 1.00 24.86 856 LEU A C 1
ATOM 6742 O O . LEU A 1 856 ? -16.224 -71.507 26.009 1.00 24.86 856 LEU A O 1
ATOM 6746 N N . PRO A 1 857 ? -15.852 -70.759 23.901 1.00 30.86 857 PRO A N 1
ATOM 6747 C CA . PRO A 1 857 ? -14.851 -70.751 22.823 1.00 30.86 857 PRO A CA 1
ATOM 6748 C C . PRO A 1 857 ? -15.030 -69.794 21.615 1.00 30.86 857 PRO A C 1
ATOM 6750 O O . PRO A 1 857 ? -16.110 -69.597 21.079 1.00 30.86 857 PRO A O 1
ATOM 6753 N N . ALA A 1 858 ? -13.858 -69.318 21.163 1.00 24.89 858 ALA A N 1
ATOM 6754 C CA . ALA A 1 858 ? -13.364 -69.132 19.787 1.00 24.89 858 ALA A CA 1
ATOM 6755 C C . ALA A 1 858 ? -14.135 -68.268 18.758 1.00 24.89 858 ALA A C 1
ATOM 6757 O O . ALA A 1 858 ? -14.985 -68.762 18.032 1.00 24.89 858 ALA A O 1
ATOM 6758 N N . HIS A 1 859 ? -13.647 -67.040 18.517 1.00 24.00 859 HIS A N 1
ATOM 6759 C CA . HIS A 1 859 ? -12.807 -66.723 17.344 1.00 24.00 859 HIS A CA 1
ATOM 6760 C C . HIS A 1 859 ? -12.133 -65.335 17.480 1.00 24.00 859 HIS A C 1
ATOM 6762 O O . HIS A 1 859 ? -12.718 -64.376 17.968 1.00 24.00 859 HIS A O 1
ATOM 6768 N N . SER A 1 860 ? -10.890 -65.251 16.990 1.00 23.42 860 SER A N 1
ATOM 6769 C CA . SER A 1 860 ? -9.989 -64.082 16.889 1.00 23.42 860 SER A CA 1
ATOM 6770 C C . SER A 1 860 ? -9.141 -63.717 18.131 1.00 23.42 860 SER A C 1
ATOM 6772 O O . SER A 1 860 ? -9.565 -63.076 19.084 1.00 23.42 860 SER A O 1
ATOM 6774 N N . ARG A 1 861 ? -7.862 -64.117 18.085 1.00 23.36 861 ARG A N 1
ATOM 6775 C CA . ARG A 1 861 ? -6.756 -63.514 18.846 1.00 23.36 861 ARG A CA 1
ATOM 6776 C C . ARG A 1 861 ? -5.946 -62.659 17.867 1.00 23.36 861 ARG A C 1
ATOM 6778 O O . ARG A 1 861 ? -5.402 -63.214 16.914 1.00 23.36 861 ARG A O 1
ATOM 6785 N N . ARG A 1 862 ? -5.800 -61.353 18.108 1.00 25.30 862 ARG A N 1
ATOM 6786 C CA . ARG A 1 862 ? -4.708 -60.544 17.533 1.00 25.30 862 ARG A CA 1
ATOM 6787 C C . ARG A 1 862 ? -3.963 -59.798 18.642 1.00 25.30 862 ARG A C 1
ATOM 6789 O O . ARG A 1 862 ? -4.554 -59.380 19.630 1.00 25.30 862 ARG A O 1
ATOM 6796 N N . ARG A 1 863 ? -2.639 -59.787 18.476 1.00 26.19 863 ARG A N 1
ATOM 6797 C CA . ARG A 1 863 ? -1.567 -59.444 19.420 1.00 26.19 863 ARG A CA 1
ATOM 6798 C C . ARG A 1 863 ? -1.474 -57.927 19.631 1.00 26.19 863 ARG A C 1
ATOM 6800 O O . ARG A 1 863 ? -1.694 -57.174 18.689 1.00 26.19 863 ARG A O 1
ATOM 6807 N N . GLY A 1 864 ? -1.115 -57.493 20.839 1.00 24.94 864 GLY A N 1
ATOM 6808 C CA . GLY A 1 864 ? -0.747 -56.102 21.110 1.00 24.94 864 GLY A CA 1
ATOM 6809 C C . GLY A 1 864 ? 0.648 -55.802 20.557 1.00 24.94 864 GLY A C 1
ATOM 6810 O O . GLY A 1 864 ? 1.614 -56.448 20.955 1.00 24.94 864 GLY A O 1
ATOM 6811 N N . HIS A 1 865 ? 0.739 -54.848 19.633 1.00 26.59 865 HIS A N 1
ATOM 6812 C CA . HIS A 1 865 ? 1.979 -54.338 19.043 1.00 26.59 865 HIS A CA 1
ATOM 6813 C C . HIS A 1 865 ? 2.189 -52.888 19.511 1.00 26.59 865 HIS A C 1
ATOM 6815 O O . HIS A 1 865 ? 1.224 -52.125 19.565 1.00 26.59 865 HIS A O 1
ATOM 6821 N N . ARG A 1 866 ? 3.426 -52.502 19.855 1.00 32.62 866 ARG A N 1
ATOM 6822 C CA . ARG A 1 866 ? 3.823 -51.093 20.030 1.00 32.62 866 ARG A CA 1
ATOM 6823 C C . ARG A 1 866 ? 4.873 -50.732 18.988 1.00 32.62 866 ARG A C 1
ATOM 6825 O O . ARG A 1 866 ? 5.756 -51.539 18.707 1.00 32.62 866 ARG A O 1
ATOM 6832 N N . TRP A 1 867 ? 4.718 -49.536 18.434 1.00 28.02 867 TRP A N 1
ATOM 6833 C CA . TRP A 1 867 ? 5.456 -49.007 17.294 1.00 28.02 867 TRP A CA 1
ATOM 6834 C C . TRP A 1 867 ? 6.537 -48.039 17.770 1.00 28.02 867 TRP A C 1
ATOM 6836 O O . TRP A 1 867 ? 6.267 -47.212 18.640 1.00 28.02 867 TRP A O 1
ATOM 6846 N N . VAL A 1 868 ? 7.734 -48.149 17.199 1.00 32.19 868 VAL A N 1
ATOM 6847 C CA . VAL A 1 868 ? 8.837 -47.198 17.370 1.00 32.19 868 VAL A CA 1
ATOM 6848 C C . VAL A 1 868 ? 9.530 -47.022 16.016 1.00 32.19 868 VAL A C 1
ATOM 6850 O O . VAL A 1 868 ? 9.827 -48.019 15.349 1.00 32.19 868 VAL A O 1
ATOM 6853 N N . GLU A 1 869 ? 9.774 -45.771 15.621 1.00 30.20 869 GLU A N 1
ATOM 6854 C CA . GLU A 1 869 ? 10.500 -45.387 14.403 1.00 30.20 869 GLU A CA 1
ATOM 6855 C C . GLU A 1 869 ? 11.939 -44.958 14.736 1.00 30.20 869 GLU A C 1
ATOM 6857 O O . GLU A 1 869 ? 12.154 -44.189 15.672 1.00 30.20 869 GLU A O 1
ATOM 6862 N N . HIS A 1 870 ? 12.921 -45.442 13.966 1.00 29.88 870 HIS A N 1
ATOM 6863 C CA . HIS A 1 870 ? 14.336 -45.050 14.066 1.00 29.88 870 HIS A CA 1
ATOM 6864 C C . HIS A 1 870 ? 14.890 -44.580 12.710 1.00 29.88 870 HIS A C 1
ATOM 6866 O O . HIS A 1 870 ? 14.549 -45.156 11.673 1.00 29.88 870 HIS A O 1
ATOM 6872 N N . GLY A 1 871 ? 15.790 -43.586 12.732 1.00 29.41 871 GLY A N 1
ATOM 6873 C CA . GLY A 1 871 ? 16.533 -43.082 11.571 1.00 29.41 871 GLY A CA 1
ATOM 6874 C C . GLY A 1 871 ? 18.055 -43.138 11.765 1.00 29.41 871 GLY A C 1
ATOM 6875 O O . GLY A 1 871 ? 18.547 -42.792 12.834 1.00 29.41 871 GLY A O 1
ATOM 6876 N N . HIS A 1 872 ? 18.794 -43.555 10.730 1.00 30.12 872 HIS A N 1
ATOM 6877 C CA . HIS A 1 872 ? 20.258 -43.423 10.628 1.00 30.12 872 HIS A CA 1
ATOM 6878 C C . HIS A 1 872 ? 20.612 -42.555 9.411 1.00 30.12 872 HIS A C 1
ATOM 6880 O O . HIS A 1 872 ? 19.984 -42.707 8.360 1.00 30.12 872 HIS A O 1
ATOM 6886 N N . HIS A 1 873 ? 21.629 -41.692 9.536 1.00 33.03 873 HIS A N 1
ATOM 6887 C CA . HIS A 1 873 ? 22.093 -40.805 8.461 1.00 33.03 873 HIS A CA 1
ATOM 6888 C C . HIS A 1 873 ? 23.480 -41.225 7.964 1.00 33.03 873 HIS A C 1
ATOM 6890 O O . HIS A 1 873 ? 24.383 -41.469 8.759 1.00 33.03 873 HIS A O 1
ATOM 6896 N N . ALA A 1 874 ? 23.672 -41.244 6.649 1.00 29.44 874 ALA A N 1
ATOM 6897 C CA . ALA A 1 874 ? 24.990 -41.274 6.020 1.00 29.44 874 ALA A CA 1
ATOM 6898 C C . ALA A 1 874 ? 24.938 -40.467 4.714 1.00 29.44 874 ALA A C 1
ATOM 6900 O O . ALA A 1 874 ? 23.913 -40.445 4.037 1.00 29.44 874 ALA A O 1
ATOM 6901 N N . LEU A 1 875 ? 26.030 -39.792 4.347 1.00 24.61 875 LEU A N 1
ATOM 6902 C CA . LEU A 1 875 ? 26.146 -39.136 3.043 1.00 24.61 875 LEU A CA 1
ATOM 6903 C C . LEU A 1 875 ? 26.515 -40.185 1.987 1.00 24.61 875 LEU A C 1
ATOM 6905 O O . LEU A 1 875 ? 27.564 -40.819 2.085 1.00 24.61 875 LEU A O 1
ATOM 6909 N N . ALA A 1 876 ? 25.668 -40.359 0.972 1.00 26.78 876 ALA A N 1
ATOM 6910 C CA . ALA A 1 876 ? 26.021 -41.107 -0.230 1.00 26.78 876 ALA A CA 1
ATOM 6911 C C . ALA A 1 876 ? 26.574 -40.128 -1.284 1.00 26.78 876 ALA A C 1
ATOM 6913 O O . ALA A 1 876 ? 25.916 -39.126 -1.569 1.00 26.78 876 ALA A O 1
ATOM 6914 N N . PRO A 1 877 ? 27.758 -40.370 -1.877 1.00 25.27 877 PRO A N 1
ATOM 6915 C CA . PRO A 1 877 ? 28.217 -39.575 -3.005 1.00 25.27 877 PRO A CA 1
ATOM 6916 C C . PRO A 1 877 ? 27.395 -39.924 -4.252 1.00 25.27 877 PRO A C 1
ATOM 6918 O O . PRO A 1 877 ? 27.194 -41.098 -4.563 1.00 25.27 877 PRO A O 1
ATOM 6921 N N . LEU A 1 878 ? 26.959 -38.892 -4.979 1.00 25.86 878 LEU A N 1
ATOM 6922 C CA . LEU A 1 878 ? 26.406 -39.003 -6.329 1.00 25.86 878 LEU A CA 1
ATOM 6923 C C . LEU A 1 878 ? 27.432 -39.711 -7.233 1.00 25.86 878 LEU A C 1
ATOM 6925 O O . LEU A 1 878 ? 28.438 -39.116 -7.627 1.00 25.86 878 LEU A O 1
ATOM 6929 N N . GLN A 1 879 ? 27.206 -40.991 -7.539 1.00 24.72 879 GLN A N 1
ATOM 6930 C CA . GLN A 1 879 ? 27.841 -41.620 -8.695 1.00 24.72 879 GLN A CA 1
ATOM 6931 C C . GLN A 1 879 ? 27.084 -41.175 -9.949 1.00 24.72 879 GLN A C 1
ATOM 6933 O O . GLN A 1 879 ? 25.858 -41.206 -9.971 1.00 24.72 879 GLN A O 1
ATOM 6938 N N . ARG A 1 880 ? 27.877 -40.688 -10.909 1.00 28.33 880 ARG A N 1
ATOM 6939 C CA . ARG A 1 880 ? 27.512 -40.000 -12.156 1.00 28.33 880 ARG A CA 1
ATOM 6940 C C . ARG A 1 880 ? 26.359 -40.600 -12.941 1.00 28.33 880 ARG A C 1
ATOM 6942 O O . ARG A 1 880 ? 26.338 -41.843 -13.067 1.00 28.33 880 ARG A O 1
#

InterPro domains:
  IPR002933 Peptidase M20 [PF01546] (643-800)
  IPR010158 N-carbamoyl-L-amino-acid amidohydrolase [TIGR01879] (586-810)
  IPR011671 tRNA (uracil-O(2)-)-methyltransferase [PF07757] (292-342)
  IPR011671 tRNA (uracil-O(2)-)-methyltransferase [PF07757] (382-433)
  IPR011671 tRNA (uracil-O(2)-)-methyltransferase [PTHR21210] (59-567)
  IPR060419 TRM44, N-terminal bet v1-like domain [PF28462] (59-283)

Organism: NCBI:txid1892770

Sequence (880 aa):
MEESERASTRDHDDQTSAKECRGHTRLNEPRHDNTAGDAQIMAGSKFEPVDLQTASAIDSGLPSEIWTLVQSAPANFPPQYFLDVSRNLLENPNLTASHLSRAELSYTSFTDASYNPDATHPHDLAGIVKHLKPDHQPRLVPGGISGYKLEWTVVRKLIPRNPKLDESLLQTCHLYTSKQQVALPGNEQSENDVGNERYLIIYLPHVSDVESIPFYHPKVRGVAILYSYQAQTTQDVAPGTLSIYYDLFPDRPLENRMSRTALKMLEIIHKHSKGRMQGYKKRVHHDVIIPQKTFQDTYAYLKGEYAKELIDNWVEQTPAQKHVFEDLGIAAFLIELWTDMYGGPVPKPDDQASSTMSTDAEKAQAELQNVRRSIAQQAFPGFADIGCGNGLLVYILNREGWKGWGFDARRRKTWDTFREPYQQTVKEMLLVPEILQKSVTDDTTSPAPPWHNGLLPRGTFIVSNHADELTAWTPILAYLSDSPFIAIPCCSHDFGGTRFRAPYHREHFPSAATNSAKQVSAYMSLCSYVAHLTAQMSIVPEKEHLRIPSTRNIAIVGRRKKGEGVQGGLEERMRIETDEHAPPRADTETGMTRLALSDADKQARDWFVKTTEDLGCKVTIDEMGNIFAVRPGLKNDKPPTFVGSHLDTQPTGGRYDGILGVHAGIEMLRVLNENWIETEYPVGVVNWTNEEGARFPMSMVSSGVWSGGIPLSTAHSLREVHPGTSTQKEELSRIGYLGSTPASHEATPMAAHFELHIEQGPLLEMANKKIGIVTGVQAYKWLSVTVQGRDSHTGTTDLKSRADALLAASAGFDRDTESQTWEHEYGAGRSYLLARYPLPERRYSRTHAFPRPTGLPAHSRRRGHRWVEHGHHALAPLQR

Secondary structure (DSSP, 8-state):
---------------PPP-------PPP--------------TTSS-----TTTSPPPP-SS-TTTEEEEEEEEE-S-HHHHHHHHHHHHH-GGGT-TTEEEEEEEEEGGG-TT--TT-SSGGGS-GGGGGS-GGGSPPPPTT--TT-EEEEEEEEEEEES-TTTS--EEEEEEEEEE----PPTT----TTPPPPEEEEEEEEES-SSSTTS-TTS-SSSEEEEEEEE-S---TTS-SEEEEEEEE--TT----HHHHHHHHHHHHHHHHHHHHHHTT-------SSSS-HHHHHHHHHHHHHHHHHHHHHT--SSS-HHHHHHHHHHHHHHHHHHHHHHHS-PPPPPPTT--S---HHHHHHHHHHHHHHHHHHHHH---EEEET-TT-HHHHHHHHTT--EEEEESS--GGGGGSPTTGGGGEEE-EE--GGGGGG------S-PPPEE-S-PPTTPEEEEES-GGGTTTHHHHHHHHT--EEEE--S-B-TTS-B--PPP-TTTS-----SS--PPPHHHHHHHHHHHHHHHTTB--EEEE--SS-S--EEEEE-SBTTS-TTSTTHHHHHHHHHTTSPP--TT---B---TTSHHHHHHHHHHHHHHHHTTPEEEEBTT--EEEEE--S-TTSPPEEEEEE----TTB-SSTTHHHHHHHHHHHHHHHHTTPPPSS-EEEEEESSSS-SSSSSTTHHHHHHTTSS-HHHHHHPBPSTT---BHHHHHHHHT---SB-SSTTTS--SEEE-----SSSHHHHTT-S--------EEEEEEE--------TTTS-GGG---HHHHHHHHHHHHHHH------SSS----------PPP-----SS-PPP---------------EEEEEEEPPP---

Radius of gyration: 36.76 Å; chains: 1; bounding box: 88×141×86 Å

pLDDT: mean 77.42, std 23.13, range [23.36, 98.69]

Foldseek 3Di:
DDDDDDDDDDDDDDDDDDDDDDDDDDDDDDDDPDPDDDPPDAAQLAWDKDDPVPFDDWDPLDDCVFKDWQIKGFHAFDVVLLVVVVVVCQFCVCLLFVQFQTKDWQDWPPPAPQADQPDQDQCNRGVCLVVADPLQTADADHPHRPQKTWDIKIWIWTHGLACVQWPIWIKIKTKIKHQDDTDHPPDDDDPDFDTKIKIKMKIAISDDDQVNDTPRDPSFRMKMWMKIAGPDDDRHGRRIMITIITRHDPVDDDDPVNSVSRSSSSNSSRVSSSCVVVVDDDQADFCPQHHSVQLSVQLNVLCVPPLVVQQVPPDDPDRRNQVSQQLSLVLSVVLRNLLVVQLDDDDDDPPVPPRGPDVVVVVVVVVSSVSSSVRSLVRQPAAEEEQCDLCVNVLSCVVVSGHAAYEHCDDDPNLVVRDPPSSVRYYNEAEAALVNVVPDDDDDPDPDGHYDNLADAAAHEYEHECNQLCLLVFLVSCLNNNYKYKHQHDFAADNVNHGDQAAADCVQRPDPPPDDDDDDDSLNSSVRNSCVSNVVSQFHWDWHQGPHPDPSRIMTIGDAGQLRDCPCPPPVVLVVVVVVLDDDDDDPAQFDAFAFLDVSQLVVLVVLVVLLVVLVWDWAFAQLLKIKTKDFAPDAPDAAAEFAFADHAARRGHSFARVVRQSVRSSVSVSCSSVVNGDNGMYIYIHFTQQVCRFFNDHSQLVCQQDVNHPPVVQQQGATDPPDGHGSSRSCVVSVRSGPQHSYCVRRPHPYYHYDGDPVDCPCVVVVHDDDDDPDDWDKDKDKDWFDWDDDFPPPQDPVRGRDSVVVVVVVVVCVVPPPQDDDPDDDDGWDKDWDDDDDDDPDDDPGDDDDDDDDDDDDDDDDTDITITMTIDDDDDDD